Protein AF-A0A3N0YVX5-F1 (afdb_monomer)

Foldseek 3Di:
DQQAKDKAFPQDFQAPFWQKKFKAWDPVRHTQAMDGGQDDDDRPHDPVQPPQWDADNGGRMIMGGRHDQVRFGKMWIWIAGNPPGIDIDIDGDGDDAAEAEAEEAAQAKDKDFDPDQADPQKKKWKAWDPVRWTAWIQDRPPRDIDGDCTPPNVQPPFWDADSGGRMIMGGRDDQVRFGKMWMWIQDPSGIHIHIYGYHYDAAEAEAAAQAKDKDFPPDWDDQQKWKWKAWDPVRFTAWIDGRPDIDGDCTPVSVQPVQWDQDPGGRMIMGGRDDQVRFGKMKMWIAGPPPGIHIHIYGYGYDAAEAEEEAQAKDKQFQPDWADQQKKKFKAWDPVRHTQWIAHSLDTDGDPPPPPDCQQPPFWDADSGGRMIMGGRDDQSPFGKIWMWMGDPVDIHIHIYGYHYAAAEAEDAAQDKDKAFPPDWQDLFKWKFKDFPNHTAKIAHSNVLDIDGDCPDPVQVVQWDADSTGRIIIGGRDDFGKMWMWIDGPVDIDIGIYGYDHPPDDDAAEAEAEAQAKDKQFQSHFDDAQKKKWKDFPPFTAWIDGAPDPVRIDGTPPPVQPPQWDADRGGRMIMGGRDDQVNFGWMWMWIQDPVRDTDIHIHGYGHDDPPVLVVVLVVLVVQKDFDPDDDPAGWIWGQALNDIATFHADPPDPLRDDDPQLSVLRVCCRPPCVVVPQAAFEEEEESCRRPSNVLSSQLSHHAYEYEDAPVRLVNNVVRNCVRRPVRGPHRHHYDYDDFLPCCCVVPNPVPQAGLEYEYGAPDDPDPCLVSNLVNCVSRADQNYKYKYKHQDDPDDSVVSVVVNVVFWPKDWPDQNVVRSMTIIIIGGDDPDDD

Radius of gyration: 34.84 Å; Cα contacts (8 Å, |Δi|>4): 1892; chains: 1; bounding box: 87×71×97 Å

Sequence (834 aa):
MEGDPVTLDPNVTVNHDIIKILWKFGDDEKVIAEMYGNNNENLNPTERFRDRLKLDDQTGSLTINNTRITDSGVYKAQIDHKNDGRLTVTFSVTVSVEERTESVKEGDSATLKTDVEIQRDDQILWTFGPQDSLIAETKSETREIATYDGPDGRFRDRLKLDKTTGFLTISNITAEHTGVYKLQTISSRGTLFQRFIVTVRLVMISGVEGELVTLYPDTEVQKDDVIMWTFGYEDTLIAQMTGKTRETYEGTDGRFRERLKLDKRTGSLTIKNTRTEHSGLYKLQMSSSSRGTTKKRFKVAVNLMKISAKEGETITLWNNTVVQRKDQLLWLFGDENSLIAEIKGRIAKISAFDFAEGRFKDRLELDEKTGSLTIRHVTTEHAGVYSLKLITSKATTIKRRNVFVRVLKILGKEGNNVTLNPDTEVQRDDLILWRFGDHLIAQLTGETKETTYADADERFRDKLQLDKNTGSLTIRNITNGPYKLQIISSRRTLSREFRVFMCCESGPKTVSVMMEECFILITDFNIESEERVQWSFGAKTLATGMNGDSSKTSYGDDGRFRDRLELHHQTGSLTIKNTRTSDAGVYQLKFCSRSGKNICWEFSVTVSGVAADAELAAAIMKRHFRPSLIRTEAWEGYGFANIEIKIKESTDLYGAVLWPSAMVLCHFLDTHREEYNLMDKNIIELGAGTGLVTIVTSLLGAKVTSTDLPDILGNLRHNVMRNTRGRCRHEPHVTELSWGKELEERFPRATCHYDYIMAADVVYSHPFLHELMETFMHLSSDDTIILWAMRFRLDPENSFVDTFEKHFHLQELYDLPSLRIKLYSAHKRRPTQN

Mean predicted aligned error: 21.4 Å

Organism: Anabarilius grahami (NCBI:txid495550)

Solvent-accessible surface area (backbone atoms only — not comparable to full-atom values): 45742 Å² total; per-residue (Å²): 86,36,32,40,69,47,74,49,68,74,83,44,76,62,44,95,54,38,55,33,40,38,32,23,43,49,95,82,55,42,67,43,38,46,38,42,52,100,46,89,66,60,76,59,42,48,85,91,44,55,98,26,69,46,75,40,82,57,40,67,22,43,31,38,44,62,34,41,57,80,70,37,43,48,34,34,43,39,35,35,33,77,85,80,45,73,50,74,46,79,45,79,44,79,38,47,67,58,75,44,78,46,80,39,54,53,52,40,69,44,70,51,78,57,95,56,88,57,57,94,72,47,26,42,40,33,23,42,49,96,80,56,39,62,32,34,36,38,44,70,89,76,70,47,77,47,73,39,31,43,80,93,48,77,39,56,98,26,71,45,77,39,91,64,49,65,28,43,31,36,48,58,34,40,66,90,68,41,41,46,34,37,40,39,40,41,44,97,91,48,55,43,58,43,35,35,40,37,43,53,40,71,45,75,44,81,38,48,35,40,40,72,45,74,48,73,69,91,52,89,61,54,79,71,35,34,40,38,32,25,39,55,92,84,54,43,62,35,34,41,34,52,69,89,49,75,52,73,41,32,49,99,84,44,82,37,58,94,27,67,44,75,39,92,69,51,67,24,43,31,38,43,61,34,38,58,84,72,34,42,45,36,36,40,38,40,40,30,94,89,78,46,74,50,69,44,59,38,37,36,45,31,40,70,48,78,44,81,45,50,53,60,40,70,47,72,53,78,39,99,48,75,61,52,69,82,28,34,38,36,37,22,40,49,94,84,49,45,64,51,31,38,33,50,66,69,47,63,43,71,49,87,72,56,82,85,75,54,86,58,67,100,26,66,46,69,42,67,56,37,63,22,42,31,39,49,51,34,41,65,86,67,38,44,44,36,37,40,38,39,38,46,97,86,50,77,47,62,38,50,34,37,37,45,45,43,68,54,44,44,83,32,46,86,82,36,70,41,73,50,72,69,89,50,78,63,43,59,65,30,38,37,39,35,21,49,68,90,44,71,45,36,37,38,37,37,70,79,48,48,76,50,68,48,77,86,44,78,92,49,59,95,23,68,47,71,40,73,66,46,64,25,40,31,34,44,56,60,74,68,45,48,35,30,42,36,39,41,39,95,87,49,76,49,76,47,65,38,37,34,40,61,79,81,79,80,71,57,52,73,45,82,42,57,53,60,41,66,51,66,54,76,62,64,35,79,58,54,81,80,30,38,38,35,35,24,49,76,96,43,59,49,35,36,35,28,19,92,38,79,88,60,52,45,71,39,88,48,80,90,50,64,99,29,68,47,75,39,50,63,42,63,22,41,33,41,47,63,34,45,51,86,68,38,44,54,36,37,39,39,36,47,41,96,86,73,50,72,47,78,45,49,31,37,31,44,32,56,40,80,59,63,46,42,48,53,53,45,57,59,55,62,36,50,47,70,75,93,67,96,59,102,66,80,56,43,34,37,62,53,88,95,39,87,37,63,40,57,64,43,94,90,44,94,50,26,52,85,56,72,27,36,55,53,49,43,50,50,53,64,73,38,42,86,84,54,65,38,62,76,32,34,32,37,31,48,52,40,35,37,20,63,48,55,41,50,46,18,62,54,29,12,39,33,39,35,20,25,49,75,90,41,46,66,53,19,46,50,25,31,49,74,63,35,69,95,65,32,83,31,81,68,42,74,48,75,49,57,67,61,52,64,50,64,80,79,54,30,70,91,80,51,77,33,50,31,41,39,34,35,55,73,69,67,104,62,91,59,59,66,29,42,51,49,39,54,59,64,61,49,46,86,78,17,38,34,42,40,18,32,53,70,61,97,68,76,60,64,58,54,51,60,56,46,52,75,53,26,50,75,42,81,76,46,80,33,74,82,78,28,30,38,31,32,41,30,34,49,56,78,78,79,82,127

Structure (mmCIF, N/CA/C/O backbone):
data_AF-A0A3N0YVX5-F1
#
_entry.id   AF-A0A3N0YVX5-F1
#
loop_
_atom_site.group_PDB
_atom_site.id
_atom_site.type_symbol
_atom_site.label_atom_id
_atom_site.label_alt_id
_atom_site.label_comp_id
_atom_site.label_asym_id
_atom_site.label_entity_id
_atom_site.label_seq_id
_atom_site.pdbx_PDB_ins_code
_atom_site.Cartn_x
_atom_site.Cartn_y
_atom_site.Cartn_z
_atom_site.occupancy
_atom_site.B_iso_or_equiv
_atom_site.auth_seq_id
_atom_site.auth_comp_id
_atom_site.auth_asym_id
_atom_site.auth_atom_id
_atom_site.pdbx_PDB_model_num
ATOM 1 N N . MET A 1 1 ? 25.970 -11.688 -22.906 1.00 62.28 1 MET A N 1
ATOM 2 C CA . MET A 1 1 ? 25.515 -10.355 -22.456 1.00 62.28 1 MET A CA 1
ATOM 3 C C . MET A 1 1 ? 25.927 -9.331 -23.501 1.00 62.28 1 MET A C 1
ATOM 5 O O . MET A 1 1 ? 26.649 -9.712 -24.412 1.00 62.28 1 MET A O 1
ATOM 9 N N . GLU A 1 2 ? 25.463 -8.078 -23.433 1.00 69.44 2 GLU A N 1
ATOM 10 C CA . GLU A 1 2 ? 25.976 -7.027 -24.333 1.00 69.44 2 GLU A CA 1
ATOM 11 C C . GLU A 1 2 ? 27.510 -6.929 -24.231 1.00 69.44 2 GLU A C 1
ATOM 13 O O . GLU A 1 2 ? 28.063 -6.940 -23.134 1.00 69.44 2 GLU A O 1
ATOM 18 N N . GLY A 1 3 ? 28.194 -6.876 -25.375 1.00 61.25 3 GLY A N 1
ATOM 19 C CA . GLY A 1 3 ? 29.654 -6.903 -25.491 1.00 61.25 3 GLY A CA 1
ATOM 20 C C . GLY A 1 3 ? 30.253 -8.309 -25.634 1.00 61.25 3 GLY A C 1
ATOM 21 O O . GLY A 1 3 ? 31.271 -8.462 -26.312 1.00 61.25 3 GLY A O 1
ATOM 22 N N . ASP A 1 4 ? 29.607 -9.352 -25.102 1.00 71.88 4 ASP A N 1
ATOM 23 C CA . ASP A 1 4 ? 30.110 -10.727 -25.221 1.00 71.88 4 ASP A CA 1
ATOM 24 C C . ASP A 1 4 ? 29.915 -11.275 -26.641 1.00 71.88 4 ASP A C 1
ATOM 26 O O . ASP A 1 4 ? 28.912 -10.955 -27.293 1.00 71.88 4 ASP A O 1
ATOM 30 N N . PRO A 1 5 ? 30.817 -12.144 -27.131 1.00 80.88 5 PRO A N 1
ATOM 31 C CA . PRO A 1 5 ? 30.579 -12.885 -28.356 1.00 80.88 5 PRO A CA 1
ATOM 32 C C . PRO A 1 5 ? 29.506 -13.963 -28.148 1.00 80.88 5 PRO A C 1
ATOM 34 O O . PRO A 1 5 ? 29.469 -14.638 -27.120 1.00 80.88 5 PRO A O 1
ATOM 37 N N . VAL A 1 6 ? 28.660 -14.172 -29.155 1.00 87.50 6 VAL A N 1
ATOM 38 C CA . VAL A 1 6 ? 27.702 -15.289 -29.201 1.00 87.50 6 VAL A CA 1
ATOM 39 C C . VAL A 1 6 ? 27.927 -16.098 -30.469 1.00 87.50 6 VAL A C 1
ATOM 41 O O . VAL A 1 6 ? 28.111 -15.519 -31.536 1.00 87.50 6 VAL A O 1
ATOM 44 N N . THR A 1 7 ? 27.920 -17.428 -30.360 1.00 92.19 7 THR A N 1
ATOM 45 C CA . THR A 1 7 ? 28.049 -18.336 -31.509 1.00 92.19 7 THR A CA 1
ATOM 46 C C . THR A 1 7 ? 26.764 -19.129 -31.683 1.00 92.19 7 THR A C 1
ATOM 48 O O . THR A 1 7 ? 26.274 -19.736 -30.733 1.00 92.19 7 THR A O 1
ATOM 51 N N . LEU A 1 8 ? 26.215 -19.088 -32.894 1.00 91.19 8 LEU A N 1
ATOM 52 C CA . LEU A 1 8 ? 25.014 -19.800 -33.303 1.00 91.19 8 LEU A CA 1
ATOM 53 C C . LEU A 1 8 ? 25.436 -20.987 -34.162 1.00 91.19 8 LEU A C 1
ATOM 55 O O . LEU A 1 8 ? 25.863 -20.805 -35.302 1.00 91.19 8 LEU A O 1
ATOM 59 N N . ASP A 1 9 ? 25.338 -22.183 -33.595 1.00 91.44 9 ASP A N 1
ATOM 60 C CA . ASP A 1 9 ? 25.752 -23.422 -34.247 1.00 91.44 9 ASP A CA 1
ATOM 61 C C . ASP A 1 9 ? 24.525 -24.154 -34.820 1.00 91.44 9 ASP A C 1
ATOM 63 O O . ASP A 1 9 ? 23.659 -24.584 -34.049 1.00 91.44 9 ASP A O 1
ATOM 67 N N . PRO A 1 10 ? 24.397 -24.284 -36.157 1.00 86.56 10 PRO A N 1
ATOM 68 C CA . PRO A 1 10 ? 23.316 -25.039 -36.787 1.00 86.56 10 PRO A CA 1
ATOM 69 C C . PRO A 1 10 ? 23.459 -26.557 -36.616 1.00 86.56 10 PRO A C 1
ATOM 71 O O . PRO A 1 10 ? 22.564 -27.285 -37.043 1.00 86.56 10 PRO A O 1
ATOM 74 N N . ASN A 1 11 ? 24.538 -27.022 -35.978 1.00 83.44 11 ASN A N 1
ATOM 75 C CA . ASN A 1 11 ? 24.893 -28.415 -35.743 1.00 83.44 11 ASN A CA 1
ATOM 76 C C . ASN A 1 11 ? 25.024 -29.205 -37.054 1.00 83.44 11 ASN A C 1
ATOM 78 O O . ASN A 1 11 ? 24.454 -30.285 -37.221 1.00 83.44 11 ASN A O 1
ATOM 82 N N . VAL A 1 12 ? 25.748 -28.622 -38.012 1.00 75.81 12 VAL A N 1
ATOM 83 C CA . VAL A 1 12 ? 25.990 -29.193 -39.341 1.00 75.81 12 VAL A CA 1
ATOM 84 C C . VAL A 1 12 ? 27.492 -29.295 -39.589 1.00 75.81 12 VAL A C 1
ATOM 86 O O . VAL A 1 12 ? 28.264 -28.461 -39.138 1.00 75.81 12 VAL A O 1
ATOM 89 N N . THR A 1 13 ? 27.925 -30.329 -40.310 1.00 78.75 13 THR A N 1
ATOM 90 C CA . THR A 1 13 ? 29.308 -30.451 -40.788 1.00 78.75 13 THR A CA 1
ATOM 91 C C . THR A 1 13 ? 29.356 -30.074 -42.261 1.00 78.75 13 THR A C 1
ATOM 93 O O . THR A 1 13 ? 28.722 -30.732 -43.087 1.00 78.75 13 THR A O 1
ATOM 96 N N . VAL A 1 14 ? 30.098 -29.018 -42.593 1.00 72.81 14 VAL A N 1
ATOM 97 C CA . VAL A 1 14 ? 30.251 -28.535 -43.967 1.00 72.81 14 VAL A CA 1
ATOM 98 C C . VAL A 1 14 ? 31.021 -29.578 -44.775 1.00 72.81 14 VAL A C 1
ATOM 100 O O . VAL A 1 14 ? 32.166 -29.909 -44.473 1.00 72.81 14 VAL A O 1
ATOM 103 N N . ASN A 1 15 ? 30.375 -30.137 -45.796 1.00 74.81 15 ASN A N 1
ATOM 104 C CA . ASN A 1 15 ? 30.948 -31.148 -46.676 1.00 74.81 15 ASN A CA 1
ATOM 105 C C . ASN A 1 15 ? 30.521 -30.899 -48.138 1.00 74.81 15 ASN A C 1
ATOM 107 O O . ASN A 1 15 ? 29.774 -29.971 -48.446 1.00 74.81 15 ASN A O 1
ATOM 111 N N . HIS A 1 16 ? 30.954 -31.768 -49.052 1.00 69.94 16 HIS A N 1
ATOM 112 C CA . HIS A 1 16 ? 30.626 -31.689 -50.482 1.00 69.94 16 HIS A CA 1
ATOM 113 C C . HIS A 1 16 ? 29.128 -31.817 -50.844 1.00 69.94 16 HIS A C 1
ATOM 115 O O . HIS A 1 16 ? 28.771 -31.580 -52.006 1.00 69.94 16 HIS A O 1
ATOM 121 N N . ASP A 1 17 ? 28.263 -32.179 -49.891 1.00 74.94 17 ASP A N 1
ATOM 122 C CA . ASP A 1 17 ? 26.820 -32.358 -50.092 1.00 74.94 17 ASP A CA 1
ATOM 123 C C . ASP A 1 17 ? 26.023 -31.084 -49.792 1.00 74.94 17 ASP A C 1
ATOM 125 O O . ASP A 1 17 ? 24.881 -30.960 -50.241 1.00 74.94 17 ASP A O 1
ATOM 129 N N . ILE A 1 18 ? 26.621 -30.117 -49.090 1.00 78.69 18 ILE A N 1
ATOM 130 C CA . ILE A 1 18 ? 26.019 -28.810 -48.816 1.00 78.69 18 ILE A CA 1
ATOM 131 C C . ILE A 1 18 ? 26.284 -27.876 -49.997 1.00 78.69 18 ILE A C 1
ATOM 133 O O . ILE A 1 18 ? 27.423 -27.621 -50.384 1.00 78.69 18 ILE A O 1
ATOM 137 N N . ILE A 1 19 ? 25.203 -27.363 -50.582 1.00 79.25 19 ILE A N 1
ATOM 138 C CA . ILE A 1 19 ? 25.233 -26.398 -51.683 1.00 79.25 19 ILE A CA 1
ATOM 139 C C . ILE A 1 19 ? 25.515 -25.003 -51.130 1.00 79.25 19 ILE A C 1
ATOM 141 O O . ILE A 1 19 ? 26.401 -24.311 -51.630 1.00 79.25 19 ILE A O 1
ATOM 145 N N . LYS A 1 20 ? 24.748 -24.584 -50.115 1.00 85.88 20 LYS A N 1
ATOM 146 C CA . LYS A 1 20 ? 24.900 -23.272 -49.483 1.00 85.88 20 LYS A CA 1
ATOM 147 C C . LYS A 1 20 ? 24.315 -23.209 -48.076 1.00 85.88 20 LYS A C 1
ATOM 149 O O . LYS A 1 20 ? 23.349 -23.909 -47.774 1.00 85.88 20 LYS A O 1
ATOM 154 N N . ILE A 1 21 ? 24.863 -22.308 -47.265 1.00 87.38 21 ILE A N 1
ATOM 155 C CA . ILE A 1 21 ? 24.327 -21.893 -45.967 1.00 87.38 21 ILE A CA 1
ATOM 156 C C . ILE A 1 21 ? 24.051 -20.390 -46.017 1.00 87.38 21 ILE A C 1
ATOM 158 O O . ILE A 1 21 ? 24.931 -19.604 -46.354 1.00 87.38 21 ILE A O 1
ATOM 162 N N . LEU A 1 22 ? 22.826 -19.992 -45.685 1.00 89.69 22 LEU A N 1
ATOM 163 C CA . LEU A 1 22 ? 22.360 -18.608 -45.665 1.00 89.69 22 LEU A CA 1
ATOM 164 C C . LEU A 1 22 ? 21.909 -18.235 -44.258 1.00 89.69 22 LEU A C 1
ATOM 166 O O . LEU A 1 22 ? 20.923 -18.772 -43.754 1.00 89.69 22 LEU A O 1
ATOM 170 N N . TRP A 1 23 ? 22.584 -17.263 -43.657 1.00 90.19 23 TRP A N 1
ATOM 171 C CA . TRP A 1 23 ? 22.176 -16.663 -42.396 1.00 90.19 23 TRP A CA 1
ATOM 172 C C . TRP A 1 23 ? 21.315 -15.433 -42.640 1.00 90.19 23 TRP A C 1
ATOM 174 O O . TRP A 1 23 ? 21.703 -14.515 -43.365 1.00 90.19 23 TRP A O 1
ATOM 184 N N . LYS A 1 24 ? 20.151 -15.403 -41.996 1.00 89.00 24 LYS A N 1
ATOM 185 C CA . LYS A 1 24 ? 19.164 -14.327 -42.088 1.00 89.00 24 LYS A CA 1
ATOM 186 C C . LYS A 1 24 ? 18.812 -13.778 -40.714 1.00 89.00 24 LYS A C 1
ATOM 188 O O . LYS A 1 24 ? 18.823 -14.526 -39.738 1.00 89.00 24 LYS A O 1
ATOM 193 N N . PHE A 1 25 ? 18.458 -12.498 -40.655 1.00 86.75 25 PHE A N 1
ATOM 194 C CA . PHE A 1 25 ? 18.120 -11.799 -39.418 1.00 86.75 25 PHE A CA 1
ATOM 195 C C . PHE A 1 25 ? 16.849 -10.948 -39.545 1.00 86.75 25 PHE A C 1
ATOM 197 O O . PHE A 1 25 ? 16.693 -10.198 -40.513 1.00 86.75 25 PHE A O 1
ATOM 204 N N . GLY A 1 26 ? 15.999 -11.015 -38.514 1.00 75.50 26 GLY A N 1
ATOM 205 C CA . GLY A 1 26 ? 14.784 -10.207 -38.371 1.00 75.50 26 GLY A CA 1
ATOM 206 C C . GLY A 1 26 ? 13.583 -10.718 -39.176 1.00 75.50 26 GLY A C 1
ATOM 207 O O . GLY A 1 26 ? 13.693 -11.675 -39.945 1.00 75.50 26 GLY A O 1
ATOM 208 N N . ASP A 1 27 ? 12.434 -10.060 -38.996 1.00 71.94 27 ASP A N 1
ATOM 209 C CA . ASP A 1 27 ? 11.161 -10.434 -39.639 1.00 71.94 27 ASP A CA 1
ATOM 210 C C . ASP A 1 27 ? 11.206 -10.287 -41.167 1.00 71.94 27 ASP A C 1
ATOM 212 O O . ASP A 1 27 ? 10.606 -11.082 -41.887 1.00 71.94 27 ASP A O 1
ATOM 216 N N . ASP A 1 28 ? 12.009 -9.339 -41.661 1.00 73.75 28 ASP A N 1
ATOM 217 C CA . ASP A 1 28 ? 12.251 -9.116 -43.092 1.00 73.75 28 ASP A CA 1
ATOM 218 C C . ASP A 1 28 ? 13.200 -10.159 -43.720 1.00 73.75 28 ASP A C 1
ATOM 220 O O . ASP A 1 28 ? 13.534 -10.065 -44.901 1.00 73.75 28 ASP A O 1
ATOM 224 N N . GLU A 1 29 ? 13.678 -11.141 -42.942 1.00 78.62 29 GLU A N 1
ATOM 225 C CA . GLU A 1 29 ? 14.536 -12.239 -43.406 1.00 78.62 29 GLU A CA 1
ATOM 226 C C . GLU A 1 29 ? 15.794 -11.782 -44.173 1.00 78.62 29 GLU A C 1
ATOM 228 O O . GLU A 1 29 ? 16.272 -12.441 -45.106 1.00 78.62 29 GLU A O 1
ATOM 233 N N . LYS A 1 30 ? 16.369 -10.648 -43.764 1.00 83.31 30 LYS A N 1
ATOM 234 C CA . LYS A 1 30 ? 17.512 -10.047 -44.451 1.00 83.31 30 LYS A CA 1
ATOM 235 C C . LYS A 1 30 ? 18.748 -10.934 -44.316 1.00 83.31 30 LYS A C 1
ATOM 237 O O . LYS A 1 30 ? 19.132 -11.280 -43.201 1.00 83.31 30 LYS A O 1
ATOM 242 N N . VAL A 1 31 ? 19.383 -11.276 -45.439 1.00 85.56 31 VAL A N 1
ATOM 243 C CA . VAL A 1 31 ? 20.626 -12.066 -45.455 1.00 85.56 31 VAL A CA 1
ATOM 244 C C . VAL A 1 31 ? 21.756 -11.246 -44.829 1.00 85.56 31 VAL A C 1
ATOM 246 O O . VAL A 1 31 ? 21.962 -10.087 -45.192 1.00 85.56 31 VAL A O 1
ATOM 249 N N . ILE A 1 32 ? 22.456 -11.844 -43.866 1.00 85.31 32 ILE A N 1
ATOM 250 C CA . ILE A 1 32 ? 23.553 -11.222 -43.110 1.00 85.31 32 ILE A CA 1
ATOM 251 C C . ILE A 1 32 ? 24.899 -11.924 -43.314 1.00 85.31 32 ILE A C 1
ATOM 253 O O . ILE A 1 32 ? 25.934 -11.285 -43.144 1.00 85.31 32 ILE A O 1
ATOM 257 N N . ALA A 1 33 ? 24.891 -13.205 -43.688 1.00 84.75 33 ALA A N 1
ATOM 258 C CA . ALA A 1 33 ? 26.070 -13.965 -44.090 1.00 84.75 33 ALA A CA 1
ATOM 259 C C . ALA A 1 33 ? 25.654 -15.120 -45.013 1.00 84.75 33 ALA A C 1
ATOM 261 O O . ALA A 1 33 ? 24.553 -15.659 -44.875 1.00 84.75 33 ALA A O 1
ATOM 262 N N . GLU A 1 34 ? 26.525 -15.503 -45.939 1.00 84.44 34 GLU A N 1
ATOM 263 C CA . GLU A 1 34 ? 26.314 -16.639 -46.834 1.00 84.44 34 GLU A CA 1
ATOM 264 C C . GLU A 1 34 ? 27.611 -17.426 -47.046 1.00 84.44 34 GLU A C 1
ATOM 266 O O . GLU A 1 34 ? 28.703 -16.883 -46.894 1.00 84.44 34 GLU A O 1
ATOM 271 N N . MET A 1 35 ? 27.482 -18.713 -47.365 1.00 79.00 35 MET A N 1
ATOM 272 C CA . MET A 1 35 ? 28.596 -19.622 -47.644 1.00 79.00 35 MET A CA 1
ATOM 273 C C . MET A 1 35 ? 28.187 -20.647 -48.698 1.00 79.00 35 MET A C 1
ATOM 275 O O . MET A 1 35 ? 27.073 -21.169 -48.641 1.00 79.00 35 MET A O 1
ATOM 279 N N . TYR A 1 36 ? 29.092 -20.959 -49.629 1.00 75.06 36 TYR A N 1
ATOM 280 C CA . TYR A 1 36 ? 28.870 -21.896 -50.734 1.00 75.06 36 TYR A CA 1
ATOM 281 C C . TYR A 1 36 ? 29.958 -22.977 -50.748 1.00 75.06 36 TYR A C 1
ATOM 283 O O . TYR A 1 36 ? 31.067 -22.737 -51.226 1.00 75.06 36 TYR A O 1
ATOM 291 N N . GLY A 1 37 ? 29.645 -24.185 -50.268 1.00 67.00 37 GLY A N 1
ATOM 292 C CA . GLY A 1 37 ? 30.600 -25.303 -50.238 1.00 67.00 37 GLY A CA 1
ATOM 293 C C . GLY A 1 37 ? 31.996 -24.912 -49.712 1.00 67.00 37 GLY A C 1
ATOM 294 O O . GLY A 1 37 ? 32.112 -24.114 -48.789 1.00 67.00 37 GLY A O 1
ATOM 295 N N . ASN A 1 38 ? 33.060 -25.446 -50.329 1.00 55.62 38 ASN A N 1
ATOM 296 C CA . ASN A 1 38 ? 34.463 -25.245 -49.918 1.00 55.62 38 ASN A CA 1
ATOM 297 C C . ASN A 1 38 ? 35.037 -23.828 -50.160 1.00 55.62 38 ASN A C 1
ATOM 299 O O . ASN A 1 38 ? 36.236 -23.643 -49.964 1.00 55.62 38 ASN A O 1
ATOM 303 N N . ASN A 1 39 ? 34.241 -22.843 -50.596 1.00 56.50 39 ASN A N 1
ATOM 304 C CA . ASN A 1 39 ? 34.722 -21.479 -50.832 1.00 56.50 39 ASN A CA 1
ATOM 305 C C . ASN A 1 39 ? 33.928 -20.452 -50.010 1.00 56.50 39 ASN A C 1
ATOM 307 O O . ASN A 1 39 ? 32.729 -20.249 -50.205 1.00 56.50 39 ASN A O 1
ATOM 311 N N . ASN A 1 40 ? 34.648 -19.755 -49.129 1.00 54.84 40 ASN A N 1
ATOM 312 C CA . ASN A 1 40 ? 34.166 -18.587 -48.399 1.00 54.84 40 ASN A CA 1
ATOM 313 C C . ASN A 1 40 ? 34.314 -17.333 -49.262 1.00 54.84 40 ASN A C 1
ATOM 315 O O . ASN A 1 40 ? 35.385 -16.731 -49.271 1.00 54.84 40 ASN A O 1
ATOM 319 N N . GLU A 1 41 ? 33.250 -16.888 -49.925 1.00 55.28 41 GLU A N 1
ATOM 320 C CA . GLU A 1 41 ? 33.184 -15.506 -50.406 1.00 55.28 41 GLU A CA 1
ATOM 321 C C . GLU A 1 41 ? 31.802 -14.887 -50.172 1.00 55.28 41 GLU A C 1
ATOM 323 O O . GLU A 1 41 ? 30.771 -15.513 -50.404 1.00 55.28 41 GLU A O 1
ATOM 328 N N . ASN A 1 42 ? 31.848 -13.617 -49.753 1.00 51.94 42 ASN A N 1
ATOM 329 C CA . ASN A 1 42 ? 30.760 -12.669 -49.492 1.00 51.94 42 ASN A CA 1
ATOM 330 C C . ASN A 1 42 ? 30.047 -12.755 -48.133 1.00 51.94 42 ASN A C 1
ATOM 332 O O . ASN A 1 42 ? 28.847 -12.987 -48.017 1.00 51.94 42 ASN A O 1
ATOM 336 N N . LEU A 1 43 ? 30.759 -12.320 -47.089 1.00 56.69 43 LEU A N 1
ATOM 337 C CA . LEU A 1 43 ? 30.105 -11.556 -46.028 1.00 56.69 43 LEU A CA 1
ATOM 338 C C . LEU A 1 43 ? 29.634 -10.237 -46.658 1.00 56.69 43 LEU A C 1
ATOM 340 O O . LEU A 1 43 ? 30.444 -9.346 -46.904 1.00 56.69 43 LEU A O 1
ATOM 344 N N . ASN A 1 44 ? 28.334 -10.094 -46.908 1.00 55.31 44 ASN A N 1
ATOM 345 C CA . ASN A 1 44 ? 27.725 -8.794 -47.182 1.00 55.31 44 ASN A CA 1
ATOM 346 C C . ASN A 1 44 ? 27.017 -8.315 -45.902 1.00 55.31 44 ASN A C 1
ATOM 348 O O . ASN A 1 44 ? 25.782 -8.312 -45.838 1.00 55.31 44 ASN A O 1
ATOM 352 N N . PRO A 1 45 ? 27.769 -8.001 -44.821 1.00 57.34 45 PRO A N 1
ATOM 353 C CA . PRO A 1 45 ? 27.159 -7.626 -43.569 1.00 57.34 45 PRO A CA 1
ATOM 354 C C . PRO A 1 45 ? 26.414 -6.323 -43.817 1.00 57.34 45 PRO A C 1
ATOM 356 O O . PRO A 1 45 ? 26.979 -5.311 -44.237 1.00 57.34 45 PRO A O 1
ATOM 359 N N . THR A 1 46 ? 25.117 -6.336 -43.537 1.00 58.81 46 THR A N 1
ATOM 360 C CA . THR A 1 46 ? 24.345 -5.098 -43.405 1.00 58.81 46 THR A CA 1
ATOM 361 C C . THR A 1 46 ? 25.111 -4.122 -42.504 1.00 58.81 46 THR A C 1
ATOM 363 O O . THR A 1 46 ? 25.795 -4.586 -41.592 1.00 58.81 46 THR A O 1
ATOM 366 N N . GLU A 1 47 ? 24.994 -2.799 -42.701 1.00 63.47 47 GLU A N 1
ATOM 367 C CA . GLU A 1 47 ? 25.746 -1.801 -41.904 1.00 63.47 47 GLU A CA 1
ATOM 368 C C . GLU A 1 47 ? 25.737 -2.089 -40.395 1.00 63.47 47 GLU A C 1
ATOM 370 O O . GLU A 1 47 ? 26.736 -1.894 -39.709 1.00 63.47 47 GLU A O 1
ATOM 375 N N . ARG A 1 48 ? 24.627 -2.647 -39.902 1.00 71.75 48 ARG A N 1
ATOM 376 C CA . ARG A 1 48 ? 24.431 -3.111 -38.528 1.00 71.75 48 ARG A CA 1
ATOM 377 C C . ARG A 1 48 ? 25.514 -4.064 -38.014 1.00 71.75 48 ARG A C 1
ATOM 379 O O . ARG A 1 48 ? 25.926 -3.920 -36.868 1.00 71.75 48 ARG A O 1
ATOM 386 N N . PHE A 1 49 ? 25.952 -5.037 -38.812 1.00 78.88 49 PHE A N 1
ATOM 387 C CA . PHE A 1 49 ? 26.858 -6.121 -38.402 1.00 78.88 49 PHE A CA 1
ATOM 388 C C . PHE A 1 49 ? 28.259 -6.023 -39.025 1.00 78.88 49 PHE A C 1
ATOM 390 O O . PHE A 1 49 ? 29.042 -6.971 -38.935 1.00 78.88 49 PHE A O 1
ATOM 397 N N . ARG A 1 50 ? 28.576 -4.891 -39.668 1.00 76.69 50 ARG A N 1
ATOM 398 C CA . ARG A 1 50 ? 29.871 -4.656 -40.316 1.00 76.69 50 ARG A CA 1
ATOM 399 C C . ARG A 1 50 ? 31.021 -4.940 -39.338 1.00 76.69 50 ARG A C 1
ATOM 401 O O . ARG A 1 50 ? 30.970 -4.492 -38.196 1.00 76.69 50 ARG A O 1
ATOM 408 N N . ASP A 1 51 ? 31.997 -5.729 -39.787 1.00 78.00 51 ASP A N 1
ATOM 409 C CA . ASP A 1 51 ? 33.206 -6.145 -39.052 1.00 78.00 51 ASP A CA 1
ATOM 410 C C . ASP A 1 51 ? 32.978 -6.961 -37.761 1.00 78.00 51 ASP A C 1
ATOM 412 O O . ASP A 1 51 ? 33.917 -7.205 -37.004 1.00 78.00 51 ASP A O 1
ATOM 416 N N . ARG A 1 52 ? 31.743 -7.413 -37.492 1.00 84.75 52 ARG A N 1
ATOM 417 C CA . ARG A 1 52 ? 31.388 -8.135 -36.252 1.00 84.75 52 ARG A CA 1
ATOM 418 C C . ARG A 1 52 ? 30.986 -9.592 -36.455 1.00 84.75 52 ARG A C 1
ATOM 420 O O . ARG A 1 52 ? 30.880 -10.317 -35.469 1.00 84.75 52 ARG A O 1
ATOM 427 N N . LEU A 1 53 ? 30.766 -10.033 -37.692 1.00 86.75 53 LEU A N 1
ATOM 428 C CA . LEU A 1 53 ? 30.399 -11.418 -38.000 1.00 86.75 53 LEU A CA 1
ATOM 429 C C . LEU A 1 53 ? 31.628 -12.243 -38.363 1.00 86.75 53 LEU A C 1
ATOM 431 O O . LEU A 1 53 ? 32.462 -11.811 -39.155 1.00 86.75 53 LEU A O 1
ATOM 435 N N . LYS A 1 54 ? 31.692 -13.458 -37.826 1.00 86.19 54 LYS A N 1
ATOM 436 C CA . LYS A 1 54 ? 32.639 -14.491 -38.234 1.00 86.19 54 LYS A CA 1
ATOM 437 C C . LYS A 1 54 ? 31.859 -15.764 -38.532 1.00 86.19 54 LYS A C 1
ATOM 439 O O . LYS A 1 54 ? 31.073 -16.199 -37.698 1.00 86.19 54 LYS A O 1
ATOM 444 N N . LEU A 1 55 ? 32.076 -16.338 -39.710 1.00 85.75 55 LEU A N 1
ATOM 445 C CA . LEU A 1 55 ? 31.494 -17.618 -40.094 1.00 85.75 55 LEU A CA 1
ATOM 446 C C . LEU A 1 55 ? 32.567 -18.705 -40.005 1.00 85.75 55 LEU A C 1
ATOM 448 O O . LEU A 1 55 ? 33.692 -18.495 -40.460 1.00 85.75 55 LEU A O 1
ATOM 452 N N . ASP A 1 56 ? 32.225 -19.826 -39.384 1.00 84.62 56 ASP A N 1
ATOM 453 C CA . ASP A 1 56 ? 33.082 -21.004 -39.292 1.00 84.62 56 ASP A CA 1
ATOM 454 C C . ASP A 1 56 ? 32.893 -21.893 -40.531 1.00 84.62 56 ASP A C 1
ATOM 456 O O . ASP A 1 56 ? 31.770 -22.263 -40.876 1.00 84.62 56 ASP A O 1
ATOM 460 N N . ASP A 1 57 ? 33.989 -22.214 -41.214 1.00 78.38 57 ASP A N 1
ATOM 461 C CA . ASP A 1 57 ? 33.998 -22.913 -42.504 1.00 78.38 57 ASP A CA 1
ATOM 462 C C . ASP A 1 57 ? 33.836 -24.435 -42.389 1.00 78.38 57 ASP A C 1
ATOM 464 O O . ASP A 1 57 ? 33.546 -25.099 -43.383 1.00 78.38 57 ASP A O 1
ATOM 468 N N . GLN A 1 58 ? 33.977 -24.996 -41.186 1.00 81.69 58 GLN A N 1
ATOM 469 C CA . GLN A 1 58 ? 33.810 -26.428 -40.928 1.00 81.69 58 GLN A CA 1
ATOM 470 C C . GLN A 1 58 ? 32.406 -26.765 -40.428 1.00 81.69 58 GLN A C 1
ATOM 472 O O . GLN A 1 58 ? 31.881 -27.840 -40.723 1.00 81.69 58 GLN A O 1
ATOM 477 N N . THR A 1 59 ? 31.793 -25.855 -39.674 1.00 84.00 59 THR A N 1
ATOM 478 C CA . THR A 1 59 ? 30.505 -26.083 -38.999 1.00 84.00 59 THR A CA 1
ATOM 479 C C . THR A 1 59 ? 29.363 -25.230 -39.554 1.00 84.00 59 THR A C 1
ATOM 481 O O . THR A 1 59 ? 28.191 -25.501 -39.303 1.00 84.00 59 THR A O 1
ATOM 484 N N . GLY A 1 60 ? 29.669 -24.169 -40.309 1.00 82.69 60 GLY A N 1
ATOM 485 C CA . GLY A 1 60 ? 28.672 -23.186 -40.735 1.00 82.69 60 GLY A CA 1
ATOM 486 C C . GLY A 1 60 ? 28.143 -22.307 -39.597 1.00 82.69 60 GLY A C 1
ATOM 487 O O . GLY A 1 60 ? 27.168 -21.573 -39.796 1.00 82.69 60 GLY A O 1
ATOM 488 N N . SER A 1 61 ? 28.771 -22.376 -38.417 1.00 89.44 61 SER A N 1
ATOM 489 C CA . SER A 1 61 ? 28.411 -21.586 -37.241 1.00 89.44 61 SER A CA 1
ATOM 490 C C . SER A 1 61 ? 28.654 -20.100 -37.471 1.00 89.44 61 SER A C 1
ATOM 492 O O . SER A 1 61 ? 29.685 -19.704 -38.015 1.00 89.44 61 SER A O 1
ATOM 494 N N . LEU A 1 62 ? 27.725 -19.264 -37.007 1.00 90.19 62 LEU A N 1
ATOM 495 C CA . LEU A 1 62 ? 27.852 -17.810 -37.057 1.00 90.19 62 LEU A CA 1
ATOM 496 C C . LEU A 1 62 ? 28.196 -17.261 -35.674 1.00 90.19 62 LEU A C 1
ATOM 498 O O . LEU A 1 62 ? 27.380 -17.315 -34.755 1.00 90.19 62 LEU A O 1
ATOM 502 N N . THR A 1 63 ? 29.377 -16.667 -35.539 1.00 90.31 63 THR A N 1
ATOM 503 C CA . THR A 1 63 ? 29.773 -15.901 -34.357 1.00 90.31 63 THR A CA 1
ATOM 504 C C . THR A 1 63 ? 29.520 -14.413 -34.578 1.00 90.31 63 THR A C 1
ATOM 506 O O . THR A 1 63 ? 29.981 -13.825 -35.557 1.00 90.31 63 THR A O 1
ATOM 509 N N . ILE A 1 64 ? 28.822 -13.786 -33.635 1.00 90.06 64 ILE A N 1
ATOM 510 C CA . ILE A 1 64 ? 28.626 -12.339 -33.555 1.00 90.06 64 ILE A CA 1
ATOM 511 C C . ILE A 1 64 ? 29.514 -11.828 -32.426 1.00 90.06 64 ILE A C 1
ATOM 513 O O . ILE A 1 64 ? 29.269 -12.122 -31.258 1.00 90.06 64 ILE A O 1
ATOM 517 N N . ASN A 1 65 ? 30.550 -11.069 -32.769 1.00 81.69 65 ASN A N 1
ATOM 518 C CA . ASN A 1 65 ? 31.450 -10.442 -31.807 1.00 81.69 65 ASN A CA 1
ATOM 519 C C . ASN A 1 65 ? 30.908 -9.080 -31.366 1.00 81.69 65 ASN A C 1
ATOM 521 O O . ASN A 1 65 ? 30.295 -8.363 -32.163 1.00 81.69 65 ASN A O 1
ATOM 525 N N . ASN A 1 66 ? 31.195 -8.692 -30.118 1.00 70.88 66 ASN A N 1
ATOM 526 C CA . ASN A 1 66 ? 30.792 -7.399 -29.562 1.00 70.88 66 ASN A CA 1
ATOM 527 C C . ASN A 1 66 ? 29.283 -7.152 -29.764 1.00 70.88 66 ASN A C 1
ATOM 529 O O . ASN A 1 66 ? 28.875 -6.248 -30.507 1.00 70.88 66 ASN A O 1
ATOM 533 N N . THR A 1 67 ? 28.467 -8.051 -29.203 1.00 75.75 67 THR A N 1
ATOM 534 C CA . THR A 1 67 ? 27.004 -8.019 -29.346 1.00 75.75 67 THR A CA 1
ATOM 535 C C . THR A 1 67 ? 26.419 -6.737 -28.761 1.00 75.75 67 THR A C 1
ATOM 537 O O . THR A 1 67 ? 26.938 -6.191 -27.795 1.00 75.75 67 THR A O 1
ATOM 540 N N . ARG A 1 68 ? 25.332 -6.245 -29.350 1.00 72.38 68 ARG A N 1
ATOM 541 C CA . ARG A 1 68 ? 24.585 -5.052 -28.919 1.00 72.38 68 ARG A CA 1
ATOM 542 C C . ARG A 1 68 ? 23.163 -5.447 -28.554 1.00 72.38 68 ARG A C 1
ATOM 544 O O . ARG A 1 68 ? 22.653 -6.399 -29.136 1.00 72.38 68 ARG A O 1
ATOM 551 N N . ILE A 1 69 ? 22.464 -4.683 -27.706 1.00 64.31 69 ILE A N 1
ATOM 552 C CA . ILE A 1 69 ? 21.024 -4.926 -27.437 1.00 64.31 69 ILE A CA 1
ATOM 553 C C . ILE A 1 69 ? 20.237 -5.032 -28.748 1.00 64.31 69 ILE A C 1
ATOM 555 O O . ILE A 1 69 ? 19.371 -5.895 -28.898 1.00 64.31 69 ILE A O 1
ATOM 559 N N . THR A 1 70 ? 20.573 -4.171 -29.715 1.00 72.31 70 THR A N 1
ATOM 560 C CA . THR A 1 70 ? 19.954 -4.202 -31.041 1.00 72.31 70 THR A CA 1
ATOM 561 C C . THR A 1 70 ? 20.152 -5.543 -31.734 1.00 72.31 70 THR A C 1
ATOM 563 O O . THR A 1 70 ? 19.250 -5.956 -32.430 1.00 72.31 70 THR A O 1
ATOM 566 N N . ASP A 1 71 ? 21.224 -6.296 -31.519 1.00 80.75 71 ASP A N 1
ATOM 567 C CA . ASP A 1 71 ? 21.409 -7.616 -32.137 1.00 80.75 71 ASP A CA 1
ATOM 568 C C . ASP A 1 71 ? 20.439 -8.691 -31.592 1.00 80.75 71 ASP A C 1
ATOM 570 O O . ASP A 1 71 ? 20.422 -9.812 -32.085 1.00 80.75 71 ASP A O 1
ATOM 574 N N . SER A 1 72 ? 19.587 -8.368 -30.613 1.00 80.81 72 SER A N 1
ATOM 575 C CA . SER A 1 72 ? 18.492 -9.256 -30.208 1.00 80.81 72 SER A CA 1
ATOM 576 C C . SER A 1 72 ? 17.498 -9.466 -31.349 1.00 80.81 72 SER A C 1
ATOM 578 O O . SER A 1 72 ? 17.107 -8.525 -32.043 1.00 80.81 72 SER A O 1
ATOM 580 N N . GLY A 1 73 ? 17.042 -10.701 -31.516 1.00 80.38 73 GLY A N 1
ATOM 581 C CA . GLY A 1 73 ? 16.068 -11.053 -32.537 1.00 80.38 73 GLY A CA 1
ATOM 582 C C . GLY A 1 73 ? 16.185 -12.496 -32.995 1.00 80.38 73 GLY A C 1
ATOM 583 O O . GLY A 1 73 ? 16.936 -13.303 -32.442 1.00 80.38 73 GLY A O 1
ATOM 584 N N . VAL A 1 74 ? 15.407 -12.812 -34.026 1.00 86.56 74 VAL A N 1
ATOM 585 C CA . VAL A 1 74 ? 15.378 -14.140 -34.632 1.00 86.56 74 VAL A CA 1
ATOM 586 C C . VAL A 1 74 ? 16.419 -14.223 -35.744 1.00 86.56 74 VAL A C 1
ATOM 588 O O . VAL A 1 74 ? 16.438 -13.401 -36.664 1.00 86.56 74 VAL A O 1
ATOM 591 N N . TYR A 1 75 ? 17.258 -15.249 -35.662 1.00 91.69 75 TYR A N 1
ATOM 592 C CA . TYR A 1 75 ? 18.247 -15.621 -36.664 1.00 91.69 75 TYR A CA 1
ATOM 593 C C . TYR A 1 75 ? 17.834 -16.937 -37.310 1.00 91.69 75 TYR A C 1
ATOM 595 O O . TYR A 1 75 ? 17.402 -17.859 -36.623 1.00 91.69 75 TYR A O 1
ATOM 603 N N . LYS A 1 76 ? 17.971 -17.047 -38.629 1.00 92.38 76 LYS A N 1
ATOM 604 C CA . LYS A 1 76 ? 17.650 -18.270 -39.372 1.00 92.38 76 LYS A CA 1
ATOM 605 C C . LYS A 1 76 ? 18.845 -18.694 -40.211 1.00 92.38 76 LYS A C 1
ATOM 607 O O . LYS A 1 76 ? 19.308 -17.907 -41.032 1.00 92.38 76 LYS A O 1
ATOM 612 N N . ALA A 1 77 ? 19.297 -19.929 -40.039 1.00 91.88 77 ALA A N 1
ATOM 613 C CA . ALA A 1 77 ? 20.252 -20.587 -40.920 1.00 91.88 77 ALA A CA 1
ATOM 614 C C . ALA A 1 77 ? 19.480 -21.471 -41.907 1.00 91.88 77 ALA A C 1
ATOM 616 O O . ALA A 1 77 ? 18.845 -22.443 -41.503 1.00 91.88 77 ALA A O 1
ATOM 617 N N . GLN A 1 78 ? 19.495 -21.122 -43.191 1.00 90.94 78 GLN A N 1
ATOM 618 C CA . GLN A 1 78 ? 18.935 -21.931 -44.276 1.00 90.94 78 GLN A CA 1
ATOM 619 C C . GLN A 1 78 ? 20.059 -22.706 -44.953 1.00 90.94 78 GLN A C 1
ATOM 621 O O . GLN A 1 78 ? 21.012 -22.101 -45.435 1.00 90.94 78 GLN A O 1
ATOM 626 N N . ILE A 1 79 ? 19.949 -24.029 -44.982 1.00 89.56 79 ILE A N 1
ATOM 627 C CA . ILE A 1 79 ? 21.005 -24.939 -45.422 1.00 89.56 79 ILE A CA 1
ATOM 628 C C . ILE A 1 79 ? 20.436 -25.784 -46.552 1.00 89.56 79 ILE A C 1
ATOM 630 O O . ILE A 1 79 ? 19.504 -26.559 -46.340 1.00 89.56 79 ILE A O 1
ATOM 634 N N . ASP A 1 80 ? 20.977 -25.616 -47.752 1.00 87.06 80 ASP A N 1
ATOM 635 C CA . ASP A 1 80 ? 20.537 -26.355 -48.933 1.00 87.06 80 ASP A CA 1
ATOM 636 C C . ASP A 1 80 ? 21.479 -27.538 -49.177 1.00 87.06 80 ASP A C 1
ATOM 638 O O . ASP A 1 80 ? 22.667 -27.346 -49.446 1.00 87.06 80 ASP A O 1
ATOM 642 N N . HIS A 1 81 ? 20.945 -28.757 -49.111 1.00 83.75 81 HIS A N 1
ATOM 643 C CA . HIS A 1 81 ? 21.654 -29.998 -49.421 1.00 83.75 81 HIS A CA 1
ATOM 644 C C . HIS A 1 81 ? 21.345 -30.469 -50.845 1.00 83.75 81 HIS A C 1
ATOM 646 O O . HIS A 1 81 ? 20.230 -30.305 -51.343 1.00 83.75 81 HIS A O 1
ATOM 652 N N . LYS A 1 82 ? 22.319 -31.121 -51.492 1.00 78.69 82 LYS A N 1
ATOM 653 C CA . LYS A 1 82 ? 22.154 -31.697 -52.839 1.00 78.69 82 LYS A CA 1
ATOM 654 C C . LYS A 1 82 ? 21.067 -32.766 -52.909 1.00 78.69 82 LYS A C 1
ATOM 656 O O . LYS A 1 82 ? 20.336 -32.806 -53.893 1.00 78.69 82 LYS A O 1
ATOM 661 N N . ASN A 1 83 ? 20.973 -33.605 -51.876 1.00 77.44 83 ASN A N 1
ATOM 662 C CA . ASN A 1 83 ? 20.121 -34.797 -51.884 1.00 77.44 83 ASN A CA 1
ATOM 663 C C . ASN A 1 83 ? 18.961 -34.732 -50.874 1.00 77.44 83 ASN A C 1
ATOM 665 O O . ASN A 1 83 ? 17.934 -35.360 -51.109 1.00 77.44 83 ASN A O 1
ATOM 669 N N . ASP A 1 84 ? 19.087 -33.934 -49.806 1.00 74.50 84 ASP A N 1
ATOM 670 C CA . ASP A 1 84 ? 18.147 -33.941 -48.667 1.00 74.50 84 ASP A CA 1
ATOM 671 C C . ASP A 1 84 ? 17.221 -32.711 -48.619 1.00 74.50 84 ASP A C 1
ATOM 673 O O . ASP A 1 84 ? 16.436 -32.530 -47.687 1.00 74.50 84 ASP A O 1
ATOM 677 N N . GLY A 1 85 ? 17.281 -31.853 -49.641 1.00 79.69 85 GLY A N 1
ATOM 678 C CA . GLY A 1 85 ? 16.484 -30.631 -49.711 1.00 79.69 85 GLY A CA 1
ATOM 679 C C . GLY A 1 85 ? 16.999 -29.526 -48.785 1.00 79.69 85 GLY A C 1
ATOM 680 O O . GLY A 1 85 ? 18.198 -29.412 -48.534 1.00 79.69 85 GLY A O 1
ATOM 681 N N . ARG A 1 86 ? 16.093 -28.656 -48.324 1.00 86.00 86 ARG A N 1
ATOM 682 C CA . ARG A 1 86 ? 16.436 -27.468 -47.529 1.00 86.00 86 ARG A CA 1
ATOM 683 C C . ARG A 1 86 ? 16.104 -27.662 -46.057 1.00 86.00 86 ARG A C 1
ATOM 685 O O . ARG A 1 86 ? 14.937 -27.809 -45.699 1.00 86.00 86 ARG A O 1
ATOM 692 N N . LEU A 1 87 ? 17.117 -27.537 -45.210 1.00 86.81 87 LEU A N 1
ATOM 693 C CA . LEU A 1 87 ? 16.985 -27.441 -43.763 1.00 86.81 87 LEU A CA 1
ATOM 694 C C . LEU A 1 87 ? 16.919 -25.966 -43.344 1.00 86.81 87 LEU A C 1
ATOM 696 O O . LEU A 1 87 ? 17.517 -25.088 -43.966 1.00 86.81 87 LEU A O 1
ATOM 700 N N . THR A 1 88 ? 16.159 -25.651 -42.297 1.00 89.06 88 THR A N 1
ATOM 701 C CA . THR A 1 88 ? 16.144 -24.309 -41.703 1.00 89.06 88 THR A CA 1
ATOM 702 C C . THR A 1 88 ? 16.208 -24.416 -40.189 1.00 89.06 88 THR A C 1
ATOM 704 O O . THR A 1 88 ? 15.307 -24.979 -39.574 1.00 89.06 88 THR A O 1
ATOM 707 N N . VAL A 1 89 ? 17.258 -23.855 -39.595 1.00 90.12 89 VAL A N 1
ATOM 708 C CA . VAL A 1 89 ? 17.460 -23.796 -38.143 1.00 90.12 89 VAL A CA 1
ATOM 709 C C . VAL A 1 89 ? 17.202 -22.371 -37.681 1.00 90.12 89 VAL A C 1
ATOM 711 O O . VAL A 1 89 ? 17.686 -21.422 -38.293 1.00 90.12 89 VAL A O 1
ATOM 714 N N . THR A 1 90 ? 16.409 -22.206 -36.624 1.00 89.81 90 THR A N 1
ATOM 715 C CA . THR A 1 90 ? 16.034 -20.889 -36.097 1.00 89.81 90 THR A CA 1
ATOM 716 C C . THR A 1 90 ? 16.596 -20.711 -34.694 1.00 89.81 90 THR A C 1
ATOM 718 O O . THR A 1 90 ? 16.414 -21.576 -33.842 1.00 89.81 90 THR A O 1
ATOM 721 N N . PHE A 1 91 ? 17.232 -19.571 -34.446 1.00 86.00 91 PHE A N 1
ATOM 722 C CA . PHE A 1 91 ? 17.785 -19.172 -33.159 1.00 86.00 91 PHE A CA 1
ATOM 723 C C . PHE A 1 91 ? 17.081 -17.908 -32.683 1.00 86.00 91 PHE A C 1
ATOM 725 O O . PHE A 1 91 ? 16.908 -16.960 -33.449 1.00 86.00 91 PHE A O 1
ATOM 732 N N . SER A 1 92 ? 16.706 -17.875 -31.409 1.00 83.19 92 SER A N 1
ATOM 733 C CA . SER A 1 92 ? 16.258 -16.652 -30.748 1.00 83.19 92 SER A CA 1
ATOM 734 C C . SER A 1 92 ? 17.401 -16.136 -29.890 1.00 83.19 92 SER A C 1
ATOM 736 O O . SER A 1 92 ? 17.758 -16.763 -28.894 1.00 83.19 92 SER A O 1
ATOM 738 N N . VAL A 1 93 ? 17.990 -15.011 -30.287 1.00 77.88 93 VAL A N 1
ATOM 739 C CA . VAL A 1 93 ? 19.085 -14.383 -29.547 1.00 77.88 93 VAL A CA 1
ATOM 740 C C . VAL A 1 93 ? 18.524 -13.219 -28.751 1.00 77.88 93 VAL A C 1
ATOM 742 O O . VAL A 1 93 ? 17.832 -12.354 -29.285 1.00 77.88 93 VAL A O 1
ATOM 745 N N . THR A 1 94 ? 18.829 -13.184 -27.459 1.00 67.81 94 THR A N 1
ATOM 746 C CA . THR A 1 94 ? 18.497 -12.059 -26.586 1.00 67.81 94 THR A CA 1
ATOM 747 C C . THR A 1 94 ? 19.780 -11.530 -25.974 1.00 67.81 94 THR A C 1
ATOM 749 O O . THR A 1 94 ? 20.481 -12.244 -25.260 1.00 67.81 94 THR A O 1
ATOM 752 N N . VAL A 1 95 ? 20.092 -10.273 -26.273 1.00 68.25 95 VAL A N 1
ATOM 753 C CA . VAL A 1 95 ? 21.238 -9.559 -25.720 1.00 68.25 95 VAL A CA 1
ATOM 754 C C . VAL A 1 95 ? 20.727 -8.643 -24.614 1.00 68.25 95 VAL A C 1
ATOM 756 O O . VAL A 1 95 ? 20.007 -7.678 -24.865 1.00 68.25 95 VAL A O 1
ATOM 759 N N . SER A 1 96 ? 21.085 -8.966 -23.375 1.00 56.41 96 SER A N 1
ATOM 760 C CA . SER A 1 96 ? 20.738 -8.202 -22.177 1.00 56.41 96 SER A CA 1
ATOM 761 C C . SER A 1 96 ? 21.955 -7.475 -21.607 1.00 56.41 96 SER A C 1
ATOM 763 O O . SER A 1 96 ? 23.088 -7.949 -21.718 1.00 56.41 96 SER A O 1
ATOM 765 N N . VAL A 1 97 ? 21.706 -6.339 -20.956 1.00 59.84 97 VAL A N 1
ATOM 766 C CA . VAL A 1 97 ? 22.701 -5.611 -20.156 1.00 59.84 97 VAL A CA 1
ATOM 767 C C . VAL A 1 97 ? 22.556 -6.031 -18.706 1.00 59.84 97 VAL A C 1
ATOM 769 O O . VAL A 1 97 ? 21.437 -6.214 -18.227 1.00 59.84 97 VAL A O 1
ATOM 772 N N . GLU A 1 98 ? 23.678 -6.176 -18.008 1.00 58.44 98 GLU A N 1
ATOM 773 C CA . GLU A 1 98 ? 23.664 -6.434 -16.574 1.00 58.44 98 GLU A CA 1
ATOM 774 C C . GLU A 1 98 ? 23.091 -5.210 -15.850 1.00 58.44 98 GLU A C 1
ATOM 776 O O . GLU A 1 98 ? 23.647 -4.110 -15.927 1.00 58.44 98 GLU A O 1
ATOM 781 N N . GLU A 1 99 ? 21.938 -5.391 -15.206 1.00 63.56 99 GLU A N 1
ATOM 782 C CA . GLU A 1 99 ? 21.205 -4.338 -14.508 1.00 63.56 99 GLU A CA 1
ATOM 783 C C . GLU A 1 99 ? 21.346 -4.550 -12.998 1.00 63.56 99 GLU A C 1
ATOM 785 O O . GLU A 1 99 ? 20.816 -5.505 -12.434 1.00 63.56 99 GLU A O 1
ATOM 790 N N . ARG A 1 100 ? 22.085 -3.658 -12.336 1.00 69.06 100 ARG A N 1
ATOM 791 C CA . ARG A 1 100 ? 22.300 -3.675 -10.883 1.00 69.06 100 ARG A CA 1
ATOM 792 C C . ARG A 1 100 ? 21.430 -2.627 -10.223 1.00 69.06 100 ARG A C 1
ATOM 794 O O . ARG A 1 100 ? 21.381 -1.498 -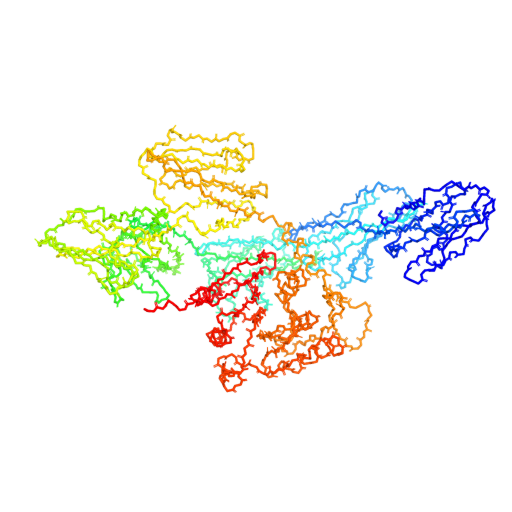10.695 1.00 69.06 100 ARG A O 1
ATOM 801 N N . THR A 1 101 ? 20.771 -2.966 -9.122 1.00 66.12 101 THR A N 1
ATOM 802 C CA . THR A 1 101 ? 19.952 -2.001 -8.378 1.00 66.12 101 THR A CA 1
ATOM 803 C C . THR A 1 101 ? 20.598 -1.689 -7.040 1.00 66.12 101 THR A C 1
ATOM 805 O O . THR A 1 101 ? 20.759 -2.571 -6.204 1.00 66.12 101 THR A O 1
ATOM 808 N N . GLU A 1 102 ? 20.924 -0.420 -6.827 1.00 68.44 102 GLU A N 1
ATOM 809 C CA . GLU A 1 102 ? 21.477 0.089 -5.576 1.00 68.44 102 GLU A CA 1
ATOM 810 C C . GLU A 1 102 ? 20.425 0.941 -4.868 1.00 68.44 102 GLU A C 1
ATOM 812 O O . GLU A 1 102 ? 19.834 1.856 -5.449 1.00 68.44 102 GLU A O 1
ATOM 817 N N . SER A 1 103 ? 20.171 0.640 -3.595 1.00 70.62 103 SER A N 1
ATOM 818 C CA . SER A 1 103 ? 19.196 1.373 -2.790 1.00 70.62 103 SER A CA 1
ATOM 819 C C . SER A 1 103 ? 19.858 1.995 -1.572 1.00 70.62 103 SER A C 1
ATOM 821 O O . SER A 1 103 ? 20.181 1.312 -0.596 1.00 70.62 103 SER A O 1
ATOM 823 N N . VAL A 1 104 ? 20.031 3.313 -1.607 1.00 72.88 104 VAL A N 1
ATOM 824 C CA . VAL A 1 104 ? 20.848 4.057 -0.639 1.00 72.88 104 VAL A CA 1
ATOM 825 C C . VAL A 1 104 ? 19.966 5.012 0.158 1.00 72.88 104 VAL A C 1
ATOM 827 O O . VAL A 1 104 ? 18.974 5.526 -0.358 1.00 72.88 104 VAL A O 1
ATOM 830 N N . LYS A 1 105 ? 20.262 5.216 1.443 1.00 70.00 105 LYS A N 1
ATOM 831 C CA . LYS A 1 105 ? 19.510 6.177 2.261 1.00 70.00 105 LYS A CA 1
ATOM 832 C C . LYS A 1 105 ? 19.892 7.603 1.869 1.00 70.00 105 LYS A C 1
ATOM 834 O O . LYS A 1 105 ? 21.042 7.889 1.551 1.00 70.00 105 LYS A O 1
ATOM 839 N N . GLU A 1 106 ? 18.917 8.504 1.886 1.00 75.94 106 GLU A N 1
ATOM 840 C CA . GLU A 1 106 ? 19.147 9.911 1.566 1.00 75.94 106 GLU A CA 1
ATOM 841 C C . GLU A 1 106 ? 20.138 10.565 2.540 1.00 75.94 106 GLU A C 1
ATOM 843 O O . GLU A 1 106 ? 19.963 10.514 3.761 1.00 75.94 106 GLU A O 1
ATOM 848 N N . GLY A 1 107 ? 21.154 11.219 1.981 1.00 71.94 107 GLY A N 1
ATOM 849 C CA . GLY A 1 107 ? 22.263 11.834 2.704 1.00 71.94 107 GLY A CA 1
ATOM 850 C C . GLY A 1 107 ? 23.510 10.953 2.829 1.00 71.94 107 GLY A C 1
ATOM 851 O O . GLY A 1 107 ? 24.576 11.486 3.128 1.00 71.94 107 GLY A O 1
ATOM 852 N N . ASP A 1 108 ? 23.416 9.650 2.552 1.00 82.25 108 ASP A N 1
ATOM 853 C CA . ASP A 1 108 ? 24.576 8.751 2.559 1.00 82.25 108 ASP A CA 1
ATOM 854 C C . ASP A 1 108 ? 25.358 8.842 1.232 1.00 82.25 108 ASP A C 1
ATOM 856 O O . ASP A 1 108 ? 24.950 9.514 0.279 1.00 82.25 108 ASP A O 1
ATOM 860 N N . SER A 1 109 ? 26.501 8.159 1.154 1.00 85.12 109 SER A N 1
ATOM 861 C CA . SER A 1 109 ? 27.244 7.994 -0.099 1.00 85.12 109 SER A CA 1
ATOM 862 C C . SER A 1 109 ? 26.832 6.706 -0.811 1.00 85.12 109 SER A C 1
ATOM 864 O O . SER A 1 109 ? 26.775 5.643 -0.195 1.00 85.12 109 SER A O 1
ATOM 866 N N . ALA A 1 110 ? 26.587 6.786 -2.117 1.00 88.56 110 ALA A N 1
ATOM 867 C CA . ALA A 1 110 ? 26.354 5.627 -2.975 1.00 88.56 110 ALA A CA 1
ATOM 868 C C . ALA A 1 110 ? 27.634 5.289 -3.745 1.00 88.56 110 ALA A C 1
ATOM 870 O O . ALA A 1 110 ? 28.180 6.167 -4.408 1.00 88.56 110 ALA A O 1
ATOM 871 N N . THR A 1 111 ? 28.098 4.040 -3.697 1.00 92.81 111 THR A N 1
ATOM 872 C CA . THR A 1 111 ? 29.259 3.584 -4.480 1.00 92.81 111 THR A CA 1
ATOM 873 C C . THR A 1 111 ? 28.824 2.508 -5.464 1.00 92.81 111 THR A C 1
ATOM 875 O O . THR A 1 111 ? 28.464 1.407 -5.057 1.00 92.81 111 THR A O 1
ATOM 878 N N . LEU A 1 112 ? 28.893 2.823 -6.757 1.00 90.69 112 LEU A N 1
ATOM 879 C CA . LEU A 1 112 ? 28.591 1.902 -7.847 1.00 90.69 112 LEU A CA 1
ATOM 880 C C . LEU A 1 112 ? 29.840 1.079 -8.152 1.00 90.69 112 LEU A C 1
ATOM 882 O O . LEU A 1 112 ? 30.837 1.609 -8.649 1.00 90.69 112 LEU A O 1
ATOM 886 N N . LYS A 1 113 ? 29.798 -0.203 -7.784 1.00 87.19 113 LYS A N 1
ATOM 887 C CA . LYS A 1 113 ? 30.933 -1.120 -7.908 1.00 87.19 113 LYS A CA 1
ATOM 888 C C . LYS A 1 113 ? 30.910 -1.832 -9.254 1.00 87.19 113 LYS A C 1
ATOM 890 O O . LYS A 1 113 ? 29.886 -2.397 -9.637 1.00 87.19 113 LYS A O 1
ATOM 895 N N . THR A 1 114 ? 32.054 -1.814 -9.928 1.00 76.38 114 THR A N 1
ATOM 896 C CA . THR A 1 114 ? 32.294 -2.564 -11.165 1.00 76.38 114 THR A CA 1
ATOM 897 C C . THR A 1 114 ? 32.935 -3.911 -10.819 1.00 76.38 114 THR A C 1
ATOM 899 O O . THR A 1 114 ? 33.700 -3.998 -9.861 1.00 76.38 114 THR A O 1
ATOM 902 N N . ASP A 1 115 ? 32.651 -4.958 -11.588 1.00 66.62 115 ASP A N 1
ATOM 903 C CA . ASP A 1 115 ? 33.259 -6.284 -11.371 1.00 66.62 115 ASP A CA 1
ATOM 904 C C . ASP A 1 115 ? 34.463 -6.545 -12.287 1.00 66.62 115 ASP A C 1
ATOM 906 O O . ASP A 1 115 ? 34.964 -7.664 -12.376 1.00 66.62 115 ASP A O 1
ATOM 910 N N . VAL A 1 116 ? 34.930 -5.515 -12.994 1.00 64.69 116 VAL A N 1
ATOM 911 C CA . VAL A 1 116 ? 35.970 -5.645 -14.014 1.00 64.69 116 VAL A CA 1
ATOM 912 C C . VAL A 1 116 ? 37.281 -5.095 -13.467 1.00 64.69 116 VAL A C 1
ATOM 914 O O . VAL A 1 116 ? 37.356 -3.944 -13.041 1.00 64.69 116 VAL A O 1
ATOM 917 N N . GLU A 1 117 ? 38.337 -5.909 -13.505 1.00 64.38 117 GLU A N 1
ATOM 918 C CA . GLU A 1 117 ? 39.697 -5.430 -13.261 1.00 64.38 117 GLU A CA 1
ATOM 919 C C . GLU A 1 117 ? 40.123 -4.499 -14.400 1.00 64.38 117 GLU A C 1
ATOM 921 O O . GLU A 1 117 ? 40.370 -4.936 -15.526 1.00 64.38 117 GLU A O 1
ATOM 926 N N . ILE A 1 118 ? 40.197 -3.204 -14.098 1.00 69.50 118 ILE A N 1
ATOM 927 C CA . ILE A 1 118 ? 40.496 -2.169 -15.086 1.00 69.50 118 ILE A CA 1
ATOM 928 C C . ILE A 1 118 ? 42.000 -2.122 -15.349 1.00 69.50 118 ILE A C 1
ATOM 930 O O . ILE A 1 118 ? 42.812 -1.907 -14.442 1.00 69.50 118 ILE A O 1
ATOM 934 N N . GLN A 1 119 ? 42.380 -2.315 -16.610 1.00 69.62 119 GLN A N 1
ATOM 935 C CA . GLN A 1 119 ? 43.772 -2.319 -17.045 1.00 69.62 119 GLN A CA 1
ATOM 936 C C . GLN A 1 119 ? 44.309 -0.899 -17.276 1.00 69.62 119 GLN A C 1
ATOM 938 O O . GLN A 1 119 ? 43.618 0.108 -17.111 1.00 69.62 119 GLN A O 1
ATOM 943 N N . ARG A 1 120 ? 45.612 -0.786 -17.581 1.00 66.56 120 ARG A N 1
ATOM 944 C CA . ARG A 1 120 ? 46.267 0.527 -17.709 1.00 66.56 120 ARG A CA 1
ATOM 945 C C . ARG A 1 120 ? 45.707 1.393 -18.828 1.00 66.56 120 ARG A C 1
ATOM 947 O O . ARG A 1 120 ? 45.617 2.602 -18.616 1.00 66.56 120 ARG A O 1
ATOM 954 N N . ASP A 1 121 ? 45.274 0.754 -19.905 1.00 70.94 121 ASP A N 1
ATOM 955 C CA . ASP A 1 121 ? 44.915 1.404 -21.163 1.00 70.94 121 ASP A CA 1
ATOM 956 C C . ASP A 1 121 ? 43.390 1.471 -21.372 1.00 70.94 121 ASP A C 1
ATOM 958 O O . ASP A 1 121 ? 42.921 1.856 -22.441 1.00 70.94 121 ASP A O 1
ATOM 962 N N . ASP A 1 122 ? 42.610 1.095 -20.352 1.00 77.12 122 ASP A N 1
ATOM 963 C CA . ASP A 1 122 ? 41.152 1.081 -20.421 1.00 77.12 122 ASP A CA 1
ATOM 964 C C . ASP A 1 122 ? 40.579 2.485 -20.160 1.00 77.12 122 ASP A C 1
ATOM 966 O O . ASP A 1 122 ? 40.902 3.150 -19.168 1.00 77.12 122 ASP A O 1
ATOM 970 N N . GLN A 1 123 ? 39.677 2.925 -21.036 1.00 83.44 123 GLN A N 1
ATOM 971 C CA . GLN A 1 123 ? 38.907 4.153 -20.858 1.00 83.44 123 GLN A CA 1
ATOM 972 C C . GLN A 1 123 ? 37.588 3.850 -20.141 1.00 83.44 123 GLN A C 1
ATOM 974 O O . GLN A 1 123 ? 36.869 2.917 -20.496 1.00 83.44 123 GLN A O 1
ATOM 979 N N . ILE A 1 124 ? 37.260 4.667 -19.141 1.00 87.81 124 ILE A N 1
ATOM 980 C CA . ILE A 1 124 ? 36.049 4.553 -18.329 1.00 87.81 124 ILE A CA 1
ATOM 981 C C . ILE A 1 124 ? 35.167 5.753 -18.626 1.00 87.81 124 ILE A C 1
ATOM 983 O O . ILE A 1 124 ? 35.622 6.891 -18.521 1.00 87.81 124 ILE A O 1
ATOM 987 N N . LEU A 1 125 ? 33.900 5.497 -18.927 1.00 89.44 125 LEU A N 1
ATOM 988 C CA . LEU A 1 125 ? 32.892 6.521 -19.143 1.00 89.44 125 LEU A CA 1
ATOM 989 C C . LEU A 1 125 ? 31.661 6.223 -18.287 1.00 89.44 125 LEU A C 1
ATOM 991 O O . LEU A 1 125 ? 31.050 5.164 -18.410 1.00 89.44 125 LEU A O 1
ATOM 995 N N . TRP A 1 126 ? 31.281 7.167 -17.434 1.00 92.19 126 TRP A N 1
ATOM 996 C CA . TRP A 1 126 ? 30.052 7.117 -16.652 1.00 92.19 126 TRP A CA 1
ATOM 997 C C . TRP A 1 126 ? 29.060 8.142 -17.176 1.00 92.19 126 TRP A C 1
ATOM 999 O O . TRP A 1 126 ? 29.335 9.342 -17.177 1.00 92.19 126 TRP A O 1
ATOM 1009 N N . THR A 1 127 ? 27.878 7.676 -17.562 1.00 86.25 127 THR A N 1
ATOM 1010 C CA . THR A 1 127 ? 26.776 8.518 -18.032 1.00 86.25 127 THR A CA 1
ATOM 1011 C C . THR A 1 127 ? 25.544 8.358 -17.146 1.00 86.25 127 THR A C 1
ATOM 1013 O O . THR A 1 127 ? 25.369 7.338 -16.473 1.00 86.25 127 THR A O 1
ATOM 1016 N N . PHE A 1 128 ? 24.699 9.386 -17.110 1.00 83.69 128 PHE A N 1
ATOM 1017 C CA . PHE A 1 128 ? 23.505 9.433 -16.273 1.00 83.69 128 PHE A CA 1
ATOM 1018 C C . PHE A 1 128 ? 22.269 9.890 -17.043 1.00 83.69 128 PHE A C 1
ATOM 1020 O O . PHE A 1 128 ? 22.298 10.856 -17.809 1.00 83.69 128 PHE A O 1
ATOM 1027 N N . GLY A 1 129 ? 21.148 9.238 -16.737 1.00 61.97 129 GLY A N 1
ATOM 1028 C CA . GLY A 1 129 ? 19.828 9.621 -17.212 1.00 61.97 129 GLY A CA 1
ATOM 1029 C C . GLY A 1 129 ? 19.544 9.208 -18.661 1.00 61.97 129 GLY A C 1
ATOM 1030 O O . GLY A 1 129 ? 20.355 8.556 -19.311 1.00 61.97 129 GLY A O 1
ATOM 1031 N N . PRO A 1 130 ? 18.361 9.564 -19.187 1.00 56.75 130 PRO A N 1
ATOM 1032 C CA . PRO A 1 130 ? 17.915 9.139 -20.516 1.00 56.75 130 PRO A CA 1
ATOM 1033 C C . PRO A 1 130 ? 18.671 9.807 -21.673 1.00 56.75 130 PRO A C 1
ATOM 1035 O O . PRO A 1 130 ? 18.613 9.311 -22.792 1.00 56.75 130 PRO A O 1
ATOM 1038 N N . GLN A 1 131 ? 19.351 10.928 -21.417 1.00 66.12 131 GLN A N 1
ATOM 1039 C CA . GLN A 1 131 ? 20.163 11.645 -22.407 1.00 66.12 131 GLN A CA 1
ATOM 1040 C C . GLN A 1 131 ? 21.625 11.179 -22.423 1.00 66.12 131 GLN A C 1
ATOM 1042 O O . GLN A 1 131 ? 22.432 11.781 -23.124 1.00 66.12 131 GLN A O 1
ATOM 1047 N N . ASP A 1 132 ? 21.975 10.162 -21.625 1.00 72.12 132 ASP A N 1
ATOM 1048 C CA . ASP A 1 132 ? 23.344 9.659 -21.481 1.00 72.12 132 ASP A CA 1
ATOM 1049 C C . ASP A 1 132 ? 24.356 10.780 -21.208 1.00 72.12 132 ASP A C 1
ATOM 1051 O O . ASP A 1 132 ? 25.454 10.826 -21.761 1.00 72.12 132 ASP A O 1
ATOM 1055 N N . SER A 1 133 ? 23.975 11.710 -20.326 1.00 84.31 133 SER A N 1
ATOM 1056 C CA . SER A 1 133 ? 24.820 12.842 -19.970 1.00 84.31 133 SER A CA 1
ATOM 1057 C C . SER A 1 133 ? 26.090 12.343 -19.295 1.00 84.31 133 SER A C 1
ATOM 1059 O O . SER A 1 133 ? 26.017 11.639 -18.287 1.00 84.31 133 SER A O 1
ATOM 1061 N N . LEU A 1 134 ? 27.247 12.722 -19.832 1.00 89.31 134 LEU A N 1
ATOM 1062 C CA . LEU A 1 134 ? 28.542 12.371 -19.265 1.00 89.31 134 LEU A CA 1
ATOM 1063 C C . LEU A 1 134 ? 28.712 13.006 -17.880 1.00 89.31 134 LEU A C 1
ATOM 1065 O O . LEU A 1 134 ? 28.558 14.218 -17.729 1.00 89.31 134 LEU A O 1
ATOM 1069 N N . ILE A 1 135 ? 29.020 12.186 -16.875 1.00 93.12 135 ILE A N 1
ATOM 1070 C CA . ILE A 1 135 ? 29.188 12.628 -15.483 1.00 93.12 135 ILE A CA 1
ATOM 1071 C C . ILE A 1 135 ? 30.577 12.327 -14.915 1.00 93.12 135 ILE A C 1
ATOM 1073 O O . ILE A 1 135 ? 31.043 13.063 -14.047 1.00 93.12 135 ILE A O 1
ATOM 1077 N N . ALA A 1 136 ? 31.279 11.309 -15.419 1.00 91.69 136 ALA A N 1
ATOM 1078 C CA . ALA A 1 136 ? 32.688 11.094 -15.104 1.00 91.69 136 ALA A CA 1
ATOM 1079 C C . ALA A 1 136 ? 33.403 10.323 -16.218 1.00 91.69 136 ALA A C 1
ATOM 1081 O O . ALA A 1 136 ? 32.808 9.443 -16.838 1.00 91.69 136 ALA A O 1
ATOM 1082 N N . GLU A 1 137 ? 34.682 10.616 -16.439 1.00 90.94 137 GLU A N 1
ATOM 1083 C CA . GLU A 1 137 ? 35.526 9.879 -17.379 1.00 90.94 137 GLU A CA 1
ATOM 1084 C C . GLU A 1 137 ? 36.979 9.752 -16.908 1.00 90.94 137 GLU A C 1
ATOM 1086 O O . GLU A 1 137 ? 37.465 10.554 -16.103 1.00 90.94 137 GLU A O 1
ATOM 1091 N N . THR A 1 138 ? 37.686 8.762 -17.454 1.00 86.88 138 THR A N 1
ATOM 1092 C CA . THR A 1 138 ? 39.154 8.730 -17.477 1.00 86.88 138 THR A CA 1
ATOM 1093 C C . THR A 1 138 ? 39.654 9.050 -18.883 1.00 86.88 138 THR A C 1
ATOM 1095 O O . THR A 1 138 ? 39.255 8.410 -19.853 1.00 86.88 138 THR A O 1
ATOM 1098 N N . LYS A 1 139 ? 40.555 10.029 -19.020 1.00 75.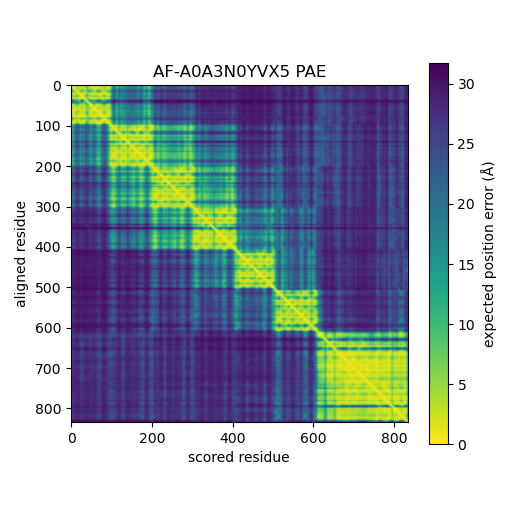06 139 LYS A N 1
ATOM 1099 C CA . LYS A 1 139 ? 41.172 10.328 -20.323 1.00 75.06 139 LYS A CA 1
ATOM 1100 C C . LYS A 1 139 ? 42.176 9.238 -20.704 1.00 75.06 139 LYS A C 1
ATOM 1102 O O . LYS A 1 139 ? 43.035 8.885 -19.892 1.00 75.06 139 LYS A O 1
ATOM 1107 N N . SER A 1 140 ? 42.078 8.746 -21.941 1.00 59.78 140 SER A N 1
ATOM 1108 C CA . SER A 1 140 ? 42.815 7.580 -22.455 1.00 59.78 140 SER A CA 1
ATOM 1109 C C . SER A 1 140 ? 44.342 7.727 -22.426 1.00 59.78 140 SER A C 1
ATOM 1111 O O . SER A 1 140 ? 45.038 6.740 -22.223 1.00 59.78 140 SER A O 1
ATOM 1113 N N . GLU A 1 141 ? 44.880 8.941 -22.576 1.00 61.16 141 GLU A N 1
ATOM 1114 C CA . GLU A 1 141 ? 46.333 9.166 -22.686 1.00 61.16 141 GLU A CA 1
ATOM 1115 C C . GLU A 1 141 ? 47.005 9.561 -21.359 1.00 61.16 141 GLU A C 1
ATOM 1117 O O . GLU A 1 141 ? 48.165 9.227 -21.123 1.00 61.16 141 GLU A O 1
ATOM 1122 N N . THR A 1 142 ? 46.294 10.266 -20.472 1.00 67.81 142 THR A N 1
ATOM 1123 C CA . THR A 1 142 ? 46.882 10.880 -19.263 1.00 67.81 142 THR A CA 1
ATOM 1124 C C . THR A 1 142 ? 46.416 10.248 -17.952 1.00 67.81 142 THR A C 1
ATOM 1126 O O . THR A 1 142 ? 46.987 10.541 -16.900 1.00 67.81 142 THR A O 1
ATOM 1129 N N . ARG A 1 143 ? 45.387 9.381 -17.978 1.00 69.12 143 ARG A N 1
ATOM 1130 C CA . ARG A 1 143 ? 44.705 8.855 -16.775 1.00 69.12 143 ARG A CA 1
ATOM 1131 C C . ARG A 1 143 ? 44.179 9.948 -15.834 1.00 69.12 143 ARG A C 1
ATOM 1133 O O . ARG A 1 143 ? 43.933 9.695 -14.650 1.00 69.12 143 ARG A O 1
ATOM 1140 N N . GLU A 1 144 ? 43.984 11.158 -16.350 1.00 78.94 144 GLU A N 1
ATOM 1141 C CA . GLU A 1 144 ? 43.290 12.216 -15.629 1.00 78.94 144 GLU A CA 1
ATOM 1142 C C . GLU A 1 144 ? 41.814 11.853 -15.486 1.00 78.94 144 GLU A C 1
ATOM 1144 O O . GLU A 1 144 ? 41.167 11.423 -16.444 1.00 78.94 144 GLU A O 1
ATOM 1149 N N . ILE A 1 145 ? 41.295 12.029 -14.273 1.00 86.06 145 ILE A N 1
ATOM 1150 C CA . ILE A 1 145 ? 39.870 11.902 -13.987 1.00 86.06 145 ILE A CA 1
ATOM 1151 C C . ILE A 1 145 ? 39.229 13.255 -14.264 1.00 86.06 145 ILE A C 1
ATOM 1153 O O . ILE A 1 145 ? 39.654 14.265 -13.700 1.00 86.06 145 ILE A O 1
ATOM 1157 N N . ALA A 1 146 ? 38.180 13.257 -15.076 1.00 87.38 146 ALA A N 1
ATOM 1158 C CA . ALA A 1 146 ? 37.277 14.388 -15.193 1.00 87.38 146 ALA A CA 1
ATOM 1159 C C . ALA A 1 146 ? 35.908 13.997 -14.631 1.00 87.38 146 ALA A C 1
ATOM 1161 O O . ALA A 1 146 ? 35.394 12.913 -14.898 1.00 87.38 146 ALA A O 1
ATOM 1162 N N . THR A 1 147 ? 35.323 14.882 -13.831 1.00 90.75 147 THR A N 1
ATOM 1163 C CA . THR A 1 147 ? 33.945 14.772 -13.343 1.00 90.75 147 THR A CA 1
ATOM 1164 C C . THR A 1 147 ? 33.170 15.990 -13.800 1.00 90.75 147 THR A C 1
ATOM 1166 O O . THR A 1 147 ? 33.717 17.093 -13.837 1.00 90.75 147 THR A O 1
ATOM 1169 N N . TYR A 1 148 ? 31.896 15.799 -14.107 1.00 89.56 148 TYR A N 1
ATOM 1170 C CA . TYR A 1 148 ? 31.026 16.844 -14.623 1.00 89.56 148 TYR A CA 1
ATOM 1171 C C . TYR A 1 148 ? 29.820 17.007 -13.704 1.00 89.56 148 TYR A C 1
ATOM 1173 O O . TYR A 1 148 ? 29.295 16.028 -13.174 1.00 89.56 148 TYR A O 1
ATOM 1181 N N . ASP A 1 149 ? 29.331 18.239 -13.566 1.00 84.31 149 ASP A N 1
ATOM 1182 C CA . ASP A 1 149 ? 28.166 18.535 -12.722 1.00 84.31 149 ASP A CA 1
ATOM 1183 C C . ASP A 1 149 ? 26.863 17.888 -13.249 1.00 84.31 149 ASP A C 1
ATOM 1185 O O . ASP A 1 149 ? 25.850 17.851 -12.544 1.00 84.31 149 ASP A O 1
ATOM 1189 N N . GLY A 1 150 ? 26.887 17.370 -14.483 1.00 74.81 150 GLY A N 1
ATOM 1190 C CA . GLY A 1 150 ? 25.757 16.746 -15.163 1.00 74.81 150 GLY A CA 1
ATOM 1191 C C . GLY A 1 150 ? 24.585 17.706 -15.422 1.00 74.81 150 GLY A C 1
ATOM 1192 O O . GLY A 1 150 ? 24.717 18.924 -15.265 1.00 74.81 150 GLY A O 1
ATOM 1193 N N . PRO A 1 151 ? 23.424 17.177 -15.849 1.00 60.19 151 PRO A N 1
ATOM 1194 C CA . PRO A 1 151 ? 22.267 17.997 -16.187 1.00 60.19 151 PRO A CA 1
ATOM 1195 C C . PRO A 1 151 ? 21.750 18.737 -14.946 1.00 60.19 151 PRO A C 1
ATOM 1197 O O . PRO A 1 151 ? 21.575 18.148 -13.874 1.00 60.19 151 PRO A O 1
ATOM 1200 N N . ASP A 1 152 ? 21.541 20.046 -15.098 1.00 70.00 152 ASP A N 1
ATOM 1201 C CA . ASP A 1 152 ? 21.100 20.993 -14.058 1.00 70.00 152 ASP A CA 1
ATOM 1202 C C . ASP A 1 152 ? 22.090 21.210 -12.898 1.00 70.00 152 ASP A C 1
ATOM 1204 O O . ASP A 1 152 ? 21.749 21.812 -11.881 1.00 70.00 152 ASP A O 1
ATOM 1208 N N . GLY A 1 153 ? 23.333 20.738 -13.034 1.00 77.75 153 GLY A N 1
ATOM 1209 C CA . GLY A 1 153 ? 24.382 20.931 -12.034 1.00 77.75 153 GLY A CA 1
ATOM 1210 C C . GLY A 1 153 ? 24.274 20.028 -10.796 1.00 77.75 153 GLY A C 1
ATOM 1211 O O . GLY A 1 153 ? 24.954 20.264 -9.796 1.00 77.75 153 GLY A O 1
ATOM 1212 N N . ARG A 1 154 ? 23.411 19.006 -10.835 1.00 79.25 154 ARG A N 1
ATOM 1213 C CA . ARG A 1 154 ? 23.052 18.170 -9.675 1.00 79.25 154 ARG A CA 1
ATOM 1214 C C . ARG A 1 154 ? 24.224 17.400 -9.056 1.00 79.25 154 ARG A C 1
ATOM 1216 O O . ARG A 1 154 ? 24.199 17.124 -7.863 1.00 79.25 154 ARG A O 1
ATOM 1223 N N . PHE A 1 155 ? 25.255 17.084 -9.838 1.00 86.81 155 PHE A N 1
ATOM 1224 C CA . PHE A 1 155 ? 26.427 16.323 -9.394 1.00 86.81 155 PHE A CA 1
ATOM 1225 C C . PHE A 1 155 ? 27.611 17.185 -8.948 1.00 86.81 155 PHE A C 1
ATOM 1227 O O . PHE A 1 155 ? 28.655 16.635 -8.585 1.00 86.81 155 PHE A O 1
ATOM 1234 N N . ARG A 1 156 ? 27.459 18.515 -8.956 1.00 83.19 156 ARG A N 1
ATOM 1235 C CA . ARG A 1 156 ? 28.513 19.454 -8.564 1.00 83.19 156 ARG A CA 1
ATOM 1236 C C . ARG A 1 156 ? 29.121 19.075 -7.215 1.00 83.19 156 ARG A C 1
ATOM 1238 O O . ARG A 1 156 ? 28.393 18.916 -6.235 1.00 83.19 156 ARG A O 1
ATOM 1245 N N . ASP A 1 157 ? 30.442 18.915 -7.197 1.00 81.81 157 ASP A N 1
ATOM 1246 C CA . ASP A 1 157 ? 31.264 18.566 -6.028 1.00 81.81 157 ASP A CA 1
ATOM 1247 C C . ASP A 1 157 ? 30.893 17.241 -5.319 1.00 81.81 157 ASP A C 1
ATOM 1249 O O . ASP A 1 157 ? 31.280 17.014 -4.171 1.00 81.81 157 ASP A O 1
ATOM 1253 N N . ARG A 1 158 ? 30.140 16.341 -5.973 1.00 87.12 158 ARG A N 1
ATOM 1254 C CA . ARG A 1 158 ? 29.617 15.103 -5.348 1.00 87.12 158 ARG A CA 1
ATOM 1255 C C . ARG A 1 158 ? 30.226 13.814 -5.880 1.00 87.12 158 ARG A C 1
ATOM 1257 O O . ARG A 1 158 ? 30.106 12.784 -5.213 1.00 87.12 158 ARG A O 1
ATOM 1264 N N . LEU A 1 159 ? 30.839 13.847 -7.061 1.00 92.38 159 LEU A N 1
ATOM 1265 C CA . LEU A 1 159 ? 31.344 12.656 -7.743 1.00 92.38 159 LEU A CA 1
ATOM 1266 C C . LEU A 1 159 ? 32.809 12.386 -7.420 1.00 92.38 159 LEU A C 1
ATOM 1268 O O . LEU A 1 159 ? 33.649 13.282 -7.440 1.00 92.38 159 LEU A O 1
ATOM 1272 N N . LYS A 1 160 ? 33.122 11.113 -7.190 1.00 92.00 160 LYS A N 1
ATOM 1273 C CA . LYS A 1 160 ? 34.490 10.616 -7.074 1.00 92.00 160 LYS A CA 1
ATOM 1274 C C . LYS A 1 160 ? 34.624 9.315 -7.854 1.00 92.00 160 LYS A C 1
ATOM 1276 O O . LYS A 1 160 ? 33.970 8.333 -7.515 1.00 92.00 160 LYS A O 1
ATOM 1281 N N . LEU A 1 161 ? 35.481 9.318 -8.872 1.00 90.12 161 LEU A N 1
ATOM 1282 C CA . LEU A 1 161 ? 35.812 8.134 -9.663 1.00 90.12 161 LEU A CA 1
ATOM 1283 C C . LEU A 1 161 ? 37.130 7.527 -9.170 1.00 90.12 161 LEU A C 1
ATOM 1285 O O . LEU A 1 161 ? 38.140 8.223 -9.063 1.00 90.12 161 LEU A O 1
ATOM 1289 N N . ASP A 1 162 ? 37.131 6.234 -8.864 1.00 86.81 162 ASP A N 1
ATOM 1290 C CA . ASP A 1 162 ? 38.353 5.493 -8.561 1.00 86.81 162 ASP A CA 1
ATOM 1291 C C . ASP A 1 162 ? 38.982 4.958 -9.857 1.00 86.81 162 ASP A C 1
ATOM 1293 O O . ASP A 1 162 ? 38.396 4.138 -10.555 1.00 86.81 162 ASP A O 1
ATOM 1297 N N . LYS A 1 163 ? 40.196 5.409 -10.183 1.00 77.94 163 LYS A N 1
ATOM 1298 C CA . LYS A 1 163 ? 40.899 5.040 -11.428 1.00 77.94 163 LYS A CA 1
ATOM 1299 C C . LYS A 1 163 ? 41.421 3.598 -11.490 1.00 77.94 163 LYS A C 1
ATOM 1301 O O . LYS A 1 163 ? 41.900 3.188 -12.541 1.00 77.94 163 LYS A O 1
ATOM 1306 N N . THR A 1 164 ? 41.432 2.872 -10.373 1.00 78.44 164 THR A N 1
ATOM 1307 C CA . THR A 1 164 ? 41.954 1.494 -10.299 1.00 78.44 164 THR A CA 1
ATOM 1308 C C . THR A 1 164 ? 40.820 0.485 -10.431 1.00 78.44 164 THR A C 1
ATOM 1310 O O . THR A 1 164 ? 40.974 -0.541 -11.078 1.00 78.44 164 THR A O 1
ATOM 1313 N N . THR A 1 165 ? 39.679 0.793 -9.819 1.00 83.50 165 THR A N 1
ATOM 1314 C CA . THR A 1 165 ? 38.508 -0.095 -9.739 1.00 83.50 165 THR A CA 1
ATOM 1315 C C . THR A 1 165 ? 37.350 0.346 -10.640 1.00 83.50 165 THR A C 1
ATOM 1317 O O . THR A 1 165 ? 36.409 -0.409 -10.870 1.00 83.50 165 THR A O 1
ATOM 1320 N N . GLY A 1 166 ? 37.375 1.592 -11.121 1.00 84.69 166 GLY A N 1
ATOM 1321 C CA . GLY A 1 166 ? 36.296 2.222 -11.886 1.00 84.69 166 GLY A CA 1
ATOM 1322 C C . GLY A 1 166 ? 35.065 2.578 -11.072 1.00 84.69 166 GLY A C 1
ATOM 1323 O O . GLY A 1 166 ? 34.041 2.946 -11.650 1.00 84.69 166 GLY A O 1
ATOM 1324 N N . PHE A 1 167 ? 35.143 2.471 -9.744 1.00 91.38 167 PHE A N 1
ATOM 1325 C CA . PHE A 1 167 ? 34.002 2.708 -8.873 1.00 91.38 167 PHE A CA 1
ATOM 1326 C C . PHE A 1 167 ? 33.623 4.180 -8.899 1.00 91.38 167 PHE A C 1
ATOM 1328 O O . PHE A 1 167 ? 34.462 5.054 -8.663 1.00 91.38 167 PHE A O 1
ATOM 1335 N N . LEU A 1 168 ? 32.341 4.446 -9.126 1.00 93.44 168 LEU A N 1
ATOM 1336 C CA . LEU A 1 168 ? 31.793 5.788 -9.026 1.00 93.44 168 LEU A CA 1
ATOM 1337 C C . LEU A 1 168 ? 31.135 5.961 -7.663 1.00 93.44 168 LEU A C 1
ATOM 1339 O O . LEU A 1 168 ? 30.180 5.263 -7.333 1.00 93.44 168 LEU A O 1
ATOM 1343 N N . THR A 1 169 ? 31.635 6.904 -6.872 1.00 93.81 169 THR A N 1
ATOM 1344 C CA . THR A 1 169 ? 31.022 7.294 -5.602 1.00 93.81 169 THR A CA 1
ATOM 1345 C C . THR A 1 169 ? 30.301 8.626 -5.749 1.00 93.81 169 THR A C 1
ATOM 1347 O O . THR A 1 169 ? 30.888 9.605 -6.205 1.00 93.81 169 THR A O 1
ATOM 1350 N N . ILE A 1 170 ? 29.039 8.658 -5.329 1.00 93.19 170 ILE A N 1
ATOM 1351 C CA . ILE A 1 170 ? 28.184 9.841 -5.256 1.00 93.19 170 ILE A CA 1
ATOM 1352 C C . ILE A 1 170 ? 28.001 10.164 -3.777 1.00 93.19 170 ILE A C 1
ATOM 1354 O O . ILE A 1 170 ? 27.386 9.392 -3.042 1.00 93.19 170 ILE A O 1
ATOM 1358 N N . SER A 1 171 ? 28.545 11.289 -3.330 1.00 87.12 171 SER A N 1
ATOM 1359 C CA . SER A 1 171 ? 28.469 11.707 -1.928 1.00 87.12 171 SER A CA 1
ATOM 1360 C C . SER A 1 171 ? 27.182 12.482 -1.642 1.00 87.12 171 SER A C 1
ATOM 1362 O O . SER A 1 171 ? 26.733 13.279 -2.471 1.00 87.12 171 SER A O 1
ATOM 1364 N N . ASN A 1 172 ? 26.624 12.304 -0.439 1.00 77.75 172 ASN A N 1
ATOM 1365 C CA . ASN A 1 172 ? 25.433 13.020 0.035 1.00 77.75 172 ASN A CA 1
ATOM 1366 C C . ASN A 1 172 ? 24.245 12.893 -0.940 1.00 77.75 172 ASN A C 1
ATOM 1368 O O . ASN A 1 172 ? 23.709 13.887 -1.439 1.00 77.75 172 ASN A O 1
ATOM 1372 N N . ILE A 1 173 ? 23.886 11.654 -1.276 1.00 81.56 173 ILE A N 1
ATOM 1373 C CA . ILE A 1 173 ? 22.913 11.352 -2.322 1.00 81.56 173 ILE A CA 1
ATOM 1374 C C . ILE A 1 173 ? 21.499 11.825 -1.943 1.00 81.56 173 ILE A C 1
ATOM 1376 O O . ILE A 1 173 ? 21.062 11.709 -0.800 1.00 81.56 173 ILE A O 1
ATOM 1380 N N . THR A 1 174 ? 20.755 12.341 -2.920 1.00 74.50 174 THR A N 1
ATOM 1381 C CA . THR A 1 174 ? 19.370 12.844 -2.782 1.00 74.50 174 THR A CA 1
ATOM 1382 C C . THR A 1 174 ? 18.480 12.236 -3.866 1.00 74.50 174 THR A C 1
ATOM 1384 O O . THR A 1 174 ? 18.996 11.677 -4.832 1.00 74.50 174 THR A O 1
ATOM 1387 N N . ALA A 1 175 ? 17.151 12.377 -3.785 1.00 66.69 175 ALA A N 1
ATOM 1388 C CA . ALA A 1 175 ? 16.273 11.859 -4.848 1.00 66.69 175 ALA A CA 1
ATOM 1389 C C . ALA A 1 175 ? 16.542 12.435 -6.247 1.00 66.69 175 ALA A C 1
ATOM 1391 O O . ALA A 1 175 ? 16.216 11.773 -7.223 1.00 66.69 175 ALA A O 1
ATOM 1392 N N . GLU A 1 176 ? 17.166 13.608 -6.373 1.00 75.25 176 GLU A N 1
ATOM 1393 C CA . GLU A 1 176 ? 17.553 14.174 -7.679 1.00 75.25 176 GLU A CA 1
ATOM 1394 C C . GLU A 1 176 ? 18.620 13.322 -8.400 1.00 75.25 176 GLU A C 1
ATOM 1396 O O . GLU A 1 176 ? 18.782 13.416 -9.619 1.00 75.25 176 GLU A O 1
ATOM 1401 N N . HIS A 1 177 ? 19.311 12.462 -7.646 1.00 80.56 177 HIS A N 1
ATOM 1402 C CA . HIS A 1 177 ? 20.293 11.490 -8.122 1.00 80.56 177 HIS A CA 1
ATOM 1403 C C . HIS A 1 177 ? 19.679 10.096 -8.350 1.00 80.56 177 HIS A C 1
ATOM 1405 O O . HIS A 1 177 ? 20.379 9.163 -8.723 1.00 80.56 177 HIS A O 1
ATOM 1411 N N . THR A 1 178 ? 18.378 9.909 -8.104 1.00 75.56 178 THR A N 1
ATOM 1412 C CA . THR A 1 178 ? 17.708 8.662 -8.496 1.00 75.56 178 THR A CA 1
ATOM 1413 C C . THR A 1 178 ? 17.668 8.585 -10.014 1.00 75.56 178 THR A C 1
ATOM 1415 O O . THR A 1 178 ? 17.294 9.549 -10.684 1.00 75.56 178 THR A O 1
ATOM 1418 N N . GLY A 1 179 ? 18.046 7.439 -10.564 1.00 68.12 179 GLY A N 1
ATOM 1419 C CA . GLY A 1 179 ? 18.059 7.267 -12.004 1.00 68.12 179 GLY A CA 1
ATOM 1420 C C . GLY A 1 179 ? 18.952 6.138 -12.475 1.00 68.12 179 GLY A C 1
ATOM 1421 O O . GLY A 1 179 ? 19.484 5.347 -11.696 1.00 68.12 179 GLY A O 1
ATOM 1422 N N . VAL A 1 180 ? 19.074 6.075 -13.794 1.00 76.75 180 VAL A N 1
ATOM 1423 C CA . VAL A 1 180 ? 19.890 5.091 -14.492 1.00 76.75 180 VAL A CA 1
ATOM 1424 C C . VAL A 1 180 ? 21.277 5.672 -14.710 1.00 76.75 180 VAL A C 1
ATOM 1426 O O . VAL A 1 180 ? 21.417 6.748 -15.290 1.00 76.75 180 VAL A O 1
ATOM 1429 N N . TYR A 1 181 ? 22.281 4.919 -14.293 1.00 85.75 181 TYR A N 1
ATOM 1430 C CA . TYR A 1 181 ? 23.687 5.170 -14.544 1.00 85.75 181 TYR A CA 1
ATOM 1431 C C . TYR A 1 181 ? 24.191 4.097 -15.494 1.00 85.75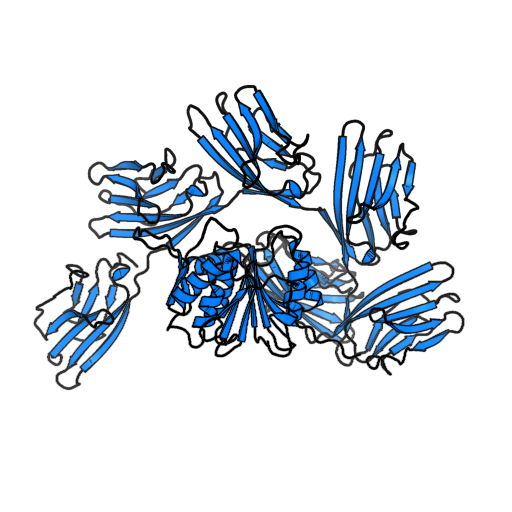 181 TYR A C 1
ATOM 1433 O O . TYR A 1 181 ? 23.874 2.918 -15.323 1.00 85.75 181 TYR A O 1
ATOM 1441 N N . LYS A 1 182 ? 24.962 4.489 -16.500 1.00 84.38 182 LYS A N 1
ATOM 1442 C CA . LYS A 1 182 ? 25.580 3.548 -17.429 1.00 84.38 182 LYS A CA 1
ATOM 1443 C C . LYS A 1 182 ? 27.085 3.727 -17.371 1.00 84.38 182 LYS A C 1
ATOM 1445 O O . LYS A 1 182 ? 27.589 4.841 -17.505 1.00 84.38 182 LYS A O 1
ATOM 1450 N N . LEU A 1 183 ? 27.774 2.621 -17.160 1.00 86.56 183 LEU A N 1
ATOM 1451 C CA . LEU A 1 183 ? 29.215 2.516 -17.253 1.00 86.56 183 LEU A CA 1
ATOM 1452 C C . LEU A 1 183 ? 29.558 1.912 -18.611 1.00 86.56 183 LEU A C 1
ATOM 1454 O O . LEU A 1 183 ? 29.024 0.867 -18.977 1.00 86.56 183 LEU A O 1
ATOM 1458 N N . GLN A 1 184 ? 30.473 2.556 -19.320 1.00 83.62 184 GLN A N 1
ATOM 1459 C CA . GLN A 1 184 ? 31.099 2.042 -20.523 1.00 83.62 184 GLN A CA 1
ATOM 1460 C C . GLN A 1 184 ? 32.605 1.921 -20.274 1.00 83.62 184 GLN A C 1
ATOM 1462 O O . GLN A 1 184 ? 33.269 2.901 -19.932 1.00 83.62 184 GLN A O 1
ATOM 1467 N N . THR A 1 185 ? 33.143 0.717 -20.447 1.00 81.50 185 THR A N 1
ATOM 1468 C CA . THR A 1 185 ? 34.581 0.440 -20.353 1.00 81.50 185 THR A CA 1
ATOM 1469 C C . THR A 1 185 ? 35.093 0.092 -21.740 1.00 81.50 185 THR A C 1
ATOM 1471 O O . THR A 1 185 ? 34.659 -0.898 -22.323 1.00 81.50 185 THR A O 1
ATOM 1474 N N . ILE A 1 186 ? 35.988 0.906 -22.292 1.00 80.00 186 ILE A N 1
ATOM 1475 C CA . ILE A 1 186 ? 36.546 0.727 -23.635 1.00 80.00 186 ILE A CA 1
ATOM 1476 C C . ILE A 1 186 ? 37.976 0.214 -23.487 1.00 80.00 186 ILE A C 1
ATOM 1478 O O . ILE A 1 186 ? 38.813 0.879 -22.884 1.00 80.00 186 ILE A O 1
ATOM 1482 N N . SER A 1 187 ? 38.243 -0.961 -24.052 1.00 76.19 187 SER A N 1
ATOM 1483 C CA . SER A 1 187 ? 39.559 -1.605 -24.054 1.00 76.19 187 SER A CA 1
ATOM 1484 C C . SER A 1 187 ? 39.916 -2.103 -25.456 1.00 76.19 187 SER A C 1
ATOM 1486 O O . SER A 1 187 ? 39.064 -2.170 -26.346 1.00 76.19 187 SER A O 1
ATOM 1488 N N . SER A 1 188 ? 41.158 -2.554 -25.645 1.00 70.31 188 SER A N 1
ATOM 1489 C CA . SER A 1 188 ? 41.589 -3.248 -26.871 1.00 70.31 188 SER A CA 1
ATOM 1490 C C . SER A 1 188 ? 40.825 -4.552 -27.144 1.00 70.31 188 SER A C 1
ATOM 1492 O O . SER A 1 188 ? 40.784 -5.015 -28.281 1.00 70.31 188 SER A O 1
ATOM 1494 N N . ARG A 1 189 ? 40.197 -5.139 -26.117 1.00 67.81 189 ARG A N 1
ATOM 1495 C CA . ARG A 1 189 ? 39.400 -6.374 -26.209 1.00 67.81 189 ARG A CA 1
ATOM 1496 C C . ARG A 1 189 ? 37.930 -6.120 -26.546 1.00 67.81 189 ARG A C 1
ATOM 1498 O O . ARG A 1 189 ? 37.184 -7.074 -26.737 1.00 67.81 189 ARG A O 1
ATOM 1505 N N . GLY A 1 190 ? 37.517 -4.856 -26.626 1.00 64.00 190 GLY A N 1
ATOM 1506 C CA . GLY A 1 190 ? 36.138 -4.457 -26.883 1.00 64.00 190 GLY A CA 1
ATOM 1507 C C . GLY A 1 190 ? 35.597 -3.491 -25.836 1.00 64.00 190 GLY A C 1
ATOM 1508 O O . GLY A 1 190 ? 36.315 -3.021 -24.946 1.00 64.00 190 GLY A O 1
ATOM 1509 N N . THR A 1 191 ? 34.311 -3.178 -25.975 1.00 70.19 191 THR A N 1
ATOM 1510 C CA . THR A 1 191 ? 33.589 -2.266 -25.089 1.00 70.19 191 THR A CA 1
ATOM 1511 C C . THR A 1 191 ? 32.605 -3.046 -24.230 1.00 70.19 191 THR A C 1
ATOM 1513 O O . THR A 1 191 ? 31.769 -3.770 -24.762 1.00 70.19 191 THR A O 1
ATOM 1516 N N . LEU A 1 192 ? 32.683 -2.869 -22.914 1.00 71.81 192 LEU A N 1
ATOM 1517 C CA . LEU A 1 192 ? 31.743 -3.440 -21.955 1.00 71.81 192 LEU A CA 1
ATOM 1518 C C . LEU A 1 192 ? 30.769 -2.368 -21.475 1.00 71.81 192 LEU A C 1
ATOM 1520 O O . LEU A 1 192 ? 31.173 -1.230 -21.228 1.00 71.81 192 LEU A O 1
ATOM 1524 N N . PHE A 1 193 ? 29.505 -2.753 -21.308 1.00 73.50 193 PHE A N 1
ATOM 1525 C CA . PHE A 1 193 ? 28.448 -1.891 -20.790 1.00 73.50 193 PHE A CA 1
ATOM 1526 C C . PHE A 1 193 ? 27.856 -2.489 -19.513 1.00 73.50 193 PHE A C 1
ATOM 1528 O O . PHE A 1 193 ? 27.472 -3.655 -19.483 1.00 73.50 193 PHE A O 1
ATOM 1535 N N . GLN A 1 194 ? 27.747 -1.677 -18.463 1.00 75.62 194 GLN A N 1
ATOM 1536 C CA . GLN A 1 194 ? 27.042 -2.025 -17.228 1.00 75.62 194 GLN A CA 1
ATOM 1537 C C . GLN A 1 194 ? 26.009 -0.952 -16.912 1.00 75.62 194 GLN A C 1
ATOM 1539 O O . GLN A 1 194 ? 26.244 0.240 -17.133 1.00 75.62 194 GLN A O 1
ATOM 1544 N N . ARG A 1 195 ? 24.863 -1.361 -16.370 1.00 75.31 195 ARG A N 1
ATOM 1545 C CA . ARG A 1 195 ? 23.772 -0.449 -16.038 1.00 75.31 195 ARG A CA 1
ATOM 1546 C C . ARG A 1 195 ? 23.421 -0.561 -14.561 1.00 75.31 195 ARG A C 1
ATOM 1548 O O . ARG A 1 195 ? 23.179 -1.646 -14.050 1.00 75.31 195 ARG A O 1
ATOM 1555 N N . PHE A 1 196 ? 23.343 0.580 -13.890 1.00 76.94 196 PHE A N 1
ATOM 1556 C CA . PHE A 1 196 ? 22.985 0.682 -12.482 1.00 76.94 196 PHE A CA 1
ATOM 1557 C C . PHE A 1 196 ? 21.707 1.509 -12.341 1.00 76.94 196 PHE A C 1
ATOM 1559 O O . PHE A 1 196 ? 21.612 2.615 -12.871 1.00 76.94 196 PHE A O 1
ATOM 1566 N N . ILE A 1 197 ? 20.720 0.994 -11.620 1.00 71.62 197 ILE A N 1
ATOM 1567 C CA . ILE A 1 197 ? 19.559 1.746 -11.160 1.00 71.62 197 ILE A CA 1
ATOM 1568 C C . ILE A 1 197 ? 19.838 2.167 -9.726 1.00 71.62 197 ILE A C 1
ATOM 1570 O O . ILE A 1 197 ? 19.922 1.328 -8.832 1.00 71.62 197 ILE A O 1
ATOM 1574 N N . VAL A 1 198 ? 19.952 3.467 -9.488 1.00 73.50 198 VAL A N 1
ATOM 1575 C CA . VAL A 1 198 ? 20.113 3.991 -8.132 1.00 73.50 198 VAL A CA 1
ATOM 1576 C C . VAL A 1 198 ? 18.779 4.522 -7.653 1.00 73.50 198 VAL A C 1
ATOM 1578 O O . VAL A 1 198 ? 18.176 5.377 -8.301 1.00 73.50 198 VAL A O 1
ATOM 1581 N N . THR A 1 199 ? 18.333 4.031 -6.500 1.00 65.94 199 THR A N 1
ATOM 1582 C CA . THR A 1 199 ? 17.140 4.509 -5.799 1.00 65.94 199 THR A CA 1
ATOM 1583 C C . THR A 1 199 ? 17.531 5.096 -4.453 1.00 65.94 199 THR A C 1
ATOM 1585 O O . THR A 1 199 ? 18.345 4.530 -3.720 1.00 65.94 199 THR A O 1
ATOM 1588 N N . VAL A 1 200 ? 16.945 6.243 -4.109 1.00 68.62 200 VAL A N 1
ATOM 1589 C CA . VAL A 1 200 ? 17.217 6.910 -2.832 1.00 68.62 200 VAL A CA 1
ATOM 1590 C C . VAL A 1 200 ? 16.024 6.768 -1.898 1.00 68.62 200 VAL A C 1
ATOM 1592 O O . VAL A 1 200 ? 14.921 7.232 -2.192 1.00 68.62 200 VAL A O 1
ATOM 1595 N N . ARG A 1 201 ? 16.247 6.123 -0.750 1.00 63.38 201 ARG A N 1
ATOM 1596 C CA . ARG A 1 201 ? 15.235 5.894 0.284 1.00 63.38 201 ARG A CA 1
ATOM 1597 C C . ARG A 1 201 ? 15.205 7.051 1.274 1.00 63.38 201 ARG A C 1
ATOM 1599 O O . ARG A 1 201 ? 16.233 7.437 1.827 1.00 63.38 201 ARG A O 1
ATOM 1606 N N . LEU A 1 202 ? 14.003 7.561 1.533 1.00 59.75 202 LEU A N 1
ATOM 1607 C CA . LEU A 1 202 ? 13.766 8.574 2.559 1.00 59.75 202 LEU A CA 1
ATOM 1608 C C . LEU A 1 202 ? 14.061 8.020 3.955 1.00 59.75 202 LEU A C 1
ATOM 1610 O O . LEU A 1 202 ? 13.767 6.862 4.257 1.00 59.75 202 LEU A O 1
ATOM 1614 N N . VAL A 1 203 ? 14.565 8.885 4.830 1.00 63.03 203 VAL A N 1
ATOM 1615 C CA . VAL A 1 203 ? 14.718 8.563 6.249 1.00 63.03 203 VAL A CA 1
ATOM 1616 C C . VAL A 1 203 ? 13.338 8.584 6.907 1.00 63.03 203 VAL A C 1
ATOM 1618 O O . VAL A 1 203 ? 12.716 9.641 7.022 1.00 63.03 203 VAL A O 1
ATOM 1621 N N . MET A 1 204 ? 12.849 7.412 7.317 1.00 62.69 204 MET A N 1
ATOM 1622 C CA . MET A 1 204 ? 11.593 7.260 8.054 1.00 62.69 204 MET A CA 1
ATOM 1623 C C . MET A 1 204 ? 11.848 7.389 9.554 1.00 62.69 204 MET A C 1
ATOM 1625 O O . MET A 1 204 ? 12.692 6.683 10.102 1.00 62.69 204 MET A O 1
ATOM 1629 N N . ILE A 1 205 ? 11.097 8.261 10.222 1.00 68.94 205 ILE A N 1
ATOM 1630 C CA . ILE A 1 205 ? 11.154 8.437 11.674 1.00 68.94 205 ILE A CA 1
ATOM 1631 C C . ILE A 1 205 ? 9.756 8.204 12.235 1.00 68.94 205 ILE A C 1
ATOM 1633 O O . ILE A 1 205 ? 8.828 8.964 11.960 1.00 68.94 205 ILE A O 1
ATOM 1637 N N . SER A 1 206 ? 9.599 7.139 13.016 1.00 62.50 206 SER A N 1
ATOM 1638 C CA . SER A 1 206 ? 8.352 6.831 13.713 1.00 62.50 206 SER A CA 1
ATOM 1639 C C . SER A 1 206 ? 8.331 7.481 15.095 1.00 62.50 206 SER A C 1
ATOM 1641 O O . SER A 1 206 ? 9.270 7.314 15.874 1.00 62.50 206 SER A O 1
ATOM 1643 N N . GLY A 1 207 ? 7.248 8.181 15.413 1.00 61.44 207 GLY A N 1
ATOM 1644 C CA . GLY A 1 207 ? 6.966 8.731 16.734 1.00 61.44 207 GLY A CA 1
ATOM 1645 C C . GLY A 1 207 ? 5.649 8.200 17.292 1.00 61.44 207 GLY A C 1
ATOM 1646 O O . GLY A 1 207 ? 4.787 7.728 16.551 1.00 61.44 207 GLY A O 1
ATOM 1647 N N . VAL A 1 208 ? 5.482 8.302 18.607 1.00 65.44 208 VAL A N 1
ATOM 1648 C CA . VAL A 1 208 ? 4.197 8.075 19.278 1.00 65.44 208 VAL A CA 1
ATOM 1649 C C . VAL A 1 208 ? 3.615 9.430 19.654 1.00 65.44 208 VAL A C 1
ATOM 1651 O O . VAL A 1 208 ? 4.341 10.302 20.132 1.00 65.44 208 VAL A O 1
ATOM 1654 N N . GLU A 1 209 ? 2.315 9.621 19.439 1.00 71.75 209 GLU A N 1
ATOM 1655 C CA . GLU A 1 209 ? 1.641 10.865 19.812 1.00 71.75 209 GLU A CA 1
ATOM 1656 C C . GLU A 1 209 ? 1.866 11.215 21.295 1.00 71.75 209 GLU A C 1
ATOM 1658 O O . GLU A 1 209 ? 1.771 10.375 22.191 1.00 71.75 209 GLU A O 1
ATOM 1663 N N . GLY A 1 210 ? 2.157 12.490 21.549 1.00 66.94 210 GLY A N 1
ATOM 1664 C CA . GLY A 1 210 ? 2.476 13.039 22.862 1.00 66.94 210 GLY A CA 1
ATOM 1665 C C . GLY A 1 210 ? 3.966 13.000 23.207 1.00 66.94 210 GLY A C 1
ATOM 1666 O O . GLY A 1 210 ? 4.398 13.770 24.066 1.00 66.94 210 GLY A O 1
ATOM 1667 N N . GLU A 1 211 ? 4.768 12.187 22.517 1.00 78.38 211 GLU A N 1
ATOM 1668 C CA . GLU A 1 211 ? 6.218 12.115 22.719 1.00 78.38 211 GLU A CA 1
ATOM 1669 C C . GLU A 1 211 ? 6.969 13.135 21.847 1.00 78.38 211 GLU A C 1
ATOM 1671 O O . GLU A 1 211 ? 6.392 13.810 20.983 1.00 78.38 211 GLU A O 1
ATOM 1676 N N . LEU A 1 212 ? 8.268 13.294 22.111 1.00 85.50 212 LEU A N 1
ATOM 1677 C CA . LEU A 1 212 ? 9.152 14.142 21.312 1.00 85.50 212 LEU A CA 1
ATOM 1678 C C . LEU A 1 212 ? 9.719 13.378 20.111 1.00 85.50 212 LEU A C 1
ATOM 1680 O O . LEU A 1 212 ? 10.095 12.216 20.227 1.00 85.50 212 LEU A O 1
ATOM 1684 N N . VAL A 1 213 ? 9.835 14.057 18.973 1.00 87.38 213 VAL A N 1
ATOM 1685 C CA . VAL A 1 213 ? 10.542 13.566 17.781 1.00 87.38 213 VAL A CA 1
ATOM 1686 C C . VAL A 1 213 ? 11.651 14.557 17.457 1.00 87.38 213 VAL A C 1
ATOM 1688 O O . VAL A 1 213 ? 11.403 15.759 17.428 1.00 87.38 213 VAL A O 1
ATOM 1691 N N . THR A 1 214 ? 12.878 14.075 17.243 1.00 90.88 214 THR A N 1
ATOM 1692 C CA . THR A 1 214 ? 14.024 14.926 16.884 1.00 90.88 214 THR A CA 1
ATOM 1693 C C . THR A 1 214 ? 14.596 14.506 15.538 1.00 90.88 214 THR A C 1
ATOM 1695 O O . THR A 1 214 ? 14.844 13.325 15.312 1.00 90.88 214 THR A O 1
ATOM 1698 N N . LEU A 1 215 ? 14.790 15.486 14.656 1.00 90.56 215 LEU A N 1
ATOM 1699 C CA . LEU A 1 215 ? 15.375 15.327 13.331 1.00 90.56 215 LEU A CA 1
ATOM 1700 C C . LEU A 1 215 ? 16.816 15.834 13.364 1.00 90.56 215 LEU A C 1
ATOM 1702 O O . LEU A 1 215 ? 17.057 16.991 13.727 1.00 90.56 215 LEU A O 1
ATOM 1706 N N . TYR A 1 216 ? 17.757 14.968 12.994 1.00 87.25 216 TYR A N 1
ATOM 1707 C CA . TYR A 1 216 ? 19.189 15.243 13.059 1.00 87.25 216 TYR A CA 1
ATOM 1708 C C . TYR A 1 216 ? 19.745 15.576 11.666 1.00 87.25 216 TYR A C 1
ATOM 1710 O O . TYR A 1 216 ? 19.536 14.804 10.733 1.00 87.25 216 TYR A O 1
ATOM 1718 N N . PRO A 1 217 ? 20.462 16.703 11.502 1.00 79.00 217 PRO A N 1
ATOM 1719 C CA . PRO A 1 217 ? 21.143 17.055 10.253 1.00 79.00 217 PRO A CA 1
ATOM 1720 C C . PRO A 1 217 ? 22.277 16.110 9.840 1.00 79.00 217 PRO A C 1
ATOM 1722 O O . PRO A 1 217 ? 22.721 16.167 8.696 1.00 79.00 217 PRO A O 1
ATOM 1725 N N . ASP A 1 218 ? 22.778 15.289 10.770 1.00 69.75 218 ASP A N 1
ATOM 1726 C CA . ASP A 1 218 ? 23.934 14.379 10.657 1.00 69.75 218 ASP A CA 1
ATOM 1727 C C . ASP A 1 218 ? 25.280 15.031 10.281 1.00 69.75 218 ASP A C 1
ATOM 1729 O O . ASP A 1 218 ? 26.322 14.387 10.346 1.00 69.75 218 ASP A O 1
ATOM 1733 N N . THR A 1 219 ? 25.286 16.325 9.954 1.00 69.06 219 THR A N 1
ATOM 1734 C CA . THR A 1 219 ? 26.477 17.117 9.629 1.00 69.06 219 THR A CA 1
ATOM 1735 C C . THR A 1 219 ? 26.750 18.138 10.728 1.00 69.06 219 THR A C 1
ATOM 1737 O O . THR A 1 219 ? 25.826 18.781 11.230 1.00 69.06 219 THR A O 1
ATOM 1740 N N . GLU A 1 220 ? 28.023 18.325 11.087 1.00 68.75 220 GLU A N 1
ATOM 1741 C CA . GLU A 1 220 ? 28.414 19.382 12.019 1.00 68.75 220 GLU A CA 1
ATOM 1742 C C . GLU A 1 220 ? 28.101 20.768 11.444 1.00 68.75 220 GLU A C 1
ATOM 1744 O O . GLU A 1 220 ? 28.519 21.125 10.333 1.00 68.75 220 GLU A O 1
ATOM 1749 N N . VAL A 1 221 ? 27.366 21.545 12.239 1.00 72.06 221 VAL A N 1
ATOM 1750 C CA . VAL A 1 221 ? 26.986 22.920 11.925 1.00 72.06 221 VAL A CA 1
ATOM 1751 C C . VAL A 1 221 ? 28.187 23.838 12.124 1.00 72.06 221 VAL A C 1
ATOM 1753 O O . VAL A 1 221 ? 28.746 23.920 13.220 1.00 72.06 221 VAL A O 1
ATOM 1756 N N . GLN A 1 222 ? 28.569 24.551 11.069 1.00 72.12 222 GLN A N 1
ATOM 1757 C CA . GLN A 1 222 ? 29.606 25.576 11.090 1.00 72.12 222 GLN A CA 1
ATOM 1758 C C . GLN A 1 222 ? 29.021 26.960 11.386 1.00 72.12 222 GLN A C 1
ATOM 1760 O O . GLN A 1 222 ? 27.815 27.194 11.352 1.00 72.12 222 GLN A O 1
ATOM 1765 N N . LYS A 1 223 ? 29.900 27.903 11.732 1.00 70.94 223 LYS A N 1
ATOM 1766 C CA . LYS A 1 223 ? 29.518 29.234 12.227 1.00 70.94 223 LYS A CA 1
ATOM 1767 C C . LYS A 1 223 ? 28.826 30.103 11.164 1.00 70.94 223 LYS A C 1
ATOM 1769 O O . LYS A 1 223 ? 28.106 31.028 11.535 1.00 70.94 223 LYS A O 1
ATOM 1774 N N . ASP A 1 224 ? 29.071 29.828 9.886 1.00 76.94 224 ASP A N 1
ATOM 1775 C CA . ASP A 1 224 ? 28.499 30.510 8.721 1.00 76.94 224 ASP A CA 1
ATOM 1776 C C . ASP A 1 224 ? 27.331 29.745 8.075 1.00 76.94 224 ASP A C 1
ATOM 1778 O O . ASP A 1 224 ? 26.770 30.228 7.094 1.00 76.94 224 ASP A O 1
ATOM 1782 N N . ASP A 1 225 ? 26.945 28.583 8.614 1.00 79.44 225 ASP A N 1
ATOM 1783 C CA . ASP A 1 225 ? 25.845 27.799 8.057 1.00 79.44 225 ASP A CA 1
ATOM 1784 C C . ASP A 1 225 ? 24.498 28.508 8.276 1.00 79.44 225 ASP A C 1
ATOM 1786 O O . ASP A 1 225 ? 24.146 28.929 9.385 1.00 79.44 225 ASP A O 1
ATOM 1790 N N . VAL A 1 226 ? 23.709 28.576 7.207 1.00 86.75 226 VAL A N 1
ATOM 1791 C CA . VAL A 1 226 ? 22.290 28.932 7.243 1.00 86.75 226 VAL A CA 1
ATOM 1792 C C . VAL A 1 226 ? 21.484 27.645 7.216 1.00 86.75 226 VAL A C 1
ATOM 1794 O O . VAL A 1 226 ? 21.565 26.890 6.249 1.00 86.75 226 VAL A O 1
ATOM 1797 N N . ILE A 1 227 ? 20.699 27.397 8.262 1.00 89.50 227 ILE A N 1
ATOM 1798 C CA . ILE A 1 227 ? 19.852 26.207 8.377 1.00 89.50 227 ILE A CA 1
ATOM 1799 C C . ILE A 1 227 ? 18.395 26.607 8.224 1.00 89.50 227 ILE A C 1
ATOM 1801 O O . ILE A 1 227 ? 17.912 27.481 8.939 1.00 89.50 227 ILE A O 1
ATOM 1805 N N . MET A 1 228 ? 17.684 25.924 7.335 1.00 90.50 228 MET A N 1
ATOM 1806 C CA . MET A 1 228 ? 16.251 26.088 7.133 1.00 90.50 228 MET A CA 1
ATOM 1807 C C . MET A 1 228 ? 15.556 24.735 7.189 1.00 90.50 228 MET A C 1
ATOM 1809 O O . MET A 1 228 ? 15.972 23.779 6.536 1.00 90.50 228 MET A O 1
ATOM 1813 N N . TRP A 1 229 ? 14.479 24.677 7.960 1.00 93.06 229 TRP A N 1
ATOM 1814 C CA . TRP A 1 229 ? 13.572 23.545 8.032 1.00 93.06 229 TRP A CA 1
ATOM 1815 C C . TRP A 1 229 ? 12.236 23.931 7.416 1.00 93.06 229 TRP A C 1
ATOM 1817 O O . TRP A 1 229 ? 11.599 24.883 7.876 1.00 93.06 229 TRP A O 1
ATOM 1827 N N . THR A 1 230 ? 11.794 23.165 6.424 1.00 88.12 230 THR A N 1
ATOM 1828 C CA . THR A 1 230 ? 10.470 23.280 5.812 1.00 88.12 230 THR A CA 1
ATOM 1829 C C . THR A 1 230 ? 9.641 22.020 6.044 1.00 88.12 230 THR A C 1
ATOM 1831 O O . THR A 1 230 ? 10.172 20.940 6.331 1.00 88.12 230 THR A O 1
ATOM 1834 N N . PHE A 1 231 ? 8.322 22.155 5.951 1.00 83.94 231 PHE A N 1
ATOM 1835 C CA . PHE A 1 231 ? 7.368 21.071 6.152 1.00 83.94 231 PHE A CA 1
ATOM 1836 C C . PHE A 1 231 ? 6.312 21.038 5.047 1.00 83.94 231 PHE A C 1
ATOM 1838 O O . PHE A 1 231 ? 5.837 22.074 4.589 1.00 83.94 231 PHE A O 1
ATOM 1845 N N . GLY A 1 232 ? 5.914 19.825 4.664 1.00 67.00 232 GLY A N 1
ATOM 1846 C CA . GLY A 1 232 ? 4.846 19.582 3.701 1.00 67.00 232 GLY A CA 1
ATOM 1847 C C . GLY A 1 232 ? 5.287 19.690 2.240 1.00 67.00 232 GLY A C 1
ATOM 1848 O O . GLY A 1 232 ? 6.475 19.754 1.914 1.00 67.00 232 GLY A O 1
ATOM 1849 N N . TYR A 1 233 ? 4.302 19.650 1.342 1.00 61.84 233 TYR A N 1
ATOM 1850 C CA . TYR A 1 233 ? 4.527 19.783 -0.101 1.00 61.84 233 TYR A CA 1
ATOM 1851 C C . TYR A 1 233 ? 4.733 21.237 -0.530 1.00 61.84 233 TYR A C 1
ATOM 1853 O O . TYR A 1 233 ? 5.482 21.476 -1.468 1.00 61.84 233 TYR A O 1
ATOM 1861 N N . GLU A 1 234 ? 4.140 22.182 0.200 1.00 68.75 234 GLU A N 1
ATOM 1862 C CA . GLU A 1 234 ? 4.251 23.627 -0.042 1.00 68.75 234 GLU A CA 1
ATOM 1863 C C . GLU A 1 234 ? 5.555 24.240 0.491 1.00 68.75 234 GLU A C 1
ATOM 1865 O O . GLU A 1 234 ? 5.748 25.448 0.404 1.00 68.75 234 GLU A O 1
ATOM 1870 N N .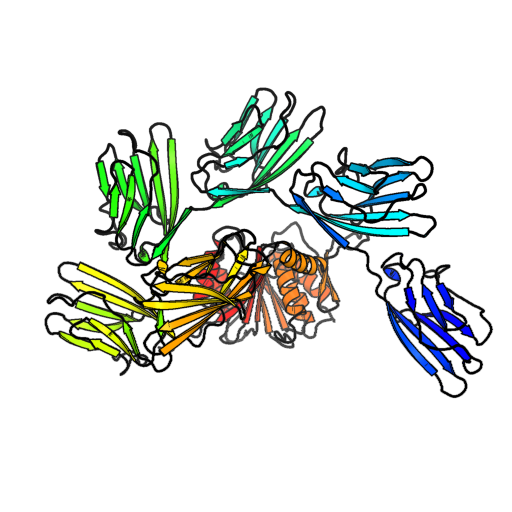 ASP A 1 235 ? 6.446 23.427 1.068 1.00 77.50 235 ASP A N 1
ATOM 1871 C CA . ASP A 1 235 ? 7.715 23.890 1.637 1.00 77.50 235 ASP A CA 1
ATOM 1872 C C . ASP A 1 235 ? 7.561 25.016 2.669 1.00 77.50 235 ASP A C 1
ATOM 1874 O O . ASP A 1 235 ? 8.396 25.914 2.777 1.00 77.50 235 ASP A O 1
ATOM 1878 N N . THR A 1 236 ? 6.515 24.933 3.495 1.00 84.00 236 THR A N 1
ATOM 1879 C CA . THR A 1 236 ? 6.258 25.908 4.554 1.00 84.00 236 THR A CA 1
ATOM 1880 C C . THR A 1 236 ? 7.448 25.971 5.508 1.00 84.00 236 THR A C 1
ATOM 1882 O O . THR A 1 236 ? 7.805 24.964 6.121 1.00 84.00 236 THR A O 1
ATOM 1885 N N . LEU A 1 237 ? 8.065 27.146 5.656 1.00 89.50 237 LEU A N 1
ATOM 1886 C CA . LEU A 1 237 ? 9.174 27.357 6.585 1.00 89.50 237 LEU A CA 1
ATOM 1887 C C . LEU A 1 237 ? 8.685 27.212 8.031 1.00 89.50 237 LEU A C 1
ATOM 1889 O O . LEU A 1 237 ? 7.753 27.893 8.453 1.00 89.50 237 LEU A O 1
ATOM 1893 N N . ILE A 1 238 ? 9.327 26.330 8.796 1.00 92.31 238 ILE A N 1
ATOM 1894 C CA . ILE A 1 238 ? 8.949 26.021 10.184 1.00 92.31 238 ILE A CA 1
ATOM 1895 C C . ILE A 1 238 ? 10.059 26.316 11.193 1.00 92.31 238 ILE A C 1
ATOM 1897 O O . ILE A 1 238 ? 9.778 26.551 12.368 1.00 92.31 238 ILE A O 1
ATOM 1901 N N . ALA A 1 239 ? 11.321 26.357 10.765 1.00 90.75 239 ALA A N 1
ATOM 1902 C CA . ALA A 1 239 ? 12.410 26.858 11.595 1.00 90.75 239 ALA A CA 1
ATOM 1903 C C . ALA A 1 239 ? 13.577 27.363 10.745 1.00 90.75 239 ALA A C 1
ATOM 1905 O O . ALA A 1 239 ? 13.866 26.805 9.688 1.00 90.75 239 ALA A O 1
ATOM 1906 N N . GLN A 1 240 ? 14.277 28.380 11.237 1.00 91.69 240 GLN A N 1
ATOM 1907 C CA . GLN A 1 240 ? 15.472 28.924 10.605 1.00 91.69 240 GLN A CA 1
ATOM 1908 C C . GLN A 1 240 ? 16.543 29.250 11.648 1.00 91.69 240 GLN A C 1
ATOM 1910 O O . GLN A 1 240 ? 16.249 29.652 12.778 1.00 91.69 240 GLN A O 1
ATOM 1915 N N . MET A 1 241 ? 17.804 29.094 11.255 1.00 86.19 241 MET A N 1
ATOM 1916 C CA . MET A 1 241 ? 18.958 29.563 12.008 1.00 86.19 241 MET A CA 1
ATOM 1917 C C . MET A 1 241 ? 19.975 30.211 11.074 1.00 86.19 241 MET A C 1
ATOM 1919 O O . MET A 1 241 ? 20.417 29.590 10.110 1.00 86.19 241 MET A O 1
ATOM 1923 N N . THR A 1 242 ? 20.368 31.439 11.412 1.00 82.38 242 THR A N 1
ATOM 1924 C CA . THR A 1 242 ? 21.382 32.216 10.689 1.00 82.38 242 THR A CA 1
ATOM 1925 C C . THR A 1 242 ? 22.328 32.851 11.707 1.00 82.38 242 THR A C 1
ATOM 1927 O O . THR A 1 242 ? 21.941 33.733 12.486 1.00 82.38 242 THR A O 1
ATOM 1930 N N . GLY A 1 243 ? 23.580 32.390 11.750 1.00 72.00 243 GLY A N 1
ATOM 1931 C CA . GLY A 1 243 ? 24.569 32.856 12.725 1.00 72.00 243 GLY A CA 1
ATOM 1932 C C . GLY A 1 243 ? 24.126 32.614 14.177 1.00 72.00 243 GLY A C 1
ATOM 1933 O O . GLY A 1 243 ? 24.123 31.485 14.653 1.00 72.00 243 GLY A O 1
ATOM 1934 N N . LYS A 1 244 ? 23.770 33.680 14.913 1.00 66.38 244 LYS A N 1
ATOM 1935 C CA . LYS A 1 244 ? 23.266 33.587 16.305 1.00 66.38 244 LYS A CA 1
ATOM 1936 C C . LYS A 1 244 ? 21.739 33.631 16.423 1.00 66.38 244 LYS A C 1
ATOM 1938 O O . LYS A 1 244 ? 21.217 33.418 17.517 1.00 66.38 244 LYS A O 1
ATOM 1943 N N . THR A 1 245 ? 21.038 33.959 15.342 1.00 73.62 245 THR A N 1
ATOM 1944 C CA . THR A 1 245 ? 19.578 34.101 15.344 1.00 73.62 245 THR A CA 1
ATOM 1945 C C . THR A 1 245 ? 18.923 32.737 15.160 1.00 73.62 245 THR A C 1
ATOM 1947 O O . THR A 1 245 ? 19.381 31.939 14.343 1.00 73.62 245 THR A O 1
ATOM 1950 N N . ARG A 1 246 ? 17.878 32.456 15.949 1.00 78.81 246 ARG A N 1
ATOM 1951 C CA . ARG A 1 246 ? 17.014 31.285 15.765 1.00 78.81 246 ARG A CA 1
ATOM 1952 C C . ARG A 1 246 ? 15.572 31.754 15.742 1.00 78.81 246 ARG A C 1
ATOM 1954 O O . ARG A 1 246 ? 15.144 32.466 16.652 1.00 78.81 246 ARG A O 1
ATOM 1961 N N . GLU A 1 247 ? 14.829 31.250 14.781 1.00 84.12 247 GLU A N 1
ATOM 1962 C CA . GLU A 1 247 ? 13.402 31.490 14.670 1.00 84.12 247 GLU A CA 1
ATOM 1963 C C . GLU A 1 247 ? 12.695 30.160 14.425 1.00 84.12 247 GLU A C 1
ATOM 1965 O O . GLU A 1 247 ? 13.204 29.262 13.753 1.00 84.12 247 GLU A O 1
ATOM 1970 N N . THR A 1 248 ? 11.535 30.005 15.048 1.00 86.69 248 THR A N 1
ATOM 1971 C CA . THR A 1 248 ? 10.623 28.884 14.822 1.00 86.69 248 THR A CA 1
ATOM 1972 C C . THR A 1 248 ? 9.276 29.475 14.473 1.00 86.69 248 THR A C 1
ATOM 1974 O O . THR A 1 248 ? 8.828 30.396 15.156 1.00 86.69 248 THR A O 1
ATOM 1977 N N . TYR A 1 249 ? 8.635 28.928 13.453 1.00 83.69 249 TYR A N 1
ATOM 1978 C CA . TYR A 1 249 ? 7.374 29.421 12.924 1.00 83.69 249 TYR A CA 1
ATOM 1979 C C . TYR A 1 249 ? 6.269 28.405 13.211 1.00 83.69 249 TYR A C 1
ATOM 1981 O O . TYR A 1 249 ? 6.507 27.199 13.266 1.00 83.69 249 TYR A O 1
ATOM 1989 N N . GLU A 1 250 ? 5.046 28.890 13.411 1.00 77.38 250 GLU A N 1
ATOM 1990 C CA . GLU A 1 250 ? 3.906 28.038 13.775 1.00 77.38 250 GLU A CA 1
ATOM 1991 C C . GLU A 1 250 ? 3.330 27.251 12.583 1.00 77.38 250 GLU A C 1
ATOM 1993 O O . GLU A 1 250 ? 2.518 26.349 12.788 1.00 77.38 250 GLU A O 1
ATOM 1998 N N . GLY A 1 251 ? 3.773 27.556 11.357 1.00 65.56 251 GLY A N 1
ATOM 1999 C CA . GLY A 1 251 ? 3.146 27.096 10.114 1.00 65.56 251 GLY A CA 1
ATOM 2000 C C . GLY A 1 251 ? 1.908 27.926 9.752 1.00 65.56 251 GLY A C 1
ATOM 2001 O O . GLY A 1 251 ? 1.380 28.663 10.583 1.00 65.56 251 GLY A O 1
ATOM 2002 N N . THR A 1 252 ? 1.447 27.823 8.505 1.00 62.06 252 THR A N 1
ATOM 2003 C CA . THR A 1 252 ? 0.295 28.585 7.977 1.00 62.06 252 THR A CA 1
ATOM 2004 C C . THR A 1 252 ? -1.026 28.232 8.664 1.00 62.06 252 THR A C 1
ATOM 2006 O O . THR A 1 252 ? -1.895 29.087 8.800 1.00 62.06 252 THR A O 1
ATOM 2009 N N . ASP A 1 253 ? -1.155 27.000 9.153 1.00 66.62 253 ASP A N 1
ATOM 2010 C CA . ASP A 1 253 ? -2.314 26.483 9.888 1.00 66.62 253 ASP A CA 1
ATOM 2011 C C . ASP A 1 253 ? -2.118 26.484 11.419 1.00 66.62 253 ASP A C 1
ATOM 2013 O O . ASP A 1 253 ? -2.985 26.033 12.168 1.00 66.62 253 ASP A O 1
ATOM 2017 N N . GLY A 1 254 ? -0.978 26.987 11.907 1.00 74.62 254 GLY A N 1
ATOM 2018 C CA . GLY A 1 254 ? -0.653 27.041 13.332 1.00 74.62 254 GLY A CA 1
ATOM 2019 C C . GLY A 1 254 ? -0.345 25.687 13.985 1.00 74.62 254 GLY A C 1
ATOM 2020 O O . GLY A 1 254 ? -0.204 25.639 15.212 1.00 74.62 254 GLY A O 1
ATOM 2021 N N . ARG A 1 255 ? -0.207 24.589 13.223 1.00 77.81 255 ARG A N 1
ATOM 2022 C CA . ARG A 1 255 ? 0.008 23.233 13.778 1.00 77.81 255 ARG A CA 1
ATOM 2023 C C . ARG A 1 255 ? 1.224 23.134 14.700 1.00 77.81 255 ARG A C 1
ATOM 2025 O O . ARG A 1 255 ? 1.217 22.390 15.678 1.00 77.81 255 ARG A O 1
ATOM 2032 N N . PHE A 1 256 ? 2.262 23.930 14.441 1.00 83.81 256 PHE A N 1
ATOM 2033 C CA . PHE A 1 256 ? 3.522 23.901 15.181 1.00 83.81 256 PHE A CA 1
ATOM 2034 C C . PHE A 1 256 ? 3.595 24.893 16.350 1.00 83.81 256 PHE A C 1
ATOM 2036 O O . PHE A 1 256 ? 4.646 24.983 16.997 1.00 83.81 256 PHE A O 1
ATOM 2043 N N . ARG A 1 257 ? 2.505 25.612 16.655 1.00 81.38 257 ARG A N 1
ATOM 2044 C CA . ARG A 1 257 ? 2.428 26.602 17.743 1.00 81.38 257 ARG A CA 1
ATOM 2045 C C . ARG A 1 257 ? 3.005 26.061 19.053 1.00 81.38 257 ARG A C 1
ATOM 2047 O O . ARG A 1 257 ? 2.507 25.083 19.604 1.00 81.38 257 ARG A O 1
ATOM 2054 N N . GLU A 1 258 ? 4.080 26.698 19.526 1.00 81.06 258 GLU A N 1
ATOM 2055 C CA . GLU A 1 258 ? 4.835 26.364 20.751 1.00 81.06 258 GLU A CA 1
ATOM 2056 C C . GLU A 1 258 ? 5.453 24.945 20.815 1.00 81.06 258 GLU A C 1
ATOM 2058 O O . GLU A 1 258 ? 5.963 24.523 21.861 1.00 81.06 258 GLU A O 1
ATOM 2063 N N . ARG A 1 259 ? 5.464 24.187 19.709 1.00 86.44 259 ARG A N 1
ATOM 2064 C CA . ARG A 1 259 ? 5.924 22.782 19.687 1.00 86.44 259 ARG A CA 1
ATOM 2065 C C . ARG A 1 259 ? 7.359 22.602 19.213 1.00 86.44 259 ARG A C 1
ATOM 2067 O O . ARG A 1 259 ? 7.988 21.609 19.581 1.00 86.44 259 ARG A O 1
ATOM 2074 N N . LEU A 1 260 ? 7.892 23.528 18.421 1.00 91.69 260 LEU A N 1
ATOM 2075 C CA . LEU A 1 260 ? 9.216 23.386 17.812 1.00 91.69 260 LEU A CA 1
ATOM 2076 C C . LEU A 1 260 ? 10.338 23.900 18.714 1.00 91.69 260 LEU A C 1
ATOM 2078 O O . LEU A 1 260 ? 10.216 24.897 19.427 1.00 91.69 260 LEU A O 1
ATOM 2082 N N . LYS A 1 261 ? 11.475 23.209 18.671 1.00 91.00 261 LYS A N 1
ATOM 2083 C CA . LYS A 1 261 ? 12.725 23.644 19.291 1.00 91.00 261 LYS A CA 1
ATOM 2084 C C . LYS A 1 261 ? 13.879 23.340 18.347 1.00 91.00 261 LYS A C 1
ATOM 2086 O O . LYS A 1 261 ? 14.144 22.178 18.066 1.00 91.00 261 LYS A O 1
ATOM 2091 N N . LEU A 1 262 ? 14.592 24.384 17.935 1.00 89.94 262 LEU A N 1
ATOM 2092 C CA . LEU A 1 262 ? 15.813 24.267 17.143 1.00 89.94 262 LEU A CA 1
ATOM 2093 C C . LEU A 1 262 ? 17.049 24.306 18.058 1.00 89.94 262 LEU A C 1
ATOM 2095 O O . LEU A 1 262 ? 17.200 25.225 18.878 1.00 89.94 262 LEU A O 1
ATOM 2099 N N . ASP A 1 263 ? 17.901 23.284 17.964 1.00 86.81 263 ASP A N 1
ATOM 2100 C CA . ASP A 1 263 ? 19.137 23.181 18.739 1.00 86.81 263 ASP A CA 1
ATOM 2101 C C . ASP A 1 263 ? 20.262 24.036 18.140 1.00 86.81 263 ASP A C 1
ATOM 2103 O O . ASP A 1 263 ? 20.618 23.910 16.973 1.00 86.81 263 ASP A O 1
ATOM 2107 N N . LYS A 1 264 ? 20.863 24.882 18.982 1.00 76.94 264 LYS A N 1
ATOM 2108 C CA . LYS A 1 264 ? 21.845 25.902 18.576 1.00 76.94 264 LYS A CA 1
ATOM 2109 C C . LYS A 1 264 ? 23.215 25.360 18.160 1.00 76.94 264 LYS A C 1
ATOM 2111 O O . LYS A 1 264 ? 24.008 26.110 17.609 1.00 76.94 264 LYS A O 1
ATOM 2116 N N . ARG A 1 265 ? 23.550 24.125 18.544 1.00 80.12 265 ARG A N 1
ATOM 2117 C CA . ARG A 1 265 ? 24.872 23.531 18.289 1.00 80.12 265 ARG A CA 1
ATOM 2118 C C . ARG A 1 265 ? 24.812 22.566 17.118 1.00 80.12 265 ARG A C 1
ATOM 2120 O O . ARG A 1 265 ? 25.760 22.466 16.359 1.00 80.12 265 ARG A O 1
ATOM 2127 N N . THR A 1 266 ? 23.711 21.835 17.021 1.00 84.38 266 THR A N 1
ATOM 2128 C CA . THR A 1 266 ? 23.566 20.725 16.079 1.00 84.38 266 THR A CA 1
ATOM 2129 C C . THR A 1 266 ? 22.633 21.041 14.921 1.00 84.38 266 THR A C 1
ATOM 2131 O O . THR A 1 266 ? 22.597 20.268 13.978 1.00 84.38 266 THR A O 1
ATOM 2134 N N . GLY A 1 267 ? 21.844 22.122 14.982 1.00 85.88 267 GLY A N 1
ATOM 2135 C CA . GLY A 1 267 ? 20.821 22.411 13.971 1.00 85.88 267 GLY A CA 1
ATOM 2136 C C . GLY A 1 267 ? 19.623 21.456 14.008 1.00 85.88 267 GLY A C 1
ATOM 2137 O O . GLY A 1 267 ? 18.757 21.525 13.136 1.00 85.88 267 GLY A O 1
ATOM 2138 N N . SER A 1 268 ? 19.562 20.570 15.010 1.00 90.31 268 SER A N 1
ATOM 2139 C CA . SER A 1 268 ? 18.515 19.556 15.139 1.00 90.31 268 SER A CA 1
ATOM 2140 C C . SER A 1 268 ? 17.167 20.183 15.459 1.00 90.31 268 SER A C 1
ATOM 2142 O O . SER A 1 268 ? 17.066 21.042 16.343 1.00 90.31 268 SER A O 1
ATOM 2144 N N . LEU A 1 269 ? 16.127 19.717 14.772 1.00 93.62 269 LEU A N 1
ATOM 2145 C CA . LEU A 1 269 ? 14.756 20.155 14.996 1.00 93.62 269 LEU A CA 1
ATOM 2146 C C . LEU A 1 269 ? 14.029 19.149 15.884 1.00 93.62 269 LEU A C 1
ATOM 2148 O O . LEU A 1 269 ? 13.817 18.005 15.491 1.00 93.62 269 LE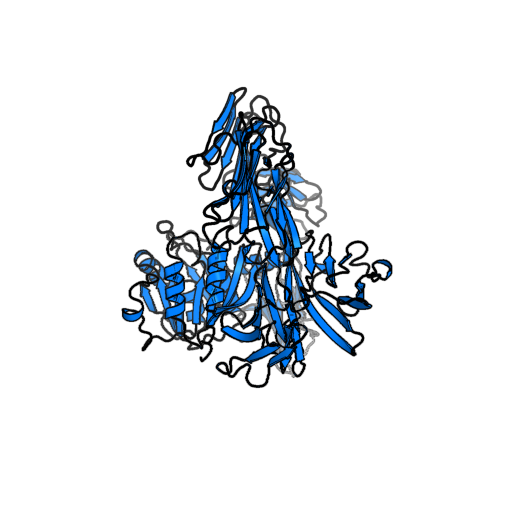U A O 1
ATOM 2152 N N . THR A 1 270 ? 13.606 19.579 17.069 1.00 93.06 270 THR A N 1
ATOM 2153 C CA . THR A 1 270 ? 12.753 18.787 17.958 1.00 93.06 270 THR A CA 1
ATOM 2154 C C . THR A 1 270 ? 11.312 19.277 17.882 1.00 93.06 270 THR A C 1
ATOM 2156 O O . THR A 1 270 ? 11.033 20.448 18.143 1.00 93.06 270 THR A O 1
ATOM 2159 N N . ILE A 1 271 ? 10.393 18.355 17.613 1.00 92.12 271 ILE A N 1
ATOM 2160 C CA . ILE A 1 271 ? 8.947 18.537 17.715 1.00 92.12 271 ILE A CA 1
ATOM 2161 C C . ILE A 1 271 ? 8.519 17.962 19.065 1.00 92.12 271 ILE A C 1
ATOM 2163 O O . ILE A 1 271 ? 8.725 16.780 19.343 1.00 92.12 271 ILE A O 1
ATOM 2167 N N . LYS A 1 272 ? 7.952 18.795 19.933 1.00 86.38 272 LYS A N 1
ATOM 2168 C CA . LYS A 1 272 ? 7.443 18.389 21.249 1.00 86.38 272 LYS A CA 1
ATOM 2169 C C . LYS A 1 272 ? 5.959 18.071 21.173 1.00 86.38 272 LYS A C 1
ATOM 2171 O O . LYS A 1 272 ? 5.234 18.731 20.431 1.00 86.38 272 LYS A O 1
ATOM 2176 N N . ASN A 1 273 ? 5.501 17.154 22.033 1.00 76.06 273 ASN A N 1
ATOM 2177 C CA . ASN A 1 273 ? 4.084 16.807 22.159 1.00 76.06 273 ASN A CA 1
ATOM 2178 C C . ASN A 1 273 ? 3.488 16.521 20.769 1.00 76.06 273 ASN A C 1
ATOM 2180 O O . ASN A 1 273 ? 2.572 17.207 20.314 1.00 76.06 273 ASN A O 1
ATOM 2184 N N . THR A 1 274 ? 4.126 15.602 20.042 1.00 75.12 274 THR A N 1
ATOM 2185 C CA . THR A 1 274 ? 3.776 15.288 18.652 1.00 75.12 274 THR A CA 1
ATOM 2186 C C . THR A 1 274 ? 2.339 14.784 18.546 1.00 75.12 274 THR A C 1
ATOM 2188 O O . THR A 1 274 ? 1.734 14.384 19.531 1.00 75.12 274 THR A O 1
ATOM 2191 N N . ARG A 1 275 ? 1.766 14.830 17.348 1.00 69.19 275 ARG A N 1
ATOM 2192 C CA . ARG A 1 275 ? 0.385 14.442 17.020 1.00 69.19 275 ARG A CA 1
ATOM 2193 C C . ARG A 1 275 ? 0.383 13.856 15.620 1.00 69.19 275 ARG A C 1
ATOM 2195 O O . ARG A 1 275 ? 1.313 14.145 14.869 1.00 69.19 275 ARG A O 1
ATOM 2202 N N . THR A 1 276 ? -0.657 13.110 15.265 1.00 63.22 276 THR A N 1
ATOM 2203 C CA . THR A 1 276 ? -0.813 12.535 13.920 1.00 63.22 276 THR A CA 1
ATOM 2204 C C . THR A 1 276 ? -0.690 13.588 12.811 1.00 63.22 276 THR A C 1
ATOM 2206 O O . THR A 1 276 ? -0.006 13.331 11.827 1.00 63.22 276 THR A O 1
ATOM 2209 N N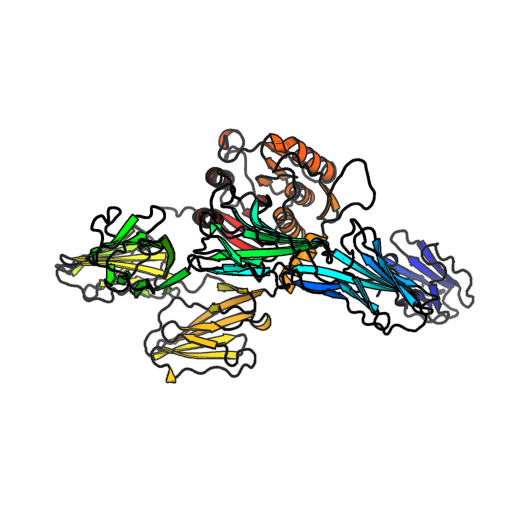 . GLU A 1 277 ? -1.201 14.809 13.014 1.00 68.69 277 GLU A N 1
ATOM 2210 C CA . GLU A 1 277 ? -1.073 15.938 12.068 1.00 68.69 277 GLU A CA 1
ATOM 2211 C C . GLU A 1 277 ? 0.374 16.413 11.835 1.00 68.69 277 GLU A C 1
ATOM 2213 O O . GLU A 1 277 ? 0.670 17.001 10.802 1.00 68.69 277 GLU A O 1
ATOM 2218 N N . HIS A 1 278 ? 1.302 16.137 12.757 1.00 76.44 278 HIS A N 1
ATOM 2219 C CA . HIS A 1 278 ? 2.731 16.413 12.565 1.00 76.44 278 HIS A CA 1
ATOM 2220 C C . HIS A 1 278 ? 3.421 15.335 11.715 1.00 76.44 278 HIS A C 1
ATOM 2222 O O . HIS A 1 278 ? 4.618 15.419 11.454 1.00 76.44 278 HIS A O 1
ATOM 2228 N N . SER A 1 279 ? 2.700 14.297 11.291 1.00 71.81 279 SER A N 1
ATOM 2229 C CA . SER A 1 279 ? 3.215 13.358 10.300 1.00 71.81 279 SER A CA 1
ATOM 2230 C C . SER A 1 279 ? 3.351 14.060 8.956 1.00 71.81 279 SER A C 1
ATOM 2232 O O . SER A 1 279 ? 2.495 14.846 8.554 1.00 71.81 279 SER A O 1
ATOM 2234 N N . GLY A 1 280 ? 4.421 13.766 8.230 1.00 63.41 280 GLY A N 1
ATOM 2235 C CA . GLY A 1 280 ? 4.645 14.385 6.933 1.00 63.41 280 GLY A CA 1
ATOM 2236 C C . GLY A 1 280 ? 6.102 14.422 6.518 1.00 63.41 280 GLY A C 1
ATOM 2237 O O . GLY A 1 280 ? 6.976 13.807 7.133 1.00 63.41 280 GLY A O 1
ATOM 2238 N N . LEU A 1 281 ? 6.338 15.131 5.418 1.00 75.94 281 LEU A N 1
ATOM 2239 C CA . LEU A 1 281 ? 7.662 15.350 4.860 1.00 75.94 281 LEU A CA 1
ATOM 2240 C C . LEU A 1 281 ? 8.268 16.614 5.469 1.00 75.94 281 LEU A C 1
ATOM 2242 O O . LEU A 1 281 ? 7.695 17.694 5.363 1.00 75.94 281 LEU A O 1
ATOM 2246 N N . TYR A 1 282 ? 9.439 16.465 6.063 1.00 85.38 282 TYR A N 1
ATOM 2247 C CA . TYR A 1 282 ? 10.275 17.544 6.563 1.00 85.38 282 TYR A CA 1
ATOM 2248 C C . TYR A 1 282 ? 11.487 17.657 5.656 1.00 85.38 282 TYR A C 1
ATOM 2250 O O . TYR A 1 282 ? 12.109 16.642 5.332 1.00 85.38 282 TYR A O 1
ATOM 2258 N N . LYS A 1 283 ? 11.840 18.872 5.250 1.00 87.06 283 LYS A N 1
ATOM 2259 C CA . LYS A 1 283 ? 13.023 19.118 4.430 1.00 87.06 283 LYS A CA 1
ATOM 2260 C C . LYS A 1 283 ? 13.954 20.056 5.183 1.00 87.06 283 LYS A C 1
ATOM 2262 O O . LYS A 1 283 ? 13.535 21.048 5.765 1.00 87.06 283 LYS A O 1
ATOM 2267 N N . LEU A 1 284 ? 15.219 19.688 5.202 1.00 88.62 284 LEU A N 1
ATOM 2268 C CA . LEU A 1 284 ? 16.319 20.443 5.763 1.00 88.62 284 LEU A CA 1
ATOM 2269 C C . LEU A 1 284 ? 17.142 20.977 4.601 1.00 88.62 284 LEU A C 1
ATOM 2271 O O . LEU A 1 284 ? 17.548 20.206 3.733 1.00 88.62 284 LEU A O 1
ATOM 2275 N N . GLN A 1 285 ? 17.429 22.268 4.620 1.00 87.00 285 GLN A N 1
ATOM 2276 C CA . GLN A 1 285 ? 18.420 22.891 3.762 1.00 87.00 285 GLN A CA 1
ATOM 2277 C C . GLN A 1 285 ? 19.493 23.527 4.641 1.00 87.00 285 GLN A C 1
ATOM 2279 O O . GLN A 1 285 ? 19.178 24.325 5.522 1.00 87.00 285 GLN A O 1
ATOM 2284 N N . MET A 1 286 ? 20.755 23.181 4.396 1.00 85.06 286 MET A N 1
ATOM 2285 C CA . MET A 1 286 ? 21.900 23.846 5.009 1.00 85.06 286 MET A CA 1
ATOM 2286 C C . MET A 1 286 ? 22.736 24.481 3.908 1.00 85.06 286 MET A C 1
ATOM 2288 O O . MET A 1 286 ? 23.218 23.789 3.016 1.00 85.06 286 MET A O 1
ATOM 2292 N N . SER A 1 287 ? 22.899 25.795 3.954 1.00 83.94 287 SER A N 1
ATOM 2293 C CA . SER A 1 287 ? 23.692 26.545 2.984 1.00 83.94 287 SER A CA 1
ATOM 2294 C C . SER A 1 287 ? 24.915 27.130 3.679 1.00 83.94 287 SER A C 1
ATOM 2296 O O . SER A 1 287 ? 24.779 27.838 4.673 1.00 83.94 287 SER A O 1
ATOM 2298 N N . SER A 1 288 ? 26.100 26.834 3.151 1.00 78.12 288 SER A N 1
ATOM 2299 C CA . SER A 1 288 ? 27.387 27.333 3.638 1.00 78.12 288 SER A CA 1
ATOM 2300 C C . SER A 1 288 ? 28.120 28.057 2.517 1.00 78.12 288 SER A C 1
ATOM 2302 O O . SER A 1 288 ? 28.070 27.637 1.358 1.00 78.12 288 SER A O 1
ATOM 2304 N N . SER A 1 289 ? 28.848 29.117 2.870 1.00 73.00 289 SER A N 1
ATOM 2305 C CA . SER A 1 289 ? 29.678 29.859 1.916 1.00 73.00 289 SER A CA 1
ATOM 2306 C C . SER A 1 289 ? 30.856 29.029 1.391 1.00 73.00 289 SER A C 1
ATOM 2308 O O . SER A 1 289 ? 31.310 29.242 0.271 1.00 73.00 289 SER A O 1
ATOM 2310 N N . SER A 1 290 ? 31.318 28.055 2.183 1.00 68.62 290 SER A N 1
ATOM 2311 C CA . SER A 1 290 ? 32.489 27.224 1.887 1.00 68.62 290 SER A CA 1
ATOM 2312 C C . SER A 1 290 ? 32.148 25.830 1.346 1.00 68.62 290 SER A C 1
ATOM 2314 O O . SER A 1 290 ? 32.944 25.257 0.608 1.00 68.62 290 SER A O 1
ATOM 2316 N N . ARG A 1 291 ? 30.979 25.273 1.701 1.00 67.69 291 ARG A N 1
ATOM 2317 C CA . ARG A 1 291 ? 30.570 23.890 1.358 1.00 67.69 291 ARG A CA 1
ATOM 2318 C C . ARG A 1 291 ? 29.385 23.798 0.390 1.00 67.69 291 ARG A C 1
ATOM 2320 O O . ARG A 1 291 ? 28.931 22.699 0.080 1.00 67.69 291 ARG A O 1
ATOM 2327 N N . GLY A 1 292 ? 28.855 24.931 -0.067 1.00 69.81 292 GLY A N 1
ATOM 2328 C CA . GLY A 1 292 ? 27.653 24.958 -0.897 1.00 69.81 292 GLY A CA 1
ATOM 2329 C C . GLY A 1 292 ? 26.389 24.604 -0.108 1.00 69.81 292 GLY A C 1
ATOM 2330 O O . GLY A 1 292 ? 26.327 24.778 1.109 1.00 69.81 292 GLY A O 1
ATOM 2331 N N . THR A 1 293 ? 25.341 24.156 -0.808 1.00 74.62 293 THR A N 1
ATOM 2332 C CA . THR A 1 293 ? 24.042 23.833 -0.194 1.00 74.62 293 THR A CA 1
ATOM 2333 C C . THR A 1 293 ? 23.811 22.328 -0.127 1.00 74.62 293 THR A C 1
ATOM 2335 O O . THR A 1 293 ? 23.832 21.634 -1.145 1.00 74.62 293 THR A O 1
ATOM 2338 N N . THR A 1 294 ? 23.521 21.823 1.069 1.00 74.75 294 THR A N 1
ATOM 2339 C CA . THR A 1 294 ? 23.068 20.454 1.307 1.00 74.75 294 THR A CA 1
ATOM 2340 C C . THR A 1 294 ? 21.568 20.442 1.588 1.00 74.75 294 THR A C 1
ATOM 2342 O O . THR A 1 294 ? 21.017 21.355 2.205 1.00 74.75 294 THR A O 1
ATOM 2345 N N . LYS A 1 295 ? 20.886 19.409 1.090 1.00 77.38 295 LYS A N 1
ATOM 2346 C CA . LYS A 1 295 ? 19.457 19.187 1.305 1.00 77.38 295 LYS A CA 1
ATOM 2347 C C . LYS A 1 295 ? 19.258 17.783 1.851 1.00 77.38 295 LYS A C 1
ATOM 2349 O O . LYS A 1 295 ? 19.900 16.853 1.369 1.00 77.38 295 LYS A O 1
ATOM 2354 N N . LYS A 1 296 ? 18.363 17.632 2.822 1.00 78.56 296 LYS A N 1
ATOM 2355 C CA . LYS A 1 296 ? 17.980 16.335 3.382 1.00 78.56 296 LYS A CA 1
ATOM 2356 C C . LYS A 1 296 ? 16.484 16.290 3.629 1.00 78.56 296 LYS A C 1
ATOM 2358 O O . LYS A 1 296 ? 15.878 17.303 3.966 1.00 78.56 296 LYS A O 1
ATOM 2363 N N . ARG A 1 297 ? 15.878 15.118 3.469 1.00 78.69 297 ARG A N 1
ATOM 2364 C CA . ARG A 1 297 ? 14.444 14.923 3.682 1.00 78.69 297 ARG A CA 1
ATOM 2365 C C . ARG A 1 297 ? 14.191 13.827 4.706 1.00 78.69 297 ARG A C 1
ATOM 2367 O O . ARG A 1 297 ? 14.839 12.784 4.697 1.00 78.69 297 ARG A O 1
ATOM 2374 N N . PHE A 1 298 ? 13.208 14.069 5.563 1.00 76.62 298 PHE A N 1
ATOM 2375 C CA . PHE A 1 298 ? 12.761 13.159 6.607 1.00 76.62 298 PHE A CA 1
ATOM 2376 C C . PHE A 1 298 ? 11.267 12.949 6.462 1.00 76.62 298 PHE A C 1
ATOM 2378 O O . PHE A 1 298 ? 10.510 13.899 6.274 1.00 76.62 298 PHE A O 1
ATOM 2385 N N . LYS A 1 299 ? 10.825 11.706 6.585 1.00 72.44 299 LYS A N 1
ATOM 2386 C CA . LYS A 1 299 ? 9.410 11.379 6.639 1.00 72.44 299 LYS A CA 1
ATOM 2387 C C . LYS A 1 299 ? 9.065 10.944 8.049 1.00 72.44 299 LYS A C 1
ATOM 2389 O O . LYS A 1 299 ? 9.483 9.883 8.502 1.00 72.44 299 LYS A O 1
ATOM 2394 N N . VAL A 1 300 ? 8.310 11.788 8.737 1.00 71.25 300 VAL A N 1
ATOM 2395 C CA . VAL A 1 300 ? 7.876 11.534 10.108 1.00 71.25 300 VAL A CA 1
ATOM 2396 C C . VAL A 1 300 ? 6.496 10.893 10.074 1.00 71.25 300 VAL A C 1
ATOM 2398 O O . VAL A 1 300 ? 5.603 11.383 9.383 1.00 71.25 300 VAL A O 1
ATOM 2401 N N . ALA A 1 301 ? 6.324 9.799 10.809 1.00 60.59 301 ALA A N 1
ATOM 2402 C CA . ALA A 1 301 ? 5.042 9.139 11.019 1.00 60.59 301 ALA A CA 1
ATOM 2403 C C . ALA A 1 301 ? 4.755 9.086 12.520 1.00 60.59 301 ALA A C 1
ATOM 2405 O O . ALA A 1 301 ? 5.458 8.403 13.262 1.00 60.59 301 ALA A O 1
ATOM 2406 N N . VAL A 1 302 ? 3.747 9.823 12.974 1.00 63.84 302 VAL A N 1
ATOM 2407 C CA . VAL A 1 302 ? 3.325 9.848 14.375 1.00 63.84 302 VAL A CA 1
ATOM 2408 C C . VAL A 1 302 ? 2.082 8.983 14.522 1.00 63.84 302 VAL A C 1
ATOM 2410 O O . VAL A 1 302 ? 1.045 9.295 13.946 1.00 63.84 302 VAL A O 1
ATOM 2413 N N . ASN A 1 303 ? 2.182 7.913 15.306 1.00 55.72 303 ASN A N 1
ATOM 2414 C CA . ASN A 1 303 ? 1.100 6.952 15.500 1.00 55.72 303 ASN A CA 1
ATOM 2415 C C . ASN A 1 303 ? 0.454 7.087 16.884 1.00 55.72 303 ASN A C 1
ATOM 2417 O O . ASN A 1 303 ? 1.107 7.430 17.874 1.00 55.72 303 ASN A O 1
ATOM 2421 N N . LEU A 1 304 ? -0.832 6.743 16.962 1.00 59.22 304 LEU A N 1
ATOM 2422 C CA . LEU A 1 304 ? -1.533 6.561 18.231 1.00 59.22 304 LEU A CA 1
ATOM 2423 C C . LEU A 1 304 ? -1.033 5.305 18.950 1.00 59.22 304 LEU A C 1
ATOM 2425 O O . LEU A 1 304 ? -0.816 4.259 18.336 1.00 59.22 304 LEU A O 1
ATOM 2429 N N . MET A 1 305 ? -0.909 5.384 20.275 1.00 63.72 305 MET A N 1
ATOM 2430 C CA . MET A 1 305 ? -0.566 4.220 21.087 1.00 63.72 305 MET A CA 1
ATOM 2431 C C . MET A 1 305 ? -1.739 3.231 21.102 1.00 63.72 305 MET A C 1
ATOM 2433 O O . MET A 1 305 ? -2.826 3.573 21.571 1.00 63.72 305 MET A O 1
ATOM 2437 N N . LYS A 1 306 ? -1.522 2.007 20.607 1.00 58.44 306 LYS A N 1
ATOM 2438 C CA . LYS A 1 306 ? -2.537 0.943 20.586 1.00 58.44 306 LYS A CA 1
ATOM 2439 C C . LYS A 1 306 ? -2.516 0.131 21.882 1.00 58.44 306 LYS A C 1
ATOM 2441 O O . LYS A 1 306 ? -1.450 -0.243 22.363 1.00 58.44 306 LYS A O 1
ATOM 2446 N N . ILE A 1 307 ? -3.695 -0.166 22.419 1.00 62.03 307 ILE A N 1
ATOM 2447 C CA . ILE A 1 307 ? -3.905 -1.045 23.575 1.00 62.03 307 ILE A CA 1
ATOM 2448 C C . ILE A 1 307 ? -4.935 -2.090 23.165 1.00 62.03 307 ILE A C 1
ATOM 2450 O O . ILE A 1 307 ? -5.984 -1.736 22.640 1.00 62.03 307 ILE A O 1
ATOM 2454 N N . SER A 1 308 ? -4.646 -3.371 23.379 1.00 58.47 308 SER A N 1
ATOM 2455 C CA . SER A 1 308 ? -5.559 -4.460 23.032 1.00 58.47 308 SER A CA 1
ATOM 2456 C C . SER A 1 308 ? -5.875 -5.304 24.258 1.00 58.47 308 SER A C 1
ATOM 2458 O O . SER A 1 308 ? -4.959 -5.679 24.986 1.00 58.47 308 SER A O 1
ATOM 2460 N N . ALA A 1 309 ? -7.150 -5.627 24.451 1.00 56.72 309 ALA A N 1
ATOM 2461 C CA . ALA A 1 309 ? -7.630 -6.477 25.536 1.00 56.72 309 ALA A CA 1
ATOM 2462 C C . ALA A 1 309 ? -8.700 -7.450 25.048 1.00 56.72 309 ALA A C 1
ATOM 2464 O O . ALA A 1 309 ? -9.302 -7.242 23.992 1.00 56.72 309 ALA A O 1
ATOM 2465 N N . LYS A 1 310 ? -8.905 -8.543 25.780 1.00 57.41 310 LYS A N 1
ATOM 2466 C CA . LYS A 1 310 ? -10.035 -9.444 25.540 1.00 57.41 310 LYS A CA 1
ATOM 2467 C C . LYS A 1 310 ? -11.284 -8.903 26.225 1.00 57.41 310 LYS A C 1
ATOM 2469 O O . LYS A 1 310 ? -11.206 -8.249 27.263 1.00 57.41 310 LYS A O 1
ATOM 2474 N N . GLU A 1 311 ? -12.440 -9.201 25.652 1.00 64.06 311 GLU A N 1
ATOM 2475 C CA . GLU A 1 311 ? -13.714 -8.919 26.299 1.00 64.06 311 GLU A CA 1
ATOM 2476 C C . GLU A 1 311 ? -13.790 -9.609 27.674 1.00 64.06 311 GLU A C 1
ATOM 2478 O O . GLU A 1 311 ? -13.429 -10.776 27.829 1.00 64.06 311 GLU A O 1
ATOM 2483 N N . GLY A 1 312 ? -14.215 -8.860 28.688 1.00 61.28 312 GLY A N 1
ATOM 2484 C CA . GLY A 1 312 ? -14.239 -9.259 30.090 1.00 61.28 312 GLY A CA 1
ATOM 2485 C C . GLY A 1 312 ? -12.962 -8.942 30.879 1.00 61.28 312 GLY A C 1
ATOM 2486 O O . GLY A 1 312 ? -13.006 -9.002 32.107 1.00 61.28 312 GLY A O 1
ATOM 2487 N N . GLU A 1 313 ? -11.848 -8.561 30.245 1.00 73.19 313 GLU A N 1
ATOM 2488 C CA . GLU A 1 313 ? -10.622 -8.186 30.970 1.00 73.19 313 GLU A CA 1
ATOM 2489 C C . GLU A 1 313 ? -10.722 -6.793 31.609 1.00 73.19 313 GLU A C 1
ATOM 2491 O O . GLU A 1 313 ? -11.541 -5.955 31.238 1.00 73.19 313 GLU A O 1
ATOM 2496 N N . THR A 1 314 ? -9.867 -6.526 32.595 1.00 78.69 314 THR A N 1
ATOM 2497 C CA . THR A 1 314 ? -9.689 -5.178 33.147 1.00 78.69 314 THR A CA 1
ATOM 2498 C C . THR A 1 314 ? -8.438 -4.557 32.541 1.00 78.69 314 THR A C 1
ATOM 2500 O O . THR A 1 314 ? -7.376 -5.176 32.568 1.00 78.69 314 THR A O 1
ATOM 2503 N N . ILE A 1 315 ? -8.550 -3.338 32.011 1.00 86.38 315 ILE A N 1
ATOM 2504 C CA . ILE A 1 315 ? -7.415 -2.603 31.437 1.00 86.38 315 ILE A CA 1
ATOM 2505 C C . ILE A 1 315 ? -7.104 -1.356 32.249 1.00 86.38 315 ILE A C 1
ATOM 2507 O O . ILE A 1 315 ? -8.014 -0.704 32.751 1.00 86.38 315 ILE A O 1
ATOM 2511 N N . THR A 1 316 ? -5.828 -0.978 32.307 1.00 88.88 316 THR A N 1
ATOM 2512 C CA . THR A 1 316 ? -5.391 0.290 32.902 1.00 88.88 316 THR A CA 1
ATOM 2513 C C . THR A 1 316 ? -4.672 1.141 31.863 1.00 88.88 316 THR A C 1
ATOM 2515 O O . THR A 1 316 ? -3.652 0.753 31.290 1.00 88.88 316 THR A O 1
ATOM 2518 N N . LEU A 1 317 ? -5.205 2.335 31.630 1.00 87.62 317 LEU A N 1
ATOM 2519 C CA . LEU A 1 317 ? -4.608 3.388 30.828 1.00 87.62 317 LEU A CA 1
ATOM 2520 C C . LEU A 1 317 ? -3.670 4.203 31.719 1.00 87.62 317 LEU A C 1
ATOM 2522 O O . LEU A 1 317 ? -4.070 5.146 32.403 1.00 87.62 317 LEU A O 1
ATOM 2526 N N . TRP A 1 318 ? -2.401 3.808 31.718 1.00 82.38 318 TRP A N 1
ATOM 2527 C CA . TRP A 1 318 ? -1.391 4.394 32.592 1.00 82.38 318 TRP A CA 1
ATOM 2528 C C . TRP A 1 318 ? -1.122 5.865 32.279 1.00 82.38 318 TRP A C 1
ATOM 2530 O O . TRP A 1 318 ? -0.843 6.237 31.133 1.00 82.38 318 TRP A O 1
ATOM 2540 N N . ASN A 1 319 ? -1.122 6.702 33.312 1.00 80.94 319 ASN A N 1
ATOM 2541 C CA . ASN A 1 319 ? -0.487 8.006 33.254 1.00 80.94 319 ASN A CA 1
ATOM 2542 C C . ASN A 1 319 ? 0.843 7.936 34.016 1.00 80.94 319 ASN A C 1
ATOM 2544 O O . ASN A 1 319 ? 0.879 7.895 35.241 1.00 80.94 319 ASN A O 1
ATOM 2548 N N . ASN A 1 320 ? 1.954 7.922 33.281 1.00 70.38 320 ASN A N 1
ATOM 2549 C CA . ASN A 1 320 ? 3.305 7.782 33.840 1.00 70.38 320 ASN A CA 1
ATOM 2550 C C . ASN A 1 320 ? 3.817 9.075 34.515 1.00 70.38 320 ASN A C 1
ATOM 2552 O O . ASN A 1 320 ? 5.023 9.312 34.565 1.00 70.38 320 ASN A O 1
ATOM 2556 N N . THR A 1 321 ? 2.924 9.954 34.975 1.00 70.19 321 THR A N 1
ATOM 2557 C CA . THR A 1 321 ? 3.271 11.212 35.642 1.00 70.19 321 THR A CA 1
ATOM 2558 C C . THR A 1 321 ? 2.489 11.366 36.939 1.00 70.19 321 THR A C 1
ATOM 2560 O O . THR A 1 321 ? 1.314 11.026 37.025 1.00 70.19 321 THR A O 1
ATOM 2563 N N . VAL A 1 322 ? 3.152 11.896 37.967 1.00 73.31 322 VAL A N 1
ATOM 2564 C CA . VAL A 1 322 ? 2.494 12.233 39.234 1.00 73.31 322 VAL A CA 1
ATOM 2565 C C . VAL A 1 322 ? 1.710 13.527 39.045 1.00 73.31 322 VAL A C 1
ATOM 2567 O O . VAL A 1 322 ? 2.280 14.536 38.625 1.00 73.31 322 VAL A O 1
ATOM 2570 N N . VAL A 1 323 ? 0.423 13.507 39.382 1.00 74.25 323 VAL A N 1
ATOM 2571 C CA . VAL A 1 323 ? -0.451 14.683 39.280 1.00 74.25 323 VAL A CA 1
ATOM 2572 C C . VAL A 1 323 ? -0.161 15.625 40.453 1.00 74.25 323 VAL A C 1
ATOM 2574 O O . VAL A 1 323 ? -0.252 15.235 41.622 1.00 74.25 323 VAL A O 1
ATOM 2577 N N . GLN A 1 324 ? 0.220 16.878 40.178 1.00 79.00 324 GLN A N 1
ATOM 2578 C CA . GLN A 1 324 ? 0.507 17.855 41.233 1.00 79.00 324 GLN A CA 1
ATOM 2579 C C . GLN A 1 324 ? -0.778 18.513 41.755 1.00 79.00 324 GLN A C 1
ATOM 2581 O O . GLN A 1 324 ? -1.817 18.520 41.104 1.00 79.00 324 GLN A O 1
ATOM 2586 N N . ARG A 1 325 ? -0.716 19.137 42.943 1.00 75.00 325 ARG A N 1
ATOM 2587 C CA . ARG A 1 325 ? -1.886 19.759 43.608 1.00 75.00 325 ARG A CA 1
ATOM 2588 C C . ARG A 1 325 ? -2.623 20.808 42.766 1.00 75.00 325 ARG A C 1
ATOM 2590 O O . ARG A 1 325 ? -3.794 21.049 43.030 1.00 75.00 325 ARG A O 1
ATOM 2597 N N . LYS A 1 326 ? -1.933 21.470 41.836 1.00 80.19 326 LYS A N 1
ATOM 2598 C CA . LYS A 1 326 ? -2.495 22.538 40.994 1.00 80.19 326 LYS A CA 1
ATOM 2599 C C . LYS A 1 326 ? -2.862 22.062 39.587 1.00 80.19 326 LYS A C 1
ATOM 2601 O O . LYS A 1 326 ? -3.368 22.866 38.812 1.00 80.19 326 LYS A O 1
ATOM 2606 N N . ASP A 1 327 ? -2.592 20.801 39.269 1.00 85.06 327 ASP A N 1
ATOM 2607 C CA . ASP A 1 327 ? -2.861 20.256 37.946 1.00 85.06 327 ASP A CA 1
ATOM 2608 C C . ASP A 1 327 ? -4.329 19.830 37.843 1.00 85.06 327 ASP A C 1
ATOM 2610 O O . ASP A 1 327 ? -4.968 19.457 38.834 1.00 85.06 327 ASP A O 1
ATOM 2614 N N . GLN A 1 328 ? -4.853 19.890 36.624 1.00 88.44 328 GLN A N 1
ATOM 2615 C CA . GLN A 1 328 ? -6.151 19.337 36.265 1.00 88.44 328 GLN A CA 1
ATOM 2616 C C . GLN A 1 328 ? -5.938 18.257 35.208 1.00 88.44 328 GLN A C 1
ATOM 2618 O O . GLN A 1 328 ? -5.209 18.462 34.238 1.00 88.44 328 GLN A O 1
ATOM 2623 N N . LEU A 1 329 ? -6.563 17.104 35.393 1.00 91.06 329 LEU A N 1
ATOM 2624 C CA . LEU A 1 329 ? -6.446 15.961 34.497 1.00 91.06 329 LEU A CA 1
ATOM 2625 C C . LEU A 1 329 ? -7.838 15.546 34.045 1.00 91.06 329 LEU A C 1
ATOM 2627 O O . LEU A 1 329 ? -8.726 15.407 34.875 1.00 91.06 329 LEU A O 1
ATOM 2631 N N . LEU A 1 330 ? -8.027 15.350 32.745 1.00 90.81 330 LEU A N 1
ATOM 2632 C CA . LEU A 1 330 ? -9.299 14.965 32.143 1.00 90.81 330 LEU A CA 1
ATOM 2633 C C . LEU A 1 330 ? -9.085 13.737 31.263 1.00 90.81 330 LEU A C 1
ATOM 2635 O O . LEU A 1 330 ? -8.219 13.751 30.390 1.00 90.81 330 LEU A O 1
ATOM 2639 N N . TRP A 1 331 ? -9.888 12.702 31.469 1.00 91.25 331 TRP A N 1
ATOM 2640 C CA . TRP A 1 331 ? -10.034 11.587 30.543 1.00 91.25 331 TRP A CA 1
ATOM 2641 C C . TRP A 1 331 ? -11.280 11.803 29.696 1.00 91.25 331 TRP A C 1
ATOM 2643 O O . TRP A 1 331 ? -12.382 11.947 30.228 1.00 91.25 331 TRP A O 1
ATOM 2653 N N . LEU A 1 332 ? -11.086 11.821 28.383 1.00 86.81 332 LEU A N 1
ATOM 2654 C CA . LEU A 1 332 ? -12.121 11.998 27.373 1.00 86.81 332 LEU A CA 1
ATOM 2655 C C . LEU A 1 332 ? -12.176 10.743 26.495 1.00 86.81 332 LEU A C 1
ATOM 2657 O O . LEU A 1 332 ? -11.149 10.085 26.306 1.00 86.81 332 LEU A O 1
ATOM 2661 N N . PHE A 1 333 ? -13.341 10.420 25.949 1.00 84.38 333 PHE A N 1
ATOM 2662 C CA . PHE A 1 333 ? -13.540 9.242 25.108 1.00 84.38 333 PHE A CA 1
ATOM 2663 C C . PHE A 1 333 ? -14.299 9.579 23.821 1.00 84.38 333 PHE A C 1
ATOM 2665 O O . PHE A 1 333 ? -15.206 10.410 23.834 1.00 84.38 333 PHE A O 1
ATOM 2672 N N . GLY A 1 334 ? -13.921 8.908 22.730 1.00 65.81 334 GLY A N 1
ATOM 2673 C CA . GLY A 1 334 ? -14.547 9.037 21.416 1.00 65.81 334 GLY A CA 1
ATOM 2674 C C . GLY A 1 334 ? -14.197 10.334 20.683 1.00 65.81 334 GLY A C 1
ATOM 2675 O O . GLY A 1 334 ? -13.459 11.184 21.188 1.00 65.81 334 GLY A O 1
ATOM 2676 N N . ASP A 1 335 ? -14.746 10.484 19.478 1.00 61.34 335 ASP A N 1
ATOM 2677 C CA . ASP A 1 335 ? -14.490 11.639 18.604 1.00 61.34 335 ASP A CA 1
ATOM 2678 C C . ASP A 1 335 ? -15.080 12.938 19.170 1.00 61.34 335 ASP A C 1
ATOM 2680 O O . ASP A 1 335 ? -14.480 14.010 19.064 1.00 61.34 335 ASP A O 1
ATOM 2684 N N . GLU A 1 336 ? -16.204 12.830 19.880 1.00 67.75 336 GLU A N 1
ATOM 2685 C CA . GLU A 1 336 ? -16.848 13.943 20.585 1.00 67.75 336 GLU A CA 1
ATOM 2686 C C . GLU A 1 336 ? -16.082 14.386 21.844 1.00 67.75 336 GLU A C 1
ATOM 2688 O O . GLU A 1 336 ? -16.411 15.409 22.446 1.00 67.75 336 GLU A O 1
ATOM 2693 N N . ASN A 1 337 ? -15.031 13.653 22.239 1.00 75.38 337 ASN A N 1
ATOM 2694 C CA . ASN A 1 337 ? -14.246 13.897 23.449 1.00 75.38 337 ASN A CA 1
ATOM 2695 C C . ASN A 1 337 ? -15.116 14.026 24.714 1.00 75.38 337 ASN A C 1
ATOM 2697 O O . ASN A 1 337 ? -14.909 14.917 25.545 1.00 75.38 337 ASN A O 1
ATOM 2701 N N . SER A 1 338 ? -16.071 13.114 24.887 1.00 81.81 338 SER A N 1
ATOM 2702 C CA . SER A 1 338 ? -16.965 13.085 26.045 1.00 81.81 338 SER A CA 1
ATOM 2703 C C . SER A 1 338 ? -16.164 12.855 27.333 1.00 81.81 338 SER A C 1
ATOM 2705 O O . SER A 1 338 ? -15.349 11.935 27.410 1.00 81.81 338 SER A O 1
ATOM 2707 N N . LEU A 1 339 ? -16.370 13.693 28.355 1.00 86.69 339 LEU A N 1
ATOM 2708 C CA . LEU A 1 339 ? -15.643 13.608 29.628 1.00 86.69 339 LEU A CA 1
ATOM 2709 C C . LEU A 1 339 ? -16.109 12.406 30.456 1.00 86.69 339 LEU A C 1
ATOM 2711 O O . LEU A 1 339 ? -17.238 12.395 30.946 1.00 86.69 339 LEU A O 1
ATOM 2715 N N . ILE A 1 340 ? -15.204 11.454 30.694 1.00 87.19 340 ILE A N 1
ATOM 2716 C CA . ILE A 1 340 ? -15.486 10.236 31.467 1.00 87.19 340 ILE A CA 1
ATOM 2717 C C . ILE A 1 340 ? -14.893 10.270 32.883 1.00 87.19 340 ILE A C 1
ATOM 2719 O O . ILE A 1 340 ? -15.487 9.730 33.815 1.00 87.19 340 ILE A O 1
ATOM 2723 N N . ALA A 1 341 ? -13.760 10.948 33.096 1.00 88.06 341 ALA A N 1
ATOM 2724 C CA . ALA A 1 341 ? -13.165 11.099 34.426 1.00 88.06 341 ALA A CA 1
ATOM 2725 C C . ALA A 1 341 ? -12.316 12.376 34.543 1.00 88.06 341 ALA A C 1
ATOM 2727 O O . ALA A 1 341 ? -11.737 12.836 33.561 1.00 88.06 341 ALA A O 1
ATOM 2728 N N . GLU A 1 342 ? -12.218 12.944 35.743 1.00 90.38 342 GLU A N 1
ATOM 2729 C CA . GLU A 1 342 ? -11.471 14.169 36.033 1.00 90.38 342 GLU A CA 1
ATOM 2730 C C . GLU A 1 342 ? -10.721 14.073 37.372 1.00 90.38 342 GLU A C 1
ATOM 2732 O O . GLU A 1 342 ? -11.231 13.534 38.351 1.00 90.38 342 GLU A O 1
ATOM 2737 N N . ILE A 1 343 ? -9.528 14.667 37.445 1.00 87.12 343 ILE A N 1
ATOM 2738 C CA . ILE A 1 343 ? -8.881 15.048 38.704 1.00 87.12 343 ILE A CA 1
ATOM 2739 C C . ILE A 1 343 ? -8.736 16.564 38.732 1.00 87.12 343 ILE A C 1
ATOM 2741 O O . ILE A 1 343 ? -8.105 17.146 37.847 1.00 87.12 343 ILE A O 1
ATOM 2745 N N . LYS A 1 344 ? -9.256 17.203 39.784 1.00 82.31 344 LYS A N 1
ATOM 2746 C CA . LYS A 1 344 ? -9.093 18.642 40.029 1.00 82.31 344 LYS A CA 1
ATOM 2747 C C . LYS A 1 344 ? -8.710 18.889 41.482 1.00 82.31 344 LYS A C 1
ATOM 2749 O O . LYS A 1 344 ? -9.453 18.540 42.394 1.00 82.31 344 LYS A O 1
ATOM 2754 N N . GLY A 1 345 ? -7.542 19.488 41.722 1.00 66.88 345 GLY A N 1
ATOM 2755 C CA . GLY A 1 345 ? -7.132 19.882 43.077 1.00 66.88 345 GLY A CA 1
ATOM 2756 C C . GLY A 1 345 ? -7.041 18.719 44.081 1.00 66.88 345 GLY A C 1
ATOM 2757 O O . GLY A 1 345 ? -7.345 18.918 45.252 1.00 66.88 345 GLY A O 1
ATOM 2758 N N . ARG A 1 346 ? -6.625 17.524 43.617 1.00 65.88 346 ARG A N 1
ATOM 2759 C CA . ARG A 1 346 ? -6.618 16.206 44.308 1.00 65.88 346 ARG A CA 1
ATOM 2760 C C . ARG A 1 346 ? -7.959 15.502 44.496 1.00 65.88 346 ARG A C 1
ATOM 2762 O O . ARG A 1 346 ? -7.974 14.412 45.049 1.00 65.88 346 ARG A O 1
ATOM 2769 N N . ILE A 1 347 ? -9.055 16.076 44.029 1.00 74.25 347 ILE A N 1
ATOM 2770 C CA . ILE A 1 347 ? -10.336 15.375 44.030 1.00 74.25 347 ILE A CA 1
ATOM 2771 C C . ILE A 1 347 ? -10.412 14.596 42.722 1.00 74.25 347 ILE A C 1
ATOM 2773 O O . ILE A 1 347 ? -10.487 15.209 41.654 1.00 74.25 347 ILE A O 1
ATOM 2777 N N . ALA A 1 348 ? -10.351 13.268 42.806 1.00 78.44 348 ALA A N 1
ATOM 2778 C CA . ALA A 1 348 ? -10.675 12.394 41.690 1.00 78.44 348 ALA A CA 1
ATOM 2779 C C . ALA A 1 348 ? -12.192 12.225 41.616 1.00 78.44 348 ALA A C 1
ATOM 2781 O O . ALA A 1 348 ? -12.854 11.902 42.602 1.00 78.44 348 ALA A O 1
ATOM 2782 N N . LYS A 1 349 ? -12.753 12.472 40.439 1.00 81.50 349 LYS A N 1
ATOM 2783 C CA . LYS A 1 349 ? -14.178 12.350 40.179 1.00 81.50 349 LYS A CA 1
ATOM 2784 C C . LYS A 1 349 ? -14.382 11.620 38.864 1.00 81.50 349 LYS A C 1
ATOM 2786 O O . LYS A 1 349 ? -13.864 12.024 37.827 1.00 81.50 349 LYS A O 1
ATOM 2791 N N . ILE A 1 350 ? -15.183 10.567 38.898 1.00 78.00 350 ILE A N 1
ATOM 2792 C CA . ILE A 1 350 ? -15.716 9.955 37.682 1.00 78.00 350 ILE A CA 1
ATOM 2793 C C . ILE A 1 350 ? -16.953 10.761 37.286 1.00 78.00 350 ILE A C 1
ATOM 2795 O O . ILE A 1 350 ? -17.768 11.128 38.139 1.00 78.00 350 ILE A O 1
ATOM 2799 N N . SER A 1 351 ? -17.044 11.131 36.010 1.00 65.25 351 SER A N 1
ATOM 2800 C CA . SER A 1 351 ? -18.153 11.951 35.526 1.00 65.25 351 SER A CA 1
ATOM 2801 C C . SER A 1 351 ? -19.453 11.149 35.596 1.00 65.25 351 SER A C 1
ATOM 2803 O O . SER A 1 351 ? -19.513 10.022 35.121 1.00 65.25 351 SER A O 1
ATOM 2805 N N . ALA A 1 352 ? -20.500 11.735 36.185 1.00 50.62 352 ALA A N 1
ATOM 2806 C CA . ALA A 1 352 ? -21.832 11.127 36.265 1.00 50.62 352 ALA A CA 1
ATOM 2807 C C . ALA A 1 352 ? -22.685 11.373 35.001 1.00 50.62 352 ALA A C 1
ATOM 2809 O O . ALA A 1 352 ? -23.792 10.854 34.901 1.00 50.62 352 ALA A O 1
ATOM 2810 N N . PHE A 1 353 ? -22.191 12.175 34.048 1.00 50.22 353 PHE A N 1
ATOM 2811 C CA . PHE A 1 353 ? -22.890 12.551 32.812 1.00 50.22 353 PHE A CA 1
ATOM 2812 C C . PHE A 1 353 ? -22.574 11.579 31.657 1.00 50.22 353 PHE A C 1
ATOM 2814 O O . PHE A 1 353 ? -22.170 12.001 30.577 1.00 50.22 353 PHE A O 1
ATOM 2821 N N . ASP A 1 354 ? -22.759 10.276 31.887 1.00 48.91 354 ASP A N 1
ATOM 2822 C CA . ASP A 1 354 ? -22.665 9.195 30.884 1.00 48.91 354 ASP A CA 1
ATOM 2823 C C . ASP A 1 354 ? -23.906 9.201 29.956 1.00 48.91 354 ASP A C 1
ATOM 2825 O O . ASP A 1 354 ? -24.666 8.236 29.882 1.00 48.91 354 ASP A O 1
ATOM 2829 N N . PHE A 1 355 ? -24.175 10.348 29.315 1.00 45.84 355 PHE A N 1
ATOM 2830 C CA . PHE A 1 355 ? -25.430 10.656 28.609 1.00 45.84 355 PHE A CA 1
ATOM 2831 C C . PHE A 1 355 ? -25.633 9.927 27.277 1.00 45.84 355 PHE A C 1
ATOM 2833 O O . PHE A 1 355 ? -26.636 10.181 26.617 1.00 45.84 355 PHE A O 1
ATOM 2840 N N . ALA A 1 356 ? -24.738 9.024 26.878 1.00 39.28 356 ALA A N 1
ATOM 2841 C CA . ALA A 1 356 ? -24.977 8.246 25.672 1.00 39.28 356 ALA A CA 1
ATOM 2842 C C . ALA A 1 356 ? -25.690 6.918 25.952 1.00 39.28 356 ALA A C 1
ATOM 2844 O O . ALA A 1 356 ? -26.605 6.619 25.209 1.00 39.28 356 ALA A O 1
ATOM 2845 N N . GLU A 1 357 ? -25.351 6.136 26.993 1.00 48.78 357 GLU A N 1
ATOM 2846 C CA . GLU A 1 357 ? -25.943 4.780 27.135 1.00 48.78 357 GLU A CA 1
ATOM 2847 C C . GLU A 1 357 ? -25.606 4.023 28.442 1.00 48.78 357 GLU A C 1
ATOM 2849 O O . GLU A 1 357 ? -25.857 2.824 28.546 1.00 48.78 357 GLU A O 1
ATOM 2854 N N . GLY A 1 358 ? -25.010 4.660 29.462 1.00 59.91 358 GLY A N 1
ATOM 2855 C CA . GLY A 1 358 ? -24.535 3.927 30.652 1.00 59.91 358 GLY A CA 1
ATOM 2856 C C . GLY A 1 358 ? -23.347 2.991 30.372 1.00 59.91 358 GLY A C 1
ATOM 2857 O O . GLY A 1 358 ? -23.099 2.053 31.135 1.00 59.91 358 GLY A O 1
ATOM 2858 N N . ARG A 1 359 ? -22.615 3.251 29.283 1.00 70.94 359 ARG A N 1
ATOM 2859 C CA . ARG A 1 359 ? -21.506 2.442 28.760 1.00 70.94 359 ARG A CA 1
ATOM 2860 C C . ARG A 1 359 ? -20.429 2.162 29.806 1.00 70.94 359 ARG A C 1
ATOM 2862 O O . ARG A 1 359 ? -19.901 1.058 29.869 1.00 70.94 359 ARG A O 1
ATOM 2869 N N . PHE A 1 360 ? -20.107 3.150 30.638 1.00 75.56 360 PHE A N 1
ATOM 2870 C CA . PHE A 1 360 ? -19.005 3.077 31.601 1.00 75.56 360 PHE A CA 1
ATOM 2871 C C . PHE A 1 360 ? -19.471 2.935 33.055 1.00 75.56 360 PHE A C 1
ATOM 2873 O O . PHE A 1 360 ? -18.647 2.945 33.980 1.00 75.56 360 PHE A O 1
ATOM 2880 N N . LYS A 1 361 ? -20.782 2.793 33.268 1.00 71.44 361 LYS A N 1
ATOM 2881 C CA . LYS A 1 361 ? -21.398 2.734 34.592 1.00 71.44 361 LYS A CA 1
ATOM 2882 C C . LYS A 1 361 ? -20.778 1.621 35.443 1.00 71.44 361 LYS A C 1
ATOM 2884 O O . LYS A 1 361 ? -20.696 0.475 35.014 1.00 71.44 361 LYS A O 1
ATOM 2889 N N . ASP A 1 362 ? -20.322 1.985 36.643 1.00 74.31 362 ASP A N 1
ATOM 2890 C CA . ASP A 1 362 ? -19.687 1.100 37.635 1.00 74.31 362 ASP A CA 1
ATOM 2891 C C . ASP A 1 362 ? -18.409 0.368 37.155 1.00 74.31 362 ASP A C 1
ATOM 2893 O O . ASP A 1 362 ? -17.939 -0.572 37.800 1.00 74.31 362 ASP A O 1
ATOM 2897 N N . ARG A 1 363 ? -17.812 0.797 36.030 1.00 81.38 363 ARG A N 1
ATOM 2898 C CA . ARG A 1 363 ? -16.640 0.141 35.413 1.00 81.38 363 ARG A CA 1
ATOM 2899 C C . ARG A 1 363 ? -15.352 0.946 35.497 1.00 81.38 363 ARG A C 1
ATOM 2901 O O . ARG A 1 363 ? -14.278 0.362 35.360 1.00 81.38 363 ARG A O 1
ATOM 2908 N N . LEU A 1 364 ? -15.439 2.259 35.690 1.00 87.62 364 LEU A N 1
ATOM 2909 C CA . LEU A 1 364 ? -14.270 3.133 35.750 1.00 87.62 364 LEU A CA 1
ATOM 2910 C C . LEU A 1 364 ? -13.704 3.223 37.165 1.00 87.62 364 LEU A C 1
ATOM 2912 O O . LEU A 1 364 ? -14.435 3.310 38.146 1.00 87.62 364 LEU A O 1
ATOM 2916 N N . GLU A 1 365 ? -12.383 3.269 37.252 1.00 88.12 365 GLU A N 1
ATOM 2917 C CA . GLU A 1 365 ? -11.644 3.572 38.471 1.00 88.12 365 GLU A CA 1
ATOM 2918 C C . GLU A 1 365 ? -10.490 4.511 38.121 1.00 88.12 365 GLU A C 1
ATOM 2920 O O . GLU A 1 365 ? -9.780 4.295 37.140 1.00 88.12 365 GLU A O 1
ATOM 2925 N N . LEU A 1 366 ? -10.319 5.580 38.896 1.00 88.56 366 LEU A N 1
ATOM 2926 C CA . LEU A 1 366 ? -9.309 6.601 38.641 1.00 88.56 366 LEU A CA 1
ATOM 2927 C C . LEU A 1 366 ? -8.345 6.670 39.821 1.00 88.56 366 LEU A C 1
ATOM 2929 O O . LEU A 1 366 ? -8.748 6.988 40.938 1.00 88.56 366 LEU A O 1
ATOM 2933 N N . ASP A 1 367 ? -7.067 6.398 39.569 1.00 86.75 367 ASP A N 1
ATOM 2934 C CA . ASP A 1 367 ? -6.037 6.500 40.599 1.00 86.75 367 ASP A CA 1
ATOM 2935 C C . ASP A 1 367 ? -5.735 7.978 40.899 1.00 86.75 367 ASP A C 1
ATOM 2937 O O . ASP A 1 367 ? -5.290 8.726 40.029 1.00 86.75 367 ASP A O 1
ATOM 2941 N N . GLU A 1 368 ? -5.951 8.416 42.139 1.00 81.56 368 GLU A N 1
ATOM 2942 C CA . GLU A 1 368 ? -5.850 9.835 42.511 1.00 81.56 368 GLU A CA 1
ATOM 2943 C C . GLU A 1 368 ? -4.417 10.396 42.479 1.00 81.56 368 GLU A C 1
ATOM 2945 O O . GLU A 1 368 ? -4.222 11.613 42.420 1.00 81.56 368 GLU A O 1
ATOM 2950 N N . LYS A 1 369 ? -3.396 9.531 42.565 1.00 81.56 369 LYS A N 1
ATOM 2951 C CA . LYS A 1 369 ? -1.981 9.938 42.647 1.00 81.56 369 LYS A CA 1
ATOM 2952 C C . LYS A 1 369 ? -1.353 10.070 41.264 1.00 81.56 369 LYS A C 1
ATOM 2954 O O . LYS A 1 369 ? -0.585 10.999 41.005 1.00 81.56 369 LYS A O 1
ATOM 2959 N N . THR A 1 370 ? -1.648 9.109 40.402 1.00 84.69 370 THR A N 1
ATOM 2960 C CA . THR A 1 370 ? -1.085 8.976 39.059 1.00 84.69 370 THR A CA 1
ATOM 2961 C C . THR A 1 370 ? -2.032 9.509 37.998 1.00 84.69 370 THR A C 1
ATOM 2963 O O . THR A 1 370 ? -1.575 9.944 36.953 1.00 84.69 370 THR A O 1
ATOM 2966 N N . GLY A 1 371 ? -3.344 9.519 38.232 1.00 85.44 371 GLY A N 1
ATOM 2967 C CA . GLY A 1 371 ? -4.332 9.841 37.205 1.00 85.44 371 GLY A CA 1
ATOM 2968 C C . GLY A 1 371 ? -4.514 8.749 36.154 1.00 85.44 371 GLY A C 1
ATOM 2969 O O . GLY A 1 371 ? -5.040 9.030 35.077 1.00 85.44 371 GLY A O 1
ATOM 2970 N N . SER A 1 372 ? -4.062 7.525 36.437 1.00 89.56 372 SER A N 1
ATOM 2971 C CA . SER A 1 372 ? -4.287 6.363 35.573 1.00 89.56 372 SER A CA 1
ATOM 2972 C C . SER A 1 372 ? -5.754 5.938 35.630 1.00 89.56 372 SER A C 1
ATOM 2974 O O . SER A 1 372 ? -6.331 5.870 36.716 1.00 89.56 372 SER A O 1
ATOM 2976 N N . LEU A 1 373 ? -6.347 5.654 34.469 1.00 91.44 373 LEU A N 1
ATOM 2977 C CA . LEU A 1 373 ? -7.743 5.229 34.356 1.00 91.44 373 LEU A CA 1
ATOM 2978 C C . LEU A 1 373 ? -7.818 3.719 34.153 1.00 91.44 373 LEU A C 1
ATOM 2980 O O . LEU A 1 373 ? -7.288 3.202 33.173 1.00 91.44 373 LEU A O 1
ATOM 2984 N N . THR A 1 374 ? -8.511 3.022 35.038 1.00 90.25 374 THR A N 1
ATOM 2985 C CA . THR A 1 374 ? -8.810 1.597 34.920 1.00 90.25 374 THR A CA 1
ATOM 2986 C C . THR A 1 374 ? -10.245 1.404 34.444 1.00 90.25 374 THR A C 1
ATOM 2988 O O . THR A 1 374 ? -11.158 2.075 34.919 1.00 90.25 374 THR A O 1
ATOM 2991 N N . ILE A 1 375 ? -10.441 0.481 33.504 1.00 89.75 375 ILE A N 1
ATOM 2992 C CA . ILE A 1 375 ? -11.740 0.093 32.952 1.00 89.75 375 ILE A CA 1
ATOM 2993 C C . ILE A 1 375 ? -11.924 -1.395 33.226 1.00 89.75 375 ILE A C 1
ATOM 2995 O O . ILE A 1 375 ? -11.171 -2.225 32.711 1.00 89.75 375 ILE A O 1
ATOM 2999 N N . ARG A 1 376 ? -12.899 -1.731 34.068 1.00 82.94 376 ARG A N 1
ATOM 3000 C CA . ARG A 1 376 ? -13.191 -3.100 34.494 1.00 82.94 376 ARG A CA 1
ATOM 3001 C C . ARG A 1 376 ? -14.113 -3.804 33.500 1.00 82.94 376 ARG A C 1
ATOM 3003 O O . ARG A 1 376 ? -15.114 -3.238 33.057 1.00 82.94 376 ARG A O 1
ATOM 3010 N N . HIS A 1 377 ? -13.808 -5.069 33.225 1.00 75.19 377 HIS A N 1
ATOM 3011 C CA . HIS A 1 377 ? -14.616 -5.968 32.395 1.00 75.19 377 HIS A CA 1
ATOM 3012 C C . HIS A 1 377 ? -14.965 -5.398 31.008 1.00 75.19 377 HIS A C 1
ATOM 3014 O O . HIS A 1 377 ? -16.138 -5.331 30.643 1.00 75.19 377 HIS A O 1
ATOM 3020 N N . VAL A 1 378 ? -13.963 -4.954 30.249 1.00 72.12 378 VAL A N 1
ATOM 3021 C CA . VAL A 1 378 ? -14.145 -4.275 28.956 1.00 72.12 378 VAL A CA 1
ATOM 3022 C C . VAL A 1 378 ? -14.984 -5.094 27.971 1.00 72.12 378 VAL A C 1
ATOM 3024 O O . VAL A 1 378 ? -14.891 -6.312 27.931 1.00 72.12 378 VAL A O 1
ATOM 3027 N N . THR A 1 379 ? -15.774 -4.422 27.143 1.00 66.06 379 THR A N 1
ATOM 3028 C CA . THR A 1 379 ? -16.569 -4.999 26.037 1.00 66.06 379 THR A CA 1
ATOM 3029 C C . THR A 1 379 ? -16.257 -4.249 24.744 1.00 66.06 379 THR A C 1
ATOM 3031 O O . THR A 1 379 ? -15.558 -3.234 24.779 1.00 66.06 379 THR A O 1
ATOM 3034 N N . THR A 1 380 ? -16.766 -4.706 23.601 1.00 60.28 380 THR A N 1
ATOM 3035 C CA . THR A 1 380 ? -16.580 -4.022 22.304 1.00 60.28 380 THR A CA 1
ATOM 3036 C C . THR A 1 380 ? -17.028 -2.560 22.306 1.00 60.28 380 THR A C 1
ATOM 3038 O O . THR A 1 380 ? -16.405 -1.739 21.641 1.00 60.28 380 THR A O 1
ATOM 3041 N N . GLU A 1 381 ? -18.023 -2.199 23.116 1.00 68.00 381 GLU A N 1
ATOM 3042 C CA . GLU A 1 381 ? -18.504 -0.818 23.281 1.00 68.00 381 GLU A CA 1
ATOM 3043 C C . GLU A 1 381 ? -17.460 0.119 23.916 1.00 68.00 381 GLU A C 1
ATOM 3045 O O . GLU A 1 381 ? -17.516 1.337 23.736 1.00 68.00 381 GLU A O 1
ATOM 3050 N N . HIS A 1 382 ? -16.485 -0.443 24.636 1.00 78.88 382 HIS A N 1
ATOM 3051 C CA . HIS A 1 382 ? -15.372 0.285 25.247 1.00 78.88 382 HIS A CA 1
ATOM 3052 C C . HIS A 1 382 ? -14.176 0.445 24.289 1.00 78.88 382 HIS A C 1
ATOM 3054 O O . HIS A 1 382 ? -13.153 1.013 24.665 1.00 78.88 382 HIS A O 1
ATOM 3060 N N . ALA A 1 383 ? -14.252 -0.077 23.061 1.00 65.00 383 ALA A N 1
ATOM 3061 C CA . ALA A 1 383 ? -13.231 0.178 22.053 1.00 65.00 383 ALA A CA 1
ATOM 3062 C C . ALA A 1 383 ? -13.328 1.626 21.543 1.00 65.00 383 ALA A C 1
ATOM 3064 O O . ALA A 1 383 ? -14.415 2.195 21.447 1.00 65.00 383 ALA A O 1
ATOM 3065 N N . GLY A 1 384 ? -12.186 2.224 21.208 1.00 58.84 384 GLY A N 1
ATOM 3066 C CA . GLY A 1 384 ? -12.123 3.588 20.686 1.00 58.84 384 GLY A CA 1
ATOM 3067 C C . GLY A 1 384 ? -10.963 4.410 21.235 1.00 58.84 384 GLY A C 1
ATOM 3068 O O . GLY A 1 384 ? -10.066 3.912 21.923 1.00 58.84 384 GLY A O 1
ATOM 3069 N N . VAL A 1 385 ? -10.971 5.701 20.902 1.00 72.62 385 VAL A N 1
ATOM 3070 C CA . VAL A 1 385 ? -9.904 6.634 21.273 1.00 72.62 385 VAL A CA 1
ATOM 3071 C C . VAL A 1 385 ? -10.173 7.241 22.648 1.00 72.62 385 VAL A C 1
ATOM 3073 O O . VAL A 1 385 ? -11.209 7.853 22.890 1.00 72.62 385 VAL A O 1
ATOM 3076 N N . TYR A 1 386 ? -9.194 7.107 23.537 1.00 84.69 386 TYR A N 1
ATOM 3077 C CA . TYR A 1 386 ? -9.151 7.719 24.859 1.00 84.69 386 TYR A CA 1
ATOM 3078 C C . TYR A 1 386 ? -8.132 8.854 24.865 1.00 84.69 386 TYR A C 1
ATOM 3080 O O . TYR A 1 386 ? -6.945 8.632 24.606 1.00 84.69 386 TYR A O 1
ATOM 3088 N N . SER A 1 387 ? -8.577 10.058 25.208 1.00 84.75 387 SER A N 1
ATOM 3089 C CA . SER A 1 387 ? -7.753 11.264 25.273 1.00 84.75 387 SER A CA 1
ATOM 3090 C C . SER A 1 387 ? -7.535 11.684 26.726 1.00 84.75 387 SER A C 1
ATOM 3092 O O . SER A 1 387 ? -8.458 12.107 27.413 1.00 84.75 387 SER A O 1
ATOM 3094 N N . LEU A 1 388 ? -6.291 11.622 27.189 1.00 88.12 388 LEU A N 1
ATOM 3095 C CA . LEU A 1 388 ? -5.848 12.168 28.467 1.00 88.12 388 LEU A CA 1
ATOM 3096 C C . LEU A 1 388 ? -5.369 13.607 28.274 1.00 88.12 388 LEU A C 1
ATOM 3098 O O . LEU A 1 388 ? -4.324 13.831 27.663 1.00 88.12 388 LEU A O 1
ATOM 3102 N N . LYS A 1 389 ? -6.086 14.583 28.824 1.00 88.38 389 LYS A N 1
ATOM 3103 C CA . LYS A 1 389 ? -5.716 16.002 28.820 1.00 88.38 389 LYS A CA 1
ATOM 3104 C C . LYS A 1 389 ? -5.219 16.416 30.205 1.00 88.38 389 LYS A C 1
ATOM 3106 O O . LYS A 1 389 ? -5.995 16.487 31.150 1.00 88.38 389 LYS A O 1
ATOM 3111 N N . LEU A 1 390 ? -3.925 16.709 30.312 1.00 86.94 390 LEU A N 1
ATOM 3112 C CA . LEU A 1 390 ? -3.269 17.205 31.522 1.00 86.94 390 LEU A CA 1
ATOM 3113 C C . LEU A 1 390 ? -2.997 18.705 31.381 1.00 86.94 390 LEU A C 1
ATOM 3115 O O . LEU A 1 390 ? -2.198 19.120 30.543 1.00 86.94 390 LEU A O 1
ATOM 3119 N N . ILE A 1 391 ? -3.649 19.510 32.209 1.00 86.38 391 ILE A N 1
ATOM 3120 C CA . ILE A 1 391 ? -3.530 20.965 32.261 1.00 86.38 391 ILE A CA 1
ATOM 3121 C C . ILE A 1 391 ? -2.691 21.316 33.489 1.00 86.38 391 ILE A C 1
ATOM 3123 O O . ILE A 1 391 ? -3.085 21.058 34.625 1.00 86.38 391 ILE A O 1
ATOM 3127 N N . THR A 1 392 ? -1.528 21.912 33.253 1.00 82.75 392 THR A N 1
ATOM 3128 C CA . THR A 1 392 ? -0.617 22.403 34.296 1.00 82.75 392 THR A CA 1
ATOM 3129 C C . THR A 1 392 ? -0.494 23.921 34.196 1.00 82.75 392 THR A C 1
ATOM 3131 O O . THR A 1 392 ? -0.877 24.516 33.189 1.00 82.75 392 THR A O 1
ATOM 3134 N N . SER A 1 393 ? 0.124 24.567 35.188 1.00 80.50 393 SER A N 1
ATOM 3135 C CA . SER A 1 393 ? 0.394 26.014 35.131 1.00 80.50 393 SER A CA 1
ATOM 3136 C C . SER A 1 393 ? 1.322 26.439 33.987 1.00 80.50 393 SER A C 1
ATOM 3138 O O . SER A 1 393 ? 1.368 27.620 33.656 1.00 80.50 393 SER A O 1
ATOM 3140 N N . LYS A 1 394 ? 2.087 25.502 33.410 1.00 76.19 394 LYS A N 1
ATOM 3141 C CA . LYS A 1 394 ? 3.064 25.778 32.347 1.00 76.19 394 LYS A CA 1
ATOM 3142 C C . LYS A 1 394 ? 2.561 25.410 30.955 1.00 76.19 394 LYS A C 1
ATOM 3144 O O . LYS A 1 394 ? 2.977 26.038 29.992 1.00 76.19 394 LYS A O 1
ATOM 3149 N N . ALA A 1 395 ? 1.759 24.353 30.842 1.00 75.69 395 ALA A N 1
ATOM 3150 C CA . ALA A 1 395 ? 1.338 23.802 29.559 1.00 75.69 395 ALA A CA 1
ATOM 3151 C C . ALA A 1 395 ? 0.127 22.875 29.698 1.00 75.69 395 ALA A C 1
ATOM 3153 O O . ALA A 1 395 ? -0.093 22.265 30.749 1.00 75.69 395 ALA A O 1
ATOM 3154 N N . THR A 1 396 ? -0.589 22.694 28.587 1.00 79.31 396 THR A N 1
ATOM 3155 C CA . THR A 1 396 ? -1.578 21.623 28.416 1.00 79.31 396 THR A CA 1
ATOM 3156 C C . THR A 1 396 ? -1.004 20.527 27.521 1.00 79.31 396 THR A C 1
ATOM 3158 O O . THR A 1 396 ? -0.598 20.787 26.390 1.00 79.31 396 THR A O 1
ATOM 3161 N N . THR A 1 397 ? -0.988 19.290 28.013 1.00 76.00 397 THR A N 1
ATOM 3162 C CA . THR A 1 397 ? -0.548 18.100 27.268 1.00 76.00 397 THR A CA 1
ATOM 3163 C C . THR A 1 397 ? -1.749 17.211 26.979 1.00 76.00 397 THR A C 1
ATOM 3165 O O . THR A 1 397 ? -2.606 17.048 27.843 1.00 76.00 397 THR A O 1
ATOM 3168 N N . ILE A 1 398 ? -1.823 16.636 25.778 1.00 77.69 398 ILE A N 1
ATOM 3169 C CA . ILE A 1 398 ? -2.876 15.686 25.405 1.00 77.69 398 ILE A CA 1
ATOM 3170 C C . ILE A 1 398 ? -2.200 14.404 24.930 1.00 77.69 398 ILE A C 1
ATOM 3172 O O . ILE A 1 398 ? -1.374 14.463 24.025 1.00 77.69 398 ILE A O 1
ATOM 3176 N N . LYS A 1 399 ? -2.548 13.267 25.532 1.00 77.69 399 LYS A N 1
ATOM 3177 C CA . LYS A 1 399 ? -2.087 11.935 25.127 1.00 77.69 399 LYS A CA 1
ATOM 3178 C C . LYS A 1 399 ? -3.285 11.118 24.677 1.00 77.69 399 LYS A C 1
ATOM 3180 O O . LYS A 1 399 ? -4.243 10.995 25.433 1.00 77.69 399 LYS A O 1
ATOM 3185 N N . ARG A 1 400 ? -3.232 10.556 23.473 1.00 75.38 400 ARG A N 1
ATOM 3186 C CA . ARG A 1 400 ? -4.312 9.730 22.925 1.00 75.38 400 ARG A CA 1
ATOM 3187 C C . ARG A 1 400 ? -3.895 8.266 22.852 1.00 75.38 400 ARG A C 1
ATOM 3189 O O . ARG A 1 400 ? -2.753 7.953 22.516 1.00 75.38 400 ARG A O 1
ATOM 3196 N N . ARG A 1 401 ? -4.819 7.373 23.193 1.00 74.12 401 ARG A N 1
ATOM 3197 C CA . ARG A 1 401 ? -4.647 5.916 23.171 1.00 74.12 401 ARG A CA 1
ATOM 3198 C C . ARG A 1 401 ? -5.825 5.309 22.428 1.00 74.12 401 ARG A C 1
ATOM 3200 O O . ARG A 1 401 ? -6.954 5.691 22.700 1.00 74.12 401 ARG A O 1
ATOM 3207 N N . ASN A 1 402 ? -5.574 4.377 21.521 1.00 66.62 402 ASN A N 1
ATOM 3208 C CA . ASN A 1 402 ? -6.637 3.649 20.838 1.00 66.62 402 ASN A CA 1
ATOM 3209 C C . ASN A 1 402 ? -6.783 2.257 21.465 1.00 66.62 402 ASN A C 1
ATOM 3211 O O . ASN A 1 402 ? -5.827 1.475 21.454 1.00 66.62 402 ASN A O 1
ATOM 3215 N N . VAL A 1 403 ? -7.946 1.979 22.050 1.00 69.88 403 VAL A N 1
ATOM 3216 C CA . VAL A 1 403 ? -8.263 0.715 22.721 1.00 69.88 403 VAL A CA 1
ATOM 3217 C C . VAL A 1 403 ? -9.043 -0.187 21.772 1.00 69.88 403 VAL A C 1
ATOM 3219 O O . VAL A 1 403 ? -10.067 0.208 21.224 1.00 69.88 403 VAL A O 1
ATOM 3222 N N . PHE A 1 404 ? -8.581 -1.425 21.634 1.00 54.47 404 PHE A N 1
ATOM 3223 C CA . PHE A 1 404 ? -9.226 -2.485 20.869 1.00 54.47 404 PHE A CA 1
ATOM 3224 C C . PHE A 1 404 ? -9.664 -3.604 21.812 1.00 54.47 404 PHE A C 1
ATOM 3226 O O . PHE A 1 404 ? -8.843 -4.124 22.573 1.00 54.47 404 PHE A O 1
ATOM 3233 N N . VAL A 1 405 ? -10.927 -4.021 21.722 1.00 55.09 405 VAL A N 1
ATOM 3234 C CA . VAL A 1 405 ? -11.458 -5.146 22.502 1.00 55.09 405 VAL A CA 1
ATOM 3235 C C . VAL A 1 405 ? -11.749 -6.328 21.581 1.00 55.09 405 VAL A C 1
ATOM 3237 O O . VAL A 1 405 ? -12.409 -6.184 20.555 1.00 55.09 405 VAL A O 1
ATOM 3240 N N . ARG A 1 406 ? -11.208 -7.498 21.929 1.00 50.88 406 ARG A N 1
ATOM 3241 C CA . ARG A 1 406 ? -11.321 -8.744 21.159 1.00 50.88 406 ARG A CA 1
ATOM 3242 C C . ARG A 1 406 ? -12.411 -9.641 21.752 1.00 50.88 406 ARG A C 1
ATOM 3244 O O . ARG A 1 406 ? -12.324 -9.998 22.923 1.00 50.88 406 ARG A O 1
ATOM 3251 N N . VAL A 1 407 ? -13.395 -10.023 20.936 1.00 50.41 407 VAL A N 1
ATOM 3252 C CA . VAL A 1 407 ? -14.520 -10.910 21.306 1.00 50.41 407 VAL A CA 1
ATOM 3253 C C . VAL A 1 407 ? -14.107 -12.381 21.222 1.00 50.41 407 VAL A C 1
ATOM 3255 O O . VAL A 1 407 ? -13.311 -12.751 20.354 1.00 50.41 407 VAL A O 1
ATOM 3258 N N . LEU A 1 408 ? -14.670 -13.229 22.089 1.00 47.03 408 LEU A N 1
ATOM 3259 C CA . LEU A 1 408 ? -14.469 -14.680 22.043 1.00 47.03 408 LEU A CA 1
ATOM 3260 C C . LEU A 1 408 ? -15.054 -15.277 20.748 1.00 47.03 408 LEU A C 1
ATOM 3262 O O . LEU A 1 408 ? -16.248 -15.135 20.466 1.00 47.03 408 LEU A O 1
ATOM 3266 N N . LYS A 1 409 ? -14.230 -15.998 19.978 1.00 46.28 409 LYS A N 1
ATOM 3267 C CA . LYS A 1 409 ? -14.695 -16.812 18.847 1.00 46.28 409 LYS A CA 1
ATOM 3268 C C . LYS A 1 409 ? -14.871 -18.259 19.310 1.00 46.28 409 LYS A C 1
ATOM 3270 O O . LYS A 1 409 ? -13.927 -18.866 19.810 1.00 46.28 409 LYS A O 1
ATOM 3275 N N . ILE A 1 410 ? -16.070 -18.811 19.147 1.00 49.88 410 ILE A N 1
ATOM 3276 C CA . ILE A 1 410 ? -16.405 -20.196 19.495 1.00 49.88 410 ILE A CA 1
ATOM 3277 C C . ILE A 1 410 ? -16.478 -21.022 18.211 1.00 49.88 410 ILE A C 1
ATOM 3279 O O . ILE A 1 410 ? -17.192 -20.683 17.269 1.00 49.88 410 ILE A O 1
ATOM 3283 N N . LEU A 1 411 ? -15.705 -22.106 18.162 1.00 45.31 411 LEU A N 1
ATOM 3284 C CA . LEU A 1 411 ? -15.562 -22.936 16.971 1.00 45.31 411 LEU A CA 1
ATOM 3285 C C . LEU A 1 411 ? -16.528 -24.126 17.010 1.00 45.31 411 LEU A C 1
ATOM 3287 O O . LEU A 1 411 ? -16.515 -24.927 17.944 1.00 45.31 411 LEU A O 1
ATOM 3291 N N . GLY A 1 412 ? -17.334 -24.257 15.965 1.00 44.56 412 GLY A N 1
ATOM 3292 C CA . GLY A 1 412 ? -18.202 -25.392 15.699 1.00 44.56 412 GLY A CA 1
ATOM 3293 C C . GLY A 1 412 ? -17.682 -26.263 14.547 1.00 44.56 412 GLY A C 1
ATOM 3294 O O . GLY A 1 412 ? -16.999 -25.782 13.644 1.00 44.56 412 GLY A O 1
ATOM 3295 N N . LYS A 1 413 ? -18.016 -27.557 14.555 1.00 43.81 413 LYS A N 1
ATOM 3296 C CA . LYS A 1 413 ? -17.843 -28.474 13.412 1.00 43.81 413 LYS A CA 1
ATOM 3297 C C . LYS A 1 413 ? -19.219 -28.782 12.831 1.00 43.81 413 LYS A C 1
ATOM 3299 O O . LYS A 1 413 ? -20.122 -29.065 13.612 1.00 43.81 413 LYS A O 1
ATOM 3304 N N . GLU A 1 414 ? -19.365 -28.774 11.510 1.00 44.53 414 GLU A N 1
ATOM 3305 C CA . GLU A 1 414 ? -20.603 -29.190 10.841 1.00 44.53 414 GLU A CA 1
ATOM 3306 C C . GLU A 1 414 ? -21.114 -30.531 11.411 1.00 44.53 414 GLU A C 1
ATOM 3308 O O . GLU A 1 414 ? -20.343 -31.479 11.594 1.00 44.53 414 GLU A O 1
ATOM 3313 N N . GLY A 1 415 ? -22.394 -30.572 11.794 1.00 49.53 415 GLY A N 1
ATOM 3314 C CA . GLY A 1 415 ? -23.021 -31.724 12.454 1.00 49.53 415 GLY A CA 1
ATOM 3315 C C . GLY A 1 415 ? -22.852 -31.829 13.980 1.00 49.53 415 GLY A C 1
ATOM 3316 O O . GLY A 1 415 ? -23.503 -32.676 14.588 1.00 49.53 415 GLY A O 1
ATOM 3317 N N . ASN A 1 416 ? -22.047 -30.978 14.631 1.00 55.88 416 ASN A N 1
ATOM 3318 C CA . ASN A 1 416 ? -21.902 -30.958 16.095 1.00 55.88 416 ASN A CA 1
ATOM 3319 C C . ASN A 1 416 ? -22.765 -29.873 16.764 1.00 55.88 416 ASN A C 1
ATOM 3321 O O . ASN A 1 416 ? -23.133 -28.867 16.155 1.00 55.88 416 ASN A O 1
ATOM 3325 N N . ASN A 1 417 ? -23.027 -30.059 18.061 1.00 64.56 417 ASN A N 1
ATOM 3326 C CA . ASN A 1 417 ? -23.661 -29.053 18.910 1.00 64.56 417 ASN A CA 1
ATOM 3327 C C . ASN A 1 417 ? -22.598 -28.133 19.533 1.00 64.56 417 ASN A C 1
ATOM 3329 O O . ASN A 1 417 ? -21.529 -28.603 19.930 1.00 64.56 417 ASN A O 1
ATOM 3333 N N . VAL A 1 418 ? -22.897 -26.841 19.656 1.00 68.19 418 VAL A N 1
ATOM 3334 C CA . VAL A 1 418 ? -22.073 -25.858 20.378 1.00 68.19 418 VAL A CA 1
ATOM 3335 C C . VAL A 1 418 ? -22.851 -25.357 21.583 1.00 68.19 418 VAL A C 1
ATOM 3337 O O . VAL A 1 418 ? -23.977 -24.901 21.427 1.00 68.19 418 VAL A O 1
ATOM 3340 N N . THR A 1 419 ? -22.252 -25.414 22.770 1.00 74.75 419 THR A N 1
ATOM 3341 C CA . THR A 1 419 ? -22.855 -24.882 23.997 1.00 74.75 419 THR A CA 1
ATOM 3342 C C . THR A 1 419 ? -22.164 -23.582 24.391 1.00 74.75 419 THR A C 1
ATOM 3344 O O . THR A 1 419 ? -20.959 -23.555 24.628 1.00 74.75 419 THR A O 1
ATOM 3347 N N . LEU A 1 420 ? -22.936 -22.501 24.446 1.00 75.25 420 LEU A N 1
ATOM 3348 C CA . LEU A 1 420 ? -22.513 -21.184 24.899 1.00 75.25 420 LEU A CA 1
ATOM 3349 C C . LEU A 1 420 ? -22.821 -21.060 26.393 1.00 75.25 420 LEU A C 1
ATOM 3351 O O . LEU A 1 420 ? -23.982 -21.148 26.802 1.00 75.25 420 LEU A O 1
ATOM 3355 N N . ASN A 1 421 ? -21.782 -20.876 27.205 1.00 75.19 421 ASN A N 1
ATOM 3356 C CA . ASN A 1 421 ? -21.907 -20.836 28.658 1.00 75.19 421 ASN A CA 1
ATOM 3357 C C . ASN A 1 421 ? -21.936 -19.390 29.187 1.00 75.19 421 ASN A C 1
ATOM 3359 O O . ASN A 1 421 ? -21.087 -18.575 28.818 1.00 75.19 421 ASN A O 1
ATOM 3363 N N . PRO A 1 422 ? -22.872 -19.066 30.098 1.00 70.12 422 PRO A N 1
ATOM 3364 C CA . PRO A 1 422 ? -22.876 -17.801 30.827 1.00 70.12 422 PRO A CA 1
ATOM 3365 C C . PRO A 1 422 ? -21.682 -17.618 31.769 1.00 70.12 422 PRO A C 1
ATOM 3367 O O . PRO A 1 422 ? -21.399 -16.490 32.161 1.00 70.12 422 PRO A O 1
ATOM 3370 N N . ASP A 1 423 ? -20.998 -18.712 32.127 1.00 65.56 423 ASP A N 1
ATOM 3371 C CA . ASP A 1 423 ? -19.961 -18.811 33.170 1.00 65.56 423 ASP A CA 1
ATOM 3372 C C . ASP A 1 423 ? -20.418 -18.321 34.556 1.00 65.56 423 ASP A C 1
ATOM 3374 O O . ASP A 1 423 ? -19.605 -17.979 35.414 1.00 65.56 423 ASP A O 1
ATOM 3378 N N . THR A 1 424 ? -21.731 -18.279 34.792 1.00 65.88 424 THR A N 1
ATOM 3379 C CA . THR A 1 424 ? -22.328 -17.883 36.071 1.00 65.88 424 THR A CA 1
ATOM 3380 C C . THR A 1 424 ? -23.555 -18.734 36.368 1.00 65.88 424 THR A C 1
ATOM 3382 O O . THR A 1 424 ? -24.326 -19.012 35.453 1.00 65.88 424 THR A O 1
ATOM 3385 N N . GLU A 1 425 ? -23.772 -19.098 37.633 1.00 71.56 425 GLU A N 1
ATOM 3386 C CA . GLU A 1 425 ? -25.005 -19.773 38.059 1.00 71.56 425 GLU A CA 1
ATOM 3387 C C . GLU A 1 425 ? -26.225 -18.851 37.930 1.00 71.56 425 GLU A C 1
ATOM 3389 O O . GLU A 1 425 ? -26.135 -17.649 38.198 1.00 71.56 425 GLU A O 1
ATOM 3394 N N . VAL A 1 426 ? -27.363 -19.430 37.538 1.00 75.25 426 VAL A N 1
ATOM 3395 C CA . VAL A 1 426 ? -28.639 -18.719 37.389 1.00 75.25 426 VAL A CA 1
ATOM 3396 C C . VAL A 1 426 ? -29.216 -18.396 38.765 1.00 75.25 426 VAL A C 1
ATOM 3398 O O . VAL A 1 426 ? -29.502 -19.301 39.553 1.00 75.25 426 VAL A O 1
ATOM 3401 N N . GLN A 1 427 ? -29.413 -17.110 39.056 1.00 81.62 427 GLN A N 1
ATOM 3402 C CA . GLN A 1 427 ? -30.053 -16.650 40.290 1.00 81.62 427 GLN A CA 1
ATOM 3403 C C . GLN A 1 427 ? -31.578 -16.600 40.149 1.00 81.62 427 GLN A C 1
ATOM 3405 O O . GLN A 1 427 ? -32.129 -16.571 39.052 1.00 81.62 427 GLN A O 1
ATOM 3410 N N . ARG A 1 428 ? -32.283 -16.588 41.287 1.00 81.12 428 ARG A N 1
ATOM 3411 C CA . ARG A 1 428 ? -33.754 -16.625 41.321 1.00 81.12 428 ARG A CA 1
ATOM 3412 C C . ARG A 1 428 ? -34.398 -15.401 40.656 1.00 81.12 428 ARG A C 1
ATOM 3414 O O . ARG A 1 428 ? -35.490 -15.530 40.125 1.00 81.12 428 ARG A O 1
ATOM 3421 N N . ASP A 1 429 ? -33.737 -14.245 40.683 1.00 85.06 429 ASP A N 1
ATOM 3422 C CA . ASP A 1 429 ? -34.193 -12.998 40.058 1.00 85.06 429 ASP A CA 1
ATOM 3423 C C . ASP A 1 429 ? -33.525 -12.707 38.701 1.00 85.06 429 ASP A C 1
ATOM 3425 O O . ASP A 1 429 ? -33.681 -11.605 38.176 1.00 85.06 429 ASP A O 1
ATOM 3429 N N . ASP A 1 430 ? -32.783 -13.664 38.127 1.00 84.44 430 ASP A N 1
ATOM 3430 C CA . ASP A 1 430 ? -32.149 -13.494 36.818 1.00 84.44 430 ASP A CA 1
ATOM 3431 C C . ASP A 1 430 ? -33.170 -13.688 35.681 1.00 84.44 430 ASP A C 1
ATOM 3433 O O . ASP A 1 430 ? -33.899 -14.678 35.616 1.00 84.44 430 ASP A O 1
ATOM 3437 N N . LEU A 1 431 ? -33.165 -12.768 34.722 1.00 87.69 431 LEU A N 1
ATOM 3438 C CA . LEU A 1 431 ? -33.766 -12.904 33.402 1.00 87.69 431 LEU A CA 1
ATOM 3439 C C . LEU A 1 431 ? -32.642 -13.085 32.382 1.00 87.69 431 LEU A C 1
ATOM 3441 O O . LEU A 1 431 ? -31.858 -12.167 32.137 1.00 87.69 431 LEU A O 1
ATOM 3445 N N . ILE A 1 432 ? -32.566 -14.269 31.783 1.00 88.19 432 ILE A N 1
ATOM 3446 C CA . ILE A 1 432 ? -31.532 -14.636 30.814 1.00 88.19 432 ILE A CA 1
ATOM 3447 C C . ILE A 1 432 ? -32.122 -14.561 29.415 1.00 88.19 432 ILE A C 1
ATOM 3449 O O . ILE A 1 432 ? -33.116 -15.218 29.120 1.00 88.19 432 ILE A O 1
ATOM 3453 N N . LEU A 1 433 ? -31.492 -13.776 28.549 1.00 88.19 433 LEU A N 1
ATOM 3454 C CA . LEU A 1 433 ? -31.913 -13.530 27.178 1.00 88.19 433 LEU A CA 1
ATOM 3455 C C . LEU A 1 433 ? -30.765 -13.860 26.228 1.00 88.19 433 LEU A C 1
ATOM 3457 O O . LEU A 1 433 ? -29.696 -13.253 26.291 1.00 88.19 433 LEU A O 1
ATOM 3461 N N . TRP A 1 434 ? -31.010 -14.784 25.312 1.00 89.06 434 TRP A N 1
ATOM 3462 C CA . TRP A 1 434 ? -30.121 -15.095 24.205 1.00 89.06 434 TRP A CA 1
ATOM 3463 C C . TRP A 1 434 ? -30.646 -14.465 22.925 1.00 89.06 434 TRP A C 1
ATOM 3465 O O . TRP A 1 434 ? -31.817 -14.623 22.575 1.00 89.06 434 TRP A O 1
ATOM 3475 N N . ARG A 1 435 ? -29.765 -13.769 22.210 1.00 82.94 435 ARG A N 1
ATOM 3476 C CA . ARG A 1 435 ? -30.037 -13.125 20.926 1.00 82.94 435 ARG A CA 1
ATOM 3477 C C . ARG A 1 435 ? -29.076 -13.607 19.851 1.00 82.94 435 ARG A C 1
ATOM 3479 O O . ARG A 1 435 ? -27.938 -13.946 20.159 1.00 82.94 435 ARG A O 1
ATOM 3486 N N . PHE A 1 436 ? -29.514 -13.585 18.600 1.00 80.12 436 PHE A N 1
ATOM 3487 C CA . PHE A 1 436 ? -28.663 -13.710 17.421 1.00 80.12 436 PHE A CA 1
ATOM 3488 C C . PHE A 1 436 ? -28.713 -12.395 16.638 1.00 80.12 436 PHE A C 1
ATOM 3490 O O . PHE A 1 436 ? -29.784 -11.967 16.204 1.00 80.12 436 PHE A O 1
ATOM 3497 N N . GLY A 1 437 ? -27.574 -11.709 16.514 1.00 71.31 437 GLY A N 1
ATOM 3498 C CA . GLY A 1 437 ? -27.569 -10.288 16.157 1.00 71.31 437 GLY A CA 1
ATOM 3499 C C . GLY A 1 437 ? -28.380 -9.488 17.181 1.00 71.31 437 GLY A C 1
ATOM 3500 O O . GLY A 1 437 ? -28.033 -9.481 18.363 1.00 71.31 437 GLY A O 1
ATOM 3501 N N . ASP A 1 438 ? -29.473 -8.866 16.738 1.00 72.81 438 ASP A N 1
ATOM 3502 C CA . ASP A 1 438 ? -30.406 -8.125 17.602 1.00 72.81 438 ASP A CA 1
ATOM 3503 C C . ASP A 1 438 ? -31.735 -8.870 17.848 1.00 72.81 438 ASP A C 1
ATOM 3505 O O . ASP A 1 438 ? -32.584 -8.406 18.610 1.00 72.81 438 ASP A O 1
ATOM 3509 N N . HIS A 1 439 ? -31.908 -10.064 17.272 1.00 80.25 439 HIS A N 1
ATOM 3510 C CA . HIS A 1 439 ? -33.132 -10.860 17.390 1.00 80.25 439 HIS A CA 1
ATOM 3511 C C . HIS A 1 439 ? -33.093 -11.767 18.622 1.00 80.25 439 HIS A C 1
ATOM 3513 O O . HIS A 1 439 ? -32.118 -12.486 18.822 1.00 80.25 439 HIS A O 1
ATOM 3519 N N . LEU A 1 440 ? -34.151 -11.773 19.441 1.00 85.50 440 LEU A N 1
ATOM 3520 C CA . LEU A 1 440 ? -34.301 -12.716 20.559 1.00 85.50 440 LEU A CA 1
ATOM 3521 C C . LEU A 1 440 ? -34.515 -14.132 20.021 1.00 85.50 440 LEU A C 1
ATOM 3523 O O . LEU A 1 440 ? -35.382 -14.324 19.181 1.00 85.50 440 LEU A O 1
ATOM 3527 N N . ILE A 1 441 ? -33.736 -15.098 20.515 1.00 88.06 441 ILE A N 1
ATOM 3528 C CA . ILE A 1 441 ? -33.805 -16.506 20.091 1.00 88.06 441 ILE A CA 1
ATOM 3529 C C . ILE A 1 441 ? -34.192 -17.454 21.231 1.00 88.06 441 ILE A C 1
ATOM 3531 O O . ILE A 1 441 ? -34.859 -18.458 20.990 1.00 88.06 441 ILE A O 1
ATOM 3535 N N . ALA A 1 442 ? -33.817 -17.143 22.476 1.00 88.75 442 ALA A N 1
ATOM 3536 C CA . ALA A 1 442 ? -34.221 -17.920 23.644 1.00 88.75 442 ALA A CA 1
ATOM 3537 C C . ALA A 1 442 ? -34.235 -17.061 24.914 1.00 88.75 442 ALA A C 1
ATOM 3539 O O . ALA A 1 442 ? -33.461 -16.111 25.042 1.00 88.75 442 ALA A O 1
ATOM 3540 N N . GLN A 1 443 ? -35.086 -17.417 25.869 1.00 91.25 443 GLN A N 1
ATOM 3541 C CA . GLN A 1 443 ? -35.211 -16.745 27.158 1.00 91.25 443 GLN A CA 1
ATOM 3542 C C . GLN A 1 443 ? -35.415 -17.763 28.287 1.00 91.25 443 GLN A C 1
ATOM 3544 O O . GLN A 1 443 ? -36.096 -18.771 28.102 1.00 91.25 443 GLN A O 1
ATOM 3549 N N . LEU A 1 444 ? -34.842 -17.479 29.460 1.00 89.81 444 LEU A N 1
ATOM 3550 C CA . LEU A 1 444 ? -35.037 -18.220 30.709 1.00 89.81 444 LEU A CA 1
ATOM 3551 C C . LEU A 1 444 ? -35.322 -17.247 31.857 1.00 89.81 444 LEU A C 1
ATOM 3553 O O . LEU A 1 444 ? -34.567 -16.300 32.082 1.00 89.81 444 LEU A O 1
ATOM 3557 N N . THR A 1 445 ? -36.392 -17.505 32.603 1.00 87.00 445 THR A N 1
ATOM 3558 C CA . THR A 1 445 ? -36.727 -16.809 33.854 1.00 87.00 445 THR A CA 1
ATOM 3559 C C . THR A 1 445 ? -36.223 -17.612 35.050 1.00 87.00 445 THR A C 1
ATOM 3561 O O . THR A 1 445 ? -36.644 -18.746 35.269 1.00 87.00 445 THR A O 1
ATOM 3564 N N . GLY A 1 446 ? -35.337 -17.031 35.859 1.00 79.12 446 GLY A N 1
ATOM 3565 C CA . GLY A 1 446 ? -34.737 -17.685 37.026 1.00 79.12 446 GLY A CA 1
ATOM 3566 C C . GLY A 1 446 ? -35.748 -18.107 38.098 1.00 79.12 446 GLY A C 1
ATOM 3567 O O . GLY A 1 446 ? -35.525 -19.096 38.797 1.00 79.12 446 GLY A O 1
ATOM 3568 N N . GLU A 1 447 ? -36.883 -17.407 38.197 1.00 78.62 447 GLU A N 1
ATOM 3569 C CA . GLU A 1 447 ? -37.920 -17.676 39.197 1.00 78.62 447 GLU A CA 1
ATOM 3570 C C . GLU A 1 447 ? -38.749 -18.924 38.868 1.00 78.62 447 GLU A C 1
ATOM 3572 O O . GLU A 1 447 ? -38.906 -19.802 39.718 1.00 78.62 447 GLU A O 1
ATOM 3577 N N . THR A 1 448 ? -39.257 -19.023 37.635 1.00 79.69 448 THR A N 1
ATOM 3578 C CA . THR A 1 448 ? -40.106 -20.142 37.186 1.00 79.69 448 THR A CA 1
ATOM 3579 C C . THR A 1 448 ? -39.304 -21.274 36.543 1.00 79.69 448 THR A C 1
ATOM 3581 O O . THR A 1 448 ? -39.814 -22.384 36.391 1.00 79.69 448 THR A O 1
ATOM 3584 N N . LYS A 1 449 ? -38.035 -21.020 36.190 1.00 81.00 449 LYS A N 1
ATOM 3585 C CA . LYS A 1 449 ? -37.185 -21.878 35.347 1.00 81.00 449 LYS A CA 1
ATOM 3586 C C . LYS A 1 449 ? -37.825 -22.233 34.000 1.00 81.00 449 LYS A C 1
ATOM 3588 O O . LYS A 1 449 ? -37.467 -23.245 33.392 1.00 81.00 449 LYS A O 1
ATOM 3593 N N . GLU A 1 450 ? -38.769 -21.418 33.539 1.00 81.50 450 GLU A N 1
ATOM 3594 C CA . GLU A 1 450 ? -39.410 -21.585 32.241 1.00 81.50 450 GLU A CA 1
ATOM 3595 C C . GLU A 1 450 ? -38.464 -21.131 31.136 1.00 81.50 450 GLU A C 1
ATOM 3597 O O . GLU A 1 450 ? -37.844 -20.069 31.219 1.00 81.50 450 GLU A O 1
ATOM 3602 N N . THR A 1 451 ? -38.361 -21.949 30.092 1.00 83.00 451 THR A N 1
ATOM 3603 C CA . THR A 1 451 ? -37.617 -21.623 28.880 1.00 83.00 451 THR A CA 1
ATOM 3604 C C . THR A 1 451 ? -38.591 -21.322 27.751 1.00 83.00 451 THR A C 1
ATOM 3606 O O . THR A 1 451 ? -39.575 -22.033 27.552 1.00 83.00 451 THR A O 1
ATOM 3609 N N . THR A 1 452 ? -38.321 -20.258 27.004 1.00 83.12 452 THR A N 1
ATOM 3610 C CA . THR A 1 452 ? -39.073 -19.888 25.800 1.00 83.12 452 THR A CA 1
ATOM 3611 C C . THR A 1 452 ? -38.105 -19.719 24.638 1.00 83.12 452 THR A C 1
ATOM 3613 O O . THR A 1 452 ? -36.975 -19.265 24.826 1.00 83.12 452 THR A O 1
ATOM 3616 N N . TYR A 1 453 ? -38.534 -20.111 23.441 1.00 82.69 453 TYR A N 1
ATOM 3617 C CA . TYR A 1 453 ? -37.768 -19.969 22.205 1.00 82.69 453 TYR A CA 1
ATOM 3618 C C . TYR A 1 453 ? -38.570 -19.116 21.233 1.00 82.69 453 TYR A C 1
ATOM 3620 O O . TYR A 1 453 ? -39.792 -19.244 21.152 1.00 82.69 453 TYR A O 1
ATOM 3628 N N . ALA A 1 454 ? -37.892 -18.227 20.515 1.00 74.00 454 ALA A N 1
ATOM 3629 C CA . ALA A 1 454 ? -38.540 -17.450 19.473 1.00 74.00 454 ALA A CA 1
ATOM 3630 C C . ALA A 1 454 ? -38.592 -18.289 18.189 1.00 74.00 454 ALA A C 1
ATOM 3632 O O . ALA A 1 454 ? -37.593 -18.419 17.488 1.00 74.00 454 ALA A O 1
ATOM 3633 N N . ASP A 1 455 ? -39.762 -18.846 17.876 1.00 61.06 455 ASP A N 1
ATOM 3634 C CA . ASP A 1 455 ? -39.982 -19.698 16.691 1.00 61.06 455 ASP A CA 1
ATOM 3635 C C . ASP A 1 455 ? -40.065 -18.925 15.359 1.00 61.06 455 ASP A C 1
ATOM 3637 O O . ASP A 1 455 ? -40.307 -19.510 14.303 1.00 61.06 455 ASP A O 1
ATOM 3641 N N . ALA A 1 456 ? -39.879 -17.603 15.388 1.00 56.44 456 ALA A N 1
ATOM 3642 C CA . ALA A 1 456 ? -40.050 -16.745 14.218 1.00 56.44 456 ALA A CA 1
ATOM 3643 C C . ALA A 1 456 ? -38.942 -16.905 13.160 1.00 56.44 456 ALA A C 1
ATOM 3645 O O . ALA A 1 456 ? -39.160 -16.549 12.008 1.00 56.44 456 ALA A O 1
ATOM 3646 N N . ASP A 1 457 ? -37.770 -17.428 13.530 1.00 65.69 457 ASP A N 1
ATOM 3647 C CA . ASP A 1 457 ? -36.614 -17.544 12.638 1.00 65.69 457 ASP A CA 1
ATOM 3648 C C . ASP A 1 457 ? -36.346 -19.014 12.280 1.00 65.69 457 ASP A C 1
ATOM 3650 O O . ASP A 1 457 ? -35.920 -19.819 13.119 1.00 65.69 457 ASP A O 1
ATOM 3654 N N . GLU A 1 458 ? -36.578 -19.374 11.012 1.00 68.56 458 GLU A N 1
ATOM 3655 C CA . GLU A 1 458 ? -36.427 -20.750 10.520 1.00 68.56 458 GLU A CA 1
ATOM 3656 C C . GLU A 1 458 ? -35.011 -21.309 10.720 1.00 68.56 458 GLU A C 1
ATOM 3658 O O . GLU A 1 458 ? -34.833 -22.526 10.815 1.00 68.56 458 GLU A O 1
ATOM 3663 N N . ARG A 1 459 ? -33.993 -20.445 10.861 1.00 69.31 459 ARG A N 1
ATOM 3664 C CA . ARG A 1 459 ? -32.602 -20.869 11.081 1.00 69.31 459 ARG A CA 1
ATOM 3665 C C . ARG A 1 459 ? -32.417 -21.635 12.384 1.00 69.31 459 ARG A C 1
ATOM 3667 O O . ARG A 1 459 ? -31.483 -22.441 12.455 1.00 69.31 459 ARG A O 1
ATOM 3674 N N . PHE A 1 460 ? -33.269 -21.389 13.381 1.00 78.75 460 PHE A N 1
ATOM 3675 C CA . PHE A 1 460 ? -33.136 -21.890 14.751 1.00 78.75 460 PHE A CA 1
ATOM 3676 C C . PHE A 1 460 ? -34.228 -22.879 15.174 1.00 78.75 460 PHE A C 1
ATOM 3678 O O . PHE A 1 460 ? -34.117 -23.456 16.262 1.00 78.75 460 PHE A O 1
ATOM 3685 N N . ARG A 1 461 ? -35.233 -23.119 14.321 1.00 74.94 461 ARG A N 1
ATOM 3686 C CA . ARG A 1 461 ? -36.328 -24.064 14.589 1.00 74.94 461 ARG A CA 1
ATOM 3687 C C . ARG A 1 461 ? -35.767 -25.446 14.938 1.00 74.94 461 ARG A C 1
ATOM 3689 O O . ARG A 1 461 ? -34.949 -25.987 14.199 1.00 74.94 461 ARG A O 1
ATOM 3696 N N . ASP A 1 462 ? -36.157 -25.972 16.099 1.00 76.31 462 ASP A N 1
ATOM 3697 C CA . ASP A 1 462 ? -35.704 -27.255 16.668 1.00 76.31 462 ASP A CA 1
ATOM 3698 C C . ASP A 1 462 ? -34.183 -27.401 16.909 1.00 76.31 462 ASP A C 1
ATOM 3700 O O . ASP A 1 462 ? -33.687 -28.494 17.211 1.00 76.31 462 ASP A O 1
ATOM 3704 N N . LYS A 1 463 ? -33.413 -26.308 16.813 1.00 79.69 463 LYS A N 1
ATOM 3705 C CA . LYS A 1 463 ? -31.947 -26.329 16.963 1.00 79.69 463 LYS A CA 1
ATOM 3706 C C . LYS A 1 463 ? -31.443 -25.798 18.297 1.00 79.69 463 LYS A C 1
ATOM 3708 O O . LYS A 1 463 ? -30.285 -26.033 18.628 1.00 79.69 463 LYS A O 1
ATOM 3713 N N . LEU A 1 464 ? -32.258 -25.088 19.067 1.00 86.62 464 LEU A N 1
ATOM 3714 C CA . LEU A 1 464 ? -31.830 -24.472 20.323 1.00 86.62 464 LEU A CA 1
ATOM 3715 C C . LEU A 1 464 ? -32.248 -25.308 21.532 1.00 86.62 464 LEU A C 1
ATOM 3717 O O . LEU A 1 464 ? -33.350 -25.843 21.594 1.00 86.62 464 LEU A O 1
ATOM 3721 N N . GLN A 1 465 ? -31.362 -25.401 22.517 1.00 87.00 465 GLN A N 1
ATOM 3722 C CA . GLN A 1 465 ? -31.640 -26.029 23.800 1.00 87.00 465 GLN A CA 1
ATOM 3723 C C . GLN A 1 465 ? -31.011 -25.207 24.924 1.00 87.00 465 GLN A C 1
ATOM 3725 O O . GLN A 1 465 ? -29.792 -25.131 25.037 1.00 87.00 465 GLN A O 1
ATOM 3730 N N . LEU A 1 466 ? -31.847 -24.605 25.762 1.00 87.50 466 LEU A N 1
ATOM 3731 C CA . LEU A 1 466 ? -31.457 -23.790 26.903 1.00 87.50 466 LEU A CA 1
ATOM 3732 C C . LEU A 1 466 ? -31.489 -24.632 28.186 1.00 87.50 466 LEU A C 1
ATOM 3734 O O . LEU A 1 466 ? -32.519 -25.217 28.531 1.00 87.50 466 LEU A O 1
ATOM 3738 N N . ASP A 1 467 ? -30.360 -24.716 28.886 1.00 84.81 467 ASP A N 1
ATOM 3739 C CA . ASP A 1 467 ? -30.276 -25.407 30.171 1.00 84.81 467 ASP A CA 1
ATOM 3740 C C . ASP A 1 467 ? -30.907 -24.552 31.281 1.00 84.81 467 ASP A C 1
ATOM 3742 O O . ASP A 1 467 ? -30.495 -23.423 31.542 1.00 84.81 467 ASP A O 1
ATOM 3746 N N . LYS A 1 468 ? -31.915 -25.107 31.957 1.00 83.56 468 LYS A N 1
ATOM 3747 C CA . LYS A 1 468 ? -32.706 -24.418 32.991 1.00 83.56 468 LYS A CA 1
ATOM 3748 C C . LYS A 1 468 ? -31.963 -24.143 34.304 1.00 83.56 468 LYS A C 1
ATOM 3750 O O . LYS A 1 468 ? -32.486 -23.429 35.156 1.00 83.56 468 LYS A O 1
ATOM 3755 N N . ASN A 1 469 ? -30.810 -24.770 34.524 1.00 80.94 469 ASN A N 1
ATOM 3756 C CA . ASN A 1 469 ? -30.017 -24.618 35.742 1.00 80.94 469 ASN A CA 1
ATOM 3757 C C . ASN A 1 469 ? -28.800 -23.722 35.516 1.00 80.94 469 ASN A C 1
ATOM 3759 O O . ASN A 1 469 ? -28.449 -22.962 36.413 1.00 80.94 469 ASN A O 1
ATOM 3763 N N . THR A 1 470 ? -28.166 -23.806 34.344 1.00 80.81 470 THR A N 1
ATOM 3764 C CA . THR A 1 470 ? -26.955 -23.032 34.031 1.00 80.81 470 THR A CA 1
ATOM 3765 C C . THR A 1 470 ? -27.219 -21.822 33.140 1.00 80.81 470 THR A C 1
ATOM 3767 O O . THR A 1 470 ? -26.368 -20.943 33.054 1.00 80.81 470 THR A O 1
ATOM 3770 N N . GLY A 1 471 ? -28.368 -21.758 32.459 1.00 81.75 471 GLY A N 1
ATOM 3771 C CA . GLY A 1 471 ? -28.659 -20.728 31.458 1.00 81.75 471 GLY A CA 1
ATOM 3772 C C . GLY A 1 471 ? -27.862 -20.892 30.159 1.00 81.75 471 GLY A C 1
ATOM 3773 O O . GLY A 1 471 ? -27.881 -19.998 29.309 1.00 81.75 471 GLY A O 1
ATOM 3774 N N . SER A 1 472 ? -27.154 -22.016 30.000 1.00 83.31 472 SER A N 1
ATOM 3775 C CA . SER A 1 472 ? -26.332 -22.308 28.825 1.00 83.31 472 SER A CA 1
ATOM 3776 C C . SER A 1 472 ? -27.182 -22.609 27.603 1.00 83.31 472 SER A C 1
ATOM 3778 O O . SER A 1 472 ? -28.096 -23.432 27.666 1.00 83.31 472 SER A O 1
ATOM 3780 N N . LEU A 1 473 ? -26.853 -21.981 26.474 1.00 84.62 473 LEU A N 1
ATOM 3781 C CA . LEU A 1 473 ? -27.531 -22.213 25.204 1.00 84.62 473 LEU A CA 1
ATOM 3782 C C . LEU A 1 473 ? -26.741 -23.208 24.362 1.00 84.62 473 LEU A C 1
ATOM 3784 O O . LEU A 1 473 ? -25.631 -22.925 23.926 1.00 84.62 473 LEU A O 1
ATOM 3788 N N . THR A 1 474 ? -27.333 -24.361 24.091 1.00 82.75 474 THR A N 1
ATOM 3789 C CA . THR A 1 474 ? -26.821 -25.341 23.136 1.00 82.75 474 THR A CA 1
ATOM 3790 C C . THR A 1 474 ? -27.476 -25.132 21.776 1.00 82.75 474 THR A C 1
ATOM 3792 O O . THR A 1 474 ? -28.697 -25.144 21.662 1.00 82.75 474 THR A O 1
ATOM 3795 N N . ILE A 1 475 ? -26.656 -24.962 20.744 1.00 80.62 475 ILE A N 1
ATOM 3796 C CA . ILE A 1 475 ? -27.048 -24.781 19.347 1.00 80.62 475 ILE A CA 1
ATOM 3797 C C . ILE A 1 475 ? -26.692 -26.066 18.604 1.00 80.62 475 ILE A C 1
ATOM 3799 O O . ILE A 1 475 ? -25.519 -26.436 18.520 1.00 80.62 475 ILE A O 1
ATOM 3803 N N . ARG A 1 476 ? -27.697 -26.760 18.079 1.00 75.69 476 ARG A N 1
ATOM 3804 C CA . ARG A 1 476 ? -27.551 -27.964 17.258 1.00 75.69 476 ARG A CA 1
ATOM 3805 C C . ARG A 1 476 ? -27.377 -27.572 15.799 1.00 75.69 476 ARG A C 1
ATOM 3807 O O . ARG A 1 476 ? -28.093 -26.700 15.326 1.00 75.69 476 ARG A O 1
ATOM 3814 N N . ASN A 1 477 ? -26.469 -28.245 15.093 1.00 63.31 477 ASN A N 1
ATOM 3815 C CA . ASN A 1 477 ? -26.155 -27.974 13.687 1.00 63.31 477 ASN A CA 1
ATOM 3816 C C . ASN A 1 477 ? -25.806 -26.489 13.444 1.00 63.31 477 ASN A C 1
ATOM 3818 O O . ASN A 1 477 ? -26.629 -25.720 12.949 1.00 63.31 477 ASN A O 1
ATOM 3822 N N . ILE A 1 478 ? -24.603 -26.114 13.900 1.00 62.88 478 ILE A N 1
ATOM 3823 C CA . ILE A 1 478 ? -24.103 -24.738 14.060 1.00 62.88 478 ILE A CA 1
ATOM 3824 C C . ILE A 1 478 ? -24.601 -23.762 12.995 1.00 62.88 478 ILE A C 1
ATOM 3826 O O . ILE A 1 478 ? -24.296 -23.887 11.812 1.00 62.88 478 ILE A O 1
ATOM 3830 N N . THR A 1 479 ? -25.254 -22.702 13.464 1.00 65.00 479 THR A N 1
ATOM 3831 C CA . THR A 1 479 ? -25.530 -21.514 12.658 1.00 65.00 479 THR A CA 1
ATOM 3832 C C . THR A 1 479 ? -24.426 -20.482 12.909 1.00 65.00 479 THR A C 1
ATOM 3834 O O . THR A 1 479 ? -24.229 -20.047 14.047 1.00 65.00 479 THR A O 1
ATOM 3837 N N . ASN A 1 480 ? -23.689 -20.100 11.862 1.00 60.66 480 ASN A N 1
ATOM 3838 C CA . ASN A 1 480 ? -22.623 -19.095 11.948 1.00 60.66 480 ASN A CA 1
ATOM 3839 C C . ASN A 1 480 ? -23.184 -17.717 12.299 1.00 60.66 480 ASN A C 1
ATOM 3841 O O . ASN A 1 480 ? -24.177 -17.293 11.713 1.00 60.66 480 ASN A O 1
ATOM 3845 N N . GLY A 1 481 ? -22.507 -16.989 13.187 1.00 62.12 481 GLY A N 1
ATOM 3846 C CA . GLY A 1 481 ? -22.814 -15.584 13.443 1.00 62.12 481 GLY A CA 1
ATOM 3847 C C . GLY A 1 481 ? -22.671 -15.142 14.902 1.00 62.12 481 GLY A C 1
ATOM 3848 O O . GLY A 1 481 ? -22.144 -15.886 15.736 1.00 62.12 481 GLY A O 1
ATOM 3849 N N . PRO A 1 482 ? -23.080 -13.896 15.197 1.00 66.38 482 PRO A N 1
ATOM 3850 C CA . PRO A 1 482 ? -22.962 -13.294 16.519 1.00 66.38 482 PRO A CA 1
ATOM 3851 C C . PRO A 1 482 ? -24.148 -13.674 17.416 1.00 66.38 482 PRO A C 1
ATOM 3853 O O . PRO A 1 482 ? -25.296 -13.351 17.120 1.00 66.38 482 PRO A O 1
ATOM 3856 N N . TYR A 1 483 ? -23.862 -14.310 18.546 1.00 75.81 483 TYR A N 1
ATOM 3857 C CA . TYR A 1 483 ? -24.813 -14.625 19.607 1.00 75.81 483 TYR A CA 1
ATOM 3858 C C . TYR A 1 483 ? -24.553 -13.710 20.797 1.00 75.81 483 TYR A C 1
ATOM 3860 O O . TYR A 1 483 ? -23.427 -13.627 21.275 1.00 75.81 483 TYR A O 1
ATOM 3868 N N . LYS A 1 484 ? -25.579 -13.037 21.305 1.00 78.81 484 LYS A N 1
ATOM 3869 C CA . LYS A 1 484 ? -25.475 -12.146 22.462 1.00 78.81 484 LYS A CA 1
ATOM 3870 C C . LYS A 1 484 ? -26.242 -12.740 23.638 1.00 78.81 484 LYS A C 1
ATOM 3872 O O . LYS A 1 484 ? -27.421 -13.059 23.514 1.00 78.81 484 LYS A O 1
ATOM 3877 N N . LEU A 1 485 ? -25.584 -12.864 24.781 1.00 80.81 485 LEU A N 1
ATOM 3878 C CA . LEU A 1 485 ? -26.187 -13.189 26.067 1.00 80.81 485 LEU A CA 1
ATOM 3879 C C . LEU A 1 485 ? -26.415 -11.899 26.848 1.00 80.81 485 LEU A C 1
ATOM 3881 O O . LEU A 1 485 ? -25.491 -11.107 27.011 1.00 80.81 485 LEU A O 1
ATOM 3885 N N . GLN A 1 486 ? -27.610 -11.736 27.400 1.00 82.56 486 GLN A N 1
ATOM 3886 C CA . GLN A 1 486 ? -27.907 -10.745 28.424 1.00 82.56 486 GLN A CA 1
ATOM 3887 C C . GLN A 1 486 ? -28.482 -11.429 29.662 1.00 82.56 486 GLN A C 1
ATOM 3889 O O . GLN A 1 486 ? -29.410 -12.222 29.553 1.00 82.56 486 GLN A O 1
ATOM 3894 N N . ILE A 1 487 ? -27.953 -11.100 30.837 1.00 81.44 487 ILE A N 1
ATOM 3895 C CA . ILE A 1 487 ? -28.513 -11.497 32.132 1.00 81.44 487 ILE A CA 1
ATOM 3896 C C . ILE A 1 487 ? -28.921 -10.221 32.850 1.00 81.44 487 ILE A C 1
ATOM 3898 O O . ILE A 1 487 ? -28.076 -9.362 33.102 1.00 81.44 487 ILE A O 1
ATOM 3902 N N . ILE A 1 488 ? -30.202 -10.090 33.162 1.00 81.81 488 ILE A N 1
ATOM 3903 C CA . ILE A 1 488 ? -30.777 -8.922 33.824 1.00 81.81 488 ILE A CA 1
ATOM 3904 C C . ILE A 1 488 ? -31.301 -9.375 35.181 1.00 81.81 488 ILE A C 1
ATOM 3906 O O . ILE A 1 488 ? -32.129 -10.272 35.238 1.00 81.81 488 ILE A O 1
ATOM 3910 N N . SER A 1 489 ? -30.848 -8.754 36.262 1.00 78.69 489 SER A N 1
ATOM 3911 C CA . SER A 1 489 ? -31.369 -9.000 37.606 1.00 78.69 489 SER A CA 1
ATOM 3912 C C . SER A 1 489 ? -31.573 -7.695 38.359 1.00 78.69 489 SER A C 1
ATOM 3914 O O . SER A 1 489 ? -31.201 -6.619 37.882 1.00 78.69 489 SER A O 1
ATOM 3916 N N . SER A 1 490 ? -32.125 -7.774 39.571 1.00 72.88 490 SER A N 1
ATOM 3917 C CA . SER A 1 490 ? -32.305 -6.591 40.422 1.00 72.88 490 SER A CA 1
ATOM 3918 C C . SER A 1 490 ? -30.981 -5.904 40.794 1.00 72.88 490 SER A C 1
ATOM 3920 O O . SER A 1 490 ? -30.976 -4.733 41.173 1.00 72.88 490 SER A O 1
ATOM 3922 N N . ARG A 1 491 ? -29.852 -6.622 40.689 1.00 66.94 491 ARG A N 1
ATOM 3923 C CA . ARG A 1 491 ? -28.525 -6.168 41.138 1.00 66.94 491 ARG A CA 1
ATOM 3924 C C . ARG A 1 491 ? -27.523 -5.948 40.013 1.00 66.94 491 ARG A C 1
ATOM 3926 O O . ARG A 1 491 ? -26.524 -5.270 40.243 1.00 66.94 491 ARG A O 1
ATOM 3933 N N . ARG A 1 492 ? -27.721 -6.551 38.837 1.00 66.56 492 ARG A N 1
ATOM 3934 C CA . ARG A 1 492 ? -26.738 -6.495 37.747 1.00 66.56 492 ARG A CA 1
ATOM 3935 C C . ARG A 1 492 ? -27.369 -6.642 36.368 1.00 66.56 492 ARG A C 1
ATOM 3937 O O . ARG A 1 492 ? -28.377 -7.317 36.194 1.00 66.56 492 ARG A O 1
ATOM 3944 N N . THR A 1 493 ? -26.681 -6.085 35.378 1.00 67.75 493 THR A N 1
ATOM 3945 C CA . THR A 1 493 ? -26.882 -6.414 33.967 1.00 67.75 493 THR A CA 1
ATOM 3946 C C . THR A 1 493 ? -25.554 -6.895 33.396 1.00 67.75 493 THR A C 1
ATOM 3948 O O . THR A 1 493 ? -24.568 -6.159 33.395 1.00 67.75 493 THR A O 1
ATOM 3951 N N . LEU A 1 494 ? -25.508 -8.150 32.955 1.00 66.38 494 LEU A N 1
ATOM 3952 C CA . LEU A 1 494 ? -24.364 -8.745 32.269 1.00 66.38 494 LEU A CA 1
ATOM 3953 C C . LEU A 1 494 ? -24.699 -8.842 30.782 1.00 66.38 494 LEU A C 1
ATOM 3955 O O . LEU A 1 494 ? -25.763 -9.346 30.441 1.00 66.38 494 LEU A O 1
ATOM 3959 N N . SER A 1 495 ? -23.790 -8.407 29.914 1.00 66.62 495 SER A N 1
ATOM 3960 C CA . SER A 1 495 ? -23.876 -8.631 28.470 1.00 66.62 495 SER A CA 1
ATOM 3961 C C . SER A 1 495 ? -22.605 -9.324 27.998 1.00 66.62 495 SER A C 1
ATOM 3963 O O . SER A 1 495 ? -21.516 -8.996 28.476 1.00 66.62 495 SER A O 1
ATOM 3965 N N . ARG A 1 496 ? -22.743 -10.297 27.100 1.00 63.84 496 ARG A N 1
ATOM 3966 C CA . ARG A 1 496 ? -21.634 -11.021 26.472 1.00 63.84 496 ARG A CA 1
ATOM 3967 C C . ARG A 1 496 ? -21.951 -11.287 25.014 1.00 63.84 496 ARG A C 1
ATOM 3969 O O . ARG A 1 496 ? -23.057 -11.721 24.704 1.00 63.84 496 ARG A O 1
ATOM 3976 N N . GLU A 1 497 ? -20.974 -11.096 24.140 1.00 62.25 497 GLU A N 1
ATOM 3977 C CA . GLU A 1 497 ? -21.074 -11.484 22.738 1.00 62.25 497 GLU A CA 1
ATOM 3978 C C . GLU A 1 497 ? -20.198 -12.716 22.467 1.00 62.25 497 GLU A C 1
ATOM 3980 O O . GLU A 1 497 ? -19.071 -12.842 22.939 1.00 62.25 497 GLU A O 1
ATOM 3985 N N . PHE A 1 498 ? -20.732 -13.651 21.694 1.00 61.34 498 PHE A N 1
ATOM 3986 C CA . PHE A 1 498 ? -20.067 -14.858 21.238 1.00 61.34 498 PHE A CA 1
ATOM 3987 C C . PHE A 1 498 ? -20.131 -14.874 19.720 1.00 61.34 498 PHE A C 1
ATOM 3989 O O . PHE A 1 498 ? -21.210 -14.766 19.144 1.00 61.34 498 PHE A O 1
ATOM 3996 N N . ARG A 1 499 ? -19.002 -15.057 19.038 1.00 57.78 499 ARG A N 1
ATOM 3997 C CA . ARG A 1 499 ? -19.028 -15.282 17.587 1.00 57.78 499 ARG A CA 1
ATOM 3998 C C . ARG A 1 499 ? -18.826 -16.756 17.289 1.00 57.78 499 ARG A C 1
ATOM 4000 O O . ARG A 1 499 ? -17.735 -17.270 17.525 1.00 57.78 499 ARG A O 1
ATOM 4007 N N . VAL A 1 500 ? -19.858 -17.427 16.785 1.00 57.16 500 VAL A N 1
ATOM 4008 C CA . VAL A 1 500 ? -19.801 -18.858 16.459 1.00 57.16 500 VAL A CA 1
ATOM 4009 C C . VAL A 1 500 ? -19.473 -19.045 14.978 1.00 57.16 500 VAL A C 1
ATOM 4011 O O . VAL A 1 500 ? -20.096 -18.409 14.127 1.00 57.16 500 VAL A O 1
ATOM 4014 N N . PHE A 1 501 ? -18.511 -19.920 14.671 1.00 48.69 501 PHE A N 1
ATOM 4015 C CA . PHE A 1 501 ? -18.074 -20.215 13.299 1.00 48.69 501 PHE A CA 1
ATOM 4016 C C . PHE A 1 501 ? -17.942 -21.721 13.045 1.00 48.69 501 PHE A C 1
ATOM 4018 O O . PHE A 1 501 ? -17.369 -22.432 13.869 1.00 48.69 501 PHE A O 1
ATOM 4025 N N . MET A 1 502 ? -18.393 -22.195 11.883 1.00 49.75 502 MET A N 1
ATOM 4026 C CA . MET A 1 502 ? -18.150 -23.539 11.362 1.00 49.75 502 MET A CA 1
ATOM 4027 C C . MET A 1 502 ? -16.761 -23.631 10.740 1.00 49.75 502 MET A C 1
ATOM 4029 O O . MET A 1 502 ? -16.382 -22.828 9.889 1.00 49.75 502 MET A O 1
ATOM 4033 N N . CYS A 1 503 ? -16.001 -24.640 11.151 1.00 44.03 503 CYS A N 1
ATOM 4034 C CA . CYS A 1 503 ? -14.648 -24.878 10.669 1.00 44.03 503 CYS A CA 1
ATOM 4035 C C . CYS A 1 503 ? -14.619 -25.638 9.331 1.00 44.03 503 CYS A C 1
ATOM 4037 O O . CYS A 1 503 ? -14.047 -26.718 9.292 1.00 44.03 503 CYS A O 1
ATOM 4039 N N . CYS A 1 504 ? -15.207 -25.092 8.264 1.00 38.88 504 CYS A N 1
ATOM 4040 C CA . CYS A 1 504 ? -15.074 -25.608 6.893 1.00 38.88 504 CYS A CA 1
ATOM 4041 C C . CYS A 1 504 ? -15.459 -24.527 5.852 1.00 38.88 504 CYS A C 1
ATOM 4043 O O . CYS A 1 504 ? -16.351 -24.789 5.065 1.00 38.88 504 CYS A O 1
ATOM 4045 N N . GLU A 1 505 ? -14.894 -23.309 5.840 1.00 34.50 505 GLU A N 1
ATOM 4046 C CA . GLU A 1 505 ? -15.129 -22.414 4.672 1.00 34.50 505 GLU A CA 1
ATOM 4047 C C . GLU A 1 505 ? -14.175 -21.222 4.514 1.00 34.50 505 GLU A C 1
ATOM 4049 O O . GLU A 1 505 ? -14.040 -20.695 3.416 1.00 34.50 505 GLU A O 1
ATOM 4054 N N . SER A 1 506 ? -13.452 -20.787 5.548 1.00 37.59 506 SER A N 1
ATOM 4055 C CA . SER A 1 506 ? -12.441 -19.742 5.352 1.00 37.59 506 SER A CA 1
ATOM 4056 C C . SER A 1 506 ? -11.125 -20.364 4.888 1.00 37.59 506 SER A C 1
ATOM 4058 O O . SER A 1 506 ? -10.550 -21.170 5.625 1.00 37.59 506 SER A O 1
ATOM 4060 N N . GLY A 1 507 ? -10.639 -19.965 3.709 1.00 40.75 507 GLY A N 1
ATOM 4061 C CA . GLY A 1 507 ? -9.267 -20.213 3.257 1.00 40.75 507 GLY A CA 1
ATOM 4062 C C . GLY A 1 507 ? -8.206 -19.754 4.275 1.00 40.75 507 GLY A C 1
ATOM 4063 O O . GLY A 1 507 ? -8.549 -19.210 5.333 1.00 40.75 507 GLY A O 1
ATOM 4064 N N . PRO A 1 508 ? -6.908 -19.988 4.002 1.00 45.16 508 PRO A N 1
ATOM 4065 C CA . PRO A 1 508 ? -5.853 -19.686 4.959 1.00 45.16 508 PRO A CA 1
ATOM 4066 C C . PRO A 1 508 ? -5.931 -18.222 5.396 1.00 45.16 508 PRO A C 1
ATOM 4068 O O . PRO A 1 508 ? -6.062 -17.321 4.569 1.00 45.16 508 PRO A O 1
ATOM 4071 N N . LYS A 1 509 ? -5.851 -17.975 6.707 1.00 50.88 509 LYS A N 1
ATOM 4072 C CA . LYS A 1 509 ? -5.813 -16.604 7.226 1.00 50.88 509 LYS A CA 1
ATOM 4073 C C . LYS A 1 509 ? -4.516 -15.959 6.748 1.00 50.88 509 LYS A C 1
ATOM 4075 O O . LYS A 1 509 ? -3.437 -16.387 7.165 1.00 50.88 509 LYS A O 1
ATOM 4080 N N . THR A 1 510 ? -4.621 -14.964 5.875 1.00 43.81 510 THR A N 1
ATOM 4081 C CA . THR A 1 510 ? -3.451 -14.252 5.359 1.00 43.81 510 THR A CA 1
ATOM 4082 C C . THR A 1 510 ? -2.935 -13.273 6.405 1.00 43.81 510 THR A C 1
ATOM 4084 O O . THR A 1 510 ? -3.700 -12.489 6.968 1.00 43.81 510 THR A O 1
ATOM 4087 N N . VAL A 1 511 ? -1.637 -13.329 6.687 1.00 43.53 511 VAL A N 1
ATOM 4088 C CA . VAL A 1 511 ? -0.954 -12.410 7.600 1.00 43.53 511 VAL A CA 1
ATOM 4089 C C . VAL A 1 511 ? 0.228 -11.804 6.855 1.00 43.53 511 VAL A C 1
ATOM 4091 O O . VAL A 1 511 ? 1.220 -12.487 6.609 1.00 43.53 511 VAL A O 1
ATOM 4094 N N . SER A 1 512 ? 0.109 -10.526 6.501 1.00 42.59 512 SER A N 1
ATOM 4095 C CA . SER A 1 512 ? 1.165 -9.768 5.824 1.00 42.59 512 SER A CA 1
ATOM 4096 C C . SER A 1 512 ? 2.034 -9.044 6.847 1.00 42.59 512 SER A C 1
ATOM 4098 O O . SER A 1 512 ? 1.519 -8.326 7.709 1.00 42.59 512 SER A O 1
ATOM 4100 N N . VAL A 1 513 ? 3.350 -9.247 6.772 1.00 43.31 513 VAL A N 1
ATOM 4101 C CA . VAL A 1 513 ? 4.313 -8.748 7.764 1.00 43.31 513 VAL A CA 1
ATOM 4102 C C . VAL A 1 513 ? 5.528 -8.154 7.068 1.00 43.31 513 VAL A C 1
ATOM 4104 O O . VAL A 1 513 ? 6.083 -8.745 6.140 1.00 43.31 513 VAL A O 1
ATOM 4107 N N . MET A 1 514 ? 5.983 -6.997 7.544 1.00 40.06 514 MET A N 1
ATOM 4108 C CA . MET A 1 514 ? 7.230 -6.402 7.079 1.00 40.06 514 MET A CA 1
ATOM 4109 C C . MET A 1 514 ? 8.433 -7.114 7.702 1.00 40.06 514 MET A C 1
ATOM 4111 O O . MET A 1 514 ? 8.434 -7.474 8.880 1.00 40.06 514 MET A O 1
ATOM 4115 N N . MET A 1 515 ? 9.486 -7.307 6.906 1.00 45.84 515 MET A N 1
ATOM 4116 C CA . MET A 1 515 ? 10.755 -7.834 7.412 1.00 45.84 515 MET A CA 1
ATOM 4117 C C . MET A 1 515 ? 11.250 -7.005 8.617 1.00 45.84 515 MET A C 1
ATOM 4119 O O . MET A 1 515 ? 11.081 -5.791 8.646 1.00 45.84 515 MET A O 1
ATOM 4123 N N . GLU A 1 516 ? 11.864 -7.675 9.594 1.00 42.78 516 GLU A N 1
ATOM 4124 C CA . GLU A 1 516 ? 12.369 -7.155 10.879 1.00 42.78 516 GLU A CA 1
ATOM 4125 C C . GLU A 1 516 ? 11.303 -6.787 11.928 1.00 42.78 516 GLU A C 1
ATOM 4127 O O . GLU A 1 516 ? 11.644 -6.591 13.096 1.00 42.78 516 GLU A O 1
ATOM 4132 N N . GLU A 1 517 ? 10.011 -6.794 11.587 1.00 44.06 517 GLU A N 1
ATOM 4133 C CA . GLU A 1 517 ? 8.943 -6.646 12.581 1.00 44.06 517 GLU A CA 1
ATOM 4134 C C . GLU A 1 517 ? 8.680 -7.958 13.337 1.00 44.06 517 GLU A C 1
ATOM 4136 O O . GLU A 1 517 ? 9.039 -9.051 12.894 1.00 44.06 517 GLU A O 1
ATOM 4141 N N . CYS A 1 518 ? 8.056 -7.863 14.511 1.00 43.06 518 CYS A N 1
ATOM 4142 C CA . CYS A 1 518 ? 7.487 -9.017 15.204 1.00 43.06 518 CYS A CA 1
ATOM 4143 C C . CYS A 1 518 ? 6.019 -9.154 14.799 1.00 43.06 518 CYS A C 1
ATOM 4145 O O . CYS A 1 518 ? 5.296 -8.158 14.792 1.00 43.06 518 CYS A O 1
ATOM 4147 N N . PHE A 1 519 ? 5.550 -10.374 14.558 1.00 50.47 519 PHE A N 1
ATOM 4148 C CA . PHE A 1 519 ? 4.129 -10.627 14.331 1.00 50.47 519 PHE A CA 1
ATOM 4149 C C . PHE A 1 519 ? 3.626 -11.784 15.177 1.00 50.47 519 PHE A C 1
ATOM 4151 O O . PHE A 1 519 ? 4.389 -12.623 15.656 1.00 50.47 519 PHE A O 1
ATOM 4158 N N . ILE A 1 520 ? 2.314 -11.799 15.378 1.00 53.53 520 ILE A N 1
ATOM 4159 C CA . ILE A 1 520 ? 1.634 -12.807 16.179 1.00 53.53 520 ILE A CA 1
ATOM 4160 C C . ILE A 1 520 ? 0.620 -13.496 15.280 1.00 53.53 520 ILE A C 1
ATOM 4162 O O . ILE A 1 520 ? -0.264 -12.848 14.723 1.00 53.53 520 ILE A O 1
ATOM 4166 N N . LEU A 1 521 ? 0.720 -14.815 15.173 1.00 56.91 521 LEU A N 1
ATOM 4167 C CA . LEU A 1 521 ? -0.322 -15.650 14.601 1.00 56.91 521 LEU A CA 1
ATOM 4168 C C . LEU A 1 521 ? -1.396 -15.858 15.665 1.00 56.91 521 LEU A C 1
ATOM 4170 O O . LEU A 1 521 ? -1.251 -16.666 16.589 1.00 56.91 521 LEU A O 1
ATOM 4174 N N . ILE A 1 522 ? -2.445 -15.041 15.577 1.00 52.41 522 ILE A N 1
ATOM 4175 C CA . ILE A 1 522 ? -3.507 -14.992 16.579 1.00 52.41 522 ILE A CA 1
ATOM 4176 C C . ILE A 1 522 ? -4.537 -16.086 16.298 1.00 52.41 522 ILE A C 1
ATOM 4178 O O . ILE A 1 522 ? -5.100 -16.187 15.207 1.00 52.41 522 ILE A O 1
ATOM 4182 N N . THR A 1 523 ? -4.800 -16.897 17.317 1.00 55.59 523 THR A N 1
ATOM 4183 C CA . THR A 1 523 ? -5.750 -18.007 17.257 1.00 55.59 523 THR A CA 1
ATOM 4184 C C . THR A 1 523 ? -7.189 -17.600 17.598 1.00 55.59 523 THR A C 1
ATOM 4186 O O . THR A 1 523 ? -8.135 -18.181 17.085 1.00 55.59 523 THR A O 1
ATOM 4189 N N . ASP A 1 524 ? -7.388 -16.560 18.408 1.00 49.34 524 ASP A N 1
ATOM 4190 C CA . ASP A 1 524 ? -8.702 -16.030 18.825 1.00 49.34 524 ASP A CA 1
ATOM 4191 C C . ASP A 1 524 ? -9.631 -17.012 19.587 1.00 49.34 524 ASP A C 1
ATOM 4193 O O . ASP A 1 524 ? -10.808 -16.700 19.773 1.00 49.34 524 ASP A O 1
ATOM 4197 N N . PHE A 1 525 ? -9.136 -18.160 20.072 1.00 50.75 525 PHE A N 1
ATOM 4198 C CA . PHE A 1 525 ? -9.882 -19.073 20.956 1.00 50.75 525 PHE A CA 1
ATOM 4199 C C . PHE A 1 525 ? -9.160 -19.292 22.295 1.00 50.75 525 PHE A C 1
ATOM 4201 O O . PHE A 1 525 ? -7.938 -19.166 22.386 1.00 50.75 525 PHE A O 1
ATOM 4208 N N . ASN A 1 526 ? -9.923 -19.589 23.352 1.00 47.78 526 ASN A N 1
ATOM 4209 C CA . ASN A 1 526 ? -9.372 -20.029 24.635 1.00 47.78 526 ASN A CA 1
ATOM 4210 C C . ASN A 1 526 ? -9.201 -21.552 24.604 1.00 47.78 526 ASN A C 1
ATOM 4212 O O . ASN A 1 526 ? -10.090 -22.266 24.148 1.00 47.78 526 ASN A O 1
ATOM 4216 N N . ILE A 1 527 ? -8.053 -22.022 25.079 1.00 53.97 527 ILE A N 1
ATOM 4217 C CA . ILE A 1 527 ? -7.747 -23.447 25.227 1.00 53.97 527 ILE A CA 1
ATOM 4218 C C . ILE A 1 527 ? -8.286 -23.902 26.595 1.00 53.97 527 ILE A C 1
ATOM 4220 O O . ILE A 1 527 ? -8.210 -23.127 27.550 1.00 53.97 527 ILE A O 1
ATOM 4224 N N . GLU A 1 528 ? -8.838 -25.110 26.734 1.00 55.84 528 GLU A N 1
ATOM 4225 C CA . GLU A 1 528 ? -9.214 -25.660 28.048 1.00 55.84 528 GLU A CA 1
ATOM 4226 C C . GLU A 1 528 ? -7.981 -26.217 28.786 1.00 55.84 528 GLU A C 1
ATOM 4228 O O . GLU A 1 528 ? -6.893 -26.351 28.224 1.00 55.84 528 GLU A O 1
ATOM 4233 N N . SER A 1 529 ? -8.092 -26.487 30.088 1.00 52.78 529 SER A N 1
ATOM 4234 C CA . SER A 1 529 ? -6.984 -27.080 30.851 1.00 52.78 529 SER A CA 1
ATOM 4235 C C . SER A 1 529 ? -6.637 -28.473 30.295 1.00 52.78 529 SER A C 1
ATOM 4237 O O . SER A 1 529 ? -7.532 -29.250 29.980 1.00 52.78 529 SER A O 1
ATOM 4239 N N . GLU A 1 530 ? -5.341 -28.788 30.174 1.00 57.59 530 GLU A N 1
ATOM 4240 C CA . GLU A 1 530 ? -4.808 -30.065 29.651 1.00 57.59 530 GLU A CA 1
ATOM 4241 C C . GLU A 1 530 ? -4.949 -30.315 28.130 1.00 57.59 530 GLU A C 1
ATOM 4243 O O . GLU A 1 530 ? -4.605 -31.399 27.649 1.00 57.59 530 GLU A O 1
ATOM 4248 N N . GLU A 1 531 ? -5.390 -29.337 27.333 1.00 68.56 531 GLU A N 1
ATOM 4249 C CA . GLU A 1 531 ? -5.406 -29.459 25.867 1.00 68.56 531 GLU A CA 1
ATOM 4250 C C . GLU A 1 531 ? -4.050 -29.087 25.234 1.00 68.56 531 GLU A C 1
ATOM 4252 O O . GLU A 1 531 ? -3.327 -28.211 25.724 1.00 68.56 531 GLU A O 1
ATOM 4257 N N . ARG A 1 532 ? -3.678 -29.778 24.140 1.00 71.75 532 ARG A N 1
ATOM 4258 C CA . ARG A 1 532 ? -2.364 -29.624 23.484 1.00 71.75 532 ARG A CA 1
ATOM 4259 C C . ARG A 1 532 ? -2.461 -28.778 22.220 1.00 71.75 532 ARG A C 1
ATOM 4261 O O . ARG A 1 532 ? -3.257 -29.069 21.326 1.00 71.75 532 ARG A O 1
ATOM 4268 N N . VAL A 1 533 ? -1.567 -27.797 22.122 1.00 80.62 533 VAL A N 1
ATOM 4269 C CA . VAL A 1 533 ? -1.351 -26.982 20.926 1.00 80.62 533 VAL A CA 1
ATOM 4270 C C . VAL A 1 533 ? -0.028 -27.362 20.268 1.00 80.62 533 VAL A C 1
ATOM 4272 O O . VAL A 1 533 ? 0.979 -27.565 20.949 1.00 80.62 533 VAL A O 1
ATOM 4275 N N . GLN A 1 534 ? -0.025 -27.457 18.943 1.00 85.81 534 GLN A N 1
ATOM 4276 C CA . GLN A 1 534 ? 1.162 -27.715 18.142 1.00 85.81 534 GLN A CA 1
ATOM 4277 C C . GLN A 1 534 ? 1.178 -26.792 16.926 1.00 85.81 534 GLN A C 1
ATOM 4279 O O . GLN A 1 534 ? 0.294 -26.847 16.082 1.00 85.81 534 GLN A O 1
ATOM 4284 N N . TRP A 1 535 ? 2.223 -25.986 16.804 1.00 88.12 535 TRP A N 1
ATOM 4285 C CA . TRP A 1 535 ? 2.521 -25.222 15.602 1.00 88.12 535 TRP A CA 1
ATOM 4286 C C . TRP A 1 535 ? 3.523 -25.963 14.732 1.00 88.12 535 TRP A C 1
ATOM 4288 O O . TRP A 1 535 ? 4.493 -26.541 15.223 1.00 88.12 535 TRP A O 1
ATOM 4298 N N . SER A 1 536 ? 3.311 -25.894 13.428 1.00 84.69 536 SER A N 1
ATOM 4299 C CA . SER A 1 536 ? 4.176 -26.452 12.396 1.00 84.69 536 SER A CA 1
ATOM 4300 C C . SER A 1 536 ? 4.335 -25.473 11.242 1.00 84.69 536 SER A C 1
ATOM 4302 O O . SER A 1 536 ? 3.462 -24.649 10.989 1.00 84.69 536 SER A O 1
ATOM 4304 N N . PHE A 1 537 ? 5.459 -25.570 10.547 1.00 84.31 537 PHE A N 1
ATOM 4305 C CA . PHE A 1 537 ? 5.749 -24.836 9.324 1.00 84.31 537 PHE A CA 1
ATOM 4306 C C . PHE A 1 537 ? 6.270 -25.841 8.297 1.00 84.31 537 PHE A C 1
ATOM 4308 O O . PHE A 1 537 ? 7.303 -26.488 8.506 1.00 84.31 537 PHE A O 1
ATOM 4315 N N . GLY A 1 538 ? 5.503 -26.049 7.225 1.00 74.50 538 GLY A N 1
ATOM 4316 C CA . GLY A 1 538 ? 5.671 -27.223 6.365 1.00 74.50 538 GLY A CA 1
ATOM 4317 C C . GLY A 1 538 ? 5.576 -28.532 7.167 1.00 74.50 538 GLY A C 1
ATOM 4318 O O . GLY A 1 538 ? 4.675 -28.708 7.982 1.00 74.50 538 GLY A O 1
ATOM 4319 N N . ALA A 1 539 ? 6.531 -29.448 6.974 1.00 75.69 539 ALA A N 1
ATOM 4320 C CA . ALA A 1 539 ? 6.571 -30.738 7.676 1.00 75.69 539 ALA A CA 1
ATOM 4321 C C . ALA A 1 539 ? 7.183 -30.681 9.093 1.00 75.69 539 ALA A C 1
ATOM 4323 O O . ALA A 1 539 ? 7.244 -31.704 9.777 1.00 75.69 539 ALA A O 1
ATOM 4324 N N . LYS A 1 540 ? 7.681 -29.520 9.535 1.00 82.56 540 LYS A N 1
ATOM 4325 C CA . LYS A 1 540 ? 8.440 -29.394 10.785 1.00 82.56 540 LYS A CA 1
ATOM 4326 C C . LYS A 1 540 ? 7.610 -28.758 11.891 1.00 82.56 540 LYS A C 1
ATOM 4328 O O . LYS A 1 540 ? 6.919 -27.768 11.673 1.00 82.56 540 LYS A O 1
ATOM 4333 N N . THR A 1 541 ? 7.728 -29.295 13.100 1.00 87.56 541 THR A N 1
ATOM 4334 C CA . THR A 1 541 ? 7.114 -28.727 14.306 1.00 87.56 541 THR A CA 1
ATOM 4335 C C . THR A 1 541 ? 7.922 -27.526 14.794 1.00 87.56 541 THR A C 1
ATOM 4337 O O . THR A 1 541 ? 9.128 -27.640 14.983 1.00 87.56 541 THR A O 1
ATOM 4340 N N . LEU A 1 542 ? 7.258 -26.391 15.014 1.00 87.94 542 LEU A N 1
ATOM 4341 C CA . LEU A 1 542 ? 7.858 -25.153 15.518 1.00 87.94 542 LEU A CA 1
ATOM 4342 C C . LEU A 1 542 ? 7.760 -25.026 17.036 1.00 87.94 542 LEU A C 1
ATOM 4344 O O . LEU A 1 542 ? 8.738 -24.684 17.694 1.00 87.94 542 LEU A O 1
ATOM 4348 N N . ALA A 1 543 ? 6.581 -25.286 17.595 1.00 86.62 543 ALA A N 1
ATOM 4349 C CA . ALA A 1 543 ? 6.335 -25.178 19.027 1.00 86.62 543 ALA A CA 1
ATOM 4350 C C . ALA A 1 543 ? 5.209 -26.123 19.440 1.00 86.62 543 ALA A C 1
ATOM 4352 O O . ALA A 1 543 ? 4.231 -26.277 18.709 1.00 86.62 543 ALA A O 1
ATOM 4353 N N . THR A 1 544 ? 5.313 -26.721 20.621 1.00 85.62 544 THR A N 1
ATOM 4354 C CA . THR A 1 544 ? 4.207 -27.426 21.272 1.00 85.62 544 THR A CA 1
ATOM 4355 C C . THR A 1 544 ? 4.043 -26.930 22.695 1.00 85.62 544 THR A C 1
ATOM 4357 O O . THR A 1 544 ? 5.021 -26.544 23.331 1.00 85.62 544 THR A O 1
ATOM 4360 N N . GLY A 1 545 ? 2.814 -26.924 23.196 1.00 78.19 545 GLY A N 1
ATOM 4361 C CA . GLY A 1 545 ? 2.527 -26.511 24.564 1.00 78.19 545 GLY A CA 1
ATOM 4362 C C . GLY A 1 545 ? 1.203 -27.066 25.062 1.00 78.19 545 GLY A C 1
ATOM 4363 O O . GLY A 1 545 ? 0.405 -27.608 24.293 1.00 78.19 545 GLY A O 1
ATOM 4364 N N . MET A 1 546 ? 0.986 -26.939 26.366 1.00 73.31 546 MET A N 1
ATOM 4365 C CA . MET A 1 546 ? -0.249 -27.327 27.035 1.00 73.31 546 MET A CA 1
ATOM 4366 C C . MET A 1 546 ? -0.762 -26.135 27.839 1.00 73.31 546 MET A C 1
ATOM 4368 O O . MET A 1 546 ? 0.009 -25.453 28.518 1.00 73.31 546 MET A O 1
ATOM 4372 N N . ASN A 1 547 ? -2.055 -25.846 27.730 1.00 62.94 547 ASN A N 1
ATOM 4373 C CA . ASN A 1 547 ? -2.629 -24.716 28.445 1.00 62.94 547 ASN A CA 1
ATOM 4374 C C . ASN A 1 547 ? -2.629 -24.953 29.964 1.00 62.94 547 ASN A C 1
ATOM 4376 O O . ASN A 1 547 ? -2.988 -26.031 30.437 1.00 62.94 547 ASN A O 1
ATOM 4380 N N . GLY A 1 548 ? -2.224 -23.925 30.713 1.00 58.56 548 GLY A N 1
ATOM 4381 C CA . GLY A 1 548 ? -2.083 -23.958 32.170 1.00 58.56 548 GLY A CA 1
ATOM 4382 C C . GLY A 1 548 ? -0.739 -24.486 32.688 1.00 58.56 548 GLY A C 1
ATOM 4383 O O . GLY A 1 548 ? -0.479 -24.345 33.879 1.00 58.56 548 GLY A O 1
ATOM 4384 N N . ASP A 1 549 ? 0.134 -25.024 31.826 1.00 65.00 549 ASP A N 1
ATOM 4385 C CA . ASP A 1 549 ? 1.439 -25.565 32.229 1.00 65.00 549 ASP A CA 1
ATOM 4386 C C . ASP A 1 549 ? 2.556 -25.154 31.252 1.00 65.00 549 ASP A C 1
ATOM 4388 O O . ASP A 1 549 ? 2.837 -25.817 30.249 1.00 65.00 549 ASP A O 1
ATOM 4392 N N . SER A 1 550 ? 3.229 -24.044 31.566 1.00 64.19 550 SER A N 1
ATOM 4393 C CA . SER A 1 550 ? 4.355 -23.523 30.780 1.00 64.19 550 SER A CA 1
ATOM 4394 C C . SER A 1 550 ? 5.603 -24.411 30.829 1.00 64.19 550 SER A C 1
ATOM 4396 O O . SER A 1 550 ? 6.467 -24.281 29.962 1.00 64.19 550 SER A O 1
ATOM 4398 N N . SER A 1 551 ? 5.697 -25.348 31.783 1.00 70.25 551 SER A N 1
ATOM 4399 C CA . SER A 1 551 ? 6.819 -26.296 31.869 1.00 70.25 551 SER A CA 1
ATOM 4400 C C . SER A 1 551 ? 6.782 -27.363 30.769 1.00 70.25 551 SER A C 1
ATOM 4402 O O . SER A 1 551 ? 7.781 -28.036 30.514 1.00 70.25 551 SER A O 1
ATOM 4404 N N . LYS A 1 552 ? 5.637 -27.509 30.089 1.00 74.12 552 LYS A N 1
ATOM 4405 C CA . LYS A 1 552 ? 5.423 -28.462 28.990 1.00 74.12 552 LYS A CA 1
ATOM 4406 C C . LYS A 1 552 ? 5.658 -27.861 27.608 1.00 74.12 552 LYS A C 1
ATOM 4408 O O . LYS A 1 552 ? 5.438 -28.553 26.614 1.00 74.12 552 LYS A O 1
ATOM 4413 N N . THR A 1 553 ? 6.088 -26.603 27.528 1.00 80.06 553 THR A N 1
ATOM 4414 C CA . THR A 1 553 ? 6.406 -25.963 26.251 1.00 80.06 553 THR A CA 1
ATOM 4415 C C . THR A 1 553 ? 7.703 -26.531 25.683 1.00 80.06 553 THR A C 1
ATOM 4417 O O . THR A 1 553 ? 8.732 -26.552 26.355 1.00 80.06 553 THR A O 1
ATOM 4420 N N . SER A 1 554 ? 7.673 -26.960 24.424 1.00 82.38 554 SER A N 1
ATOM 4421 C CA . SER A 1 554 ? 8.868 -27.349 23.676 1.00 82.38 554 SER A CA 1
ATOM 4422 C C . SER A 1 554 ? 8.909 -26.634 22.333 1.00 82.38 554 SER A C 1
ATOM 4424 O O . SER A 1 554 ? 7.898 -26.535 21.638 1.00 82.38 554 SER A O 1
ATOM 4426 N N . TYR A 1 555 ? 10.082 -26.129 21.964 1.00 86.25 555 TYR A N 1
ATOM 4427 C CA . TYR A 1 555 ? 10.323 -25.515 20.663 1.00 86.25 555 TYR A CA 1
ATOM 4428 C C . TYR A 1 555 ? 11.084 -26.497 19.776 1.00 86.25 555 TYR A C 1
ATOM 4430 O O . TYR A 1 555 ? 11.957 -27.226 20.248 1.00 86.25 555 TYR A O 1
ATOM 4438 N N . GLY A 1 556 ? 10.723 -26.548 18.497 1.00 80.00 556 GLY A N 1
ATOM 4439 C CA . GLY A 1 556 ? 11.426 -27.361 17.514 1.00 80.00 556 GLY A CA 1
ATOM 4440 C C . GLY A 1 556 ? 12.801 -26.784 17.193 1.00 80.00 556 GLY A C 1
ATOM 4441 O O . GLY A 1 556 ? 13.001 -25.572 17.224 1.00 80.00 556 GLY A O 1
ATOM 4442 N N . ASP A 1 557 ? 13.745 -27.652 16.832 1.00 74.94 557 ASP A N 1
ATOM 4443 C CA . ASP A 1 557 ? 15.126 -27.268 16.507 1.00 74.94 557 ASP A CA 1
ATOM 4444 C C . ASP A 1 557 ? 15.291 -26.812 15.044 1.00 74.94 557 ASP A C 1
ATOM 4446 O O . ASP A 1 557 ? 16.301 -27.072 14.390 1.00 74.94 557 ASP A O 1
ATOM 4450 N N . ASP A 1 558 ? 14.276 -26.151 14.473 1.00 78.44 558 ASP A N 1
ATOM 4451 C CA . ASP A 1 558 ? 14.463 -25.540 13.161 1.00 78.44 558 ASP A CA 1
ATOM 4452 C C . ASP A 1 558 ? 15.363 -24.308 13.305 1.00 78.44 558 ASP A C 1
ATOM 4454 O O . ASP A 1 558 ? 14.962 -23.278 13.855 1.00 78.44 558 ASP A O 1
ATOM 4458 N N . GLY A 1 559 ? 16.584 -24.407 12.769 1.00 71.69 559 GLY A N 1
ATOM 4459 C CA . GLY A 1 559 ? 17.568 -23.324 12.767 1.00 71.69 559 GLY A CA 1
ATOM 4460 C C . GLY A 1 559 ? 17.053 -22.007 12.173 1.00 71.69 559 GLY A C 1
ATOM 4461 O O . GLY A 1 559 ? 17.597 -20.952 12.495 1.00 71.69 559 GLY A O 1
ATOM 4462 N N . ARG A 1 560 ? 15.977 -22.030 11.372 1.00 75.44 560 ARG A N 1
ATOM 4463 C CA . ARG A 1 560 ? 15.288 -20.825 10.892 1.00 75.44 560 ARG A CA 1
ATOM 4464 C C . ARG A 1 560 ? 14.713 -19.998 12.042 1.00 75.44 560 ARG A C 1
ATOM 4466 O O . ARG A 1 560 ? 14.813 -18.775 11.995 1.00 75.44 560 ARG A O 1
ATOM 4473 N N . PHE A 1 561 ? 14.131 -20.624 13.064 1.00 79.00 561 PHE A N 1
ATOM 4474 C CA . PHE A 1 561 ? 13.318 -19.957 14.095 1.00 79.00 561 PHE A CA 1
ATOM 4475 C C . PHE A 1 561 ? 13.932 -19.964 15.504 1.00 79.00 561 PHE A C 1
ATOM 4477 O O . PHE A 1 561 ? 13.307 -19.465 16.443 1.00 79.00 561 PHE A O 1
ATOM 4484 N N . ARG A 1 562 ? 15.149 -20.500 15.660 1.00 75.69 562 ARG A N 1
ATOM 4485 C CA . ARG A 1 562 ? 15.861 -20.589 16.945 1.00 75.69 562 ARG A CA 1
ATOM 4486 C C . ARG A 1 562 ? 15.869 -19.241 17.684 1.00 75.69 562 ARG A C 1
ATOM 4488 O O . ARG A 1 562 ? 16.199 -18.218 17.093 1.00 75.69 562 ARG A O 1
ATOM 4495 N N . ASP A 1 563 ? 15.467 -19.261 18.956 1.00 77.06 563 ASP A N 1
ATOM 4496 C CA . ASP A 1 563 ? 15.364 -18.109 19.873 1.00 77.06 563 ASP A CA 1
ATOM 4497 C C . ASP A 1 563 ? 14.388 -16.984 19.459 1.00 77.06 563 ASP A C 1
ATOM 4499 O O . ASP A 1 563 ? 14.365 -15.917 20.075 1.00 77.06 563 ASP A O 1
ATOM 4503 N N . ARG A 1 564 ? 13.549 -17.199 18.434 1.00 79.75 564 ARG A N 1
ATOM 4504 C CA . ARG A 1 564 ? 12.623 -16.177 17.902 1.00 79.75 564 ARG A CA 1
ATOM 4505 C C . ARG A 1 564 ? 11.143 -16.481 18.120 1.00 79.75 564 ARG A C 1
ATOM 4507 O O . ARG A 1 564 ? 10.308 -15.667 17.731 1.00 79.75 564 ARG A O 1
ATOM 4514 N N . LEU A 1 565 ? 10.814 -17.624 18.714 1.00 82.38 565 LEU A N 1
ATOM 4515 C CA . LEU A 1 565 ? 9.438 -18.065 18.931 1.00 82.38 565 LEU A CA 1
ATOM 4516 C C . LEU A 1 565 ? 9.004 -17.849 20.377 1.00 82.38 565 LEU A C 1
ATOM 4518 O O . LEU A 1 565 ? 9.768 -18.087 21.310 1.00 82.38 565 LEU A O 1
ATOM 4522 N N . GLU A 1 566 ? 7.750 -17.452 20.556 1.00 80.62 566 GLU A N 1
ATOM 4523 C CA . GLU A 1 566 ? 7.110 -17.390 21.866 1.00 80.62 566 GLU A CA 1
ATOM 4524 C C . GLU A 1 566 ? 5.668 -17.898 21.764 1.00 80.62 566 GLU A C 1
ATOM 4526 O O . GLU A 1 566 ? 4.846 -17.337 21.038 1.00 80.62 566 GLU A O 1
ATOM 4531 N N . LEU A 1 567 ? 5.373 -18.996 22.465 1.00 79.12 567 LEU A N 1
ATOM 4532 C CA . LEU A 1 567 ? 4.049 -19.612 22.501 1.00 79.12 567 LEU A CA 1
ATOM 4533 C C . LEU A 1 567 ? 3.228 -19.065 23.677 1.00 79.12 567 LEU A C 1
ATOM 4535 O O . LEU A 1 567 ? 3.633 -19.157 24.835 1.00 79.12 567 LEU A O 1
ATOM 4539 N N . HIS A 1 568 ? 2.034 -18.550 23.394 1.00 69.81 568 HIS A N 1
ATOM 4540 C CA . HIS A 1 568 ? 1.115 -18.060 24.417 1.00 69.81 568 HIS A CA 1
ATOM 4541 C C . HIS A 1 568 ? 0.202 -19.180 24.929 1.00 69.81 568 HIS A C 1
ATOM 4543 O O . HIS A 1 568 ? -0.749 -19.580 24.266 1.00 69.81 568 HIS A O 1
ATOM 4549 N N . HIS A 1 569 ? 0.461 -19.648 26.149 1.00 64.31 569 HIS A N 1
ATOM 4550 C CA . HIS A 1 569 ? -0.159 -20.834 26.762 1.00 64.31 569 HIS A CA 1
ATOM 4551 C C . HIS A 1 569 ? -1.695 -20.775 26.879 1.00 64.31 569 HIS A C 1
ATOM 4553 O O . HIS A 1 569 ? -2.348 -21.798 26.720 1.00 64.31 569 HIS A O 1
ATOM 4559 N N . GLN A 1 570 ? -2.269 -19.589 27.120 1.00 57.44 570 GLN A N 1
ATOM 4560 C CA . GLN A 1 570 ? -3.719 -19.410 27.313 1.00 57.44 570 GLN A CA 1
ATOM 4561 C C . GLN A 1 570 ? -4.520 -19.347 26.006 1.00 57.44 570 GLN A C 1
ATOM 4563 O O . GLN A 1 570 ? -5.712 -19.647 25.997 1.00 57.44 570 GLN A O 1
ATOM 4568 N N . THR A 1 571 ? -3.894 -18.916 24.909 1.00 60.19 571 THR A N 1
ATOM 4569 C CA . THR A 1 571 ? -4.571 -18.723 23.615 1.00 60.19 571 THR A CA 1
ATOM 4570 C C . THR A 1 571 ? -4.110 -19.712 22.555 1.00 60.19 571 THR A C 1
ATOM 4572 O O . THR A 1 571 ? -4.810 -19.939 21.578 1.00 60.19 571 THR A O 1
ATOM 4575 N N . GLY A 1 572 ? -2.919 -20.288 22.698 1.00 68.00 572 GLY A N 1
ATOM 4576 C CA . GLY A 1 572 ? -2.254 -21.037 21.635 1.00 68.00 572 GLY A CA 1
ATOM 4577 C C . GLY A 1 572 ? -1.669 -20.160 20.533 1.00 68.00 572 GLY A C 1
ATOM 4578 O O . GLY A 1 572 ? -1.246 -20.704 19.518 1.00 68.00 572 GLY A O 1
ATOM 4579 N N . SER A 1 573 ? -1.636 -18.833 20.700 1.00 70.50 573 SER A N 1
ATOM 4580 C CA . SER A 1 573 ? -1.033 -17.919 19.720 1.00 70.50 573 SER A CA 1
ATOM 4581 C C . SER A 1 573 ? 0.481 -18.099 19.663 1.00 70.50 573 SER A C 1
ATOM 4583 O O . SER A 1 573 ? 1.115 -18.314 20.698 1.00 70.50 573 SER A O 1
ATOM 4585 N N . LEU A 1 574 ? 1.063 -17.947 18.475 1.00 77.25 574 LEU A N 1
ATOM 4586 C CA . LEU A 1 574 ? 2.511 -17.992 18.276 1.00 77.25 574 LEU A CA 1
ATOM 4587 C C . LEU A 1 574 ? 3.027 -16.613 17.873 1.00 77.25 574 LEU A C 1
ATOM 4589 O O . LEU A 1 574 ? 2.587 -16.056 16.871 1.00 77.25 574 LEU A O 1
ATOM 4593 N N . THR A 1 575 ? 3.971 -16.081 18.638 1.00 70.56 575 THR A N 1
ATOM 4594 C CA . THR A 1 575 ? 4.700 -14.857 18.304 1.00 70.56 575 THR A CA 1
ATOM 4595 C C . THR A 1 575 ? 6.013 -15.222 17.620 1.00 70.56 575 THR A C 1
ATOM 4597 O O . THR A 1 575 ? 6.775 -16.040 18.138 1.00 70.56 575 THR A O 1
ATOM 4600 N N . ILE A 1 576 ? 6.285 -14.596 16.475 1.00 74.75 576 ILE A N 1
ATOM 4601 C CA . ILE A 1 576 ? 7.551 -14.683 15.749 1.00 74.75 576 ILE A CA 1
ATOM 4602 C C . ILE A 1 576 ? 8.234 -13.319 15.853 1.00 74.75 576 ILE A C 1
ATOM 4604 O O . ILE A 1 576 ? 7.660 -12.288 15.493 1.00 74.75 576 ILE A O 1
ATOM 4608 N N . LYS A 1 577 ? 9.464 -13.306 16.368 1.00 63.31 577 LYS A N 1
ATOM 4609 C CA . LYS A 1 577 ? 10.274 -12.095 16.544 1.00 63.31 577 LYS A CA 1
ATOM 4610 C C . LYS A 1 577 ? 11.265 -11.922 15.393 1.00 63.31 577 LYS A C 1
ATOM 4612 O O . LYS A 1 577 ? 11.822 -12.906 14.904 1.00 63.31 577 LYS A O 1
ATOM 4617 N N . ASN A 1 578 ? 11.544 -10.668 15.025 1.00 58.22 578 ASN A N 1
ATOM 4618 C CA . ASN A 1 578 ? 12.569 -10.294 14.041 1.00 58.22 578 ASN A CA 1
ATOM 4619 C C . ASN A 1 578 ? 12.429 -11.068 12.712 1.00 58.22 578 ASN A C 1
ATOM 4621 O O . ASN A 1 578 ? 13.254 -11.926 12.382 1.00 58.22 578 ASN A O 1
ATOM 4625 N N . THR A 1 579 ? 11.319 -10.828 12.016 1.00 57.44 579 THR A N 1
ATOM 4626 C CA . THR A 1 579 ? 10.855 -11.628 10.871 1.00 57.44 579 THR A CA 1
ATOM 4627 C C . THR A 1 579 ? 11.765 -11.492 9.650 1.00 57.44 579 THR A C 1
ATOM 4629 O O . THR A 1 579 ? 12.261 -10.412 9.348 1.00 57.44 579 THR A O 1
ATOM 4632 N N . ARG A 1 580 ? 11.979 -12.580 8.909 1.00 66.56 580 ARG A N 1
ATOM 4633 C CA . ARG A 1 580 ? 12.783 -12.627 7.674 1.00 66.56 580 ARG A CA 1
ATOM 4634 C C . ARG A 1 580 ? 11.915 -13.032 6.491 1.00 66.56 580 ARG A C 1
ATOM 4636 O O . ARG A 1 580 ? 10.920 -13.717 6.678 1.00 66.56 580 ARG A O 1
ATOM 4643 N N . THR A 1 581 ? 12.313 -12.705 5.264 1.00 59.62 581 THR A N 1
ATOM 4644 C CA . THR A 1 581 ? 11.601 -13.174 4.055 1.00 59.62 581 THR A CA 1
ATOM 4645 C C . THR A 1 581 ? 11.496 -14.699 3.986 1.00 59.62 581 THR A C 1
ATOM 4647 O O . THR A 1 581 ? 10.487 -15.231 3.538 1.00 59.62 581 THR A O 1
ATOM 4650 N N . SER A 1 582 ? 12.489 -15.419 4.517 1.00 69.88 582 SER A N 1
ATOM 4651 C CA . SER A 1 582 ? 12.441 -16.878 4.656 1.00 69.88 582 SER A CA 1
ATOM 4652 C C . SER A 1 582 ? 11.395 -17.379 5.656 1.00 69.88 582 SER A C 1
ATOM 4654 O O . SER A 1 582 ? 11.154 -18.579 5.712 1.00 69.88 582 SER A O 1
ATOM 4656 N N . ASP A 1 583 ? 10.794 -16.512 6.467 1.00 75.06 583 ASP A N 1
ATOM 4657 C CA . ASP A 1 583 ? 9.713 -16.871 7.388 1.00 75.06 583 ASP A CA 1
ATOM 4658 C C . ASP A 1 583 ? 8.337 -16.838 6.690 1.00 75.06 583 ASP A C 1
ATOM 4660 O O . ASP A 1 583 ? 7.344 -17.230 7.300 1.00 75.06 583 ASP A O 1
ATOM 4664 N N . ALA A 1 584 ? 8.265 -16.412 5.420 1.00 69.06 584 ALA A N 1
ATOM 4665 C CA . ALA A 1 584 ? 7.054 -16.501 4.607 1.00 69.06 584 ALA A CA 1
ATOM 4666 C C . ALA A 1 584 ? 6.702 -17.961 4.290 1.00 69.06 584 ALA A C 1
ATOM 4668 O O . ALA A 1 584 ? 7.579 -18.788 4.023 1.00 69.06 584 ALA A O 1
ATOM 4669 N N . GLY A 1 585 ? 5.411 -18.274 4.295 1.00 72.12 585 GLY A N 1
ATOM 4670 C CA . GLY A 1 585 ? 4.898 -19.608 4.010 1.00 72.12 585 GLY A CA 1
ATOM 4671 C C . GLY A 1 585 ? 3.684 -19.968 4.856 1.00 72.12 585 GLY A C 1
ATOM 4672 O O . GLY A 1 585 ? 3.130 -19.138 5.578 1.00 72.12 585 GLY A O 1
ATOM 4673 N N . VAL A 1 586 ? 3.266 -21.228 4.753 1.00 74.94 586 VAL A N 1
ATOM 4674 C CA . VAL A 1 586 ? 2.072 -21.727 5.436 1.00 74.94 586 VAL A CA 1
ATOM 4675 C C . VAL A 1 586 ? 2.432 -22.266 6.816 1.00 74.94 586 VAL A C 1
ATOM 4677 O O . VAL A 1 586 ? 3.205 -23.220 6.955 1.00 74.94 586 VAL A O 1
ATOM 4680 N N . TYR A 1 587 ? 1.835 -21.665 7.839 1.00 81.06 587 TYR A N 1
ATOM 4681 C CA . TYR A 1 587 ? 1.921 -22.119 9.219 1.00 81.06 587 TYR A CA 1
ATOM 4682 C C . TYR A 1 587 ? 0.685 -22.937 9.545 1.00 81.06 587 TYR A C 1
ATOM 4684 O O . TYR A 1 587 ? -0.442 -22.467 9.400 1.00 81.06 587 TYR A O 1
ATOM 4692 N N . GLN A 1 588 ? 0.910 -24.155 10.014 1.00 79.44 588 GLN A N 1
ATOM 4693 C CA . GLN A 1 588 ? -0.135 -25.076 10.408 1.00 79.44 588 GLN A CA 1
ATOM 4694 C C . GLN A 1 588 ? -0.242 -25.131 11.924 1.00 79.44 588 GLN A C 1
ATOM 4696 O O . GLN A 1 588 ? 0.701 -25.532 12.609 1.00 79.44 588 GLN A O 1
ATOM 4701 N N . LEU A 1 589 ? -1.406 -24.771 12.443 1.00 76.25 589 LEU A N 1
ATOM 4702 C CA . LEU A 1 589 ? -1.758 -24.957 13.839 1.00 76.25 589 LEU A CA 1
ATOM 4703 C C . LEU A 1 589 ? -2.580 -26.228 13.982 1.00 76.25 589 LEU A C 1
ATOM 4705 O O . LEU A 1 589 ? -3.682 -26.308 13.448 1.00 76.25 589 LEU A O 1
ATOM 4709 N N . LYS A 1 590 ? -2.069 -27.187 14.746 1.00 74.94 590 LYS A N 1
ATOM 4710 C CA . LYS A 1 590 ? -2.780 -28.391 15.156 1.00 74.94 590 LYS A CA 1
ATOM 4711 C C . LYS A 1 590 ? -3.196 -28.311 16.612 1.00 74.94 590 LYS A C 1
ATOM 4713 O O . LYS A 1 590 ? -2.402 -27.988 17.495 1.00 74.94 590 LYS A O 1
ATOM 4718 N N . PHE A 1 591 ? -4.445 -28.669 16.852 1.00 71.88 591 PHE A N 1
ATOM 4719 C CA . PHE A 1 591 ? -5.021 -28.787 18.178 1.00 71.88 591 PHE A CA 1
ATOM 4720 C C . PHE A 1 591 ? -5.444 -30.225 18.436 1.00 71.88 591 PHE A C 1
ATOM 4722 O O . PHE A 1 591 ? -6.065 -30.825 17.561 1.00 71.88 591 PHE A O 1
ATOM 4729 N N . CYS A 1 592 ? -5.136 -30.762 19.615 1.00 63.66 592 CYS A N 1
ATOM 4730 C CA . CYS A 1 592 ? -5.546 -32.107 20.018 1.00 63.66 592 CYS A CA 1
ATOM 4731 C C . CYS A 1 592 ? -6.317 -32.043 21.342 1.00 63.66 592 CYS A C 1
ATOM 4733 O O . CYS A 1 592 ? -5.724 -31.810 22.399 1.00 63.66 592 CYS A O 1
ATOM 4735 N N . SER A 1 593 ? -7.629 -32.280 21.278 1.00 54.59 593 SER A N 1
ATOM 4736 C CA . SER A 1 593 ? -8.501 -32.379 22.458 1.00 54.59 593 SER A CA 1
ATOM 4737 C C . SER A 1 593 ? -8.622 -33.828 22.947 1.00 54.59 593 SER A C 1
ATOM 4739 O O . SER A 1 593 ? -8.575 -34.767 22.147 1.00 54.59 593 SER A O 1
ATOM 4741 N N . ARG A 1 594 ? -8.887 -34.030 24.249 1.00 51.66 594 ARG A N 1
ATOM 4742 C CA . ARG A 1 594 ? -9.193 -35.352 24.848 1.00 51.66 594 ARG A CA 1
ATOM 4743 C C . ARG A 1 594 ? -10.385 -36.063 24.198 1.00 51.66 594 ARG A C 1
ATOM 4745 O O . ARG A 1 594 ? -10.470 -37.283 24.255 1.00 51.66 594 ARG A O 1
ATOM 4752 N N . SER A 1 595 ? -11.279 -35.310 23.559 1.00 50.94 595 SER A N 1
ATOM 4753 C CA . SER A 1 595 ? -12.441 -35.832 22.826 1.00 50.94 595 SER A CA 1
ATOM 4754 C C . SER A 1 595 ? -12.112 -36.403 21.433 1.00 50.94 595 SER A C 1
ATOM 4756 O O . SER A 1 595 ? -13.025 -36.785 20.705 1.00 50.94 595 SER A O 1
ATOM 4758 N N . GLY A 1 596 ? -10.833 -36.445 21.029 1.00 44.41 596 GLY A N 1
ATOM 4759 C CA . GLY A 1 596 ? -10.411 -36.904 19.698 1.00 44.41 596 GLY A CA 1
ATOM 4760 C C . GLY A 1 596 ? -10.593 -35.861 18.587 1.00 44.41 596 GLY A C 1
ATOM 4761 O O . GLY A 1 596 ? -10.461 -36.180 17.406 1.00 44.41 596 GLY A O 1
ATOM 4762 N N . LYS A 1 597 ? -10.898 -34.604 18.942 1.00 47.38 597 LYS A N 1
ATOM 4763 C CA . LYS A 1 597 ? -10.970 -33.480 17.999 1.00 47.38 597 LYS A CA 1
ATOM 4764 C C . LYS A 1 597 ? -9.554 -33.062 17.587 1.00 47.38 597 LYS A C 1
ATOM 4766 O O . LYS A 1 597 ? -8.806 -32.550 18.421 1.00 47.38 597 LYS A O 1
ATOM 4771 N N . ASN A 1 598 ? -9.234 -33.236 16.305 1.00 51.22 598 ASN A N 1
ATOM 4772 C CA . ASN A 1 598 ? -8.055 -32.661 15.662 1.00 51.22 598 ASN A CA 1
ATOM 4773 C C . ASN A 1 598 ? -8.487 -31.426 14.859 1.00 51.22 598 ASN A C 1
ATOM 4775 O O . ASN A 1 598 ? -9.233 -31.564 13.891 1.00 51.22 598 ASN A O 1
ATOM 4779 N N . ILE A 1 599 ? -8.051 -30.232 15.263 1.00 53.56 599 ILE A N 1
ATOM 4780 C CA . ILE A 1 599 ? -8.269 -28.987 14.499 1.00 53.56 599 ILE A CA 1
ATOM 4781 C C . ILE A 1 599 ? -6.969 -28.682 13.764 1.00 53.56 599 ILE A C 1
ATOM 4783 O O . ILE A 1 599 ? -5.910 -28.761 14.380 1.00 53.56 599 ILE A O 1
ATOM 4787 N N . CYS A 1 600 ? -7.038 -28.353 12.474 1.00 57.94 600 CYS A N 1
ATOM 4788 C CA . CYS A 1 600 ? -5.892 -27.898 11.692 1.00 57.94 600 CYS A CA 1
ATOM 4789 C C . CYS A 1 600 ? -6.241 -26.554 11.053 1.00 57.94 600 CYS A C 1
ATOM 4791 O O . CYS A 1 600 ? -7.203 -26.474 10.294 1.00 57.94 600 CYS A O 1
ATOM 4793 N N . TRP A 1 601 ? -5.493 -25.504 11.375 1.00 61.88 601 TRP A N 1
ATOM 4794 C CA . TRP A 1 601 ? -5.600 -24.206 10.712 1.00 61.88 601 TRP A CA 1
ATOM 4795 C C . TRP A 1 601 ? -4.359 -23.909 9.912 1.00 61.88 601 TRP A C 1
ATOM 4797 O O . TRP A 1 601 ? -3.259 -24.248 10.336 1.00 61.88 601 TRP A O 1
ATOM 4807 N N . GLU A 1 602 ? -4.558 -23.206 8.808 1.00 65.56 602 GLU A N 1
ATOM 4808 C CA . GLU A 1 602 ? -3.488 -22.722 7.957 1.00 65.56 602 GLU A CA 1
ATOM 4809 C C . GLU A 1 602 ? -3.469 -21.197 7.989 1.00 65.56 602 GLU A C 1
ATOM 4811 O O . GLU A 1 602 ? -4.487 -20.530 7.790 1.00 65.56 602 GLU A O 1
ATOM 4816 N N . PHE A 1 603 ? -2.299 -20.644 8.268 1.00 61.66 603 PHE A N 1
ATOM 4817 C CA . PHE A 1 603 ? -2.023 -19.224 8.140 1.00 61.66 603 PHE A CA 1
ATOM 4818 C C . PHE A 1 603 ? -1.067 -19.062 6.973 1.00 61.66 603 PHE A C 1
ATOM 4820 O O . PHE A 1 603 ? 0.027 -19.627 6.999 1.00 61.66 603 PHE A O 1
ATOM 4827 N N . SER A 1 604 ? -1.475 -18.307 5.959 1.00 62.34 604 SER A N 1
ATOM 4828 C CA . SER A 1 604 ? -0.579 -17.938 4.870 1.00 62.34 604 SER A CA 1
ATOM 4829 C C . SER A 1 604 ? 0.144 -16.667 5.284 1.00 62.34 604 SER A C 1
ATOM 4831 O O . SER A 1 604 ? -0.457 -15.596 5.342 1.00 62.34 604 SER A O 1
ATOM 4833 N N . VAL A 1 605 ? 1.416 -16.782 5.651 1.00 61.94 605 VAL A N 1
ATOM 4834 C CA . VAL A 1 605 ? 2.217 -15.619 6.026 1.00 61.94 605 VAL A CA 1
ATOM 4835 C C . VAL A 1 605 ? 2.977 -15.144 4.806 1.00 61.94 605 VAL A C 1
ATOM 4837 O O . VAL A 1 605 ? 3.827 -15.863 4.276 1.00 61.94 605 VAL A O 1
ATOM 4840 N N . THR A 1 606 ? 2.713 -13.912 4.395 1.00 53.59 606 THR A N 1
ATOM 4841 C CA . THR A 1 606 ? 3.537 -13.207 3.420 1.00 53.59 606 THR A CA 1
ATOM 4842 C C . THR A 1 606 ? 4.487 -12.298 4.184 1.00 53.59 606 THR A C 1
ATOM 4844 O O . THR A 1 606 ? 4.081 -11.428 4.954 1.00 53.59 606 THR A O 1
ATOM 4847 N N . VAL A 1 607 ? 5.788 -12.518 3.996 1.00 48.47 607 VAL A N 1
ATOM 4848 C CA . VAL A 1 607 ? 6.804 -11.586 4.484 1.00 48.47 607 VAL A CA 1
ATOM 4849 C C . VAL A 1 607 ? 7.315 -10.815 3.290 1.00 48.47 607 VAL A C 1
ATOM 4851 O O . VAL A 1 607 ? 8.136 -11.310 2.514 1.00 48.47 607 VAL A O 1
ATOM 4854 N N . SER A 1 608 ? 6.804 -9.602 3.125 1.00 45.34 608 SER A N 1
ATOM 4855 C CA . SER A 1 608 ? 7.254 -8.708 2.072 1.00 45.34 608 SER A CA 1
ATOM 4856 C C . SER A 1 608 ? 8.649 -8.200 2.423 1.00 45.34 608 SER A C 1
ATOM 4858 O O . SER A 1 608 ? 8.847 -7.355 3.301 1.00 45.34 608 SER A O 1
ATOM 4860 N N . GLY A 1 609 ? 9.641 -8.747 1.724 1.00 44.12 609 GLY A N 1
ATOM 4861 C CA . GLY A 1 609 ? 10.938 -8.107 1.596 1.00 44.12 609 GLY A CA 1
ATOM 4862 C C . GLY A 1 609 ? 10.794 -6.886 0.699 1.00 44.12 609 GLY A C 1
ATOM 4863 O O . GLY A 1 609 ? 10.110 -6.942 -0.320 1.00 44.12 609 GLY A O 1
ATOM 4864 N N . VAL A 1 610 ? 11.488 -5.804 1.043 1.00 43.91 610 VAL A N 1
ATOM 4865 C CA . VAL A 1 610 ? 11.490 -4.545 0.278 1.00 43.91 610 VAL A CA 1
ATOM 4866 C C . VAL A 1 610 ? 11.872 -4.756 -1.205 1.00 43.91 610 VAL A C 1
ATOM 4868 O O . VAL A 1 610 ? 11.561 -3.908 -2.027 1.00 43.91 610 VAL A O 1
ATOM 4871 N N . ALA A 1 611 ? 12.514 -5.879 -1.562 1.00 40.31 611 ALA A N 1
ATOM 4872 C CA . ALA A 1 611 ? 12.973 -6.194 -2.918 1.00 40.31 611 ALA A CA 1
ATOM 4873 C C . ALA A 1 611 ? 11.891 -6.763 -3.865 1.00 40.31 611 ALA A C 1
ATOM 4875 O O . ALA A 1 611 ? 11.772 -6.262 -4.971 1.00 40.31 611 ALA A O 1
ATOM 4876 N N . ALA A 1 612 ? 11.073 -7.745 -3.460 1.00 41.88 612 ALA A N 1
ATOM 4877 C CA . ALA A 1 612 ? 10.113 -8.399 -4.371 1.00 41.88 612 ALA A CA 1
ATOM 4878 C C . ALA A 1 612 ? 8.910 -7.499 -4.727 1.00 41.88 612 ALA A C 1
ATOM 4880 O O . ALA A 1 612 ? 8.462 -7.461 -5.871 1.00 41.88 612 ALA A O 1
ATOM 4881 N N . ASP A 1 613 ? 8.426 -6.722 -3.752 1.00 48.56 613 ASP A N 1
ATOM 4882 C CA . ASP A 1 613 ? 7.445 -5.650 -3.977 1.00 48.56 613 ASP A CA 1
ATOM 4883 C C . ASP A 1 613 ? 8.037 -4.554 -4.877 1.00 48.56 613 ASP A C 1
ATOM 4885 O O . ASP A 1 613 ? 7.402 -4.146 -5.846 1.00 48.56 613 ASP A O 1
ATOM 4889 N N . ALA A 1 614 ? 9.290 -4.147 -4.640 1.00 48.31 614 ALA A N 1
ATOM 4890 C CA . ALA A 1 614 ? 9.969 -3.190 -5.509 1.00 48.31 614 ALA A CA 1
ATOM 4891 C C . ALA A 1 614 ? 10.203 -3.728 -6.930 1.00 48.31 614 ALA A C 1
ATOM 4893 O O . ALA A 1 614 ? 10.136 -2.942 -7.867 1.00 48.31 614 ALA A O 1
ATOM 4894 N N . GLU A 1 615 ? 10.445 -5.027 -7.118 1.00 51.47 615 GLU A N 1
ATOM 4895 C CA . GLU A 1 615 ? 10.616 -5.660 -8.432 1.00 51.47 615 GLU A CA 1
ATOM 4896 C C . GLU A 1 615 ? 9.307 -5.697 -9.225 1.00 51.47 615 GLU A C 1
ATOM 4898 O O . GLU A 1 615 ? 9.294 -5.288 -10.387 1.00 51.47 615 GLU A O 1
ATOM 4903 N N . LEU A 1 616 ? 8.191 -6.110 -8.610 1.00 52.03 616 LEU A N 1
ATOM 4904 C CA . LEU A 1 616 ? 6.876 -6.073 -9.259 1.00 52.03 616 LEU A CA 1
ATOM 4905 C C . LEU A 1 616 ? 6.439 -4.628 -9.533 1.00 52.03 616 LEU A C 1
ATOM 4907 O O . LEU A 1 616 ? 6.012 -4.311 -10.643 1.00 52.03 616 LEU A O 1
ATOM 4911 N N . ALA A 1 617 ? 6.621 -3.722 -8.570 1.00 49.34 617 ALA A N 1
ATOM 4912 C CA . ALA A 1 617 ? 6.367 -2.299 -8.766 1.00 49.34 617 ALA A CA 1
ATOM 4913 C C . ALA A 1 617 ? 7.245 -1.711 -9.881 1.00 49.34 617 ALA A C 1
ATOM 4915 O O . ALA A 1 617 ? 6.745 -0.965 -10.721 1.00 49.34 617 ALA A O 1
ATOM 4916 N N . ALA A 1 618 ? 8.527 -2.077 -9.948 1.00 51.38 618 ALA A N 1
ATOM 4917 C CA . ALA A 1 618 ? 9.426 -1.666 -11.021 1.00 51.38 618 ALA A CA 1
ATOM 4918 C C . ALA A 1 618 ? 9.001 -2.254 -12.372 1.00 51.38 618 ALA A C 1
ATOM 4920 O O . ALA A 1 618 ? 9.025 -1.533 -13.365 1.00 51.38 618 ALA A O 1
ATOM 4921 N N . ALA A 1 619 ? 8.561 -3.513 -12.435 1.00 57.81 619 ALA A N 1
ATOM 4922 C CA . ALA A 1 619 ? 8.068 -4.144 -13.659 1.00 57.81 619 ALA A CA 1
ATOM 4923 C C . ALA A 1 619 ? 6.767 -3.500 -14.169 1.00 57.81 619 ALA A C 1
ATOM 4925 O O . ALA A 1 619 ? 6.603 -3.308 -15.377 1.00 57.81 619 ALA A O 1
ATOM 4926 N N . ILE A 1 620 ? 5.861 -3.116 -13.263 1.00 53.09 620 ILE A N 1
ATOM 4927 C CA . ILE A 1 620 ? 4.653 -2.346 -13.590 1.00 53.09 620 ILE A CA 1
ATOM 4928 C C . ILE A 1 620 ? 5.051 -0.963 -14.113 1.00 53.09 620 ILE A C 1
ATOM 4930 O O . ILE A 1 620 ? 4.629 -0.574 -15.201 1.00 53.09 620 ILE A O 1
ATOM 4934 N N . MET A 1 621 ? 5.929 -0.256 -13.398 1.00 68.00 621 MET A N 1
ATOM 4935 C CA . MET A 1 621 ? 6.382 1.088 -13.773 1.00 68.00 621 MET A CA 1
ATOM 4936 C C . MET A 1 621 ? 7.240 1.108 -15.047 1.00 68.00 621 MET A C 1
ATOM 4938 O O . MET A 1 621 ? 7.250 2.107 -15.756 1.00 68.00 621 MET A O 1
ATOM 4942 N N . LYS A 1 622 ? 7.919 0.010 -15.397 1.00 62.28 622 LYS A N 1
ATOM 4943 C CA . LYS A 1 622 ? 8.710 -0.125 -16.635 1.00 62.28 622 LYS A CA 1
ATOM 4944 C C . LYS A 1 622 ? 7.842 -0.165 -17.900 1.00 62.28 622 LYS A C 1
ATOM 4946 O O . LYS A 1 622 ? 8.367 0.039 -18.991 1.00 62.28 622 LYS A O 1
ATOM 4951 N N . ARG A 1 623 ? 6.526 -0.393 -17.777 1.00 57.22 623 ARG A N 1
ATOM 4952 C CA . ARG A 1 623 ? 5.577 -0.265 -18.901 1.00 57.22 623 ARG A CA 1
ATOM 4953 C C . ARG A 1 623 ? 5.350 1.184 -19.332 1.00 57.22 623 ARG A C 1
ATOM 4955 O O . ARG A 1 623 ? 4.856 1.396 -20.438 1.00 57.22 623 ARG A O 1
ATOM 4962 N N . HIS A 1 624 ? 5.699 2.147 -18.481 1.00 53.28 624 HIS A N 1
ATOM 4963 C CA . HIS A 1 624 ? 5.709 3.566 -18.806 1.00 53.28 624 HIS A CA 1
ATOM 4964 C C . HIS A 1 624 ? 7.026 3.948 -19.497 1.00 53.28 624 HIS A C 1
ATOM 4966 O O . HIS A 1 624 ? 8.116 3.579 -19.053 1.00 53.28 624 HIS A O 1
ATOM 4972 N N . PHE A 1 625 ? 6.936 4.723 -20.574 1.00 44.97 625 PHE A N 1
ATOM 4973 C CA . PHE A 1 625 ? 8.089 5.268 -21.281 1.00 44.97 625 PHE A CA 1
ATOM 4974 C C . PHE A 1 625 ? 7.802 6.683 -21.794 1.00 44.97 625 PHE A C 1
ATOM 4976 O O . PHE A 1 625 ? 6.658 7.073 -22.030 1.00 44.97 625 PHE A O 1
ATOM 4983 N N . ARG A 1 626 ? 8.869 7.457 -22.013 1.00 45.53 626 ARG A N 1
ATOM 4984 C CA . ARG A 1 626 ? 8.791 8.788 -22.626 1.00 45.53 626 ARG A CA 1
ATOM 4985 C C . ARG A 1 626 ? 9.455 8.773 -24.003 1.00 45.53 626 ARG A C 1
ATOM 4987 O O . ARG A 1 626 ? 10.548 8.218 -24.126 1.00 45.53 626 ARG A O 1
ATOM 4994 N N . PRO A 1 627 ? 8.831 9.357 -25.040 1.00 35.28 627 PRO A N 1
ATOM 4995 C CA . PRO A 1 627 ? 9.433 9.435 -26.367 1.00 35.28 627 PRO A CA 1
ATOM 4996 C C . PRO A 1 627 ? 10.740 10.240 -26.343 1.00 35.28 627 PRO A C 1
ATOM 4998 O O . PRO A 1 627 ? 10.839 11.285 -25.706 1.00 35.28 627 PRO A O 1
ATOM 5001 N N . SER A 1 628 ? 11.740 9.754 -27.077 1.00 33.47 628 SER A N 1
ATOM 5002 C CA . SER A 1 628 ? 13.105 10.295 -27.130 1.00 33.47 628 SER A CA 1
ATOM 5003 C C . SER A 1 628 ? 13.283 11.513 -28.052 1.00 33.47 628 SER A C 1
ATOM 5005 O O . SER A 1 628 ? 14.343 12.133 -28.030 1.00 33.47 628 SER A O 1
ATOM 5007 N N . LEU A 1 629 ? 12.267 11.893 -28.839 1.00 35.75 629 LEU A N 1
ATOM 5008 C CA . LEU A 1 629 ? 12.286 13.092 -29.690 1.00 35.75 629 LEU A CA 1
ATOM 5009 C C . LEU A 1 629 ? 11.334 14.173 -29.166 1.00 35.75 629 LEU A C 1
ATOM 5011 O O . LEU A 1 629 ? 10.136 13.927 -29.009 1.00 35.75 629 LEU A O 1
ATOM 5015 N N . ILE A 1 630 ? 11.859 15.393 -29.008 1.00 35.66 630 ILE A N 1
ATOM 5016 C CA . ILE A 1 630 ? 11.083 16.609 -28.733 1.00 35.66 630 ILE A CA 1
ATOM 5017 C C . ILE A 1 630 ? 10.121 16.842 -29.909 1.00 35.66 630 ILE A C 1
ATOM 5019 O O . ILE A 1 630 ? 10.535 17.212 -31.007 1.00 35.66 630 ILE A O 1
ATOM 5023 N N . ARG A 1 631 ? 8.826 16.610 -29.684 1.00 34.94 631 ARG A N 1
ATOM 5024 C CA . ARG A 1 631 ? 7.734 17.082 -30.548 1.00 34.94 631 ARG A CA 1
ATOM 5025 C C . ARG A 1 631 ? 6.987 18.203 -29.827 1.00 34.94 631 ARG A C 1
ATOM 5027 O O . ARG A 1 631 ? 7.047 18.301 -28.608 1.00 34.94 631 ARG A O 1
ATOM 5034 N N . THR A 1 632 ? 6.271 19.031 -30.582 1.00 35.16 632 THR A N 1
ATOM 5035 C CA . THR A 1 632 ? 5.525 20.205 -30.092 1.00 35.16 632 THR A CA 1
ATOM 5036 C C . THR A 1 632 ? 4.388 19.886 -29.110 1.00 35.16 632 THR A C 1
ATOM 5038 O O . THR A 1 632 ? 3.845 20.806 -28.509 1.00 35.16 632 THR A O 1
ATOM 5041 N N . GLU A 1 633 ? 4.040 18.611 -28.906 1.00 43.41 633 GLU A N 1
ATOM 5042 C CA . GLU A 1 633 ? 3.062 18.166 -27.908 1.00 43.41 633 GLU A CA 1
ATOM 5043 C C . GLU A 1 633 ? 3.670 17.103 -26.979 1.00 43.41 633 GLU A C 1
ATOM 5045 O O . GLU A 1 633 ? 4.107 16.047 -27.447 1.00 43.41 633 GLU A O 1
ATOM 5050 N N . ALA A 1 634 ? 3.670 17.366 -25.668 1.00 47.72 634 ALA A N 1
ATOM 5051 C CA . ALA A 1 634 ? 4.087 16.408 -24.644 1.00 47.72 634 ALA A CA 1
ATOM 5052 C C . ALA A 1 634 ? 3.019 15.311 -24.457 1.00 47.72 634 ALA A C 1
ATOM 5054 O O . ALA A 1 634 ? 1.829 15.606 -24.341 1.00 47.72 634 ALA A O 1
ATOM 5055 N N . TRP A 1 635 ? 3.442 14.045 -24.453 1.00 54.78 635 TRP A N 1
ATOM 5056 C CA . TRP A 1 635 ? 2.604 12.875 -24.165 1.00 54.78 635 TRP A CA 1
ATOM 5057 C C . TRP A 1 635 ? 3.438 11.790 -23.470 1.00 54.78 635 TRP A C 1
ATOM 5059 O O . TRP A 1 635 ? 4.658 11.739 -23.649 1.00 54.78 635 TRP A O 1
ATOM 5069 N N . GLU A 1 636 ? 2.779 10.918 -22.708 1.00 60.38 636 GLU A N 1
ATOM 5070 C CA . GLU A 1 636 ? 3.382 9.772 -22.018 1.00 60.38 636 GLU A CA 1
ATOM 5071 C C . GLU A 1 636 ? 2.926 8.444 -22.636 1.00 60.38 636 GLU A C 1
ATOM 5073 O O . GLU A 1 636 ? 1.778 8.303 -23.071 1.00 60.38 636 GLU A O 1
ATOM 5078 N N . GLY A 1 637 ? 3.849 7.485 -22.732 1.00 56.56 637 GLY A N 1
ATOM 5079 C CA . GLY A 1 637 ? 3.649 6.215 -23.419 1.00 56.56 637 GLY A CA 1
ATOM 5080 C C . GLY A 1 637 ? 3.501 5.031 -22.473 1.00 56.56 637 GLY A C 1
ATOM 5081 O O . GLY A 1 637 ? 4.227 4.931 -21.487 1.00 56.56 637 GLY A O 1
ATOM 5082 N N . TYR A 1 638 ? 2.593 4.114 -22.807 1.00 72.06 638 TYR A N 1
ATOM 5083 C CA . TYR A 1 638 ? 2.268 2.931 -22.009 1.00 72.06 638 TYR A CA 1
ATOM 5084 C C . TYR A 1 638 ? 2.157 1.684 -22.896 1.00 72.06 638 TYR A C 1
ATOM 5086 O O . TYR A 1 638 ? 1.572 1.749 -23.975 1.00 72.06 638 TYR A O 1
ATOM 5094 N N . GLY A 1 639 ? 2.707 0.548 -22.461 1.00 68.25 639 GLY A N 1
ATOM 5095 C CA . GLY A 1 639 ? 2.605 -0.734 -23.174 1.00 68.25 639 GLY A CA 1
ATOM 5096 C C . GLY A 1 639 ? 1.620 -1.704 -22.517 1.00 68.25 639 GLY A C 1
ATOM 5097 O O . GLY A 1 639 ? 1.949 -2.288 -21.485 1.00 68.25 639 GLY A O 1
ATOM 5098 N N . PHE A 1 640 ? 0.450 -1.908 -23.129 1.00 81.31 640 PHE A N 1
ATOM 5099 C CA . PHE A 1 640 ? -0.588 -2.847 -22.670 1.00 81.31 640 PHE A CA 1
ATOM 5100 C C . PHE A 1 640 ? -1.317 -3.473 -23.860 1.00 81.31 640 PHE A C 1
ATOM 5102 O O . PHE A 1 640 ? -1.371 -2.874 -24.933 1.00 81.31 640 PHE A O 1
ATOM 5109 N N . ALA A 1 641 ? -1.874 -4.676 -23.697 1.00 74.75 641 ALA A N 1
ATOM 5110 C CA . ALA A 1 641 ? -2.558 -5.396 -24.775 1.00 74.75 641 ALA A CA 1
ATOM 5111 C C . ALA A 1 641 ? -1.689 -5.601 -26.040 1.00 74.75 641 ALA A C 1
ATOM 5113 O O . ALA A 1 641 ? -2.209 -5.707 -27.148 1.00 74.75 641 ALA A O 1
ATOM 5114 N N . ASN A 1 642 ? -0.358 -5.660 -25.876 1.00 73.31 642 ASN A N 1
ATOM 5115 C CA . ASN A 1 642 ? 0.651 -5.659 -26.951 1.00 73.31 642 ASN A CA 1
ATOM 5116 C C . ASN A 1 642 ? 0.605 -4.421 -27.874 1.00 73.31 642 ASN A C 1
ATOM 5118 O O . ASN A 1 642 ? 1.064 -4.478 -29.014 1.00 73.31 642 ASN A O 1
ATOM 5122 N N . ILE A 1 643 ? 0.062 -3.300 -27.391 1.00 73.88 643 ILE A N 1
ATOM 5123 C CA . ILE A 1 643 ? -0.103 -2.049 -28.136 1.00 73.88 643 ILE A CA 1
ATOM 5124 C C . ILE A 1 643 ? 0.535 -0.887 -27.362 1.00 73.88 643 ILE A C 1
ATOM 5126 O O . ILE A 1 643 ? 0.515 -0.829 -26.132 1.00 73.88 643 ILE A O 1
ATOM 5130 N N . GLU A 1 644 ? 1.097 0.063 -28.109 1.00 78.88 644 GLU A N 1
ATOM 5131 C CA . GLU A 1 644 ? 1.570 1.345 -27.588 1.00 78.88 644 GLU A CA 1
ATOM 5132 C C . GLU A 1 644 ? 0.389 2.315 -27.406 1.00 78.88 644 GLU A C 1
ATOM 5134 O O . GLU A 1 644 ? -0.261 2.716 -28.378 1.00 78.88 644 GLU A O 1
ATOM 5139 N N . ILE A 1 645 ? 0.135 2.715 -26.162 1.00 80.75 645 ILE A N 1
ATOM 5140 C CA . ILE A 1 645 ? -0.893 3.679 -25.763 1.00 80.75 645 ILE A CA 1
ATOM 5141 C C . ILE A 1 645 ? -0.227 5.025 -25.477 1.00 80.75 645 ILE A C 1
ATOM 5143 O O . ILE A 1 645 ? 0.804 5.087 -24.811 1.00 80.75 645 ILE A O 1
ATOM 5147 N N . LYS A 1 646 ? -0.823 6.114 -25.968 1.00 78.00 646 LYS A N 1
ATOM 5148 C CA . LYS A 1 646 ? -0.317 7.487 -25.811 1.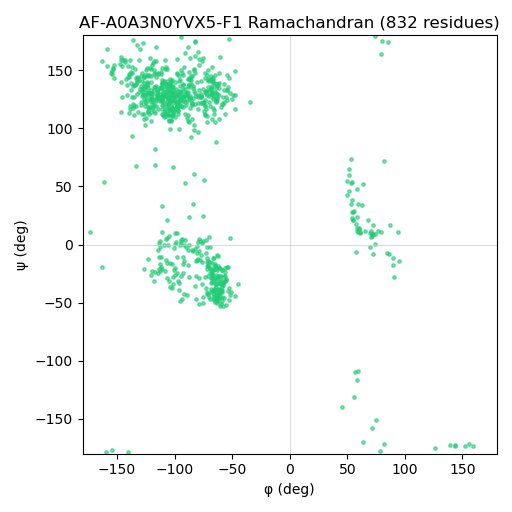00 78.00 646 LYS A CA 1
ATOM 5149 C C . LYS A 1 646 ? -1.318 8.323 -25.034 1.00 78.00 646 LYS A C 1
ATOM 5151 O O . LYS A 1 646 ? -2.410 8.582 -25.541 1.00 78.00 646 LYS A O 1
ATOM 5156 N N . ILE A 1 647 ? -0.936 8.773 -23.846 1.00 75.38 647 ILE A N 1
ATOM 5157 C CA . ILE A 1 647 ? -1.767 9.604 -22.975 1.00 75.38 647 ILE A CA 1
ATOM 5158 C C . ILE A 1 647 ? -1.242 11.036 -22.985 1.00 75.38 647 ILE A C 1
ATOM 5160 O O . ILE A 1 647 ? -0.046 11.279 -22.831 1.00 75.38 647 ILE A O 1
ATOM 5164 N N . LYS A 1 648 ? -2.144 11.996 -23.185 1.00 69.88 648 LYS A N 1
ATOM 5165 C CA . LYS A 1 648 ? -1.874 13.422 -23.015 1.00 69.88 648 LYS A CA 1
ATOM 5166 C C . LYS A 1 648 ? -2.405 13.852 -21.652 1.00 69.88 648 LYS A C 1
ATOM 5168 O O . LYS A 1 648 ? -3.621 13.911 -21.466 1.00 69.88 648 LYS A O 1
ATOM 5173 N N . GLU A 1 649 ? -1.498 14.154 -20.733 1.00 63.56 649 GLU A N 1
ATOM 5174 C CA . GLU A 1 649 ? -1.842 14.763 -19.448 1.00 63.56 649 GLU A CA 1
ATOM 5175 C C . GLU A 1 649 ? -2.100 16.269 -19.608 1.00 63.56 649 GLU A C 1
ATOM 5177 O O . GLU A 1 649 ? -1.584 16.907 -20.532 1.00 63.56 649 GLU A O 1
ATOM 5182 N N . SER A 1 650 ? -2.897 16.845 -18.712 1.00 49.94 650 SER A N 1
ATOM 5183 C CA . SER A 1 650 ? -3.056 18.295 -18.582 1.00 49.94 650 SER A CA 1
ATOM 5184 C C . SER A 1 650 ? -2.770 18.707 -17.143 1.00 49.94 650 SER A C 1
ATOM 5186 O O . SER A 1 650 ? -3.327 18.155 -16.200 1.00 49.94 650 SER A O 1
ATOM 5188 N N . THR A 1 651 ? -1.888 19.691 -16.981 1.00 39.97 651 THR A N 1
ATOM 5189 C CA . THR A 1 651 ? -1.498 20.252 -15.680 1.00 39.97 651 THR A CA 1
ATOM 5190 C C . THR A 1 651 ? -2.521 21.234 -15.111 1.00 39.97 651 THR A C 1
ATOM 5192 O O . THR A 1 651 ? -2.348 21.695 -13.986 1.00 39.97 651 THR A O 1
ATOM 5195 N N . ASP A 1 652 ? -3.573 21.558 -15.869 1.00 32.22 652 ASP A N 1
ATOM 5196 C CA . ASP A 1 652 ? -4.510 22.639 -15.543 1.00 32.22 652 ASP A CA 1
ATOM 5197 C C . ASP A 1 652 ? -5.734 22.146 -14.742 1.00 32.22 652 ASP A C 1
ATOM 5199 O O . ASP A 1 652 ? -6.486 22.956 -14.202 1.00 32.22 652 ASP A O 1
ATOM 5203 N N . LEU A 1 653 ? -5.932 20.823 -14.625 1.00 42.31 653 LEU A N 1
ATOM 5204 C CA . LEU A 1 653 ? -7.055 20.188 -13.921 1.00 42.31 653 LEU A CA 1
ATOM 5205 C C . LEU A 1 653 ? -6.581 18.938 -13.155 1.00 42.31 653 LEU A C 1
ATOM 5207 O O . LEU A 1 653 ? -5.968 18.045 -13.735 1.00 42.31 653 LEU A O 1
ATOM 5211 N N . TYR A 1 654 ? -6.913 18.834 -11.860 1.00 39.19 654 TYR A N 1
ATOM 5212 C CA . TYR A 1 654 ? -6.487 17.737 -10.963 1.00 39.19 654 TYR A CA 1
ATOM 5213 C C . TYR A 1 654 ? -6.860 16.315 -11.450 1.00 39.19 654 TYR A C 1
ATOM 5215 O O . TYR A 1 654 ? -6.231 15.350 -11.021 1.00 39.19 654 TYR A O 1
ATOM 5223 N N . GLY A 1 655 ? -7.847 16.176 -12.347 1.00 40.12 655 GLY A N 1
ATOM 5224 C CA . GLY A 1 655 ? -8.282 14.898 -12.935 1.00 40.12 655 GLY A CA 1
ATOM 5225 C C . GLY A 1 655 ? -7.566 14.480 -14.230 1.00 40.12 655 GLY A C 1
ATOM 5226 O O . GLY A 1 655 ? -7.846 13.406 -14.749 1.00 40.12 655 GLY A O 1
ATOM 5227 N N . ALA A 1 656 ? -6.646 15.290 -14.768 1.00 50.88 656 ALA A N 1
ATOM 5228 C CA . ALA A 1 656 ? -5.999 15.042 -16.065 1.00 50.88 656 ALA A CA 1
ATOM 5229 C C . ALA A 1 656 ? -4.529 14.579 -15.963 1.00 50.88 656 ALA A C 1
ATOM 5231 O O . ALA A 1 656 ? -3.776 14.687 -16.932 1.00 50.88 656 ALA A O 1
ATOM 5232 N N . VAL A 1 657 ? -4.131 14.046 -14.803 1.00 53.72 657 VAL A N 1
ATOM 5233 C CA . VAL A 1 657 ? -2.843 13.372 -14.556 1.00 53.72 657 VAL A CA 1
ATOM 5234 C C . VAL A 1 657 ? -3.103 11.876 -14.389 1.00 53.72 657 VAL A C 1
ATOM 5236 O O . VAL A 1 657 ? -4.101 11.487 -13.781 1.00 53.72 657 VAL A O 1
ATOM 5239 N N . LEU A 1 658 ? -2.238 11.018 -14.931 1.00 67.81 658 LEU A N 1
ATOM 5240 C CA . LEU A 1 658 ? -2.364 9.579 -14.762 1.00 67.81 658 LEU A CA 1
ATOM 5241 C C . LEU A 1 658 ? -1.891 9.157 -13.369 1.00 67.81 658 LEU A C 1
ATOM 5243 O O . LEU A 1 658 ? -0.753 9.396 -12.959 1.00 67.81 658 LEU A O 1
ATOM 5247 N N . TRP A 1 659 ? -2.756 8.436 -12.661 1.00 77.00 659 TRP A N 1
ATOM 5248 C CA . TRP A 1 659 ? -2.443 7.946 -11.330 1.00 77.00 659 TRP A CA 1
ATOM 5249 C C . TRP A 1 659 ? -1.921 6.498 -11.330 1.00 77.00 659 TRP A C 1
ATOM 5251 O O . TRP A 1 659 ? -2.374 5.664 -12.121 1.00 77.00 659 TRP A O 1
ATOM 5261 N N . PRO A 1 660 ? -0.983 6.153 -10.425 1.00 71.62 660 PRO A N 1
ATOM 5262 C CA . PRO A 1 660 ? -0.385 4.822 -10.366 1.00 71.62 660 PRO A CA 1
ATOM 5263 C C . PRO A 1 660 ? -1.357 3.642 -10.228 1.00 71.62 660 PRO A C 1
ATOM 5265 O O . PRO A 1 660 ? -1.049 2.569 -10.748 1.00 71.62 660 PRO A O 1
ATOM 5268 N N . SER A 1 661 ? -2.518 3.800 -9.577 1.00 83.19 661 SER A N 1
ATOM 5269 C CA . SER A 1 661 ? -3.460 2.683 -9.410 1.00 83.19 661 SER A CA 1
ATOM 5270 C C . SER A 1 661 ? -4.087 2.252 -10.737 1.00 83.19 661 SER A C 1
ATOM 5272 O O . SER A 1 661 ? -4.350 1.065 -10.925 1.00 83.19 661 SER A O 1
ATOM 5274 N N . ALA A 1 662 ? -4.225 3.171 -11.702 1.00 87.50 662 ALA A N 1
ATOM 5275 C CA . ALA A 1 662 ? -4.683 2.845 -13.051 1.00 87.50 662 ALA A CA 1
ATOM 5276 C C . ALA A 1 662 ? -3.699 1.906 -13.769 1.00 87.50 662 ALA A C 1
ATOM 5278 O O . ALA A 1 662 ? -4.120 0.957 -14.428 1.00 87.50 662 ALA A O 1
ATOM 5279 N N . MET A 1 663 ? -2.386 2.110 -13.594 1.00 81.81 663 MET A N 1
ATOM 5280 C CA . MET A 1 663 ? -1.359 1.223 -14.161 1.00 81.81 663 MET A CA 1
ATOM 5281 C C . MET A 1 663 ? -1.378 -0.168 -13.523 1.00 81.81 663 MET A C 1
ATOM 5283 O O . MET A 1 663 ? -1.224 -1.162 -14.231 1.00 81.81 663 MET A O 1
ATOM 5287 N N . VAL A 1 664 ? -1.584 -0.243 -12.204 1.00 85.44 664 VAL A N 1
ATOM 5288 C CA . VAL A 1 664 ? -1.698 -1.517 -11.476 1.00 85.44 664 VAL A CA 1
ATOM 5289 C C . VAL A 1 664 ? -2.921 -2.300 -11.954 1.00 85.44 664 VAL A C 1
ATOM 5291 O O . VAL A 1 664 ? -2.794 -3.479 -12.282 1.00 85.44 664 VAL A O 1
ATOM 5294 N N . LEU A 1 665 ? -4.078 -1.639 -12.074 1.00 93.19 665 LEU A N 1
ATOM 5295 C CA . LEU A 1 665 ? -5.303 -2.259 -12.580 1.00 93.19 665 LEU A CA 1
ATOM 5296 C C . LEU A 1 665 ? -5.147 -2.722 -14.038 1.00 93.19 665 LEU A C 1
ATOM 5298 O O . LEU A 1 665 ? -5.481 -3.859 -14.360 1.00 93.19 665 LEU A O 1
ATOM 5302 N N . CYS A 1 666 ? -4.565 -1.893 -14.911 1.00 91.25 666 CYS A N 1
ATOM 5303 C CA . CYS A 1 666 ? -4.292 -2.279 -16.300 1.00 91.25 666 CYS A CA 1
ATOM 5304 C C . CYS A 1 666 ? -3.339 -3.473 -16.392 1.00 91.25 666 CYS A C 1
ATOM 5306 O O . CYS A 1 666 ? -3.568 -4.377 -17.189 1.00 91.25 666 CYS A O 1
ATOM 5308 N N . HIS A 1 667 ? -2.283 -3.500 -15.573 1.00 88.12 667 HIS A N 1
ATOM 5309 C CA . HIS A 1 667 ? -1.348 -4.621 -15.535 1.00 88.12 667 HIS A CA 1
ATOM 5310 C C . HIS A 1 667 ? -2.030 -5.923 -15.123 1.00 88.12 667 HIS A C 1
ATOM 5312 O O . HIS A 1 667 ? -1.807 -6.950 -15.767 1.00 88.12 667 HIS A O 1
ATOM 5318 N N . PHE A 1 668 ? -2.856 -5.869 -14.078 1.00 89.12 668 PHE A N 1
ATOM 5319 C CA . PHE A 1 668 ? -3.614 -7.017 -13.603 1.00 89.12 668 PHE A CA 1
ATOM 5320 C C . PHE A 1 668 ? -4.509 -7.580 -14.716 1.00 89.12 668 PHE A C 1
ATOM 5322 O O . PHE A 1 668 ? -4.367 -8.745 -15.084 1.00 89.12 668 PHE A O 1
ATOM 5329 N N . LEU A 1 669 ? -5.334 -6.728 -15.334 1.00 91.75 669 LEU A N 1
ATOM 5330 C CA . LEU A 1 669 ? -6.240 -7.112 -16.423 1.00 91.75 669 LEU A CA 1
ATOM 5331 C C . LEU A 1 669 ? -5.496 -7.682 -17.639 1.00 91.75 669 LEU A C 1
ATOM 5333 O O . LEU A 1 669 ? -5.931 -8.662 -18.238 1.00 91.75 669 LEU A O 1
ATOM 5337 N N . ASP A 1 670 ? -4.354 -7.094 -17.994 1.00 84.38 670 ASP A N 1
ATOM 5338 C CA . ASP A 1 670 ? -3.558 -7.513 -19.149 1.00 84.38 670 ASP A CA 1
ATOM 5339 C C . ASP A 1 670 ? -2.863 -8.871 -18.939 1.00 84.38 670 ASP A C 1
ATOM 5341 O O . ASP A 1 670 ? -2.612 -9.586 -19.911 1.00 84.38 670 ASP A O 1
ATOM 5345 N N . THR A 1 671 ? -2.571 -9.240 -17.686 1.00 81.81 671 THR A N 1
ATOM 5346 C CA . THR A 1 671 ? -1.865 -10.486 -17.323 1.00 81.81 671 THR A CA 1
ATOM 5347 C C . THR A 1 671 ? -2.776 -11.620 -16.859 1.00 81.81 671 THR A C 1
ATOM 5349 O O . THR A 1 671 ? -2.373 -12.774 -16.959 1.00 81.81 671 THR A O 1
ATOM 5352 N N . HIS A 1 672 ? -4.004 -11.325 -16.423 1.00 82.81 672 HIS A N 1
ATOM 5353 C CA . HIS A 1 672 ? -4.963 -12.308 -15.896 1.00 82.81 672 HIS A CA 1
ATOM 5354 C C . HIS A 1 672 ? -6.165 -12.505 -16.834 1.00 82.81 672 HIS A C 1
ATOM 5356 O O . HIS A 1 672 ? -7.283 -12.753 -16.389 1.00 82.81 672 HIS A O 1
ATOM 5362 N N . ARG A 1 673 ? -5.950 -12.397 -18.152 1.00 83.50 673 ARG A N 1
ATOM 5363 C CA . ARG A 1 673 ? -7.024 -12.428 -19.166 1.00 83.50 673 ARG A CA 1
ATOM 5364 C C . ARG A 1 673 ? -7.851 -13.718 -19.170 1.00 83.50 673 ARG A C 1
ATOM 5366 O O . ARG A 1 673 ? -8.995 -13.692 -19.609 1.00 83.50 673 ARG A O 1
ATOM 5373 N N . GLU A 1 674 ? -7.269 -14.835 -18.733 1.00 79.38 674 GLU A N 1
ATOM 5374 C CA . GLU A 1 674 ? -7.967 -16.125 -18.653 1.00 79.38 674 GLU A CA 1
ATOM 5375 C C . GLU A 1 674 ? -8.996 -16.151 -17.515 1.00 79.38 674 GLU A C 1
ATOM 5377 O O . GLU A 1 674 ? -10.104 -16.647 -17.699 1.00 79.38 674 GLU A O 1
ATOM 5382 N N . GLU A 1 675 ? -8.646 -15.580 -16.361 1.00 81.25 675 GLU A N 1
ATOM 5383 C CA . GLU A 1 675 ? -9.509 -15.522 -15.176 1.00 81.25 675 GLU A CA 1
ATOM 5384 C C . GLU A 1 675 ? -10.514 -14.360 -15.263 1.00 81.25 675 GLU A C 1
ATOM 5386 O O . GLU A 1 675 ? -11.673 -14.501 -14.879 1.00 81.25 675 GLU A O 1
ATOM 5391 N N . TYR A 1 676 ? -10.097 -13.232 -15.849 1.00 83.75 676 TYR A N 1
ATOM 5392 C CA . TYR A 1 676 ? -10.904 -12.022 -16.037 1.00 83.75 676 TYR A CA 1
ATOM 5393 C C . TYR A 1 676 ? -11.093 -11.720 -17.527 1.00 83.75 676 TYR A C 1
ATOM 5395 O O . TYR A 1 676 ? -10.564 -10.745 -18.066 1.00 83.75 676 TYR A O 1
ATOM 5403 N N . ASN A 1 677 ? -11.852 -12.573 -18.215 1.00 89.31 677 ASN A N 1
ATOM 5404 C CA . ASN A 1 677 ? -12.134 -12.394 -19.636 1.00 89.31 677 ASN A CA 1
ATOM 5405 C C . ASN A 1 677 ? -13.138 -11.250 -19.874 1.00 89.31 677 ASN A C 1
ATOM 5407 O O . ASN A 1 677 ? -14.322 -11.366 -19.554 1.00 89.31 677 ASN A O 1
ATOM 5411 N N . LEU A 1 678 ? -12.666 -10.164 -20.490 1.00 94.62 678 LEU A N 1
ATOM 5412 C CA . LEU A 1 678 ? -13.461 -8.959 -20.752 1.00 94.62 678 LEU A CA 1
ATOM 5413 C C . LEU A 1 678 ? -14.165 -8.948 -22.118 1.00 94.62 678 LEU A C 1
ATOM 5415 O O . LEU A 1 678 ? -14.860 -7.982 -22.439 1.00 94.62 678 LEU A O 1
ATOM 5419 N N . MET A 1 679 ? -13.992 -9.989 -22.934 1.00 95.31 679 MET A N 1
ATOM 5420 C CA . MET A 1 679 ? -14.570 -10.043 -24.277 1.00 95.31 679 MET A CA 1
ATOM 5421 C C . MET A 1 679 ? -16.093 -9.887 -24.238 1.00 95.31 679 MET A C 1
ATOM 5423 O O . MET A 1 679 ? -16.791 -10.679 -23.609 1.00 95.31 679 MET A O 1
ATOM 5427 N N . ASP A 1 680 ? -16.599 -8.872 -24.944 1.00 95.44 680 ASP A N 1
ATOM 5428 C CA . ASP A 1 680 ? -18.025 -8.538 -25.054 1.00 95.44 680 ASP A CA 1
ATOM 5429 C C . ASP A 1 680 ? -18.725 -8.205 -23.714 1.00 95.44 680 ASP A C 1
ATOM 5431 O O . ASP A 1 680 ? -19.952 -8.119 -23.663 1.00 95.44 680 ASP A O 1
ATOM 5435 N N . LYS A 1 681 ? -17.963 -7.958 -22.639 1.00 97.12 681 LYS A N 1
ATOM 5436 C CA . LYS A 1 681 ? -18.487 -7.565 -21.321 1.00 97.12 681 LYS A CA 1
ATOM 5437 C C . LYS A 1 681 ? -18.826 -6.076 -21.258 1.00 97.12 681 LYS A C 1
ATOM 5439 O O . LYS A 1 681 ? -18.077 -5.250 -21.783 1.00 97.12 681 LYS A O 1
ATOM 5444 N N . ASN A 1 682 ? -19.939 -5.725 -20.608 1.00 97.25 682 ASN A N 1
ATOM 5445 C CA . ASN A 1 682 ? -20.326 -4.336 -20.362 1.00 97.25 682 ASN A CA 1
ATOM 5446 C C . ASN A 1 682 ? -19.588 -3.809 -19.131 1.00 97.25 682 ASN A C 1
ATOM 5448 O O . ASN A 1 682 ? -19.743 -4.337 -18.031 1.00 97.25 682 ASN A O 1
ATOM 5452 N N . ILE A 1 683 ? -18.805 -2.750 -19.312 1.00 98.12 683 ILE A N 1
ATOM 5453 C CA . ILE A 1 683 ? -17.970 -2.171 -18.259 1.00 98.12 683 ILE A CA 1
ATOM 5454 C C . ILE A 1 683 ? -18.327 -0.702 -18.086 1.00 98.12 683 ILE A C 1
ATOM 5456 O O . ILE A 1 683 ? -18.478 0.011 -19.078 1.00 98.12 683 ILE A O 1
ATOM 5460 N N . ILE A 1 684 ? -18.407 -0.237 -16.842 1.00 98.31 684 ILE A N 1
ATOM 5461 C CA . ILE A 1 684 ? -18.383 1.192 -16.522 1.00 98.31 684 ILE A CA 1
ATOM 5462 C C . ILE A 1 684 ? -17.126 1.528 -15.724 1.00 98.31 684 ILE A C 1
ATOM 5464 O O . ILE A 1 684 ? -16.794 0.842 -14.760 1.00 98.31 684 ILE A O 1
ATOM 5468 N N . GLU A 1 685 ? -16.413 2.576 -16.131 1.00 98.38 685 GLU A N 1
ATOM 5469 C CA . GLU A 1 685 ? -15.306 3.138 -15.356 1.00 98.38 685 GLU A CA 1
ATOM 5470 C C . GLU A 1 685 ? -15.764 4.412 -14.645 1.00 98.38 685 GLU A C 1
ATOM 5472 O O . GLU A 1 685 ? -16.279 5.331 -15.289 1.00 98.38 685 GLU A O 1
ATOM 5477 N N . LEU A 1 686 ? -15.566 4.461 -13.326 1.00 97.38 686 LEU A N 1
ATOM 5478 C CA . LEU A 1 686 ? -15.840 5.625 -12.486 1.00 97.38 686 LEU A CA 1
ATOM 5479 C C . LEU A 1 686 ? -14.561 6.443 -12.293 1.00 97.38 686 LEU A C 1
ATOM 5481 O O . LEU A 1 686 ? -13.555 5.894 -11.849 1.00 97.38 686 LEU A O 1
ATOM 5485 N N . GLY A 1 687 ? -14.621 7.749 -12.573 1.00 92.38 687 GLY A N 1
ATOM 5486 C CA . GLY A 1 687 ? -13.484 8.660 -12.391 1.00 92.38 687 GLY A CA 1
ATOM 5487 C C . GLY A 1 687 ? -12.303 8.308 -13.296 1.00 92.38 687 GLY A C 1
ATOM 5488 O O . GLY A 1 687 ? -11.190 8.110 -12.815 1.00 92.38 687 GLY A O 1
ATOM 5489 N N . ALA A 1 688 ? -12.561 8.165 -14.598 1.00 90.69 688 ALA A N 1
ATOM 5490 C CA . ALA A 1 688 ? -11.595 7.637 -15.561 1.00 90.69 688 ALA A CA 1
ATOM 5491 C C . ALA A 1 688 ? -10.343 8.518 -15.764 1.00 90.69 688 ALA A C 1
ATOM 5493 O O . ALA A 1 688 ? -9.314 8.043 -16.258 1.00 90.69 688 ALA A O 1
ATOM 5494 N N . GLY A 1 689 ? -10.417 9.805 -15.424 1.00 88.06 689 GLY A N 1
ATOM 5495 C CA . GLY A 1 689 ? -9.342 10.780 -15.544 1.00 88.06 689 GLY A CA 1
ATOM 5496 C C . GLY A 1 689 ? -8.810 10.879 -16.972 1.00 88.06 689 GLY A C 1
ATOM 5497 O O . GLY A 1 689 ? -9.482 11.352 -17.889 1.00 88.06 689 GLY A O 1
ATOM 5498 N N . THR A 1 690 ? -7.589 10.388 -17.187 1.00 82.31 690 THR A N 1
ATOM 5499 C CA . THR A 1 690 ? -6.950 10.350 -18.512 1.00 82.31 690 THR A CA 1
ATOM 5500 C C . THR A 1 690 ? -7.424 9.191 -19.400 1.00 82.31 690 THR A C 1
ATOM 5502 O O . THR A 1 690 ? -7.145 9.203 -20.602 1.00 82.31 690 THR A O 1
ATOM 5505 N N . GLY A 1 691 ? -8.145 8.208 -18.846 1.00 92.94 691 GLY A N 1
ATOM 5506 C CA . GLY A 1 691 ? -8.804 7.121 -19.577 1.00 92.94 691 GLY A CA 1
ATOM 5507 C C . GLY A 1 691 ? -7.956 5.881 -19.851 1.00 92.94 691 GLY A C 1
ATOM 5508 O O . GLY A 1 691 ? -8.313 5.095 -20.729 1.00 92.94 691 GLY A O 1
ATOM 5509 N N . LEU A 1 692 ? -6.827 5.682 -19.157 1.00 94.56 692 LEU A N 1
ATOM 5510 C CA . LEU A 1 692 ? -5.951 4.531 -19.416 1.00 94.56 692 LEU A CA 1
ATOM 5511 C C . LEU A 1 692 ? -6.675 3.187 -19.223 1.00 94.56 692 LEU A C 1
ATOM 5513 O O . LEU A 1 692 ? -6.564 2.321 -20.093 1.00 94.56 692 LEU A O 1
ATOM 5517 N N . VAL A 1 693 ? -7.439 3.017 -18.137 1.00 96.69 693 VAL A N 1
ATOM 5518 C CA . VAL A 1 693 ? -8.173 1.764 -17.879 1.00 96.69 693 VAL A CA 1
ATOM 5519 C C . VAL A 1 693 ? -9.252 1.558 -18.941 1.00 96.69 693 VAL A C 1
ATOM 5521 O O . VAL A 1 693 ? -9.339 0.463 -19.497 1.00 96.69 693 VAL A O 1
ATOM 5524 N N . THR A 1 694 ? -9.993 2.606 -19.321 1.00 97.31 694 THR A N 1
ATOM 5525 C CA . THR A 1 694 ? -10.937 2.583 -20.453 1.00 97.31 694 THR A CA 1
ATOM 5526 C C . THR A 1 694 ? -10.269 2.095 -21.737 1.00 97.31 694 THR A C 1
ATOM 5528 O O . THR A 1 694 ? -10.812 1.232 -22.425 1.00 97.31 694 THR A O 1
ATOM 5531 N N . ILE A 1 695 ? -9.093 2.624 -22.083 1.00 97.19 695 ILE A N 1
ATOM 5532 C CA . ILE A 1 695 ? -8.382 2.241 -23.309 1.00 97.19 695 ILE A CA 1
ATOM 5533 C C . ILE A 1 695 ? -7.991 0.763 -23.253 1.00 97.19 695 ILE A C 1
ATOM 5535 O O . ILE A 1 695 ? -8.286 0.025 -24.191 1.00 97.19 695 ILE A O 1
ATOM 5539 N N . VAL A 1 696 ? -7.360 0.318 -22.162 1.00 96.12 696 VAL A N 1
ATOM 5540 C CA . VAL A 1 696 ? -6.893 -1.070 -22.020 1.00 96.12 696 VAL A CA 1
ATOM 5541 C C . VAL A 1 696 ? -8.065 -2.046 -22.047 1.00 96.12 696 VAL A C 1
ATOM 5543 O O . VAL A 1 696 ? -8.047 -2.994 -22.826 1.00 96.12 696 VAL A O 1
ATOM 5546 N N . THR A 1 697 ? -9.122 -1.791 -21.278 1.00 96.81 697 THR A N 1
ATOM 5547 C CA . THR A 1 697 ? -10.326 -2.641 -21.264 1.00 96.81 697 THR A CA 1
ATOM 5548 C C . THR A 1 697 ? -11.018 -2.694 -22.632 1.00 96.81 697 THR A C 1
ATOM 5550 O O . THR A 1 697 ? -11.419 -3.773 -23.070 1.00 96.81 697 THR A O 1
ATOM 5553 N N . SER A 1 698 ? -11.073 -1.577 -23.368 1.00 96.94 698 SER A N 1
ATOM 5554 C CA . SER A 1 698 ? -11.607 -1.542 -24.741 1.00 96.94 698 SER A CA 1
ATOM 5555 C C . SER A 1 698 ? -10.752 -2.354 -25.723 1.00 96.94 698 SER A C 1
ATOM 5557 O O . SER A 1 698 ? -11.283 -3.045 -26.595 1.00 96.94 698 SER A O 1
ATOM 5559 N N . LEU A 1 699 ? -9.420 -2.293 -25.601 1.00 94.50 699 LEU A N 1
ATOM 5560 C CA . LEU A 1 699 ? -8.487 -3.092 -26.412 1.00 94.50 699 LEU A CA 1
ATOM 5561 C C . LEU A 1 699 ? -8.571 -4.590 -26.085 1.00 94.50 699 LEU A C 1
ATOM 5563 O O . LEU A 1 699 ? -8.364 -5.418 -26.968 1.00 94.50 699 LEU A O 1
ATOM 5567 N N . LEU A 1 700 ? -8.935 -4.938 -24.848 1.00 94.00 700 LEU A N 1
ATOM 5568 C CA . LEU A 1 700 ? -9.227 -6.309 -24.419 1.00 94.00 700 LEU A CA 1
ATOM 5569 C C . LEU A 1 700 ? -10.631 -6.794 -24.839 1.00 94.00 700 LEU A C 1
ATOM 5571 O O . LEU A 1 700 ? -11.012 -7.908 -24.494 1.00 94.00 700 LEU A O 1
ATOM 5575 N N . GLY A 1 701 ? -11.382 -5.995 -25.608 1.00 94.62 701 GLY A N 1
ATOM 5576 C CA . GLY A 1 701 ? -12.630 -6.406 -26.257 1.00 94.62 701 GLY A CA 1
ATOM 5577 C C . GLY A 1 701 ? -13.915 -6.106 -25.484 1.00 94.62 701 GLY A C 1
ATOM 5578 O O . GLY A 1 701 ? -14.975 -6.582 -25.895 1.00 94.62 701 GLY A O 1
ATOM 5579 N N . ALA A 1 702 ? -13.843 -5.319 -24.409 1.00 97.25 702 ALA A N 1
ATOM 5580 C CA . ALA A 1 702 ? -15.008 -4.902 -23.636 1.00 97.25 702 ALA A CA 1
ATOM 5581 C C . ALA A 1 702 ? -15.832 -3.804 -24.326 1.00 97.25 702 ALA A C 1
ATOM 5583 O O . ALA A 1 702 ? -15.320 -3.028 -25.136 1.00 97.25 702 ALA A O 1
ATOM 5584 N N . LYS A 1 703 ? -17.105 -3.690 -23.937 1.00 97.69 703 LYS A N 1
ATOM 5585 C CA . LYS A 1 703 ? -17.973 -2.550 -24.245 1.00 97.69 703 LYS A CA 1
ATOM 5586 C C . LYS A 1 703 ? -17.954 -1.577 -23.066 1.00 97.69 703 LYS A C 1
ATOM 5588 O O . LYS A 1 703 ? -18.623 -1.796 -22.058 1.00 97.69 703 LYS A O 1
ATOM 5593 N N . VAL A 1 704 ? -17.162 -0.514 -23.193 1.00 98.12 704 VAL A N 1
ATOM 5594 C CA . VAL A 1 704 ? -16.818 0.370 -22.069 1.00 98.12 704 VAL A CA 1
ATOM 5595 C C . VAL A 1 704 ? -17.611 1.677 -22.101 1.00 98.12 704 VAL A C 1
ATOM 5597 O O . VAL A 1 704 ? -17.630 2.379 -23.112 1.00 98.12 704 VAL A O 1
ATOM 5600 N N . THR A 1 705 ? -18.216 2.025 -20.966 1.00 98.19 705 THR A N 1
ATOM 5601 C CA . THR A 1 705 ? -18.760 3.350 -20.651 1.00 98.19 705 THR A CA 1
ATOM 5602 C C . THR A 1 705 ? -17.783 4.058 -19.713 1.00 98.19 705 THR A C 1
ATOM 5604 O O . THR A 1 705 ? -17.636 3.688 -18.554 1.00 98.19 705 THR A O 1
ATOM 5607 N N . SER A 1 706 ? -17.069 5.050 -20.227 1.00 97.81 706 SER A N 1
ATOM 5608 C CA . SER A 1 706 ? -16.053 5.813 -19.506 1.00 97.81 706 SER A CA 1
ATOM 5609 C C . SER A 1 706 ? -16.670 7.078 -18.926 1.00 97.81 706 SER A C 1
ATOM 5611 O O . SER A 1 706 ? -17.265 7.859 -19.679 1.00 97.81 706 SER A O 1
ATOM 5613 N N . THR A 1 707 ? -16.560 7.271 -17.609 1.00 97.25 707 THR A N 1
ATOM 5614 C CA . THR A 1 707 ? -17.242 8.372 -16.925 1.00 97.25 707 THR A CA 1
ATOM 5615 C C . THR A 1 707 ? -16.333 9.228 -16.057 1.00 97.25 707 THR A C 1
ATOM 5617 O O . THR A 1 707 ? -15.439 8.726 -15.376 1.00 97.25 707 THR A O 1
ATOM 5620 N N . ASP A 1 708 ? -16.579 10.538 -16.091 1.00 93.31 708 ASP A N 1
ATOM 5621 C CA . ASP A 1 708 ? -15.924 11.534 -15.242 1.00 93.31 708 ASP A CA 1
ATOM 5622 C C . ASP A 1 708 ? -16.765 12.827 -15.163 1.00 93.31 708 ASP A C 1
ATOM 5624 O O . ASP A 1 708 ? -17.849 12.917 -15.751 1.00 93.31 708 ASP A O 1
ATOM 5628 N N . LEU A 1 709 ? -16.264 13.833 -14.446 1.00 82.94 709 LEU A N 1
ATOM 5629 C CA . LEU A 1 709 ? -16.834 15.174 -14.344 1.00 82.94 709 LEU A CA 1
ATOM 5630 C C . LEU A 1 709 ? -16.751 15.935 -15.685 1.00 82.94 709 LEU A C 1
ATOM 5632 O O . LEU A 1 709 ? -15.809 15.712 -16.455 1.00 82.94 709 LEU A O 1
ATOM 5636 N N . PRO A 1 710 ? -17.672 16.890 -15.949 1.00 80.19 710 PRO A N 1
ATOM 5637 C CA . PRO A 1 710 ? -17.738 17.653 -17.204 1.00 80.19 710 PRO A CA 1
ATOM 5638 C C . PRO A 1 710 ? -16.397 18.218 -17.675 1.00 80.19 710 PRO A C 1
ATOM 5640 O O . PRO A 1 710 ? -16.044 18.098 -18.850 1.00 80.19 710 PRO A O 1
ATOM 5643 N N . ASP A 1 711 ? -15.636 18.785 -16.739 1.00 74.31 711 ASP A N 1
ATOM 5644 C CA . ASP A 1 711 ? -14.385 19.492 -17.016 1.00 74.31 711 ASP A CA 1
ATOM 5645 C C . ASP A 1 711 ? -13.272 18.552 -17.519 1.00 74.31 711 ASP A C 1
ATOM 5647 O O . ASP A 1 711 ? -12.349 18.990 -18.206 1.00 74.31 711 ASP A O 1
ATOM 5651 N N . ILE A 1 712 ? -13.369 17.247 -17.235 1.00 79.25 712 ILE A N 1
ATOM 5652 C CA . ILE A 1 712 ? -12.374 16.231 -17.617 1.00 79.25 712 ILE A CA 1
ATOM 5653 C C . ILE A 1 712 ? -12.714 15.568 -18.961 1.00 79.25 712 ILE A C 1
ATOM 5655 O O . ILE A 1 712 ? -11.816 15.118 -19.682 1.00 79.25 712 ILE A O 1
ATOM 5659 N N . LEU A 1 713 ? -13.992 15.564 -19.365 1.00 82.75 713 LEU A N 1
ATOM 5660 C CA . LEU A 1 713 ? -14.477 14.812 -20.533 1.00 82.75 713 LEU A CA 1
ATOM 5661 C C . LEU A 1 713 ? -13.761 15.163 -21.840 1.00 82.75 713 LEU A C 1
ATOM 5663 O O . LEU A 1 713 ? -13.596 14.295 -22.699 1.00 82.75 713 LEU A O 1
ATOM 5667 N N . GLY A 1 714 ? -13.321 16.414 -22.004 1.00 79.62 714 GLY A N 1
ATOM 5668 C CA . GLY A 1 714 ? -12.562 16.841 -23.180 1.00 79.62 714 GLY A CA 1
ATOM 5669 C C . GLY A 1 714 ? -11.223 16.107 -23.315 1.00 79.62 714 GLY A C 1
ATOM 5670 O O . GLY A 1 714 ? -10.912 15.573 -24.385 1.00 79.62 714 GLY A O 1
ATOM 5671 N N . ASN A 1 715 ? -10.447 16.036 -22.227 1.00 80.50 715 ASN A N 1
ATOM 5672 C CA . ASN A 1 715 ? -9.164 15.330 -22.197 1.00 80.50 715 ASN A CA 1
ATOM 5673 C C . ASN A 1 715 ? -9.362 13.810 -22.280 1.00 80.50 715 ASN A C 1
ATOM 5675 O O . ASN A 1 715 ? -8.727 13.154 -23.111 1.00 80.50 715 ASN A O 1
ATOM 5679 N N . LEU A 1 716 ? -10.309 13.281 -21.502 1.00 87.12 716 LEU A N 1
ATOM 5680 C CA . LEU A 1 716 ? -10.668 11.866 -21.502 1.00 87.12 716 LEU A CA 1
ATOM 5681 C C . LEU A 1 716 ? -11.046 11.386 -22.909 1.00 87.12 716 LEU A C 1
ATOM 5683 O O . LEU A 1 716 ? -10.459 10.439 -23.432 1.00 87.12 716 LEU A O 1
ATOM 5687 N N . ARG A 1 717 ? -11.964 12.091 -23.585 1.00 91.12 717 ARG A N 1
ATOM 5688 C CA . ARG A 1 717 ? -12.395 11.749 -24.948 1.00 91.12 717 ARG A CA 1
ATOM 5689 C C . ARG A 1 717 ? -11.248 11.829 -25.949 1.00 91.12 717 ARG A C 1
ATOM 5691 O O . ARG A 1 717 ? -11.154 10.963 -26.815 1.00 91.12 717 ARG A O 1
ATOM 5698 N N . HIS A 1 718 ? -10.365 12.821 -25.837 1.00 85.06 718 HIS A N 1
ATOM 5699 C CA . HIS A 1 718 ? -9.186 12.911 -26.698 1.00 85.06 718 HIS A CA 1
ATOM 5700 C C . HIS A 1 718 ? -8.284 11.675 -26.557 1.00 85.06 718 HIS A C 1
ATOM 5702 O O . HIS A 1 718 ? -7.947 11.047 -27.563 1.00 85.06 718 HIS A O 1
ATOM 5708 N N . ASN A 1 719 ? -7.928 11.304 -25.324 1.00 86.56 719 ASN A N 1
ATOM 5709 C CA . ASN A 1 719 ? -7.050 10.168 -25.047 1.00 86.56 719 ASN A CA 1
ATOM 5710 C C . ASN A 1 719 ? -7.692 8.838 -25.454 1.00 86.56 719 ASN A C 1
ATOM 5712 O O . ASN A 1 719 ? -7.065 8.041 -26.156 1.00 86.56 719 ASN A O 1
ATOM 5716 N N . VAL A 1 720 ? -8.954 8.619 -25.087 1.00 93.94 720 VAL A N 1
ATOM 5717 C CA . VAL A 1 720 ? -9.687 7.393 -25.421 1.00 93.94 720 VAL A CA 1
ATOM 5718 C C . VAL A 1 720 ? -9.785 7.223 -26.936 1.00 93.94 720 VAL A C 1
ATOM 5720 O O . VAL A 1 720 ? -9.346 6.203 -27.471 1.00 93.94 720 VAL A O 1
ATOM 5723 N N . MET A 1 721 ? -10.265 8.238 -27.660 1.00 91.12 721 MET A N 1
ATOM 5724 C CA . MET A 1 721 ? -10.456 8.152 -29.112 1.00 91.12 721 MET A CA 1
ATOM 5725 C C . MET A 1 721 ? -9.140 7.981 -29.869 1.00 91.12 721 MET A C 1
ATOM 5727 O O . MET A 1 721 ? -9.077 7.227 -30.840 1.00 91.12 721 MET A O 1
ATOM 5731 N N . ARG A 1 722 ? -8.070 8.648 -29.426 1.00 88.12 722 ARG A N 1
ATOM 5732 C CA . ARG A 1 722 ? -6.747 8.547 -30.055 1.00 88.12 722 ARG A CA 1
ATOM 5733 C C . ARG A 1 722 ? -6.195 7.121 -30.040 1.00 88.12 722 ARG A C 1
ATOM 5735 O O . ARG A 1 722 ? -5.484 6.747 -30.971 1.00 88.12 722 ARG A O 1
ATOM 5742 N N . ASN A 1 723 ? -6.503 6.348 -29.000 1.00 90.69 723 ASN A N 1
ATOM 5743 C CA . ASN A 1 723 ? -5.926 5.020 -28.794 1.00 90.69 723 ASN A CA 1
ATOM 5744 C C . ASN A 1 723 ? -6.848 3.865 -29.211 1.00 90.69 723 ASN A C 1
ATOM 5746 O O . ASN A 1 723 ? -6.347 2.779 -29.493 1.00 90.69 723 ASN A O 1
ATOM 5750 N N . THR A 1 724 ? -8.162 4.087 -29.290 1.00 92.88 724 THR A N 1
ATOM 5751 C CA . THR A 1 724 ? -9.153 3.017 -29.530 1.00 92.88 724 THR A CA 1
ATOM 5752 C C . THR A 1 724 ? -9.783 3.045 -30.924 1.00 92.88 724 THR A C 1
ATOM 5754 O O . THR A 1 724 ? -10.237 2.010 -31.420 1.00 92.88 724 THR A O 1
ATOM 5757 N N . ARG A 1 725 ? -9.780 4.196 -31.612 1.00 89.31 725 ARG A N 1
ATOM 5758 C CA . ARG A 1 725 ? -10.447 4.353 -32.913 1.00 89.31 725 ARG A CA 1
ATOM 5759 C C . ARG A 1 725 ? -9.892 3.378 -33.957 1.00 89.31 725 ARG A C 1
ATOM 5761 O O . ARG A 1 725 ? -8.717 3.437 -34.315 1.00 89.31 725 ARG A O 1
ATOM 5768 N N . GLY A 1 726 ? -10.762 2.501 -34.461 1.00 87.25 726 GLY A N 1
ATOM 5769 C CA . GLY A 1 726 ? -10.414 1.471 -35.447 1.00 87.25 726 GLY A CA 1
ATOM 5770 C C . GLY A 1 726 ? -9.543 0.330 -34.905 1.00 87.25 726 GLY A C 1
ATOM 5771 O O . GLY A 1 726 ? -9.007 -0.438 -35.696 1.00 87.25 726 GLY A O 1
ATOM 5772 N N . ARG A 1 727 ? -9.371 0.236 -33.579 1.00 87.38 727 ARG A N 1
ATOM 5773 C CA . ARG A 1 727 ? -8.530 -0.769 -32.903 1.00 87.38 727 ARG A CA 1
ATOM 5774 C C . ARG A 1 727 ? -9.289 -1.618 -31.881 1.00 87.38 727 ARG A C 1
ATOM 5776 O O . ARG A 1 727 ? -8.757 -2.625 -31.430 1.00 87.38 727 ARG A O 1
ATOM 5783 N N . CYS A 1 728 ? -10.509 -1.226 -31.522 1.00 88.75 728 CYS A N 1
ATOM 5784 C CA . CYS A 1 728 ? -11.358 -1.927 -30.561 1.00 88.75 728 CYS A CA 1
ATOM 5785 C C . CYS A 1 728 ? -12.563 -2.566 -31.254 1.00 88.75 728 CYS A C 1
ATOM 5787 O O . CYS A 1 728 ? -13.042 -2.069 -32.274 1.00 88.75 728 CYS A O 1
ATOM 5789 N N . ARG A 1 729 ? -13.066 -3.660 -30.675 1.00 91.25 729 ARG A N 1
ATOM 5790 C CA . ARG A 1 729 ? -14.277 -4.352 -31.146 1.00 91.25 729 ARG A CA 1
ATOM 5791 C C . ARG A 1 729 ? -15.537 -3.516 -30.920 1.00 91.25 729 ARG A C 1
ATOM 5793 O O . ARG A 1 729 ? -16.386 -3.449 -31.802 1.00 91.25 729 ARG A O 1
ATOM 5800 N N . HIS A 1 730 ? -15.614 -2.863 -29.762 1.00 94.56 730 HIS A N 1
ATOM 5801 C CA . HIS A 1 730 ? -16.669 -1.921 -29.398 1.00 94.56 730 HIS A CA 1
ATOM 5802 C C . HIS A 1 730 ? -16.057 -0.538 -29.225 1.00 94.56 730 HIS A C 1
ATOM 5804 O O . HIS A 1 730 ? -15.008 -0.397 -28.596 1.00 94.56 730 HIS A O 1
ATOM 5810 N N . GLU A 1 731 ? -16.693 0.481 -29.794 1.00 92.25 731 GLU A N 1
ATOM 5811 C CA . GLU A 1 731 ? -16.252 1.860 -29.602 1.00 92.25 731 GLU A CA 1
ATOM 5812 C C . GLU A 1 731 ? -16.616 2.315 -28.176 1.00 92.25 731 GLU A C 1
ATOM 5814 O O . GLU A 1 731 ? -17.784 2.207 -27.788 1.00 92.25 731 GLU A O 1
ATOM 5819 N N . PRO A 1 732 ? -15.646 2.789 -27.371 1.00 95.56 732 PRO A N 1
ATOM 5820 C CA . PRO A 1 732 ? -15.914 3.225 -26.005 1.00 95.56 732 PRO A CA 1
ATOM 5821 C C . PRO A 1 732 ? -16.774 4.490 -25.976 1.00 95.56 732 PRO A C 1
ATOM 5823 O O . PRO A 1 732 ? -16.565 5.435 -26.741 1.0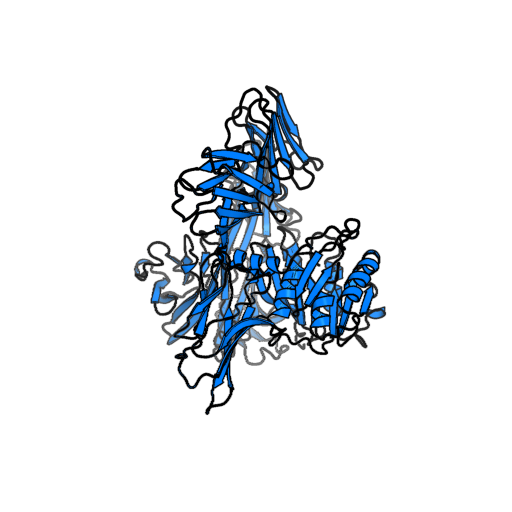0 95.56 732 PRO A O 1
ATOM 5826 N N . HIS A 1 733 ? -17.719 4.536 -25.040 1.00 96.44 733 HIS A N 1
ATOM 5827 C CA . HIS A 1 733 ? -18.615 5.671 -24.859 1.00 96.44 733 HIS A CA 1
ATOM 5828 C C . HIS A 1 733 ? -18.149 6.552 -23.697 1.00 96.44 733 HIS A C 1
ATOM 5830 O O . HIS A 1 733 ? -18.149 6.108 -22.555 1.00 96.44 733 HIS A O 1
ATOM 5836 N N . VAL A 1 734 ? -17.771 7.805 -23.974 1.00 97.06 734 VAL A N 1
ATOM 5837 C CA . VAL A 1 734 ? -17.368 8.785 -22.947 1.00 97.06 734 VAL A CA 1
ATOM 5838 C C . VAL A 1 734 ? -18.543 9.696 -22.604 1.00 97.06 734 VAL A C 1
ATOM 5840 O O . VAL A 1 734 ? -19.023 10.420 -23.487 1.00 97.06 734 VAL A O 1
ATOM 5843 N N . THR A 1 735 ? -18.967 9.696 -21.340 1.00 96.38 735 THR A N 1
ATOM 5844 C CA . THR A 1 735 ? -20.114 10.476 -20.848 1.00 96.38 735 THR A CA 1
ATOM 5845 C C . THR A 1 735 ? -19.882 11.015 -19.438 1.00 96.38 735 THR A C 1
ATOM 5847 O O . THR A 1 735 ? -19.054 10.504 -18.693 1.00 96.38 735 THR A O 1
ATOM 5850 N N . GLU A 1 736 ? -20.610 12.062 -19.065 1.00 95.75 736 GLU A N 1
ATOM 5851 C CA . GLU A 1 736 ? -20.535 12.646 -17.726 1.00 95.75 736 GLU A CA 1
ATOM 5852 C C . GLU A 1 736 ? -21.093 11.685 -16.668 1.00 95.75 736 GLU A C 1
ATOM 5854 O O . GLU A 1 736 ? -22.143 11.082 -16.898 1.00 95.75 736 GLU A O 1
ATOM 5859 N N . LEU A 1 737 ? -20.487 11.625 -15.482 1.00 95.81 737 LEU A N 1
ATOM 5860 C CA . LEU A 1 737 ? -21.118 11.090 -14.273 1.00 95.81 737 LEU A CA 1
ATOM 5861 C C . LEU A 1 737 ? -20.607 11.860 -13.050 1.00 95.81 737 LEU A C 1
ATOM 5863 O O . LEU A 1 737 ? -19.442 11.755 -12.676 1.00 95.81 737 LEU A O 1
ATOM 5867 N N . SER A 1 738 ? -21.507 12.602 -12.403 1.00 90.81 738 SER A N 1
ATOM 5868 C CA . SER A 1 738 ? -21.279 13.171 -11.073 1.00 90.81 738 SER A CA 1
ATOM 5869 C C . SER A 1 738 ? -21.809 12.198 -10.021 1.00 90.81 738 SER A C 1
ATOM 5871 O O . SER A 1 738 ? -22.981 11.825 -10.069 1.00 90.81 738 SER A O 1
ATOM 5873 N N . TRP A 1 739 ? -20.964 11.765 -9.084 1.00 94.75 739 TRP A N 1
ATOM 5874 C CA . TRP A 1 739 ? -21.348 10.756 -8.090 1.00 94.75 739 TRP A CA 1
ATOM 5875 C C . TRP A 1 739 ? -22.579 11.182 -7.279 1.00 94.75 739 TRP A C 1
ATOM 5877 O O . TRP A 1 739 ? -22.714 12.349 -6.907 1.00 94.75 739 TRP A O 1
ATOM 5887 N N . GLY A 1 740 ? -23.487 10.232 -7.038 1.00 91.25 740 GLY A N 1
ATOM 5888 C CA . GLY A 1 740 ? -24.720 10.420 -6.259 1.00 91.25 740 GLY A CA 1
ATOM 5889 C C . GLY A 1 740 ? -25.794 11.297 -6.917 1.00 91.25 740 GLY A C 1
ATOM 5890 O O . GLY A 1 740 ? -26.877 11.452 -6.357 1.00 91.25 740 GLY A O 1
ATOM 5891 N N . LYS A 1 741 ? -25.548 11.870 -8.104 1.00 90.44 741 LYS A N 1
ATOM 5892 C CA . LYS A 1 741 ? -26.478 12.797 -8.768 1.00 90.44 741 LYS A CA 1
ATOM 5893 C C . LYS A 1 741 ? -27.101 12.181 -10.014 1.00 90.44 741 LYS A C 1
ATOM 5895 O O . LYS A 1 741 ? -26.396 11.639 -10.858 1.00 90.44 741 LYS A O 1
ATOM 5900 N N . GLU A 1 742 ? -28.427 12.295 -10.126 1.00 92.06 742 GLU A N 1
ATOM 5901 C CA . GLU A 1 742 ? -29.206 11.946 -11.332 1.00 92.06 742 GLU A CA 1
ATOM 5902 C C . GLU A 1 742 ? -28.975 10.506 -11.840 1.00 92.06 742 GLU A C 1
ATOM 5904 O O . GLU A 1 742 ? -29.125 10.210 -13.027 1.00 92.06 742 GLU A O 1
ATOM 5909 N N . LEU A 1 743 ? -28.616 9.583 -10.937 1.00 93.94 743 LEU A N 1
ATOM 5910 C CA . LEU A 1 743 ? -28.194 8.228 -11.302 1.00 93.94 743 LEU A CA 1
ATOM 5911 C C . LEU A 1 743 ? -29.299 7.431 -12.009 1.00 93.94 743 LEU A C 1
ATOM 5913 O O . LEU A 1 743 ? -29.015 6.782 -13.005 1.00 93.94 743 LEU A O 1
ATOM 5917 N N . GLU A 1 744 ? -30.553 7.489 -11.549 1.00 93.62 744 GLU A N 1
ATOM 5918 C CA . GLU A 1 744 ? -31.663 6.768 -12.202 1.00 93.62 744 GLU A CA 1
ATOM 5919 C C . GLU A 1 744 ? -32.090 7.416 -13.529 1.00 93.62 744 GLU A C 1
ATOM 5921 O O . GLU A 1 744 ? -32.552 6.719 -14.421 1.00 93.62 744 GLU A O 1
ATOM 5926 N N . GLU A 1 745 ? -31.915 8.731 -13.690 1.00 91.31 745 GLU A N 1
ATOM 5927 C CA . GLU A 1 745 ? -32.261 9.434 -14.932 1.00 91.31 745 GLU A CA 1
ATOM 5928 C C . GLU A 1 745 ? -31.236 9.154 -16.037 1.00 91.31 745 GLU A C 1
ATOM 5930 O O . GLU A 1 745 ? -31.600 8.865 -17.177 1.00 91.31 745 GLU A O 1
ATOM 5935 N N . ARG A 1 746 ? -29.942 9.214 -15.697 1.00 89.31 746 ARG A N 1
ATOM 5936 C CA . ARG A 1 746 ? -28.842 9.100 -16.667 1.00 89.31 746 ARG A CA 1
ATOM 5937 C C . ARG A 1 746 ? -28.304 7.675 -16.809 1.00 89.31 746 ARG A C 1
ATOM 5939 O O . ARG A 1 746 ? -27.812 7.318 -17.877 1.00 89.31 746 ARG A O 1
ATOM 5946 N N . PHE A 1 747 ? -28.433 6.854 -15.765 1.00 95.25 747 PHE A N 1
ATOM 5947 C CA . PHE A 1 747 ? -28.045 5.440 -15.737 1.00 95.25 747 PHE A CA 1
ATOM 5948 C C . PHE A 1 747 ? -29.158 4.569 -15.106 1.00 95.25 747 PHE A C 1
ATOM 5950 O O . PHE A 1 747 ? -28.964 4.012 -14.019 1.00 95.25 747 PHE A O 1
ATOM 5957 N N . PRO A 1 748 ? -30.329 4.436 -15.765 1.00 93.75 748 PRO A N 1
ATOM 5958 C CA . PRO A 1 748 ? -31.482 3.743 -15.192 1.00 93.75 748 PRO A CA 1
ATOM 5959 C C . PRO A 1 748 ? -31.196 2.260 -14.956 1.00 93.75 748 PRO A C 1
ATOM 5961 O O . PRO A 1 748 ? -30.710 1.572 -15.860 1.00 93.75 748 PRO A O 1
ATOM 5964 N N . ARG A 1 749 ? -31.567 1.720 -13.788 1.00 89.62 749 ARG A N 1
ATOM 5965 C CA . ARG A 1 749 ? -31.308 0.299 -13.458 1.00 89.62 749 ARG A CA 1
ATOM 5966 C C . ARG A 1 749 ? -32.045 -0.667 -14.381 1.00 89.62 749 ARG A C 1
ATOM 5968 O O . ARG A 1 749 ? -31.617 -1.799 -14.571 1.00 89.62 749 ARG A O 1
ATOM 5975 N N . ALA A 1 750 ? -33.161 -0.219 -14.954 1.00 86.88 750 ALA A N 1
ATOM 5976 C CA . ALA A 1 750 ? -33.970 -1.010 -15.875 1.00 86.88 750 ALA A CA 1
ATOM 5977 C C . ALA A 1 750 ? -33.281 -1.264 -17.228 1.00 86.88 750 ALA A C 1
ATOM 5979 O O . ALA A 1 750 ? -33.633 -2.218 -17.919 1.00 86.88 750 ALA A O 1
ATOM 5980 N N . THR A 1 751 ? -32.336 -0.407 -17.628 1.00 86.69 751 THR A N 1
ATOM 5981 C CA . THR A 1 751 ? -31.734 -0.431 -18.973 1.00 86.69 751 THR A CA 1
ATOM 5982 C C . THR A 1 751 ? -30.212 -0.502 -18.966 1.00 86.69 751 THR A C 1
ATOM 5984 O O . THR A 1 751 ? -29.622 -0.914 -19.963 1.00 86.69 751 THR A O 1
ATOM 5987 N N . CYS A 1 752 ? -29.572 -0.106 -17.867 1.00 87.69 752 CYS A N 1
ATOM 5988 C CA . CYS A 1 752 ? -28.127 -0.137 -17.702 1.00 87.69 752 CYS A CA 1
ATOM 5989 C C . CYS A 1 752 ? -27.741 -1.298 -16.787 1.00 87.69 752 CYS A C 1
ATOM 5991 O O . CYS A 1 752 ? -28.083 -1.312 -15.607 1.00 87.69 752 CYS A O 1
ATOM 5993 N N . HIS A 1 753 ? -26.998 -2.250 -17.340 1.00 92.38 753 HIS A N 1
ATOM 5994 C CA . HIS A 1 753 ? -26.447 -3.380 -16.610 1.00 92.38 753 HIS A CA 1
ATOM 5995 C C . HIS A 1 753 ? -24.962 -3.520 -16.948 1.00 92.38 753 HIS A C 1
ATOM 5997 O O . HIS A 1 753 ? -24.587 -3.484 -18.124 1.00 92.38 753 HIS A O 1
ATOM 6003 N N . TYR A 1 754 ? -24.130 -3.659 -15.916 1.00 96.44 754 TYR A N 1
ATOM 6004 C CA . TYR A 1 754 ? -22.680 -3.736 -16.041 1.00 96.44 754 TYR A CA 1
ATOM 6005 C C . TYR A 1 754 ? -22.171 -5.039 -15.432 1.00 96.44 754 TYR A C 1
ATOM 6007 O O . TYR A 1 754 ? -22.418 -5.322 -14.259 1.00 96.44 754 TYR A O 1
ATOM 6015 N N . ASP A 1 755 ? -21.421 -5.798 -16.230 1.00 97.00 755 ASP A N 1
ATOM 6016 C CA . ASP A 1 755 ? -20.694 -6.979 -15.771 1.00 97.00 755 ASP A CA 1
ATOM 6017 C C . ASP A 1 755 ? -19.549 -6.565 -14.831 1.00 97.00 755 ASP A C 1
ATOM 6019 O O . ASP A 1 755 ? -19.294 -7.229 -13.827 1.00 97.00 755 ASP A O 1
ATOM 6023 N N . TYR A 1 756 ? -18.880 -5.442 -15.140 1.00 97.75 756 TYR A N 1
ATOM 6024 C CA . TYR A 1 756 ? -17.800 -4.900 -14.318 1.00 97.75 756 TYR A CA 1
ATOM 6025 C C . TYR A 1 756 ? -17.942 -3.405 -14.033 1.00 97.75 756 TYR A C 1
ATOM 6027 O O . TYR A 1 756 ? -18.283 -2.612 -14.915 1.00 97.75 756 TYR A O 1
ATOM 6035 N N . ILE A 1 757 ? -17.562 -3.016 -12.816 1.00 98.31 757 ILE A N 1
ATOM 6036 C CA . ILE A 1 757 ? -17.286 -1.625 -12.448 1.00 98.31 757 ILE A CA 1
ATOM 6037 C C . ILE A 1 757 ? -15.786 -1.493 -12.198 1.00 98.31 757 ILE A C 1
ATOM 6039 O O . ILE A 1 757 ? -15.227 -2.206 -11.366 1.00 98.31 757 ILE A O 1
ATOM 6043 N N . MET A 1 758 ? -15.140 -0.570 -12.904 1.00 97.94 758 MET A N 1
ATOM 6044 C CA . MET A 1 758 ? -13.722 -0.261 -12.743 1.00 97.94 758 MET A CA 1
ATOM 6045 C C . MET A 1 758 ? -13.564 1.055 -11.990 1.00 97.94 758 MET A C 1
ATOM 6047 O O . MET A 1 758 ? -14.251 2.035 -12.286 1.00 97.94 758 MET A O 1
ATOM 6051 N N . ALA A 1 759 ? -12.636 1.088 -11.041 1.00 96.56 759 ALA A N 1
ATOM 6052 C CA . ALA A 1 759 ? -12.311 2.300 -10.306 1.00 96.56 759 ALA A CA 1
ATOM 6053 C C . ALA A 1 759 ? -10.818 2.333 -9.959 1.00 96.56 759 ALA A C 1
ATOM 6055 O O . ALA A 1 759 ? -10.293 1.396 -9.356 1.00 96.56 759 ALA A O 1
ATOM 6056 N N . ALA A 1 760 ? -10.134 3.421 -10.308 1.00 93.75 760 ALA A N 1
ATOM 6057 C CA . ALA A 1 760 ? -8.722 3.621 -9.999 1.00 93.75 760 ALA A CA 1
ATOM 6058 C C . ALA A 1 760 ? -8.508 4.992 -9.346 1.00 93.75 760 ALA A C 1
ATOM 6060 O O . ALA A 1 760 ? -8.818 6.013 -9.943 1.00 93.75 760 ALA A O 1
ATOM 6061 N N . ASP A 1 761 ? -7.981 5.015 -8.117 1.00 85.38 761 ASP A N 1
ATOM 6062 C CA . ASP A 1 761 ? -7.698 6.246 -7.351 1.00 85.38 761 ASP A CA 1
ATOM 6063 C C . ASP A 1 761 ? -8.907 7.193 -7.152 1.00 85.38 761 ASP A C 1
ATOM 6065 O O . ASP A 1 761 ? -8.746 8.393 -6.944 1.00 85.38 761 ASP A O 1
ATOM 6069 N N . VAL A 1 762 ? -10.126 6.642 -7.123 1.00 86.75 762 VAL A N 1
ATOM 6070 C CA . VAL A 1 762 ? -11.372 7.395 -6.862 1.00 86.75 762 VAL A CA 1
ATOM 6071 C C . VAL A 1 762 ? -11.609 7.730 -5.385 1.00 86.75 762 VAL A C 1
ATOM 6073 O O . VAL A 1 762 ? -12.482 8.531 -5.083 1.00 86.75 762 VAL A O 1
ATOM 6076 N N . VAL A 1 763 ? -10.859 7.114 -4.464 1.00 79.88 763 VAL A N 1
ATOM 6077 C CA . VAL A 1 763 ? -10.950 7.366 -3.017 1.00 79.88 763 VAL A CA 1
ATOM 6078 C C . VAL A 1 763 ? -9.687 8.077 -2.559 1.00 79.88 763 VAL A C 1
ATOM 6080 O O . VAL A 1 763 ? -8.595 7.513 -2.576 1.00 79.88 763 VAL A O 1
ATOM 6083 N N . TYR A 1 764 ? -9.856 9.335 -2.169 1.00 67.62 764 TYR A N 1
ATOM 6084 C CA . TYR A 1 764 ? -8.839 10.199 -1.576 1.00 67.62 764 TYR A CA 1
ATOM 6085 C C . TYR A 1 764 ? -9.537 11.262 -0.713 1.00 67.62 764 TYR A C 1
ATOM 6087 O O . TYR A 1 764 ? -10.758 11.257 -0.569 1.00 67.62 764 TYR A O 1
ATOM 6095 N N . SER A 1 765 ? -8.785 12.197 -0.132 1.00 61.53 765 SER A N 1
ATOM 6096 C CA . SER A 1 765 ? -9.350 13.296 0.667 1.00 61.53 765 SER A CA 1
ATOM 6097 C C . SER A 1 765 ? -10.230 14.246 -0.174 1.00 61.53 765 SER A C 1
ATOM 6099 O O . SER A 1 765 ? -9.739 15.251 -0.690 1.00 61.53 765 SER A O 1
ATOM 6101 N N . HIS A 1 766 ? -11.527 13.943 -0.291 1.00 64.56 766 HIS A N 1
ATOM 6102 C CA . HIS A 1 766 ? -12.581 14.778 -0.883 1.00 64.56 766 HIS A CA 1
ATOM 6103 C C . HIS A 1 766 ? -13.928 14.550 -0.156 1.00 64.56 766 HIS A C 1
ATOM 6105 O O . HIS A 1 766 ? -14.107 13.512 0.481 1.00 64.56 766 HIS A O 1
ATOM 6111 N N . PRO A 1 767 ? -14.898 15.488 -0.224 1.00 68.88 767 PRO A N 1
ATOM 6112 C CA . PRO A 1 767 ? -16.141 15.386 0.553 1.00 68.88 767 PRO A CA 1
ATOM 6113 C C . PRO A 1 767 ? -17.158 14.373 -0.006 1.00 68.88 767 PRO A C 1
ATOM 6115 O O . PRO A 1 767 ? -18.070 13.984 0.707 1.00 68.88 767 PRO A O 1
ATOM 6118 N N . PHE A 1 768 ? -16.989 13.929 -1.255 1.00 77.88 768 PHE A N 1
ATOM 6119 C CA . PHE A 1 768 ? -17.977 13.129 -2.003 1.00 77.88 768 PHE A CA 1
ATOM 6120 C C . PHE A 1 768 ? -17.899 11.598 -1.816 1.00 77.88 768 PHE A C 1
ATOM 6122 O O . PHE A 1 768 ? -18.271 10.838 -2.711 1.00 77.88 768 PHE A O 1
ATOM 6129 N N . LEU A 1 769 ? -17.330 11.113 -0.707 1.00 82.75 769 LEU A N 1
ATOM 6130 C CA . LEU A 1 769 ? -17.169 9.668 -0.481 1.00 82.75 769 LEU A CA 1
ATOM 6131 C C . LEU A 1 769 ? -18.517 8.963 -0.263 1.00 82.75 769 LEU A C 1
ATOM 6133 O O . LEU A 1 769 ? -18.685 7.821 -0.677 1.00 82.75 769 LEU A O 1
ATOM 6137 N N . HIS A 1 770 ? -19.498 9.631 0.345 1.00 86.06 770 HIS A N 1
ATOM 6138 C CA . HIS A 1 770 ? -20.833 9.057 0.522 1.00 86.06 770 HIS A CA 1
ATOM 6139 C C . HIS A 1 770 ? -21.532 8.847 -0.831 1.00 86.06 770 HIS A C 1
ATOM 6141 O O . HIS A 1 770 ? -22.011 7.758 -1.134 1.00 86.06 770 HIS A O 1
ATOM 6147 N N . GLU A 1 771 ? -21.504 9.863 -1.684 1.00 91.94 771 GLU A N 1
ATOM 6148 C CA . GLU A 1 771 ? -22.090 9.864 -3.022 1.00 91.94 771 GLU A CA 1
ATOM 6149 C C . GLU A 1 771 ? -21.407 8.847 -3.951 1.00 91.94 771 GLU A C 1
ATOM 6151 O O . GLU A 1 771 ? -22.051 8.213 -4.795 1.00 91.94 771 GLU A O 1
ATOM 6156 N N . LEU A 1 772 ? -20.099 8.634 -3.779 1.00 93.56 772 LEU A N 1
ATOM 6157 C CA . LEU A 1 772 ? -19.368 7.566 -4.458 1.00 93.56 772 LEU A CA 1
ATOM 6158 C C . LEU A 1 772 ? -19.882 6.176 -4.039 1.00 93.56 772 LEU A C 1
ATOM 6160 O O . LEU A 1 772 ? -20.095 5.323 -4.902 1.00 93.56 772 LEU A O 1
ATOM 6164 N N . MET A 1 773 ? -20.139 5.947 -2.744 1.00 93.81 773 MET A N 1
ATOM 6165 C CA . MET A 1 773 ? -20.741 4.694 -2.260 1.00 93.81 773 MET A CA 1
ATOM 6166 C C . MET A 1 773 ? -22.133 4.464 -2.861 1.00 93.81 773 MET A C 1
ATOM 6168 O O . MET A 1 773 ? -22.428 3.363 -3.329 1.00 93.81 773 MET A O 1
ATOM 6172 N N . GLU A 1 774 ? -22.980 5.498 -2.891 1.00 94.44 774 GLU A N 1
ATOM 6173 C CA . GLU A 1 774 ? -24.307 5.432 -3.522 1.00 94.44 774 GLU A CA 1
ATOM 6174 C C . GLU A 1 774 ? -24.208 5.064 -5.005 1.00 94.44 774 GLU A C 1
ATOM 6176 O O . GLU A 1 774 ? -24.979 4.241 -5.502 1.00 94.44 774 GLU A O 1
ATOM 6181 N N . THR A 1 775 ? -23.206 5.611 -5.695 1.00 96.88 775 THR A N 1
ATOM 6182 C CA . THR A 1 775 ? -22.926 5.315 -7.104 1.00 96.88 775 THR A CA 1
ATOM 6183 C C . THR A 1 775 ? -22.533 3.850 -7.304 1.00 96.88 775 THR A C 1
ATOM 6185 O O . THR A 1 775 ? -23.122 3.180 -8.156 1.00 96.88 775 THR A O 1
ATOM 6188 N N . PHE A 1 776 ? -21.616 3.308 -6.490 1.00 96.50 776 PHE A N 1
ATOM 6189 C CA . PHE A 1 776 ? -21.285 1.876 -6.522 1.00 96.50 776 PHE A CA 1
ATOM 6190 C C . PHE A 1 776 ? -22.523 1.007 -6.283 1.00 96.50 776 PHE A C 1
ATOM 6192 O O . PHE A 1 776 ? -22.770 0.060 -7.029 1.00 96.50 776 PHE A O 1
ATOM 6199 N N . MET A 1 777 ? -23.334 1.337 -5.277 1.00 94.50 777 MET A N 1
ATOM 6200 C CA . MET A 1 777 ? -24.539 0.578 -4.934 1.00 94.50 777 MET A CA 1
ATOM 6201 C C . MET A 1 777 ? -25.601 0.597 -6.034 1.00 94.50 777 MET A C 1
ATOM 6203 O O . MET A 1 777 ? -26.293 -0.407 -6.232 1.00 94.50 777 MET A O 1
ATOM 6207 N N . HIS A 1 778 ? -25.740 1.727 -6.729 1.00 95.75 778 HIS A N 1
ATOM 6208 C CA . HIS A 1 778 ? -26.710 1.916 -7.805 1.00 95.75 778 HIS A CA 1
ATOM 6209 C C . HIS A 1 778 ? -26.347 1.158 -9.075 1.00 95.75 778 HIS A C 1
ATOM 6211 O O . HIS A 1 778 ? -27.218 0.543 -9.683 1.00 95.75 778 HIS A O 1
ATOM 6217 N N . LEU A 1 779 ? -25.069 1.193 -9.453 1.00 95.38 779 LEU A N 1
ATOM 6218 C CA . LEU A 1 779 ? -24.567 0.567 -10.675 1.00 95.38 779 LEU A CA 1
ATOM 6219 C C . LEU A 1 779 ? -24.321 -0.944 -10.521 1.00 95.38 779 LEU A C 1
ATOM 6221 O O . LEU A 1 779 ? -24.160 -1.632 -11.526 1.00 95.38 779 LEU A O 1
ATOM 6225 N N . SER A 1 780 ? -24.291 -1.460 -9.285 1.00 94.00 780 SER A N 1
ATOM 6226 C CA . SER A 1 780 ? -24.019 -2.876 -8.995 1.00 94.00 780 SER A CA 1
ATOM 6227 C C . SER A 1 780 ? -25.285 -3.730 -8.944 1.00 94.00 780 SER A C 1
ATOM 6229 O O . SER A 1 780 ? -26.159 -3.518 -8.090 1.00 94.00 780 SER A O 1
ATOM 6231 N N . SER A 1 781 ? -25.316 -4.766 -9.780 1.00 89.75 781 SER A N 1
ATOM 6232 C CA . SER A 1 781 ? -26.250 -5.899 -9.714 1.00 89.75 781 SER A CA 1
ATOM 6233 C C . SER A 1 781 ? -25.640 -7.079 -8.933 1.00 89.75 781 SER A C 1
ATOM 6235 O O . SER A 1 781 ? -24.515 -6.983 -8.440 1.00 89.75 781 SER A O 1
ATOM 6237 N N . ASP A 1 782 ? -26.379 -8.181 -8.767 1.00 86.25 782 ASP A N 1
ATOM 6238 C CA . ASP A 1 782 ? -25.936 -9.350 -7.977 1.00 86.25 782 ASP A CA 1
ATOM 6239 C C . ASP A 1 782 ? -24.759 -10.122 -8.608 1.00 86.25 782 ASP A C 1
ATOM 6241 O O . ASP A 1 782 ? -24.061 -10.870 -7.925 1.00 86.25 782 ASP A O 1
ATOM 6245 N N . ASP A 1 783 ? -24.547 -9.941 -9.906 1.00 90.06 783 ASP A N 1
ATOM 6246 C CA . ASP A 1 783 ? -23.521 -10.549 -10.756 1.00 90.06 783 ASP A CA 1
ATOM 6247 C C . ASP A 1 783 ? -22.433 -9.557 -11.202 1.00 90.06 783 ASP A C 1
ATOM 6249 O O . ASP A 1 783 ? -21.478 -9.951 -11.872 1.00 90.06 783 ASP A O 1
ATOM 6253 N N . THR A 1 784 ? -22.534 -8.286 -10.800 1.00 95.44 784 THR A N 1
ATOM 6254 C CA . THR A 1 784 ? -21.518 -7.270 -11.094 1.00 95.44 784 THR A CA 1
ATOM 6255 C C . THR A 1 784 ? -20.258 -7.499 -10.256 1.00 95.44 784 THR A C 1
ATOM 6257 O O . THR A 1 784 ? -20.326 -7.600 -9.027 1.00 95.44 784 THR A O 1
ATOM 6260 N N . ILE A 1 785 ? -19.093 -7.497 -10.910 1.00 96.00 785 ILE A N 1
ATOM 6261 C CA . ILE A 1 785 ? -17.779 -7.537 -10.255 1.00 96.00 785 ILE A CA 1
ATOM 6262 C C . ILE A 1 785 ? -17.170 -6.134 -10.237 1.00 96.00 785 ILE A C 1
ATOM 6264 O O . ILE A 1 785 ? -17.014 -5.483 -11.269 1.00 96.00 785 ILE A O 1
ATOM 6268 N N . ILE A 1 786 ? -16.770 -5.664 -9.062 1.00 97.75 786 ILE A N 1
ATOM 6269 C CA . ILE A 1 786 ? -16.074 -4.388 -8.901 1.00 97.75 786 ILE A CA 1
ATOM 6270 C C . ILE A 1 786 ? -14.576 -4.663 -8.828 1.00 97.75 786 ILE A C 1
ATOM 6272 O O . ILE A 1 786 ? -14.131 -5.366 -7.924 1.00 97.75 786 ILE A O 1
ATOM 6276 N N . LEU A 1 787 ? -13.794 -4.089 -9.740 1.00 96.94 787 LEU A N 1
ATOM 6277 C CA . LEU A 1 787 ? -12.336 -4.070 -9.644 1.00 96.94 787 LEU A CA 1
ATOM 6278 C C . LEU A 1 787 ? -11.882 -2.666 -9.269 1.00 96.94 787 LEU A C 1
ATOM 6280 O O . LEU A 1 787 ? -12.037 -1.707 -10.030 1.00 96.94 787 LEU A O 1
ATOM 6284 N N . TRP A 1 788 ? -11.328 -2.553 -8.068 1.00 95.31 788 TRP A N 1
ATOM 6285 C CA . TRP A 1 788 ? -11.026 -1.271 -7.455 1.00 95.31 788 TRP A CA 1
ATOM 6286 C C . TRP A 1 788 ? -9.579 -1.214 -6.981 1.00 95.31 788 TRP A C 1
ATOM 6288 O O . TRP A 1 788 ? -9.187 -1.911 -6.046 1.00 95.31 788 TRP A O 1
ATOM 6298 N N . ALA A 1 789 ? -8.780 -0.371 -7.633 1.00 92.00 789 ALA A N 1
ATOM 6299 C CA . ALA A 1 789 ? -7.405 -0.091 -7.248 1.00 92.00 789 ALA A CA 1
ATOM 6300 C C . ALA A 1 789 ? -7.318 1.271 -6.554 1.00 92.00 789 ALA A C 1
ATOM 6302 O O . ALA A 1 789 ? -7.772 2.280 -7.096 1.00 92.00 789 ALA A O 1
ATOM 6303 N N . MET A 1 790 ? -6.694 1.329 -5.380 1.00 84.38 790 MET A N 1
ATOM 6304 C CA . MET A 1 790 ? -6.465 2.598 -4.690 1.00 84.38 790 MET A CA 1
ATOM 6305 C C . MET A 1 790 ? -5.071 2.683 -4.100 1.00 84.38 790 MET A C 1
ATOM 6307 O O . MET A 1 790 ? -4.538 1.700 -3.573 1.00 84.38 790 MET A O 1
ATOM 6311 N N . ARG A 1 791 ? -4.536 3.902 -4.073 1.00 74.00 791 ARG A N 1
ATOM 6312 C CA . ARG A 1 791 ? -3.348 4.232 -3.303 1.00 74.00 791 ARG A CA 1
ATOM 6313 C C . ARG A 1 791 ? -3.704 4.681 -1.884 1.00 74.00 791 ARG A C 1
ATOM 6315 O O . ARG A 1 791 ? -4.123 5.815 -1.697 1.00 74.00 791 ARG A O 1
ATOM 6322 N N . PHE A 1 792 ? -3.402 3.853 -0.889 1.00 63.06 792 PHE A N 1
ATOM 6323 C CA . PHE A 1 792 ? -3.564 4.157 0.530 1.00 63.06 792 PHE A CA 1
ATOM 6324 C C . PHE A 1 792 ? -2.661 5.312 0.978 1.00 63.06 792 PHE A C 1
ATOM 6326 O O . PHE A 1 792 ? -1.421 5.276 0.877 1.00 63.06 792 PHE A O 1
ATOM 6333 N N . ARG A 1 793 ? -3.289 6.345 1.534 1.00 50.03 793 ARG A N 1
ATOM 6334 C CA . ARG A 1 793 ? -2.644 7.467 2.216 1.00 50.03 793 ARG A CA 1
ATOM 6335 C C . ARG A 1 793 ? -3.065 7.377 3.696 1.00 50.03 793 ARG A C 1
ATOM 6337 O O . ARG A 1 793 ? -4.082 6.796 4.037 1.00 50.03 793 ARG A O 1
ATOM 6344 N N . LEU A 1 794 ? -2.193 7.778 4.624 1.00 38.03 794 LEU A N 1
ATOM 6345 C CA . LEU A 1 794 ? -2.468 7.595 6.062 1.00 38.03 794 LEU A CA 1
ATOM 6346 C C . LEU A 1 794 ? -3.610 8.559 6.494 1.00 38.03 794 LEU A C 1
ATOM 6348 O O . LEU A 1 794 ? -3.414 9.762 6.338 1.00 38.03 794 LEU A O 1
ATOM 6352 N N . ASP A 1 795 ? -4.710 8.002 7.049 1.00 43.81 795 ASP A N 1
ATOM 6353 C CA . ASP A 1 795 ? -6.026 8.564 7.507 1.00 43.81 795 ASP A CA 1
ATOM 6354 C C . ASP A 1 795 ? -7.148 8.713 6.433 1.00 43.81 795 ASP A C 1
ATOM 6356 O O . ASP A 1 795 ? -6.895 8.554 5.246 1.00 43.81 795 ASP A O 1
ATOM 6360 N N . PRO A 1 796 ? -8.397 9.099 6.791 1.00 43.66 796 PRO A N 1
ATOM 6361 C CA . PRO A 1 796 ? -9.641 8.330 7.070 1.00 43.66 796 PRO A CA 1
ATOM 6362 C C . PRO A 1 796 ? -10.123 7.296 6.024 1.00 43.66 796 PRO A C 1
ATOM 6364 O O . PRO A 1 796 ? -11.201 6.722 6.190 1.00 43.66 796 PRO A O 1
ATOM 6367 N N . GLU A 1 797 ? -9.360 7.043 4.961 1.00 48.12 797 GLU A N 1
ATOM 6368 C CA . GLU A 1 797 ? -9.714 6.192 3.807 1.00 48.12 797 GLU A CA 1
ATOM 6369 C C . GLU A 1 797 ? -10.091 4.743 4.202 1.00 48.12 797 GLU A C 1
ATOM 6371 O O . GLU A 1 797 ? -10.937 4.119 3.560 1.00 48.12 797 GLU A O 1
ATOM 6376 N N . ASN A 1 798 ? -9.570 4.241 5.332 1.00 52.25 798 ASN A N 1
ATOM 6377 C CA . ASN A 1 798 ? -9.968 2.947 5.908 1.00 52.25 798 ASN A CA 1
ATOM 6378 C C . ASN A 1 798 ? -11.461 2.890 6.265 1.00 52.25 798 ASN A C 1
ATOM 6380 O O . ASN A 1 798 ? -12.081 1.851 6.088 1.00 52.25 798 ASN A O 1
ATOM 6384 N N . SER A 1 799 ? -12.060 4.005 6.699 1.00 63.91 799 SER A N 1
ATOM 6385 C CA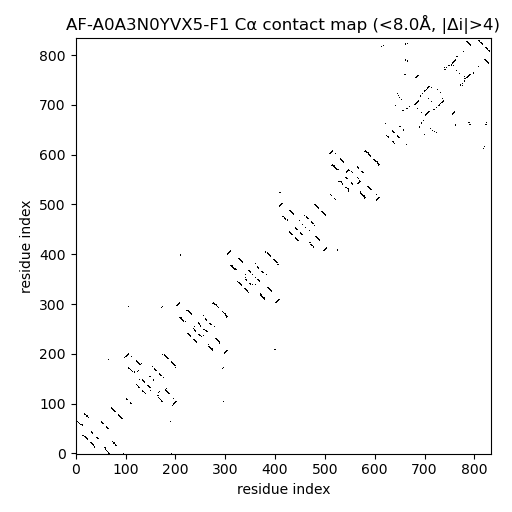 . SER A 1 799 ? -13.489 4.037 7.041 1.00 63.91 799 SER A CA 1
ATOM 6386 C C . SER A 1 799 ? -14.389 3.855 5.815 1.00 63.91 799 SER A C 1
ATOM 6388 O O . SER A 1 799 ? -15.494 3.318 5.937 1.00 63.91 799 SER A O 1
ATOM 6390 N N . PHE A 1 800 ? -13.918 4.252 4.624 1.00 77.56 800 PHE A N 1
ATOM 6391 C CA . PHE A 1 800 ? -14.631 3.981 3.380 1.00 77.56 800 PHE A CA 1
ATOM 6392 C C . PHE A 1 800 ? -14.554 2.494 3.037 1.00 77.56 800 PHE A C 1
ATOM 6394 O O . PHE A 1 800 ? -15.587 1.923 2.711 1.00 77.56 800 PHE A O 1
ATOM 6401 N N . VAL A 1 801 ? -13.390 1.848 3.199 1.00 79.44 801 VAL A N 1
ATOM 6402 C CA . VAL A 1 801 ? -13.255 0.384 3.052 1.00 79.44 801 VAL A CA 1
ATOM 6403 C C . VAL A 1 801 ? -14.172 -0.344 4.036 1.00 79.44 801 VAL A C 1
ATOM 6405 O O . VAL A 1 801 ? -14.969 -1.172 3.610 1.00 79.44 801 VAL A O 1
ATOM 6408 N N . ASP A 1 802 ? -14.163 0.042 5.315 1.00 76.06 802 ASP A N 1
ATOM 6409 C CA . ASP A 1 802 ? -15.045 -0.533 6.341 1.00 76.06 802 ASP A CA 1
ATOM 6410 C C . ASP A 1 802 ? -16.533 -0.361 5.977 1.00 76.06 802 ASP A C 1
ATOM 6412 O O . ASP A 1 802 ? -17.368 -1.225 6.248 1.00 76.06 802 ASP A O 1
ATOM 6416 N N . THR A 1 803 ? -16.899 0.767 5.360 1.00 80.56 803 THR A N 1
ATOM 6417 C CA . THR A 1 803 ? -18.273 1.035 4.901 1.00 80.56 803 THR A CA 1
ATOM 6418 C C . THR A 1 803 ? -18.610 0.266 3.621 1.00 80.56 803 THR A C 1
ATOM 6420 O O . THR A 1 803 ? -19.743 -0.191 3.455 1.00 80.56 803 THR A O 1
ATOM 6423 N N . PHE A 1 804 ? -17.631 0.074 2.742 1.00 87.88 804 PHE A N 1
ATOM 6424 C CA . PHE A 1 804 ? -17.741 -0.713 1.520 1.00 87.88 804 PHE A CA 1
ATOM 6425 C C . PHE A 1 804 ? -17.959 -2.194 1.848 1.00 87.88 804 PHE A C 1
ATOM 6427 O O . PHE A 1 804 ? -18.888 -2.813 1.332 1.00 87.88 804 PHE A O 1
ATOM 6434 N N . GLU A 1 805 ? -17.201 -2.739 2.803 1.00 85.88 805 GLU A N 1
ATOM 6435 C CA . GLU A 1 805 ? -17.302 -4.129 3.265 1.00 85.88 805 GLU A CA 1
ATOM 6436 C C . GLU A 1 805 ? -18.645 -4.472 3.927 1.00 85.88 805 GLU A C 1
ATOM 6438 O O . GLU A 1 805 ? -19.014 -5.650 3.995 1.00 85.88 805 GLU A O 1
ATOM 6443 N N . LYS A 1 806 ? -19.410 -3.474 4.397 1.00 86.19 806 LYS A N 1
ATOM 6444 C CA . LYS A 1 806 ? -20.787 -3.685 4.882 1.00 86.19 806 LYS A CA 1
ATOM 6445 C C . LYS A 1 806 ? -21.737 -4.093 3.756 1.00 86.19 806 LYS A C 1
ATOM 6447 O O . LYS A 1 806 ? -22.674 -4.846 4.007 1.00 86.19 806 LYS A O 1
ATOM 6452 N N . HIS A 1 807 ? -21.493 -3.618 2.536 1.00 87.38 807 HIS A N 1
ATOM 6453 C CA . HIS A 1 807 ? -22.385 -3.794 1.387 1.00 87.38 807 HIS A CA 1
ATOM 6454 C C . HIS A 1 807 ? -21.848 -4.801 0.361 1.00 87.38 807 HIS A C 1
ATOM 6456 O O . HIS A 1 807 ? -22.625 -5.496 -0.295 1.00 87.38 807 HIS A O 1
ATOM 6462 N N . PHE A 1 808 ? -20.526 -4.932 0.264 1.00 90.38 808 PHE A N 1
ATOM 6463 C CA . PHE A 1 808 ? -19.837 -5.811 -0.674 1.00 90.38 808 PHE A CA 1
ATOM 6464 C C . PHE A 1 808 ? -18.965 -6.826 0.074 1.00 90.38 808 PHE A C 1
ATOM 6466 O O . PHE A 1 808 ? -18.502 -6.582 1.189 1.00 90.38 808 PHE A O 1
ATOM 6473 N N . HIS A 1 809 ? -18.765 -7.999 -0.516 1.00 87.94 809 HIS A N 1
ATOM 6474 C CA . HIS A 1 809 ? -17.697 -8.906 -0.118 1.00 87.94 809 HIS A CA 1
ATOM 6475 C C . HIS A 1 809 ? -16.432 -8.501 -0.871 1.00 87.94 809 HIS A C 1
ATOM 6477 O O . HIS A 1 809 ? -16.466 -8.424 -2.098 1.00 87.94 809 HIS A O 1
ATOM 6483 N N . LEU A 1 810 ? -15.351 -8.226 -0.143 1.00 87.00 810 LEU A N 1
ATOM 6484 C CA . LEU A 1 810 ? -14.106 -7.692 -0.685 1.00 87.00 810 LEU A CA 1
ATOM 6485 C C . LEU A 1 810 ? -13.004 -8.760 -0.632 1.00 87.00 810 LEU A C 1
ATOM 6487 O O . LEU A 1 810 ? -12.777 -9.371 0.410 1.00 87.00 810 LEU A O 1
ATOM 6491 N N . GLN A 1 811 ? -12.313 -8.965 -1.749 1.00 86.81 811 GLN A N 1
ATOM 6492 C CA . GLN A 1 811 ? -11.143 -9.829 -1.877 1.00 86.81 811 GLN A CA 1
ATOM 6493 C C . GLN A 1 811 ? -9.953 -8.985 -2.335 1.00 86.81 811 GLN A C 1
ATOM 6495 O O . GLN A 1 811 ? -10.009 -8.330 -3.372 1.00 86.81 811 GLN A O 1
ATOM 6500 N N . GLU A 1 812 ? -8.858 -9.008 -1.581 1.00 86.50 812 GLU A N 1
ATOM 6501 C CA . GLU A 1 812 ? -7.605 -8.369 -1.989 1.00 86.50 812 GLU A CA 1
ATOM 6502 C C . GLU A 1 812 ? -6.918 -9.211 -3.074 1.00 86.50 812 GLU A C 1
ATOM 6504 O O . GLU A 1 812 ? -6.654 -10.397 -2.875 1.00 86.50 812 GLU A O 1
ATOM 6509 N N . LEU A 1 813 ? -6.656 -8.594 -4.227 1.00 77.88 813 LEU A N 1
ATOM 6510 C CA . LEU A 1 813 ? -5.957 -9.201 -5.358 1.00 77.88 813 LEU A CA 1
ATOM 6511 C C . LEU A 1 813 ? -4.464 -8.864 -5.327 1.00 77.88 813 LEU A C 1
ATOM 6513 O O . LEU A 1 813 ? -3.651 -9.775 -5.431 1.00 77.88 813 LEU A O 1
ATOM 6517 N N . TYR A 1 814 ? -4.106 -7.584 -5.136 1.00 74.25 814 TYR A N 1
ATOM 6518 C CA . TYR A 1 814 ? -2.721 -7.125 -4.931 1.00 74.25 814 TYR A CA 1
ATOM 6519 C C . TYR A 1 814 ? -2.592 -6.231 -3.693 1.00 74.25 814 TYR A C 1
ATOM 6521 O O . TYR A 1 814 ? -3.446 -5.378 -3.456 1.00 74.25 814 TYR A O 1
ATOM 6529 N N . ASP A 1 815 ? -1.454 -6.348 -3.001 1.00 75.62 815 ASP A N 1
ATOM 6530 C CA . ASP A 1 815 ? -0.943 -5.393 -2.008 1.00 75.62 815 ASP A CA 1
ATOM 6531 C C . ASP A 1 815 ? 0.491 -5.005 -2.399 1.00 75.62 815 ASP A C 1
ATOM 6533 O O . ASP A 1 815 ? 1.393 -5.844 -2.394 1.00 75.62 815 ASP A O 1
ATOM 6537 N N . LEU A 1 816 ? 0.690 -3.743 -2.792 1.00 59.72 816 LEU A N 1
ATOM 6538 C CA . LEU A 1 816 ? 1.963 -3.177 -3.254 1.00 59.72 816 LEU A CA 1
ATOM 6539 C C . LEU A 1 816 ? 2.418 -2.052 -2.306 1.00 59.72 816 LEU A C 1
ATOM 6541 O O . LEU A 1 816 ? 2.189 -0.866 -2.596 1.00 59.72 816 LEU A O 1
ATOM 6545 N N . PRO A 1 817 ? 3.061 -2.371 -1.165 1.00 52.06 817 PRO A N 1
ATOM 6546 C CA . PRO A 1 817 ? 3.476 -1.387 -0.164 1.00 52.06 817 PRO A CA 1
ATOM 6547 C C . PRO A 1 817 ? 4.413 -0.288 -0.691 1.00 52.06 817 PRO A C 1
ATOM 6549 O O . PRO A 1 817 ? 4.293 0.867 -0.265 1.00 52.06 817 PRO A O 1
ATOM 6552 N N . SER A 1 818 ? 5.312 -0.599 -1.635 1.00 49.50 818 SER A N 1
ATOM 6553 C CA . SER A 1 818 ? 6.229 0.367 -2.270 1.00 49.50 818 SER A CA 1
ATOM 6554 C C . SER A 1 818 ? 5.482 1.497 -2.974 1.00 49.50 818 SER A C 1
ATOM 6556 O O . SER A 1 818 ? 5.857 2.671 -2.874 1.00 49.50 818 SER A O 1
ATOM 6558 N N . LEU A 1 819 ? 4.386 1.154 -3.649 1.00 51.72 819 LEU A N 1
ATOM 6559 C CA . LEU A 1 819 ? 3.501 2.104 -4.310 1.00 51.72 819 LEU A CA 1
ATOM 6560 C C . LEU A 1 819 ? 2.412 2.620 -3.365 1.00 51.72 819 LEU A C 1
ATOM 6562 O O . LEU A 1 819 ? 1.872 3.705 -3.599 1.00 51.72 819 LEU A O 1
ATOM 6566 N N . ARG A 1 820 ? 2.178 1.911 -2.255 1.00 61.81 820 ARG A N 1
ATOM 6567 C CA . ARG A 1 820 ? 1.046 2.053 -1.330 1.00 61.81 820 ARG A CA 1
ATOM 6568 C C . ARG A 1 820 ? -0.283 1.746 -2.000 1.00 61.81 820 ARG A C 1
ATOM 6570 O O . ARG A 1 820 ? -1.256 2.422 -1.711 1.00 61.81 820 ARG A O 1
ATOM 6577 N N . ILE A 1 821 ? -0.316 0.810 -2.938 1.00 77.12 821 ILE A N 1
ATOM 6578 C CA . ILE A 1 821 ? -1.514 0.525 -3.731 1.00 77.12 821 ILE A CA 1
ATOM 6579 C C . ILE A 1 821 ? -2.045 -0.840 -3.350 1.00 77.12 821 ILE A C 1
ATOM 6581 O O . ILE A 1 821 ? -1.267 -1.785 -3.272 1.00 77.12 821 ILE A O 1
ATOM 6585 N N . LYS A 1 822 ? -3.359 -0.947 -3.168 1.00 83.06 822 LYS A N 1
ATOM 6586 C CA . LYS A 1 822 ? -4.037 -2.242 -3.143 1.00 83.06 822 LYS A CA 1
ATOM 6587 C C . LYS A 1 822 ? -5.044 -2.312 -4.276 1.00 83.06 822 LYS A C 1
ATOM 6589 O O . LYS A 1 822 ? -5.621 -1.293 -4.657 1.00 83.06 822 LYS A O 1
ATOM 6594 N N . LEU A 1 823 ? -5.224 -3.510 -4.810 1.00 86.19 823 LEU A N 1
ATOM 6595 C CA . LEU A 1 823 ? -6.246 -3.835 -5.795 1.00 86.19 823 LEU A CA 1
ATOM 6596 C C . LEU A 1 823 ? -7.214 -4.823 -5.161 1.00 86.19 823 LEU A C 1
ATOM 6598 O O . LEU A 1 823 ? -6.783 -5.856 -4.652 1.00 86.19 823 LEU A O 1
ATOM 6602 N N . TYR A 1 824 ? -8.502 -4.524 -5.236 1.00 89.88 824 TYR A N 1
ATOM 6603 C CA . TYR A 1 824 ? -9.571 -5.364 -4.724 1.00 89.88 824 TYR A CA 1
ATOM 6604 C C . TYR A 1 824 ? -10.482 -5.850 -5.847 1.00 89.88 824 TYR A C 1
ATOM 6606 O O . TYR A 1 824 ? -10.734 -5.127 -6.811 1.00 89.88 824 TYR A O 1
ATOM 6614 N N . SER A 1 825 ? -11.014 -7.055 -5.669 1.00 93.25 825 SER A N 1
ATOM 6615 C CA . SER A 1 825 ? -12.220 -7.546 -6.326 1.00 93.25 825 SER A CA 1
ATOM 6616 C C . SER A 1 825 ? -13.369 -7.511 -5.325 1.00 93.25 825 SER A C 1
ATOM 6618 O O . SER A 1 825 ? -13.181 -7.871 -4.162 1.00 93.25 825 SER A O 1
ATOM 6620 N N . ALA A 1 826 ? -14.554 -7.073 -5.743 1.00 93.06 826 ALA A N 1
ATOM 6621 C CA . ALA A 1 826 ? -15.727 -7.056 -4.884 1.00 93.06 826 ALA A CA 1
ATOM 6622 C C . ALA A 1 826 ? -16.995 -7.520 -5.594 1.00 93.06 826 ALA A C 1
ATOM 6624 O O . ALA A 1 826 ? -17.179 -7.269 -6.782 1.00 93.06 826 ALA A O 1
ATOM 6625 N N . HIS A 1 827 ? -17.899 -8.138 -4.839 1.00 91.94 827 HIS A N 1
ATOM 6626 C CA . HIS A 1 827 ? -19.245 -8.487 -5.297 1.00 91.94 827 HIS A CA 1
ATOM 6627 C C . HIS A 1 827 ? -20.285 -8.113 -4.243 1.00 91.94 827 HIS A C 1
ATOM 6629 O O . HIS A 1 827 ? -19.999 -8.079 -3.042 1.00 91.94 827 HIS A O 1
ATOM 6635 N N . LYS A 1 828 ? -21.505 -7.801 -4.683 1.00 89.88 828 LYS A N 1
ATOM 6636 C CA . LYS A 1 828 ? -22.583 -7.357 -3.794 1.00 89.88 828 LYS A CA 1
ATOM 6637 C C . LYS A 1 828 ? -22.955 -8.465 -2.807 1.00 89.88 828 LYS A C 1
ATOM 6639 O O . LYS A 1 828 ? -23.084 -9.630 -3.182 1.00 89.88 828 LYS A O 1
ATOM 6644 N N . ARG A 1 829 ? -23.144 -8.122 -1.529 1.00 83.69 829 ARG A N 1
ATOM 6645 C CA . ARG A 1 829 ? -23.685 -9.079 -0.554 1.00 83.69 829 ARG A CA 1
ATOM 6646 C C . ARG A 1 829 ? -25.154 -9.325 -0.881 1.00 83.69 829 ARG A C 1
ATOM 6648 O O . ARG A 1 829 ? -25.929 -8.376 -0.987 1.00 83.69 829 ARG A O 1
ATOM 6655 N N . ARG A 1 830 ? -25.547 -10.595 -1.013 1.00 73.12 830 ARG A N 1
ATOM 6656 C CA . ARG A 1 830 ? -26.958 -10.951 -1.203 1.00 73.12 830 ARG A CA 1
ATOM 6657 C C . ARG A 1 830 ? -27.763 -10.484 0.014 1.00 73.12 830 ARG A C 1
ATOM 6659 O O . ARG A 1 830 ? -27.320 -10.736 1.140 1.00 73.12 830 ARG A O 1
ATOM 6666 N N . PRO A 1 831 ? -28.930 -9.846 -0.175 1.00 50.53 831 PRO A N 1
ATOM 6667 C CA . PRO A 1 831 ? -29.842 -9.597 0.928 1.00 50.53 831 PRO A CA 1
ATOM 6668 C C . PRO A 1 831 ? -30.197 -10.946 1.552 1.00 50.53 831 PRO A C 1
ATOM 6670 O O . PRO A 1 831 ? -30.598 -11.874 0.847 1.00 50.53 831 PRO A O 1
ATOM 6673 N N . THR A 1 832 ? -30.028 -11.078 2.864 1.00 41.16 832 THR A N 1
ATOM 6674 C CA . THR A 1 832 ? -30.627 -12.188 3.604 1.00 41.16 832 THR A CA 1
ATOM 6675 C C . THR A 1 832 ? -32.130 -12.135 3.346 1.00 41.16 832 THR A C 1
ATOM 6677 O O . THR A 1 832 ? -32.767 -11.154 3.723 1.00 41.16 832 THR A O 1
ATOM 6680 N N . GLN A 1 833 ? -32.679 -13.127 2.637 1.00 30.83 833 GLN A N 1
ATOM 6681 C CA . GLN A 1 833 ? -34.128 -13.274 2.511 1.00 30.83 833 GLN A CA 1
ATOM 6682 C C . GLN A 1 833 ? -34.694 -13.428 3.927 1.00 30.83 833 GLN A C 1
ATOM 6684 O O . GLN A 1 833 ? -34.222 -14.282 4.680 1.00 30.83 833 GLN A O 1
ATOM 6689 N N . ASN A 1 834 ? -35.591 -12.503 4.276 1.00 30.28 834 ASN A N 1
ATOM 6690 C CA . ASN A 1 834 ? -36.277 -12.408 5.565 1.00 30.28 834 ASN A CA 1
ATOM 6691 C C . ASN A 1 834 ? -37.074 -13.663 5.899 1.00 30.28 834 ASN A C 1
ATOM 6693 O O . ASN A 1 834 ? -37.676 -14.230 4.957 1.00 30.28 834 ASN A O 1
#

pLDDT: mean 75.25, std 14.94, range [30.28, 98.38]

Nearest PDB structures (foldseek):
  4mtl-assembly1_A-2  TM=9.460E-01  e=9.102E-25  Homo sapiens
  4mtl-assembly1_B-2  TM=8.827E-01  e=3.519E-24  Homo sapiens
  4lec-assembly2_B  TM=9.380E-01  e=4.621E-17  Homo sapiens
  5b21-assembly1_B  TM=7.449E-01  e=2.657E-06  Mus musculus
  6pdr-assembly1_H  TM=3.992E-01  e=1.876E-07  Mus musculus

InterPro domains:
  IPR003599 Immunoglobulin domain subtype [SM00409] (1-96)
  IPR003599 Immunoglobulin domain subtype [SM00409] (99-201)
  IPR003599 Immunoglobulin domain subtype [SM00409] (202-303)
  IPR003599 Immunoglobulin domain subtype [SM00409] (304-408)
  IPR003599 Immunoglobulin domain subtype [SM00409] (508-608)
  IPR007110 Immunoglobulin-like domain [PS50835] (1-94)
  IPR013106 Immunoglobulin V-set domain [PF07686] (3-95)
  IPR013106 Immunoglobulin V-set domain [PF07686] (99-191)
  IPR013106 Immunoglobulin V-set domain [PF07686] (209-302)
  IPR013783 Immunoglobulin-like fold [G3DSA:2.60.40.10] (1-97)
  IPR013783 Immunoglobulin-like fold [G3DSA:2.60.40.10] (98-203)
  IPR013783 Immunoglobulin-like fold [G3DSA:2.60.40.10] (204-303)
  IPR013783 Immunoglobulin-like fold [G3DSA:2.60.40.10] (304-405)
  IPR013783 Immunoglobulin-like fold [G3DSA:2.60.40.10] (406-502)
  IPR013783 Immunoglobulin-like fold [G3DSA:2.60.40.10] (503-614)
  IPR019410 Lysine methyltransferase [PF10294] (643-806)
  IPR029063 S-adenosyl-L-methionine-dependent methyltransferase superfamily [G3DSA:3.40.50.150] (625-831)
  IPR029063 S-adenosyl-L-methionine-dependent methyltransferase superfamily [SSF53335] (655-806)
  IPR036179 Immunoglobulin-like domain superfamily [SSF48726] (1-96)
  IPR036179 Immunoglobulin-like domain superfamily [SSF48726] (102-201)

Secondary structure (DSSP, 8-state):
-TTS-EEE-------TTEEEEEEEETTTTEEEEEEBTTB-------GGGTTTEEE-TTT--EEE-S--GGG-EEEEEEEEETTTEEEEEEEEE----EEEEEEEETTS-EEE---S---TT-EEEEEETTTTEEEEEE-TTT--EEE---GGGTTTTTEEE-TTT--EEESS--GGG-EEEEEEEEETTEEEEEEEEEEEE-EEEEEETTS-EEE---SPPPTT-EEEEEETTTTEEEEEEETTEEEE---TT-TTTTTEEE-TTT-PEEEPS--GGG-EEEEEEEEETTTEEEEEEEEEEEEPEEEEEETT--EEE---SPPPTT-EEEEEETTTTEEEEEEETTEEEE-S--TTTSTTTTTEEE-TTT-PEEESS--GGG-EEEEEEEE-SS-EEEEEEEEEEEPEEEEE-TT--EEE--SSPPPTT-EEEEEETTEEEEEEETTT--EEE-TT-TTTTTTEEE-TTT-PEEESS---EEEEEEEE-SS-EEEEEEEEEESSS---EEEEEETT--EEE---SPPPTT-EEEEEETTEEEEEEETTEEEEEEE---TTTTT-EEE-TTT--EEE-S--GGG-EEEEEEEE-TTS-EEEEEEEEEEE-HHHHHHHHHHHHTTEE--SS--SS--EEEEETTEEEEE---TTSTTSS--HHHHHHHHHHHH-TTTS--TT-EEEEES-TT-HHHHHHHHTT-EEEEEE-TTTHHHHHHHHHHHHTTTSSSPPEEEE--TTSSHHHHS-TTT---SEEEEES--SS-TTHHHHHHHHHHH--TTPEEEEEEE--SSSHHHHHHHHHHHEEEEEEEEETTTTEEEEEEEEPPP---